Protein 4JZ8 (pdb70)

Foldseek 3Di:
DQPAFAEEEEEEPQCFDDDLDDRDLVSRLVSVLVLLVLVVVVVVVPHQYEYAYACFAPLVVLQVVLVVCCVPDPRDFSLVSVQVSLVSVQVSNLVSNQVVCVVVVHHRQAGEDAWAFEFDPVACLQVPFAAFGHHFDAPVVQVVPCVVVPPFDKDQPPVPHIGTTWRATATDDIPCLVVVLVSSSVRGHYYYCHQPHSYWHADPNDIDGDRGGYDSLRSSLVSCQSSLGQEYEYADAAAEDWFDPPDVVIGGAWEEELVVLVVCLVVCRCPSHPCNVVSVSQSSNCVSRQHKYFYGHSVCVVCVVVRNTTRIYGYD/DLPAFEEEEEAEDQCADDQPDDRDPVSRLVSVLVLLLLVVVVVVVPHAYEYAYAQFAPLAVQQVVLVVCCVPDPRDFSLVSVQVSLVSVQVSNLVSNCVSCVVVPHHRFEGEDAWAFEFDPVAVLQVPFAAFGHDFDAVVVQVVVCVVPVVWHWDDDQPSHIGTTFRATATDDIPCLVVVLVSSSVRGRYYYCYNNHRYWHADPNDTDGDHGTYDSLRSSLVSCVSSLGQEYEYADQAFEQAAPHDGAKEDELVVLVVVLVVPSPVNDVCNVVSVSQSVSCVRRQHKYFYGHSVCRVCVVVRNGGHIYGYD/DQPAFEEEEEAEPQCADDPPDDRDVVSRLVSVLVLLVLVVVVVVVPYQYEYAYAQFQPLQVQQVVLVVCCVPDPRDFSLVSVQVSQCVVQVSNQVSNCVVCVVVVHHAQEGEDAWAFAFDPVDCLQVPFAAFGHDFDAPVVQVVVCVVVVVWHWDQDLPPHITTGFGATATDDTPCLVVVLVSSSVRGHYYYCHQLHRYWHADPNDTDGDRGGYDSLRSSLVSCQVSLGQEYEYADAAAFPQQVHDGAKEEELVVVVVVVVVPRDVSDPCNVNSVSQSVNCVSRQHKYFYGHSVCVVCVVVVNTGRIYGHD/DLPAFEEEEEEEPQCQDDPPDDRDDVSRLVSVLVLLLLVVVVVVVPHQYAYEYAQFAQLQVLQVVLVVCCVPDPRDFSLVSVQVSLVSVQCSNLVSNCVNCVVVVHHRQEGEDAWAFEFDPVACLQVPFAAFGHDFDAPVRQVVVCVVDPPFDWDQALVSHIGGTWRATQTDDIPCLVVVLVSSSVSGHYYYCHQPHRYWHADPNDIDGDRGGYDSLSSSLRSCLVSLGQEYEYADAAAEDAAPPDTAWEDELVVLVVCVVVPRCPSDPCNVNSVSQSVNCVRNQHKYFYGHSVCRVVVVVVRTGHIYGYD

Sequence (1249 aa):
MSAGKTVVIALGGNAMLQAKEKGDYDTQRKNVEIAASEIYKIHKAGYKVVLTSGNGPQVGAIKLQNQAAAGVSPEMPLHVCGAMSQGFIGYMMSQAMDNVFCANNEPANCVTCVTQTLVDPKDQAFTNPTKPVGRFYTEQEAKDLMAANPGKILREDAGRGWRVVVPSPRPLEIVEYGVIKTLIDNNVLVICTNGGGIPCKRENKVISGVDAVIDKDLATSLLAKTLNSDYLMILTDVLNACINYKKPDERKLEEIKLSEILALEKDGHFAAGSMGPKVRAAIEFTQATGKMSIITSLSTAVDALNGKCGTRIIKDMSAGKTVVIALGGNAMLQAKEKGDYDTQRKNVEIAASEIYKIHKAGYKVVLTSGNGPQVGAIKLQNQAAAGVSPEMPLHVCGAMSQGFIGYMMSQAMDNVFCANNEPANCVTCVTQTLVDPKDQAFTNPTKPVGRFYTEQEAKDLMAANPGKILREDAGRGWRVVVPSPRPLEIVEYGVIKTLIDNNVLVICTNGGGIPCKRENKVISGVDAVIDKDLATSLLAKTLNSDYLMILTDVLNACINERKLEEIKLSEILALEKDGHFAAGSMGPKVRAAIEFTQATGKMSIITSLSTAVDALNGKCGTRIIKDMSAGKTVVIALGGNAMLQAKEKGDYDTQRKNVEIAASEIYKIHKAGYKVVLTSGNGPQVGAIKLQNQAAAGVSPEMPLHVCGAMSQGFIGYMMSQAMDNVFCANNEPANCVTCVTQTLVDPKDQAFTNPTKPVGRFYTEQEAKDLMAANPGKILREDAGRGWRVVVPSPRPLEIVEYGVIKTLIDNNVLVICTNGGGIPCKRENKVISGVDAVIDKDLATSLLAKTLNSDYLMILTDVLNACINERKLEEIKLSEILALEKDGHFAAGSMGPKVRAAIEFTQATGKMSIITSLSTAVDALNGKCGTRIIKDMSAGKTVVIALGGNAMLQAKEKGDYDTQRKNVEIAASEIYKIHKAGYKVVLTSGNGPQVGAIKLQNQAAAGVSPEMPLHVCGAMSQGFIGYMMSQAMDNVFCANNEPANCVTCVTQTLVDPKDQAFTNPTKPVGRFYTEQEAKDLMAANPGKILREDAGRGWRVVVPSPRPLEIVEYGVIKTLIDNNVLVICTNGGGIPCKRENKVISGVDAVIDKDLATSLLAKTLNSDYLMILTDVLNACINERKLEEIKLSEILALEKDGHFAAGSMGPKVRAAIEFTQATGKMSIITSLSTAVDALNGKCGTRIIKD

Radius of gyration: 35.51 Å; Cα contacts (8 Å, |Δi|>4): 3078; chains: 4; bounding box: 92×53×102 Å

Secondary structure (DSSP, 8-state):
-TTPPEEEEEE-GGGT--TT----HHHHHHHHHHHHHHHHHHHHTT-EEEEEE--HHHHHHHHHHHHHTTTTSPPPPHHHHHHHHHHHHHHHHHHHHHHHHHHTT----EEEEE-EEE--TT-GGGGS--EEEEEEE-HHHHHTTTSSSTT--EEE-TTS-EEEEE--PPP-EETTHHHHHHHHHTT-EEEEEETS-EEEEEETTEEEE-S----HHHHHHHHHHHTT-SEEEEEESSSS-EESTTSTT-EE--EEEHHHHHHHHHTTSSSSSTTHHHHHHHHHHHHHH--EEEEEEGGGHHHHHTTSSSEEEE--/-TT--EEEEE--GGGT--TT----HHHHHHHHHHHHHHHHHHHHTT-EEEEEE--HHHHHHHHHHHHHTTTTSPPPPHHHHHHHHHHHHHHHHHHHHHHHHHHTT----EEEE--EEEE-TT-GGGTS--EEEEEEE-HHHHHHHHHHSTT--EEE-TTS-EEEEE--PPEEEETTHHHHHHHHHTT-EEEEEETT-EEEEEETTEEEE-S----HHHHHHHHHHHTT-SEEEEEESSSSEE----EE-SEEHHHHHHHTTTTTTSSSTTHHHHHHHHHHHHHHS-EEEEEEGGGHHHHHHTSSSEEEE--/-TTPPEEEEE--GGGT--TT----HHHHHHHHHHHHHHHHHHHHTT-EEEEEE--HHHHHHHHHHHHHTTTTSPPPPHHHHHHHHHHHHHHHHHHHHHHHHHHTT----EEEB--EEEE-TTSHHHHS--EEEEEEE-HHHHHHSSSSSSS--EEE-SSS-EEEEE--PPEEEETTHHHHHHHHHTT-EEEEEETS-EEEEEETTEEEE-S----HHHHHHHHHHHHT-SEEEEEESSSS-EE--EEP-EEEHHHHHHHHHTTTTSSSTHHHHHHHHHHHHHHH---EEEEEGGGHHHHHTTSSSEEEE--/-TT--EEEEE--GGGT--TT----HHHHHHHHHHHHHHHHHHHHTT-EEEEEE--HHHHHHHHHHHHHTTTTSPPPPHHHHHHHHHHHHHHHHHHHHHHHHHHTT----EEEB--EEE--TT-GGGGS--EEEEEEE-HHHHHHHHHHSBTB-EEE-TTS-EEEEE--PPP-EETTHHHHHHHHHTT-EEEEEETS-EEEEEETTEEEE-S----HHHHHHHHHHHHT-SEEEEEESSSSEEE--EEE-EEEHHHHHHHHHTTTTSSSTTHHHHHHHHHHHHHH-PEEEEEEGGGHHHHHTTSSSEEEE--

InterPro domains:
  IPR001048 Aspartate/glutamate/uridylate kinase [PF00696] (5-294)
  IPR003964 Carbamate kinase [PIRSF000723] (4-315)
  IPR003964 Carbamate kinase [PTHR30409] (5-315)
  IPR003964 Carbamate kinase [TIGR00746] (5-315)
  IPR003964 Carbamate kinase [cd04235] (6-314)
  IPR036393 Acetylglutamate kinase-like superfamily [G3DSA:3.40.1160.10] (1-316)
  IPR036393 Acetylglutamate kinase-like superfamily [SSF53633] (4-313)

CATH classification: 3.40.1160.10

Nearest PDB structures (foldseek):
  4jz8-assembly2_D  TM=9.985E-01  e=3.244E-64  Giardia lamblia ATCC 50803
  3kzf-assembly2_D-2  TM=9.834E-01  e=2.975E-54  Giardia lamblia ATCC 50803
  3kzf-assembly1_B  TM=9.737E-01  e=6.617E-54  Giardia lamblia ATCC 50803
  1e19-assembly1_B  TM=9.012E-01  e=3.974E-42  Pyrococcus furiosus
  2e9y-assembly1_B  TM=9.089E-01  e=1.307E-35  Aeropyrum pernix K1

Structure (mmCIF, N/CA/C/O backbone):
data_4JZ8
#
_entry.id   4JZ8
#
_cell.length_a   69.928
_cell.length_b   86.401
_cell.length_c   101.960
_cell.angle_alpha   90.00
_cell.angle_beta   106.53
_cell.angle_gamma   90.00
#
_symmetry.space_group_name_H-M   'P 1 21 1'
#
loop_
_entity.id
_entity.type
_entity.pdbx_description
1 polymer 'Carbamate kinase'
2 non-polymer 'CITRIC ACID'
3 water water
#
loop_
_atom_site.group_PDB
_atom_site.id
_atom_site.type_symbol
_atom_site.label_atom_id
_atom_site.label_alt_id
_atom_site.label_comp_id
_atom_site.label_asym_id
_atom_site.label_entity_id
_atom_site.label_seq_id
_atom_site.pdbx_PDB_ins_code
_atom_site.Cartn_x
_atom_site.Cartn_y
_atom_site.Cartn_z
_atom_site.occupancy
_atom_site.B_iso_or_equiv
_atom_site.auth_seq_id
_atom_site.auth_comp_id
_atom_site.auth_asym_id
_atom_site.auth_atom_id
_atom_site.pdbx_PDB_model_num
ATOM 1 N N . MET A 1 2 ? 43.675 61.086 82.726 1.00 43.07 1 MET A N 1
ATOM 2 C CA . MET A 1 2 ? 44.374 61.079 84.018 1.00 37.14 1 MET A CA 1
ATOM 3 C C . MET A 1 2 ? 44.138 62.390 84.763 1.00 38.04 1 MET A C 1
ATOM 4 O O . MET A 1 2 ? 44.456 63.483 84.276 1.00 30.38 1 MET A O 1
ATOM 9 N N . SER A 1 3 ? 43.567 62.279 85.954 1.00 35.91 2 SER A N 1
ATOM 10 C CA . SER A 1 3 ? 43.048 63.457 86.622 1.00 33.62 2 SER A CA 1
ATOM 11 C C . SER A 1 3 ? 44.182 64.345 87.169 1.00 29.01 2 SER A C 1
ATOM 12 O O . SER A 1 3 ? 44.039 65.571 87.273 1.00 32.49 2 SER A O 1
ATOM 15 N N . ALA A 1 4 ? 45.325 63.741 87.470 1.00 24.21 3 ALA A N 1
ATOM 16 C CA . ALA A 1 4 ? 46.466 64.518 87.976 1.00 25.83 3 ALA A CA 1
ATOM 17 C C . ALA A 1 4 ? 47.276 65.219 86.874 1.00 27.33 3 ALA A C 1
ATOM 18 O O . ALA A 1 4 ? 48.105 66.089 87.149 1.00 28.70 3 ALA A O 1
ATOM 20 N N . GLY A 1 5 ? 47.050 64.826 85.625 1.00 19.73 4 GLY A N 1
ATOM 21 C CA . GLY A 1 5 ? 47.940 65.222 84.535 1.00 26.29 4 GLY A CA 1
ATOM 22 C C . GLY A 1 5 ? 47.989 66.704 84.213 1.00 24.10 4 GLY A C 1
ATOM 23 O O . GLY A 1 5 ? 46.993 67.426 84.355 1.00 22.96 4 GLY A O 1
ATOM 24 N N . LYS A 1 6 ? 49.148 67.148 83.745 1.00 22.22 5 LYS A N 1
ATOM 25 C CA . LYS A 1 6 ? 49.300 68.466 83.137 1.00 23.31 5 LYS A CA 1
ATOM 26 C C . LYS A 1 6 ? 48.750 68.408 81.729 1.00 21.38 5 LYS A C 1
ATOM 27 O O . LYS A 1 6 ? 48.709 67.328 81.121 1.00 14.34 5 LYS A O 1
ATOM 33 N N . THR A 1 7 ? 48.350 69.556 81.189 1.00 18.65 6 THR A N 1
ATOM 34 C CA . THR A 1 7 ? 47.696 69.505 79.872 1.00 17.77 6 THR A CA 1
ATOM 35 C C . THR A 1 7 ? 48.683 69.873 78.769 1.00 23.05 6 THR A C 1
ATOM 36 O O . THR A 1 7 ? 49.439 70.853 78.891 1.00 24.06 6 THR A O 1
ATOM 40 N N . VAL A 1 8 ? 48.680 69.075 77.700 1.00 19.83 7 VAL A N 1
ATOM 41 C CA . VAL A 1 8 ? 49.453 69.393 76.507 1.00 15.20 7 VAL A CA 1
ATOM 42 C C . VAL A 1 8 ? 48.591 69.530 75.250 1.00 18.91 7 VAL A C 1
ATOM 43 O O . VAL A 1 8 ? 47.850 68.617 74.866 1.00 18.64 7 VAL A O 1
ATOM 47 N N . VAL A 1 9 ? 48.673 70.698 74.622 1.00 24.95 8 VAL A N 1
ATOM 48 C CA . VAL A 1 9 ? 47.980 70.940 73.354 1.00 17.77 8 VAL A CA 1
ATOM 49 C C . VAL A 1 9 ? 48.947 70.718 72.201 1.00 19.15 8 VAL A C 1
ATOM 50 O O . VAL A 1 9 ? 49.953 71.431 72.094 1.00 22.11 8 VAL A O 1
ATOM 54 N N . ILE A 1 10 ? 48.636 69.735 71.343 1.00 17.95 9 ILE A N 1
ATOM 55 C CA . ILE A 1 10 ? 49.502 69.307 70.245 1.00 19.44 9 ILE A CA 1
ATOM 56 C C . ILE A 1 10 ? 48.856 69.538 68.867 1.00 23.15 9 ILE A C 1
ATOM 57 O O . ILE A 1 10 ? 47.808 68.975 68.597 1.00 22.16 9 ILE A O 1
ATOM 62 N N . ALA A 1 11 ? 49.479 70.365 68.023 1.00 19.20 10 ALA A N 1
ATOM 63 C CA . ALA A 1 11 ? 49.096 70.557 66.630 1.00 20.76 10 ALA A CA 1
ATOM 64 C C . ALA A 1 11 ? 49.776 69.581 65.676 1.00 22.07 10 ALA A C 1
ATOM 65 O O . ALA A 1 11 ? 50.999 69.598 65.495 1.00 21.45 10 ALA A O 1
ATOM 67 N N . LEU A 1 12 ? 48.992 68.734 65.035 1.00 23.09 11 LEU A N 1
ATOM 68 C CA . LEU A 1 12 ? 49.585 67.757 64.147 1.00 26.29 11 LEU A CA 1
ATOM 69 C C . LEU A 1 12 ? 49.717 68.347 62.730 1.00 29.99 11 LEU A C 1
ATOM 70 O O . LEU A 1 12 ? 48.919 69.206 62.322 1.00 29.98 11 LEU A O 1
ATOM 75 N N . GLY A 1 13 ? 50.710 67.875 61.982 1.00 32.16 12 GLY A N 1
ATOM 76 C CA . GLY A 1 13 ? 51.015 68.444 60.679 1.00 36.15 12 GLY A CA 1
ATOM 77 C C . GLY A 1 13 ? 50.466 67.648 59.506 1.00 36.44 12 GLY A C 1
ATOM 78 O O . GLY A 1 13 ? 49.675 66.702 59.686 1.00 32.73 12 GLY A O 1
ATOM 79 N N . GLY A 1 14 ? 50.889 68.013 58.295 1.00 32.44 13 GLY A N 1
ATOM 80 C CA . GLY A 1 14 ? 50.368 67.347 57.103 1.00 30.77 13 GLY A CA 1
ATOM 81 C C . GLY A 1 14 ? 50.747 65.882 57.129 1.00 25.16 13 GLY A C 1
ATOM 82 O O . GLY A 1 14 ? 50.087 65.027 56.523 1.00 23.26 13 GLY A O 1
ATOM 83 N N . ASN A 1 15 ? 51.833 65.603 57.839 1.00 24.75 14 ASN A N 1
ATOM 84 C CA . ASN A 1 15 ? 52.447 64.282 57.834 1.00 35.19 14 ASN A CA 1
ATOM 85 C C . ASN A 1 15 ? 51.753 63.327 58.789 1.00 28.84 14 ASN A C 1
ATOM 86 O O . ASN A 1 15 ? 52.043 62.127 58.800 1.00 30.38 14 ASN A O 1
ATOM 91 N N . ALA A 1 16 ? 50.866 63.876 59.616 1.00 32.05 15 ALA A N 1
ATOM 92 C CA . ALA A 1 16 ? 49.888 63.064 60.356 1.00 33.65 15 ALA A CA 1
ATOM 93 C C . ALA A 1 16 ? 49.087 62.206 59.400 1.00 29.80 15 ALA A C 1
ATOM 94 O O . ALA A 1 16 ? 48.610 61.129 59.765 1.00 28.20 15 ALA A O 1
ATOM 96 N N . MET A 1 17 ? 48.941 62.707 58.174 1.00 30.60 16 MET A N 1
ATOM 97 C CA . MET A 1 17 ? 48.005 62.144 57.198 1.00 30.40 16 MET A CA 1
ATOM 98 C C . MET A 1 17 ? 48.653 61.974 55.816 1.00 30.24 16 MET A C 1
ATOM 99 O O . MET A 1 17 ? 48.316 61.051 55.079 1.00 26.21 16 MET A O 1
ATOM 104 N N . LEU A 1 18 ? 49.579 62.872 55.480 1.00 32.13 17 LEU A N 1
ATOM 105 C CA . LEU A 1 18 ? 50.247 62.852 54.178 1.00 34.66 17 LEU A CA 1
ATOM 106 C C . LEU A 1 18 ? 51.775 62.895 54.317 1.00 37.93 17 LEU A C 1
ATOM 107 O O . LEU A 1 18 ? 52.337 63.808 54.942 1.00 40.01 17 LEU A O 1
ATOM 112 N N . GLN A 1 19 ? 52.422 61.889 53.736 1.00 36.57 18 GLN A N 1
ATOM 113 C CA . GLN A 1 19 ? 53.868 61.854 53.543 1.00 43.22 18 GLN A CA 1
ATOM 114 C C . GLN A 1 19 ? 54.192 62.265 52.125 1.00 44.31 18 GLN A C 1
ATOM 115 O O . GLN A 1 19 ? 53.589 63.176 51.561 1.00 46.11 18 GLN A O 1
ATOM 121 N N . ALA A 1 20 ? 55.109 61.505 51.538 1.00 57.53 19 ALA A N 1
ATOM 122 C CA . ALA A 1 20 ? 55.908 61.916 50.381 1.00 54.03 19 ALA A CA 1
ATOM 123 C C . ALA A 1 20 ? 55.206 61.890 49.022 1.00 50.22 19 ALA A C 1
ATOM 124 O O . ALA A 1 20 ? 55.053 60.824 48.419 1.00 53.43 19 ALA A O 1
ATOM 126 N N . LYS A 1 21 ? 54.834 63.064 48.513 1.00 49.36 20 LYS A N 1
ATOM 127 C CA . LYS A 1 21 ? 54.165 63.157 47.213 1.00 49.52 20 LYS A CA 1
ATOM 128 C C . LYS A 1 21 ? 52.964 62.201 47.198 1.00 54.91 20 LYS A C 1
ATOM 129 O O . LYS A 1 21 ? 52.348 61.947 46.158 1.00 52.17 20 LYS A O 1
ATOM 135 N N . GLU A 1 22 ? 52.635 61.705 48.387 1.00 53.00 21 GLU A N 1
ATOM 136 C CA . GLU A 1 22 ? 51.695 60.613 48.574 1.00 49.80 21 GLU A CA 1
ATOM 137 C C . GLU A 1 22 ? 50.320 60.945 48.031 1.00 45.33 21 GLU A C 1
ATOM 138 O O . GLU A 1 22 ? 49.868 62.090 48.100 1.00 48.18 21 GLU A O 1
ATOM 144 N N . LYS A 1 23 ? 49.646 59.926 47.517 1.00 35.04 22 LYS A N 1
ATOM 145 C CA . LYS A 1 23 ? 48.299 60.105 47.011 1.00 42.46 22 LYS A CA 1
ATOM 146 C C . LYS A 1 23 ? 47.301 60.147 48.187 1.00 34.80 22 LYS A C 1
ATOM 147 O O . LYS A 1 23 ? 47.548 59.580 49.253 1.00 37.74 22 LYS A O 1
ATOM 153 N N . GLY A 1 24 ? 46.199 60.851 47.990 1.00 30.26 23 GLY A N 1
ATOM 154 C CA . GLY A 1 24 ? 45.232 61.089 49.037 1.00 22.37 23 GLY A CA 1
ATOM 155 C C . GLY A 1 24 ? 44.065 60.124 49.070 1.00 20.35 23 GLY A C 1
ATOM 156 O O . GLY A 1 24 ? 42.927 60.545 49.316 1.00 27.81 23 GLY A O 1
ATOM 157 N N . ASP A 1 25 ? 44.296 58.830 48.859 1.00 15.11 24 ASP A N 1
ATOM 158 C CA . ASP A 1 25 ? 43.163 57.937 49.021 1.00 22.39 24 ASP A CA 1
ATOM 159 C C . ASP A 1 25 ? 42.911 57.797 50.529 1.00 26.48 24 ASP A C 1
ATOM 160 O O . ASP A 1 25 ? 43.751 58.198 51.364 1.00 23.99 24 ASP A O 1
ATOM 165 N N . TYR A 1 26 ? 41.759 57.240 50.871 1.00 23.03 25 TYR A N 1
ATOM 166 C CA . TYR A 1 26 ? 41.383 57.059 52.271 1.00 24.60 25 TYR A CA 1
ATOM 167 C C . TYR A 1 26 ? 42.370 56.181 53.024 1.00 26.62 25 TYR A C 1
ATOM 168 O O . TYR A 1 26 ? 42.767 56.529 54.145 1.00 24.89 25 TYR A O 1
ATOM 177 N N . ASP A 1 27 ? 42.745 55.039 52.429 1.00 23.23 26 ASP A N 1
ATOM 178 C CA . ASP A 1 27 ? 43.563 54.035 53.136 1.00 29.73 26 ASP A CA 1
ATOM 179 C C . ASP A 1 27 ? 44.968 54.528 53.465 1.00 26.35 26 ASP A C 1
ATOM 180 O O . ASP A 1 27 ? 45.517 54.237 54.567 1.00 21.51 26 ASP A O 1
ATOM 185 N N . THR A 1 28 ? 45.533 55.272 52.515 1.00 20.67 27 THR A N 1
ATOM 186 C CA . THR A 1 28 ? 46.855 55.894 52.663 1.00 21.54 27 THR A CA 1
ATOM 187 C C . THR A 1 28 ? 46.826 56.889 53.825 1.00 24.18 27 THR A C 1
ATOM 188 O O . THR A 1 28 ? 47.685 56.875 54.702 1.00 21.21 27 THR A O 1
ATOM 192 N N . GLN A 1 29 ? 45.801 57.737 53.845 1.00 19.70 28 GLN A N 1
ATOM 193 C CA . GLN A 1 29 ? 45.740 58.747 54.879 1.00 24.77 28 GLN A CA 1
ATOM 194 C C . GLN A 1 29 ? 45.517 58.090 56.247 1.00 19.10 28 GLN A C 1
ATOM 195 O O . GLN A 1 29 ? 46.213 58.412 57.213 1.00 21.84 28 GLN A O 1
ATOM 201 N N . ARG A 1 30 ? 44.589 57.133 56.311 1.00 19.79 29 ARG A N 1
ATOM 202 C CA . ARG A 1 30 ? 44.296 56.393 57.558 1.00 25.97 29 ARG A CA 1
ATOM 203 C C . ARG A 1 30 ? 45.597 55.808 58.131 1.00 28.21 29 ARG A C 1
ATOM 204 O O . ARG A 1 30 ? 45.900 55.943 59.319 1.00 27.14 29 ARG A O 1
ATOM 212 N N . LYS A 1 31 ? 46.360 55.176 57.255 1.00 26.30 30 LYS A N 1
ATOM 213 C CA . LYS A 1 31 ? 47.612 54.536 57.602 1.00 23.17 30 LYS A CA 1
ATOM 214 C C . LYS A 1 31 ? 48.473 55.512 58.342 1.00 22.20 30 LYS A C 1
ATOM 215 O O . LYS A 1 31 ? 49.148 55.146 59.293 1.00 23.48 30 LYS A O 1
ATOM 221 N N . ASN A 1 32 ? 48.476 56.755 57.874 1.00 19.63 31 ASN A N 1
ATOM 222 C CA . ASN A 1 32 ? 49.335 57.777 58.469 1.00 24.32 31 ASN A CA 1
ATOM 223 C C . ASN A 1 32 ? 48.800 58.247 59.813 1.00 20.86 31 ASN A C 1
ATOM 224 O O . ASN A 1 32 ? 49.578 58.510 60.727 1.00 25.46 31 ASN A O 1
ATOM 229 N N . VAL A 1 33 ? 47.483 58.341 59.930 1.00 20.26 32 VAL A N 1
ATOM 230 C CA . VAL A 1 33 ? 46.875 58.727 61.187 1.00 17.46 32 VAL A CA 1
ATOM 231 C C . VAL A 1 33 ? 47.228 57.672 62.229 1.00 23.58 32 VAL A C 1
ATOM 232 O O . VAL A 1 33 ? 47.649 58.012 63.336 1.00 23.09 32 VAL A O 1
ATOM 236 N N . GLU A 1 34 ? 47.104 56.391 61.864 1.00 17.05 33 GLU A N 1
ATOM 237 C CA . GLU A 1 34 ? 47.468 55.309 62.782 1.00 21.86 33 GLU A CA 1
ATOM 238 C C . GLU A 1 34 ? 48.873 55.503 63.337 1.00 24.95 33 GLU A C 1
ATOM 239 O O . GLU A 1 34 ? 49.116 55.340 64.530 1.00 23.73 33 GLU A O 1
ATOM 245 N N . ILE A 1 35 ? 49.792 55.912 62.473 1.00 28.26 34 ILE A N 1
ATOM 246 C CA . ILE A 1 35 ? 51.164 56.152 62.889 1.00 24.15 34 ILE A CA 1
ATOM 247 C C . ILE A 1 35 ? 51.251 57.318 63.869 1.00 29.38 34 ILE A C 1
ATOM 248 O O . ILE A 1 35 ? 51.922 57.217 64.905 1.00 22.54 34 ILE A O 1
ATOM 253 N N . ALA A 1 36 ? 50.556 58.412 63.555 1.00 24.90 35 ALA A N 1
ATOM 254 C CA . ALA A 1 36 ? 50.506 59.542 64.480 1.00 25.53 35 ALA A CA 1
ATOM 255 C C . ALA A 1 36 ? 49.911 59.117 65.830 1.00 28.14 35 ALA A C 1
ATOM 256 O O . ALA A 1 36 ? 50.454 59.444 66.895 1.00 28.75 35 ALA A O 1
ATOM 258 N N . ALA A 1 37 ? 48.795 58.394 65.780 1.00 20.88 36 ALA A N 1
ATOM 259 C CA . ALA A 1 37 ? 48.127 57.958 66.994 1.00 24.62 36 ALA A CA 1
ATOM 260 C C . ALA A 1 37 ? 49.071 57.204 67.969 1.00 27.05 36 ALA A C 1
ATOM 261 O O . ALA A 1 37 ? 49.046 57.460 69.192 1.00 28.41 36 ALA A O 1
ATOM 263 N N . SER A 1 38 ? 49.920 56.317 67.442 1.00 25.28 37 SER A N 1
ATOM 264 C CA . SER A 1 38 ? 50.889 55.590 68.280 1.00 28.68 37 SER A CA 1
ATOM 265 C C . SER A 1 38 ? 51.749 56.559 69.056 1.00 27.16 37 SER A C 1
ATOM 266 O O . SER A 1 38 ? 51.984 56.373 70.257 1.00 27.17 37 SER A O 1
ATOM 269 N N . GLU A 1 39 ? 52.240 57.589 68.380 1.00 25.52 38 GLU A N 1
ATOM 270 C CA . GLU A 1 39 ? 53.108 58.537 69.072 1.00 29.56 38 GLU A CA 1
ATOM 271 C C . GLU A 1 39 ? 52.332 59.257 70.141 1.00 22.77 38 GLU A C 1
ATOM 272 O O . GLU A 1 39 ? 52.804 59.411 71.257 1.00 28.92 38 GLU A O 1
ATOM 278 N N . ILE A 1 40 ? 51.114 59.672 69.802 1.00 29.68 39 ILE A N 1
ATOM 279 C CA . ILE A 1 40 ? 50.266 60.385 70.743 1.00 18.89 39 ILE A CA 1
ATOM 280 C C . ILE A 1 40 ? 49.968 59.526 71.948 1.00 19.35 39 ILE A C 1
ATOM 281 O O . ILE A 1 40 ? 49.983 60.017 73.077 1.00 22.85 39 ILE A O 1
ATOM 286 N N . TYR A 1 41 ? 49.694 58.244 71.719 1.00 21.48 40 TYR A N 1
ATOM 287 C CA . TYR A 1 41 ? 49.351 57.376 72.835 1.00 23.86 40 TYR A CA 1
ATOM 288 C C . TYR A 1 41 ? 50.386 57.448 73.931 1.00 22.98 40 TYR A C 1
ATOM 289 O O . TYR A 1 41 ? 50.051 57.368 75.123 1.00 20.46 40 TYR A O 1
ATOM 298 N N . LYS A 1 42 ? 51.637 57.574 73.525 1.00 21.22 41 LYS A N 1
ATOM 299 C CA . LYS A 1 42 ? 52.732 57.579 74.485 1.00 25.57 41 LYS A CA 1
ATOM 300 C C . LYS A 1 42 ? 52.664 58.808 75.390 1.00 27.13 41 LYS A C 1
ATOM 301 O O . LYS A 1 42 ? 53.145 58.763 76.525 1.00 29.11 41 LYS A O 1
ATOM 307 N N . ILE A 1 43 ? 52.085 59.905 74.897 1.00 21.70 42 ILE A N 1
ATOM 308 C CA . ILE A 1 43 ? 51.975 61.119 75.706 1.00 19.43 42 ILE A CA 1
ATOM 309 C C . ILE A 1 43 ? 50.850 60.932 76.712 1.00 22.75 42 ILE A C 1
ATOM 310 O O . ILE A 1 43 ? 50.974 61.295 77.868 1.00 22.66 42 ILE A O 1
ATOM 315 N N . HIS A 1 44 ? 49.739 60.361 76.259 1.00 24.58 43 HIS A N 1
ATOM 316 C CA . HIS A 1 44 ? 48.650 59.998 77.157 1.00 20.56 43 HIS A CA 1
ATOM 317 C C . HIS A 1 44 ? 49.136 58.974 78.184 1.00 28.18 43 HIS A C 1
ATOM 318 O O . HIS A 1 44 ? 48.636 58.917 79.317 1.00 23.20 43 HIS A O 1
ATOM 325 N N . LYS A 1 45 ? 50.091 58.135 77.789 1.00 23.52 44 LYS A N 1
ATOM 326 C CA . LYS A 1 45 ? 50.412 57.052 78.676 1.00 24.05 44 LYS A CA 1
ATOM 327 C C . LYS A 1 45 ? 51.408 57.570 79.729 1.00 32.64 44 LYS A C 1
ATOM 328 O O . LYS A 1 45 ? 51.335 57.174 80.882 1.00 27.89 44 LYS A O 1
ATOM 334 N N . ALA A 1 46 ? 52.276 58.506 79.339 1.00 27.91 45 ALA A N 1
ATOM 335 C CA . ALA A 1 46 ? 53.065 59.253 80.311 1.00 26.28 45 ALA A CA 1
ATOM 336 C C . ALA A 1 46 ? 52.169 59.853 81.388 1.00 31.32 45 ALA A C 1
ATOM 337 O O . ALA A 1 46 ? 52.628 60.172 82.500 1.00 32.32 45 ALA A O 1
ATOM 339 N N . GLY A 1 47 ? 50.883 59.996 81.064 1.00 26.98 46 GLY A N 1
ATOM 340 C CA . GLY A 1 47 ? 49.901 60.541 81.994 1.00 20.60 46 GLY A CA 1
ATOM 341 C C . GLY A 1 47 ? 49.543 61.998 81.726 1.00 21.46 46 GLY A C 1
ATOM 342 O O . GLY A 1 47 ? 48.994 62.649 82.607 1.00 21.78 46 GLY A O 1
ATOM 343 N N . TYR A 1 48 ? 49.822 62.518 80.521 1.00 16.14 47 TYR A N 1
ATOM 344 C CA . TYR A 1 48 ? 49.457 63.913 80.232 1.00 21.60 47 TYR A CA 1
ATOM 345 C C . TYR A 1 48 ? 48.039 64.008 79.703 1.00 23.61 47 TYR A C 1
ATOM 346 O O . TYR A 1 48 ? 47.597 63.147 78.922 1.00 22.54 47 TYR A O 1
ATOM 355 N N . LYS A 1 49 ? 47.338 65.081 80.047 1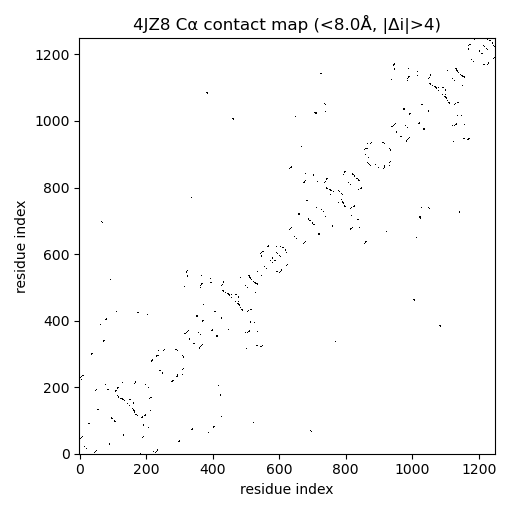.00 23.27 48 LYS A N 1
ATOM 356 C CA . LYS A 1 49 ? 46.078 65.342 79.359 1.00 19.75 48 LYS A CA 1
ATOM 357 C C . LYS A 1 49 ? 46.431 65.894 77.963 1.00 26.02 48 LYS A C 1
ATOM 358 O O . LYS A 1 49 ? 47.445 66.622 77.794 1.00 24.81 48 LYS A O 1
ATOM 364 N N . VAL A 1 50 ? 45.619 65.537 76.970 1.00 21.40 49 VAL A N 1
ATOM 365 C CA . VAL A 1 50 ? 45.958 65.827 75.551 1.00 21.74 49 VAL A CA 1
ATOM 366 C C . VAL A 1 50 ? 44.790 66.456 74.799 1.00 16.50 49 VAL A C 1
ATOM 367 O O . VAL A 1 50 ? 43.686 65.917 74.779 1.00 20.03 49 VAL A O 1
ATOM 371 N N . VAL A 1 51 ? 45.026 67.630 74.216 1.00 20.66 50 VAL A N 1
ATOM 372 C CA . VAL A 1 51 ? 44.102 68.190 73.242 1.00 18.32 50 VAL A CA 1
ATOM 373 C C . VAL A 1 51 ? 44.866 68.109 71.922 1.00 20.74 50 VAL A C 1
ATOM 374 O O . VAL A 1 51 ? 45.999 68.544 71.878 1.00 19.62 50 VAL A O 1
ATOM 378 N N . LEU A 1 52 ? 44.256 67.524 70.891 1.00 16.86 51 LEU A N 1
ATOM 379 C CA . LEU A 1 52 ? 44.864 67.308 69.568 1.00 17.16 51 LEU A CA 1
ATOM 380 C C . LEU A 1 52 ? 44.199 68.173 68.508 1.00 17.07 51 LEU A C 1
ATOM 381 O O . LEU A 1 52 ? 42.961 68.201 68.383 1.00 21.58 51 LEU A O 1
ATOM 386 N N . THR A 1 53 ? 45.013 68.826 67.698 1.00 17.95 52 THR A N 1
ATOM 387 C CA . THR A 1 53 ? 44.530 69.655 66.600 1.00 18.90 52 THR A CA 1
ATOM 388 C C . THR A 1 53 ? 45.265 69.140 65.349 1.00 23.10 52 THR A C 1
ATOM 389 O O . THR A 1 53 ? 46.058 68.182 65.446 1.00 22.89 52 THR A O 1
ATOM 393 N N . SER A 1 54 ? 44.990 69.730 64.183 1.00 15.87 53 SER A N 1
ATOM 394 C CA . SER A 1 54 ? 45.718 69.368 62.955 1.00 21.88 53 SER A CA 1
ATOM 395 C C . SER A 1 54 ? 45.533 70.435 61.891 1.00 17.63 53 SER A C 1
ATOM 396 O O . SER A 1 54 ? 44.829 71.398 62.102 1.00 20.48 53 SER A O 1
ATOM 399 N N . GLY A 1 55 ? 46.205 70.268 60.759 1.00 20.27 54 GLY A N 1
ATOM 400 C CA . GLY A 1 55 ? 45.919 71.057 59.583 1.00 19.95 54 GLY A CA 1
ATOM 401 C C . GLY A 1 55 ? 44.739 70.402 58.864 1.00 25.16 54 GLY A C 1
ATOM 402 O O . GLY A 1 55 ? 44.236 69.356 59.316 1.00 18.07 54 GLY A O 1
ATOM 403 N N . ASN A 1 56 ? 44.274 71.034 57.782 1.00 18.33 55 ASN A N 1
ATOM 404 C CA . ASN A 1 56 ? 43.354 70.404 56.852 1.00 21.67 55 ASN A CA 1
ATOM 405 C C . ASN A 1 56 ? 43.572 70.812 55.392 1.00 19.83 55 ASN A C 1
ATOM 406 O O . ASN A 1 56 ? 42.708 70.550 54.555 1.00 18.46 55 ASN A O 1
ATOM 411 N N . GLY A 1 57 ? 44.708 71.445 55.099 1.00 18.12 56 GLY A N 1
ATOM 412 C CA . GLY A 1 57 ? 44.977 72.014 53.776 1.00 19.22 56 GLY A CA 1
ATOM 413 C C . GLY A 1 57 ? 44.735 71.076 52.589 1.00 18.65 56 GLY A C 1
ATOM 414 O O . GLY A 1 57 ? 43.954 71.391 51.709 1.00 19.83 56 GLY A O 1
ATOM 415 N N . PRO A 1 58 ? 45.417 69.913 52.548 1.00 17.36 57 PRO A N 1
ATOM 416 C CA . PRO A 1 58 ? 45.180 68.970 51.444 1.00 20.28 57 PRO A CA 1
ATOM 417 C C . PRO A 1 58 ? 43.751 68.407 51.448 1.00 20.58 57 PRO A C 1
ATOM 418 O O . PRO A 1 58 ? 43.204 68.103 50.386 1.00 17.92 57 PRO A O 1
ATOM 422 N N . GLN A 1 59 ? 43.167 68.233 52.633 1.00 18.70 58 GLN A N 1
ATOM 423 C CA . GLN A 1 59 ? 41.876 67.554 52.728 1.00 14.81 58 GLN A CA 1
ATOM 424 C C . GLN A 1 59 ? 40.716 68.472 52.392 1.00 16.31 58 GLN A C 1
ATOM 425 O O . GLN A 1 59 ? 39.780 68.088 51.639 1.00 19.55 58 GLN A O 1
ATOM 431 N N . VAL A 1 60 ? 40.752 69.694 52.916 1.00 13.63 59 VAL A N 1
ATOM 432 C CA . VAL A 1 60 ? 39.739 70.679 52.500 1.00 15.92 59 VAL A CA 1
ATOM 433 C C . VAL A 1 60 ? 39.819 71.153 51.027 1.00 16.99 59 VAL A C 1
ATOM 434 O O . VAL A 1 60 ? 38.791 71.441 50.417 1.00 12.55 59 VAL A O 1
ATOM 438 N N . GLY A 1 61 ? 41.020 71.276 50.473 1.00 14.50 60 GLY A N 1
ATOM 439 C CA . GLY A 1 61 ? 41.126 71.578 49.051 1.00 14.70 60 GLY A CA 1
ATOM 440 C C . GLY A 1 61 ? 40.582 70.430 48.197 1.00 15.50 60 GLY A C 1
ATOM 441 O O . GLY A 1 61 ? 39.888 70.671 47.222 1.00 19.99 60 GLY A O 1
ATOM 442 N N . ALA A 1 62 ? 40.889 69.183 48.569 1.00 14.99 61 ALA A N 1
ATOM 443 C CA . ALA A 1 62 ? 40.259 68.005 47.949 1.00 12.72 61 ALA A CA 1
ATOM 444 C C . ALA A 1 62 ? 38.740 68.121 47.909 1.00 16.17 61 ALA A C 1
ATOM 445 O O . ALA A 1 62 ? 38.109 68.128 46.846 1.00 16.80 61 ALA A O 1
ATOM 447 N N . ILE A 1 63 ? 38.154 68.233 49.098 1.00 14.98 62 ILE A N 1
ATOM 448 C CA . ILE A 1 63 ? 36.724 68.344 49.234 1.00 15.77 62 ILE A CA 1
ATOM 449 C C . ILE A 1 63 ? 36.204 69.484 48.359 1.00 18.28 62 ILE A C 1
ATOM 450 O O . ILE A 1 63 ? 35.229 69.307 47.650 1.00 20.98 62 ILE A O 1
ATOM 455 N N . LYS A 1 64 ? 36.849 70.650 48.431 1.00 16.21 63 LYS A N 1
ATOM 456 C CA . LYS A 1 64 ? 36.494 71.793 47.597 1.00 19.07 63 LYS A CA 1
ATOM 457 C C . LYS A 1 64 ? 36.640 71.415 46.108 1.00 22.90 63 LYS A C 1
ATOM 458 O O . LYS A 1 64 ? 35.816 71.799 45.275 1.00 18.82 63 LYS A O 1
ATOM 464 N N . LEU A 1 65 ? 37.686 70.662 45.788 1.00 20.92 64 LEU A N 1
ATOM 465 C CA . LEU A 1 65 ? 37.866 70.165 44.424 1.00 21.28 64 LEU A CA 1
ATOM 466 C C . LEU A 1 65 ? 36.610 69.378 44.020 1.00 25.05 64 LEU A C 1
ATOM 467 O O . LEU A 1 65 ? 36.080 69.504 42.904 1.00 20.59 64 LEU A O 1
ATOM 472 N N . GLN A 1 66 ? 36.105 68.579 44.946 1.00 17.03 65 GLN A N 1
ATOM 473 C CA . GLN A 1 66 ? 35.037 67.682 44.581 1.00 19.97 65 GLN A CA 1
ATOM 474 C C . GLN A 1 66 ? 33.746 68.454 44.354 1.00 25.55 65 GLN A C 1
ATOM 475 O O . GLN A 1 66 ? 32.941 68.112 43.463 1.00 15.09 65 GLN A O 1
ATOM 481 N N . ASN A 1 67 ? 33.524 69.472 45.187 1.00 28.39 66 ASN A N 1
ATOM 482 C CA . ASN A 1 67 ? 32.307 70.281 45.084 1.00 21.92 66 ASN A CA 1
ATOM 483 C C . ASN A 1 67 ? 32.284 71.041 43.736 1.00 19.05 66 ASN A C 1
ATOM 484 O O . ASN A 1 67 ? 31.232 71.150 43.096 1.00 16.24 66 ASN A O 1
ATOM 489 N N . GLN A 1 68 ? 33.446 71.547 43.322 1.00 17.73 67 GLN A N 1
ATOM 490 C CA . GLN A 1 68 ? 33.579 72.265 42.046 1.00 28.13 67 GLN A CA 1
ATOM 491 C C . GLN A 1 68 ? 33.388 71.343 40.829 1.00 19.53 67 GLN A C 1
ATOM 492 O O . GLN A 1 68 ? 32.727 71.708 39.857 1.00 29.72 67 GLN A O 1
ATOM 498 N N . ALA A 1 69 ? 33.985 70.157 40.883 1.00 20.09 68 ALA A N 1
ATOM 499 C CA . ALA A 1 69 ? 33.891 69.182 39.790 1.00 17.48 68 ALA A CA 1
ATOM 500 C C . ALA A 1 69 ? 32.472 68.657 39.654 1.00 26.54 68 ALA A C 1
ATOM 501 O O . ALA A 1 69 ? 32.009 68.386 38.529 1.00 20.03 68 ALA A O 1
ATOM 503 N N . ALA A 1 70 ? 31.776 68.512 40.797 1.00 17.70 69 ALA A N 1
ATOM 504 C CA . ALA A 1 70 ? 30.398 67.987 40.809 1.00 15.29 69 ALA A CA 1
ATOM 505 C C . ALA A 1 70 ? 29.292 69.040 40.816 1.00 17.24 69 ALA A C 1
ATOM 506 O O . ALA A 1 70 ? 28.112 68.692 40.933 1.00 22.82 69 ALA A O 1
ATOM 508 N N . ALA A 1 71 ? 29.650 70.316 40.685 1.00 21.26 70 ALA A N 1
ATOM 509 C CA . ALA A 1 71 ? 28.685 71.424 40.787 1.00 21.58 70 ALA A CA 1
ATOM 510 C C . ALA A 1 71 ? 27.475 71.336 39.859 1.00 26.19 70 ALA A C 1
ATOM 511 O O . ALA A 1 71 ? 26.405 71.824 40.202 1.00 22.69 70 ALA A O 1
ATOM 513 N N . GLY A 1 72 ? 27.647 70.770 38.666 1.00 26.62 71 GLY A N 1
ATOM 514 C CA . GLY A 1 72 ? 26.526 70.668 37.745 1.00 22.71 71 GLY A CA 1
ATOM 515 C C . GLY A 1 72 ? 25.557 69.560 38.106 1.00 23.01 71 GLY A C 1
ATOM 516 O O . GLY A 1 72 ? 24.455 69.494 37.572 1.00 20.29 71 GLY A O 1
ATOM 517 N N . VAL A 1 73 ? 25.965 68.674 39.011 1.00 23.62 72 VAL A N 1
ATOM 518 C CA . VAL A 1 73 ? 25.119 67.540 39.384 1.00 25.44 72 VAL A CA 1
ATOM 519 C C . VAL A 1 73 ? 24.685 67.553 40.877 1.00 27.66 72 VAL A C 1
ATOM 520 O O . VAL A 1 73 ? 23.756 66.843 41.273 1.00 18.65 72 VAL A O 1
ATOM 524 N N . SER A 1 74 ? 25.376 68.340 41.696 1.00 21.53 73 SER A N 1
ATOM 525 C CA . SER A 1 74 ? 25.004 68.492 43.110 1.00 25.17 73 SER A CA 1
ATOM 526 C C . SER A 1 74 ? 25.401 69.899 43.582 1.00 18.03 73 SER A C 1
ATOM 527 O O . SER A 1 74 ? 26.436 70.410 43.183 1.00 21.76 73 SER A O 1
ATOM 530 N N . PRO A 1 75 ? 24.573 70.525 44.417 1.00 19.91 74 PRO A N 1
ATOM 531 C CA . PRO A 1 75 ? 24.840 71.912 44.805 1.00 17.82 74 PRO A CA 1
ATOM 532 C C . PRO A 1 75 ? 26.225 72.035 45.434 1.00 23.06 74 PRO A C 1
ATOM 533 O O . PRO A 1 75 ? 26.626 71.175 46.245 1.00 19.82 74 PRO A O 1
ATOM 537 N N . GLU A 1 76 ? 26.948 73.078 45.045 1.00 21.32 75 GLU A N 1
ATOM 538 C CA . GLU A 1 76 ? 28.369 73.233 45.379 1.00 19.88 75 GLU A CA 1
ATOM 539 C C . GLU A 1 76 ? 28.440 73.918 46.717 1.00 21.20 75 GLU A C 1
ATOM 540 O O . GLU A 1 76 ? 27.799 74.957 46.898 1.00 22.32 75 GLU A O 1
ATOM 546 N N . MET A 1 77 ? 29.219 73.366 47.644 1.00 17.82 76 MET A N 1
ATOM 547 C CA . MET A 1 77 ? 29.195 73.874 49.018 1.00 27.93 76 MET A CA 1
ATOM 548 C C . MET A 1 77 ? 30.289 74.906 49.167 1.00 19.58 76 MET A C 1
ATOM 549 O O . MET A 1 77 ? 31.374 74.736 48.619 1.00 23.51 76 MET A O 1
ATOM 554 N N . PRO A 1 78 ? 30.028 75.973 49.928 1.00 18.53 77 PRO A N 1
ATOM 555 C CA . PRO A 1 78 ? 31.099 76.967 50.042 1.00 19.22 77 PRO A CA 1
ATOM 556 C C . PRO A 1 78 ? 32.249 76.481 50.947 1.00 18.65 77 PRO A C 1
ATOM 557 O O . PRO A 1 78 ? 32.055 75.552 51.747 1.00 17.60 77 PRO A O 1
ATOM 561 N N . LEU A 1 79 ? 33.409 77.116 50.796 1.00 17.01 78 LEU A N 1
ATOM 562 C CA . LEU A 1 79 ? 34.658 76.783 51.483 1.00 18.51 78 LEU A CA 1
ATOM 563 C C . LEU A 1 79 ? 34.534 76.528 53.009 1.00 15.35 78 LEU A C 1
ATOM 564 O O . LEU A 1 79 ? 35.153 75.581 53.533 1.00 10.24 78 LEU A O 1
ATOM 569 N N . HIS A 1 80 ? 33.731 77.337 53.706 1.00 14.26 79 HIS A N 1
ATOM 570 C CA . HIS A 1 80 ? 33.589 77.148 55.183 1.00 18.56 79 HIS A CA 1
ATOM 571 C C . HIS A 1 80 ? 32.836 75.883 55.480 1.00 22.89 79 HIS A C 1
ATOM 572 O O . HIS A 1 80 ? 33.137 75.219 56.482 1.00 14.71 79 HIS A O 1
ATOM 579 N N . VAL A 1 81 ? 31.896 75.528 54.578 1.00 15.25 80 VAL A N 1
ATOM 580 C CA . VAL A 1 81 ? 31.134 74.294 54.701 1.00 15.97 80 VAL A CA 1
ATOM 581 C C . VAL A 1 81 ? 32.005 73.103 54.349 1.00 12.85 80 VAL A C 1
ATOM 582 O O . VAL A 1 81 ? 31.866 72.017 54.924 1.00 17.06 80 VAL A O 1
ATOM 586 N N . CYS A 1 82 ? 32.900 73.294 53.388 1.00 15.96 81 CYS A N 1
ATOM 587 C CA . CYS A 1 82 ? 33.924 72.273 53.080 1.00 16.76 81 CYS A CA 1
ATOM 588 C C . CYS A 1 82 ? 34.878 72.043 54.285 1.00 13.48 81 CYS A C 1
ATOM 589 O O . CYS A 1 82 ? 35.342 70.919 54.541 1.00 15.20 81 CYS A O 1
ATOM 592 N N . GLY A 1 83 ? 35.164 73.124 54.995 1.00 10.26 82 GLY A N 1
ATOM 593 C CA . GLY A 1 83 ? 35.999 73.083 56.199 1.00 17.08 82 GLY A CA 1
ATOM 594 C C . GLY A 1 83 ? 35.337 72.213 57.246 1.00 13.60 82 GLY A C 1
ATOM 595 O O . GLY A 1 83 ? 35.958 71.288 57.766 1.00 18.93 82 GLY A O 1
ATOM 596 N N . ALA A 1 84 ? 34.041 72.444 57.481 1.00 16.76 83 ALA A N 1
ATOM 597 C CA . ALA A 1 84 ? 33.241 71.578 58.363 1.00 12.72 83 ALA A CA 1
ATOM 598 C C . ALA A 1 84 ? 33.308 70.095 57.994 1.00 15.12 83 ALA A C 1
ATOM 599 O O . ALA A 1 84 ? 33.542 69.249 58.858 1.00 11.76 83 ALA A O 1
ATOM 601 N N . MET A 1 85 ? 33.080 69.770 56.718 1.00 14.67 84 MET A N 1
ATOM 602 C CA . MET A 1 85 ? 33.167 68.380 56.272 1.00 12.12 84 MET A CA 1
ATOM 603 C C . MET A 1 85 ? 34.534 67.741 56.563 1.00 14.66 84 MET A C 1
ATOM 604 O O . MET A 1 85 ? 34.624 66.563 56.951 1.00 13.89 84 MET A O 1
ATOM 609 N N . SER A 1 86 ? 35.594 68.524 56.369 1.00 13.95 85 SER A N 1
ATOM 610 C CA . SER A 1 86 ? 36.972 68.059 56.594 1.00 16.49 85 SER A CA 1
ATOM 611 C C . SER A 1 86 ? 37.258 67.793 58.077 1.00 16.04 85 SER A C 1
ATOM 612 O O . SER A 1 86 ? 37.964 66.851 58.431 1.00 12.52 85 SER A O 1
ATOM 615 N N . GLN A 1 87 ? 36.690 68.601 58.961 1.00 20.80 86 GLN A N 1
ATOM 616 C CA . GLN A 1 87 ? 36.749 68.257 60.389 1.00 16.69 86 GLN A CA 1
ATOM 617 C C . GLN A 1 87 ? 36.057 66.918 60.630 1.00 17.90 86 GLN A C 1
ATOM 618 O O . GLN A 1 87 ? 36.554 66.047 61.375 1.00 17.91 86 GLN A O 1
ATOM 624 N N . GLY A 1 88 ? 34.916 66.740 59.983 1.00 13.23 87 GLY A N 1
ATOM 625 C CA . GLY A 1 88 ? 34.203 65.486 60.074 1.00 14.00 87 GLY A CA 1
ATOM 626 C C . GLY A 1 88 ? 35.074 64.313 59.670 1.00 17.29 87 GLY A C 1
ATOM 627 O O . GLY A 1 88 ? 35.136 63.300 60.376 1.00 21.21 87 GLY A O 1
ATOM 628 N N . PHE A 1 89 ? 35.702 64.437 58.506 1.00 17.35 88 PHE A N 1
ATOM 629 C CA . PHE A 1 89 ? 36.553 63.407 57.928 1.00 17.51 88 PHE A CA 1
ATOM 630 C C . PHE A 1 89 ? 37.812 63.198 58.775 1.00 14.97 88 PHE A C 1
ATOM 631 O O . PHE A 1 89 ? 38.132 62.081 59.187 1.00 16.70 88 PHE A O 1
ATOM 639 N N . ILE A 1 90 ? 38.541 64.270 59.009 1.00 11.80 89 ILE A N 1
ATOM 640 C CA . ILE A 1 90 ? 39.827 64.167 59.727 1.00 14.09 89 ILE A CA 1
ATOM 641 C C . ILE A 1 90 ? 39.658 63.785 61.215 1.00 19.37 89 ILE A C 1
ATOM 642 O O . ILE A 1 90 ? 40.461 63.035 61.774 1.00 21.66 89 ILE A O 1
ATOM 647 N N . GLY A 1 91 ? 38.624 64.322 61.849 1.00 14.01 90 GLY A N 1
ATOM 648 C CA . GLY A 1 91 ? 38.351 64.012 63.247 1.00 16.50 90 GLY A CA 1
ATOM 649 C C . GLY A 1 91 ? 37.909 62.578 63.431 1.00 21.89 90 GLY A C 1
ATOM 650 O O . GLY A 1 91 ? 38.186 61.946 64.465 1.00 22.66 90 GLY A O 1
ATOM 651 N N . TYR A 1 92 ? 37.200 62.061 62.435 1.00 17.21 91 TYR A N 1
ATOM 652 C CA . TYR A 1 92 ? 36.759 60.677 62.463 1.00 21.94 91 TYR A CA 1
ATOM 653 C C . TYR A 1 92 ? 37.993 59.784 62.419 1.00 21.09 91 TYR A C 1
ATOM 654 O O . TYR A 1 92 ? 38.142 58.888 63.259 1.00 17.61 91 TYR A O 1
ATOM 663 N N . MET A 1 93 ? 38.889 60.032 61.456 1.00 21.60 92 MET A N 1
ATOM 664 C CA . MET A 1 93 ? 40.098 59.224 61.342 1.00 20.82 92 MET A CA 1
ATOM 665 C C . MET A 1 93 ? 40.877 59.246 62.664 1.00 21.26 92 MET A C 1
ATOM 666 O O . MET A 1 93 ? 41.324 58.208 63.173 1.00 20.44 92 MET A O 1
ATOM 671 N N . MET A 1 94 ? 41.041 60.445 63.208 1.00 20.30 93 MET A N 1
ATOM 672 C CA . MET A 1 94 ? 41.872 60.640 64.395 1.00 22.91 93 MET A CA 1
ATOM 673 C C . MET A 1 94 ? 41.310 59.947 65.638 1.00 16.37 93 MET A C 1
ATOM 674 O O . MET A 1 94 ? 42.055 59.283 66.362 1.00 19.09 93 MET A O 1
ATOM 679 N N . SER A 1 95 ? 40.005 60.062 65.838 1.00 17.00 94 SER A N 1
ATOM 680 C CA . SER A 1 95 ? 39.299 59.462 66.995 1.00 20.99 94 SER A CA 1
ATOM 681 C C . SER A 1 95 ? 39.312 57.939 66.959 1.00 21.04 94 SER A C 1
ATOM 682 O O . SER A 1 95 ? 39.561 57.266 67.986 1.00 18.92 94 SER A O 1
ATOM 685 N N . GLN A 1 96 ? 39.023 57.410 65.776 1.00 15.36 95 GLN A N 1
ATOM 686 C CA . GLN A 1 96 ? 39.058 55.968 65.511 1.00 18.45 95 GLN A CA 1
ATOM 687 C C . GLN A 1 96 ? 40.446 55.421 65.770 1.00 22.25 95 GLN A C 1
ATOM 688 O O . GLN A 1 96 ? 40.618 54.392 66.444 1.00 22.69 95 GLN A O 1
ATOM 694 N N . ALA A 1 97 ? 41.437 56.123 65.223 1.00 19.41 96 ALA A N 1
ATOM 695 C CA . ALA A 1 97 ? 42.828 55.743 65.415 1.00 24.92 96 ALA A CA 1
ATOM 696 C C . ALA A 1 97 ? 43.130 55.770 66.897 1.00 18.37 96 ALA A C 1
ATOM 697 O O . ALA A 1 97 ? 43.603 54.765 67.429 1.00 21.00 96 ALA A O 1
ATOM 699 N N . MET A 1 98 ? 42.851 56.897 67.576 1.00 19.40 97 MET A N 1
ATOM 700 C CA . MET A 1 98 ? 43.090 56.979 69.042 1.00 17.95 97 MET A CA 1
ATOM 701 C C . MET A 1 98 ? 42.330 55.873 69.753 1.00 17.03 97 MET A C 1
ATOM 702 O O . MET A 1 98 ? 42.894 55.178 70.595 1.00 21.67 97 MET A O 1
ATOM 707 N N . ASP A 1 99 ? 41.057 55.683 69.419 1.00 21.75 98 ASP A N 1
ATOM 708 C CA . ASP A 1 99 ? 40.317 54.567 70.005 1.00 24.78 98 ASP A CA 1
ATOM 709 C C . ASP A 1 99 ? 41.112 53.247 69.856 1.00 28.14 98 ASP A C 1
ATOM 710 O O . ASP A 1 99 ? 41.399 52.577 70.839 1.00 28.51 98 ASP A O 1
ATOM 715 N N . ASN A 1 100 ? 41.507 52.906 68.635 1.00 28.11 99 ASN A N 1
ATOM 716 C CA . ASN A 1 100 ? 42.217 51.651 68.409 1.00 24.63 99 ASN A CA 1
ATOM 717 C C . ASN A 1 100 ? 43.480 51.441 69.251 1.00 29.37 99 ASN A C 1
ATOM 718 O O . ASN A 1 100 ? 43.701 50.346 69.797 1.00 30.10 99 ASN A O 1
ATOM 723 N N . VAL A 1 101 ? 44.315 52.473 69.359 1.00 23.46 100 VAL A N 1
ATOM 724 C CA . VAL A 1 101 ? 45.553 52.327 70.104 1.00 19.37 100 VAL A CA 1
ATOM 725 C C . VAL A 1 101 ? 45.259 52.224 71.618 1.00 28.15 100 VAL A C 1
ATOM 726 O O . VAL A 1 101 ? 45.983 51.551 72.361 1.00 28.72 100 VAL A O 1
ATOM 730 N N . PHE A 1 102 ? 44.168 52.846 72.066 1.00 28.51 101 PHE A N 1
ATOM 731 C CA . PHE A 1 102 ? 43.723 52.720 73.462 1.00 27.73 101 PHE A CA 1
ATOM 732 C C . PHE A 1 102 ? 43.318 51.275 73.747 1.00 32.87 101 PHE A C 1
ATOM 733 O O . PHE A 1 102 ? 43.651 50.705 74.795 1.00 32.45 101 PHE A O 1
ATOM 741 N N . CYS A 1 103 ? 42.572 50.698 72.810 1.00 26.76 102 CYS A N 1
ATOM 742 C CA . CYS A 1 103 ? 42.060 49.333 72.956 1.00 28.64 102 CYS A CA 1
ATOM 743 C C . CYS A 1 103 ? 43.210 48.336 72.882 1.00 33.65 102 CYS A C 1
ATOM 744 O O . CYS A 1 103 ? 43.321 47.432 73.704 1.00 37.69 102 CYS A O 1
ATOM 747 N N . ALA A 1 104 ? 44.064 48.512 71.889 1.00 31.62 103 ALA A N 1
ATOM 748 C CA . ALA A 1 104 ? 45.184 47.624 71.706 1.00 36.63 103 ALA A CA 1
ATOM 749 C C . ALA A 1 104 ? 45.932 47.503 73.027 1.00 38.64 103 ALA A C 1
ATOM 750 O O . ALA A 1 104 ? 46.453 46.441 73.333 1.00 41.10 103 ALA A O 1
ATOM 752 N N . ASN A 1 105 ? 45.962 48.592 73.800 1.00 34.45 104 ASN A N 1
ATOM 753 C CA . ASN A 1 105 ? 46.640 48.640 75.105 1.00 38.53 104 ASN A CA 1
ATOM 754 C C . ASN A 1 105 ? 45.707 48.377 76.282 1.00 38.55 104 ASN A C 1
ATOM 755 O O . ASN A 1 105 ? 45.922 48.890 77.394 1.00 41.62 104 ASN A O 1
ATOM 760 N N . ASN A 1 106 ? 44.660 47.597 76.028 1.00 43.43 105 ASN A N 1
ATOM 761 C CA . ASN A 1 106 ? 43.620 47.330 77.017 1.00 34.06 105 ASN A CA 1
ATOM 762 C C . ASN A 1 106 ? 43.264 48.566 77.855 1.00 37.92 105 ASN A C 1
ATOM 763 O O . ASN A 1 106 ? 43.026 48.482 79.066 1.00 44.14 105 ASN A O 1
ATOM 768 N N . GLU A 1 107 ? 43.242 49.720 77.205 1.00 39.16 106 GLU A N 1
ATOM 769 C CA . GLU A 1 107 ? 42.722 50.932 77.829 1.00 34.39 106 GLU A CA 1
ATOM 770 C C . GLU A 1 107 ? 41.421 51.339 77.120 1.00 37.64 106 GLU A C 1
ATOM 771 O O . GLU A 1 107 ? 41.382 51.470 75.881 1.00 32.60 106 GLU A O 1
ATOM 777 N N . PRO A 1 108 ? 40.345 51.519 77.899 1.00 32.58 107 PRO A N 1
ATOM 778 C CA . PRO A 1 108 ? 39.053 51.891 77.306 1.00 39.40 107 PRO A CA 1
ATOM 779 C C . PRO A 1 108 ? 39.104 53.245 76.607 1.00 37.45 107 PRO A C 1
ATOM 780 O O . PRO A 1 108 ? 39.768 54.182 77.089 1.00 36.57 107 PRO A O 1
ATOM 784 N N . ALA A 1 109 ? 38.402 53.322 75.477 1.00 27.58 108 ALA A N 1
ATOM 785 C CA . ALA A 1 109 ? 38.304 54.532 74.676 1.00 32.16 108 ALA A CA 1
ATOM 786 C C . ALA A 1 109 ? 37.762 55.690 75.506 1.00 30.03 108 ALA A C 1
ATOM 787 O O . ALA A 1 109 ? 36.755 55.549 76.198 1.00 32.18 108 ALA A O 1
ATOM 789 N N . ASN A 1 110 ? 38.432 56.840 75.425 1.00 28.30 109 ASN A N 1
ATOM 790 C CA . ASN A 1 110 ? 37.993 58.037 76.121 1.00 27.88 109 ASN A CA 1
ATOM 791 C C . ASN A 1 110 ? 38.375 59.258 75.298 1.00 25.06 109 ASN A C 1
ATOM 792 O O . ASN A 1 110 ? 39.152 60.105 75.736 1.00 24.21 109 ASN A O 1
ATOM 797 N N . CYS A 1 111 ? 37.827 59.342 74.092 1.00 18.62 110 CYS A N 1
ATOM 798 C CA . CYS A 1 111 ? 38.323 60.300 73.117 1.00 17.76 110 CYS A CA 1
ATOM 799 C C . CYS A 1 111 ? 37.219 60.749 72.159 1.00 26.68 110 CYS A C 1
ATOM 800 O O . CYS A 1 111 ? 36.329 59.961 71.789 1.00 22.20 110 CYS A O 1
ATOM 803 N N . VAL A 1 112 ? 37.266 62.020 71.770 1.00 21.40 111 VAL A N 1
ATOM 804 C CA . VAL A 1 112 ? 36.249 62.538 70.880 1.00 23.05 111 VAL A CA 1
ATOM 805 C C . VAL A 1 112 ? 36.723 63.745 70.117 1.00 20.17 111 VAL A C 1
ATOM 806 O O . VAL A 1 112 ? 37.500 64.548 70.636 1.00 15.61 111 VAL A O 1
ATOM 810 N N . THR A 1 113 ? 36.220 63.858 68.886 1.00 16.68 112 THR A N 1
ATOM 811 C CA . THR A 1 113 ? 36.381 65.038 68.080 1.00 15.90 112 THR A CA 1
ATOM 812 C C . THR A 1 113 ? 35.192 65.962 68.236 1.00 22.47 112 THR A C 1
ATOM 813 O O . THR A 1 113 ? 34.013 65.549 68.162 1.00 16.49 112 THR A O 1
ATOM 817 N N . CYS A 1 114 ? 35.506 67.233 68.428 1.00 19.29 113 CYS A N 1
ATOM 818 C CA . CYS A 1 114 ? 34.474 68.253 68.489 1.00 17.38 113 CYS A CA 1
ATOM 819 C C . CYS A 1 114 ? 34.580 69.100 67.225 1.00 19.25 113 CYS A C 1
ATOM 820 O O . CYS A 1 114 ? 35.700 69.566 66.873 1.00 18.87 113 CYS A O 1
ATOM 823 N N . VAL A 1 115 ? 33.435 69.298 66.552 1.00 14.93 114 VAL A N 1
ATOM 824 C CA . VAL A 1 115 ? 33.325 70.299 65.499 1.00 13.08 114 VAL A CA 1
ATOM 825 C C . VAL A 1 115 ? 33.576 71.641 66.184 1.00 15.12 114 VAL A C 1
ATOM 826 O O . VAL A 1 115 ? 33.037 71.912 67.282 1.00 19.82 114 VAL A O 1
ATOM 830 N N . THR A 1 116 ? 34.370 72.478 65.524 1.00 12.20 115 THR A N 1
ATOM 831 C CA . THR A 1 116 ? 34.948 73.684 66.106 1.00 15.96 115 THR A CA 1
ATOM 832 C C . THR A 1 116 ? 34.837 74.878 65.214 1.00 13.52 115 THR A C 1
ATOM 833 O O . THR A 1 116 ? 35.267 74.841 64.053 1.00 17.04 115 THR A O 1
ATOM 837 N N . GLN A 1 117 ? 34.313 75.962 65.761 1.00 12.56 116 GLN A N 1
ATOM 838 C CA . GLN A 1 117 ? 34.232 77.209 65.016 1.00 16.67 116 GLN A CA 1
ATOM 839 C C . GLN A 1 117 ? 35.208 78.199 65.558 1.00 19.02 116 GLN A C 1
ATOM 840 O O . GLN A 1 117 ? 35.382 78.300 66.781 1.00 20.67 116 GLN A O 1
ATOM 846 N N . THR A 1 118 ? 35.823 78.960 64.659 1.00 17.30 117 THR A N 1
ATOM 847 C CA . THR A 1 118 ? 36.792 79.951 65.080 1.00 23.99 117 THR A CA 1
ATOM 848 C C . THR A 1 118 ? 36.407 81.284 64.523 1.00 23.60 117 THR A C 1
ATOM 849 O O . THR A 1 118 ? 36.223 81.400 63.318 1.00 22.35 117 THR A O 1
ATOM 853 N N . LEU A 1 119 ? 36.301 82.290 65.389 1.00 20.79 118 LEU A N 1
ATOM 854 C CA . LEU A 1 119 ? 35.978 83.646 64.933 1.00 21.41 118 LEU A CA 1
ATOM 855 C C . LEU A 1 119 ? 37.190 84.406 64.400 1.00 27.19 118 LEU A C 1
ATOM 856 O O . LEU A 1 119 ? 38.328 84.328 64.951 1.00 20.46 118 LEU A O 1
ATOM 861 N N . VAL A 1 120 ? 36.948 85.125 63.309 1.00 19.36 119 VAL A N 1
ATOM 862 C CA . VAL A 1 120 ? 37.959 85.984 62.682 1.00 22.92 119 VAL A CA 1
ATOM 863 C C . VAL A 1 120 ? 37.369 87.349 62.375 1.00 27.53 119 VAL A C 1
ATOM 864 O O . VAL A 1 120 ? 36.158 87.569 62.572 1.00 27.18 119 VAL A O 1
ATOM 868 N N . ASP A 1 121 ? 38.219 88.255 61.880 1.00 28.95 120 ASP A N 1
ATOM 869 C CA . ASP A 1 121 ? 37.772 89.591 61.479 1.00 30.69 120 ASP A CA 1
ATOM 870 C C . ASP A 1 121 ? 37.375 89.596 60.003 1.00 33.19 120 ASP A C 1
ATOM 871 O O . ASP A 1 121 ? 38.189 89.286 59.132 1.00 32.82 120 ASP A O 1
ATOM 876 N N . PRO A 1 122 ? 36.113 89.948 59.708 1.00 35.72 121 PRO A N 1
ATOM 877 C CA . PRO A 1 122 ? 35.685 89.992 58.301 1.00 37.60 121 PRO A CA 1
ATOM 878 C C . PRO A 1 122 ? 36.506 90.973 57.451 1.00 44.94 121 PRO A C 1
ATOM 879 O O . PRO A 1 122 ? 36.482 90.855 56.226 1.00 47.02 121 PRO A O 1
ATOM 883 N N . LYS A 1 123 ? 37.218 91.911 58.079 1.00 41.56 122 LYS A N 1
ATOM 884 C CA . LYS A 1 123 ? 37.928 92.935 57.311 1.00 44.35 122 LYS A CA 1
ATOM 885 C C . LYS A 1 123 ? 39.425 92.687 57.249 1.00 42.53 122 LYS A C 1
ATOM 886 O O . LYS A 1 123 ? 40.146 93.310 56.465 1.00 46.61 122 LYS A O 1
ATOM 892 N N . ASP A 1 124 ? 39.874 91.768 58.093 1.00 43.52 123 ASP A N 1
ATOM 893 C CA . ASP A 1 124 ? 41.171 91.141 57.962 1.00 33.53 123 ASP A CA 1
ATOM 894 C C . ASP A 1 124 ? 41.687 91.206 56.515 1.00 44.48 123 ASP A C 1
ATOM 895 O O . ASP A 1 124 ? 41.024 90.750 55.570 1.00 41.96 123 ASP A O 1
ATOM 900 N N . GLN A 1 125 ? 42.864 91.802 56.344 1.00 45.37 124 GLN A N 1
ATOM 901 C CA . GLN A 1 125 ? 43.466 91.969 55.019 1.00 44.03 124 GLN A CA 1
ATOM 902 C C . GLN A 1 125 ? 43.444 90.666 54.215 1.00 48.03 124 GLN A C 1
ATOM 903 O O . GLN A 1 125 ? 43.262 90.674 52.980 1.00 47.46 124 GLN A O 1
ATOM 909 N N . ALA A 1 126 ? 43.622 89.548 54.922 1.00 43.70 125 ALA A N 1
ATOM 910 C CA . ALA A 1 126 ? 43.666 88.229 54.286 1.00 43.64 125 ALA A CA 1
ATOM 911 C C . ALA A 1 126 ? 42.614 88.106 53.200 1.00 42.32 125 ALA A C 1
ATOM 912 O O . ALA A 1 126 ? 42.862 87.496 52.156 1.00 43.81 125 ALA A O 1
ATOM 914 N N . PHE A 1 127 ? 41.437 88.674 53.463 1.00 40.25 126 PHE A N 1
ATOM 915 C CA . PHE A 1 127 ? 40.320 88.621 52.536 1.00 39.15 126 PHE A CA 1
ATOM 916 C C . PHE A 1 127 ? 40.618 89.318 51.184 1.00 47.22 126 PHE A C 1
ATOM 917 O O . PHE A 1 127 ? 40.029 88.978 50.161 1.00 42.32 126 PHE A O 1
ATOM 925 N N . THR A 1 128 ? 41.548 90.275 51.192 1.00 48.80 127 THR A N 1
ATOM 926 C CA . THR A 1 128 ? 41.966 90.982 49.981 1.00 50.60 127 THR A CA 1
ATOM 927 C C . THR A 1 128 ? 43.223 90.349 49.380 1.00 51.28 127 THR A C 1
ATOM 928 O O . THR A 1 128 ? 43.688 90.764 48.318 1.00 55.26 127 THR A O 1
ATOM 932 N N . ASN A 1 129 ? 43.787 89.367 50.078 1.00 48.88 128 ASN A N 1
ATOM 933 C CA . ASN A 1 129 ? 45.036 88.741 49.654 1.00 45.84 128 ASN A CA 1
ATOM 934 C C . ASN A 1 129 ? 45.191 87.282 50.112 1.00 44.49 128 ASN A C 1
ATOM 935 O O . ASN A 1 129 ? 46.036 86.979 50.964 1.00 43.46 128 ASN A O 1
ATOM 940 N N . PRO A 1 130 ? 44.391 86.373 49.524 1.00 40.80 129 PRO A N 1
ATOM 941 C CA . PRO A 1 130 ? 44.433 84.932 49.834 1.00 38.35 129 PRO A CA 1
ATOM 942 C C . PRO A 1 130 ? 45.846 84.384 49.683 1.00 41.71 129 PRO A C 1
ATOM 943 O O . PRO A 1 130 ? 46.523 84.673 48.697 1.00 48.78 129 PRO A O 1
ATOM 947 N N . THR A 1 131 ? 46.284 83.580 50.638 1.00 37.34 130 THR A N 1
ATOM 948 C CA . THR A 1 131 ? 47.694 83.187 50.710 1.00 37.27 130 THR A CA 1
ATOM 949 C C . THR A 1 131 ? 47.919 81.726 51.117 1.00 32.69 130 THR A C 1
ATOM 950 O O . THR A 1 131 ? 49.033 81.205 51.008 1.00 32.84 130 THR A O 1
ATOM 954 N N . LYS A 1 132 ? 46.875 81.074 51.614 1.00 28.39 131 LYS A N 1
ATOM 955 C CA . LYS A 1 132 ? 47.038 79.724 52.108 1.00 28.69 131 LYS A CA 1
ATOM 956 C C . LYS A 1 132 ? 46.894 78.666 51.012 1.00 26.23 131 LYS A C 1
ATOM 957 O O . LYS A 1 132 ? 45.802 78.452 50.473 1.00 30.54 131 LYS A O 1
ATOM 963 N N . PRO A 1 133 ? 47.988 77.964 50.701 1.00 35.39 132 PRO A N 1
ATOM 964 C CA . PRO A 1 133 ? 47.854 76.867 49.725 1.00 32.84 132 PRO A CA 1
ATOM 965 C C . PRO A 1 133 ? 47.019 75.672 50.278 1.00 36.31 132 PRO A C 1
ATOM 966 O O . PRO A 1 133 ? 47.324 75.191 51.399 1.00 27.85 132 PRO A O 1
ATOM 970 N N . VAL A 1 134 ? 45.985 75.239 49.530 1.00 27.82 133 VAL A N 1
ATOM 971 C CA . VAL A 1 134 ? 45.247 73.988 49.806 1.00 26.00 133 VAL A CA 1
ATOM 972 C C . VAL A 1 134 ? 45.215 73.014 48.608 1.00 26.83 133 VAL A C 1
ATOM 973 O O . VAL A 1 134 ? 45.579 73.379 47.496 1.00 31.66 133 VAL A O 1
ATOM 977 N N . GLY A 1 135 ? 44.787 71.773 48.846 1.00 26.12 134 GLY A N 1
ATOM 978 C CA . GLY A 1 135 ? 44.659 70.793 47.774 1.00 29.60 134 GLY A CA 1
ATOM 979 C C . GLY A 1 135 ? 45.962 70.303 47.142 1.00 27.38 134 GLY A C 1
ATOM 980 O O . GLY A 1 135 ? 47.049 70.535 47.678 1.00 23.84 134 GLY A O 1
ATOM 981 N N . ARG A 1 136 ? 45.850 69.632 45.989 1.00 32.13 135 ARG A N 1
ATOM 982 C CA . ARG A 1 136 ? 47.006 69.032 45.290 1.00 41.17 135 ARG A CA 1
ATOM 983 C C . ARG A 1 136 ? 47.950 70.062 44.667 1.00 38.75 135 ARG A C 1
ATOM 984 O O . ARG A 1 136 ? 47.674 71.263 44.686 1.00 35.25 135 ARG A O 1
ATOM 992 N N . PHE A 1 137 ? 49.056 69.579 44.096 1.00 38.89 136 PHE A N 1
ATOM 993 C CA . PHE A 1 137 ? 49.992 70.441 43.354 1.00 42.80 136 PHE A CA 1
ATOM 994 C C . PHE A 1 137 ? 49.753 70.410 41.841 1.00 48.22 136 PHE A C 1
ATOM 995 O O . PHE A 1 137 ? 49.314 69.395 41.280 1.00 46.71 136 PHE A O 1
ATOM 1003 N N . TYR A 1 138 ? 50.029 71.533 41.184 1.00 54.53 137 TYR A N 1
ATOM 1004 C CA . TYR A 1 138 ? 49.860 71.640 39.735 1.00 50.70 137 TYR A CA 1
ATOM 1005 C C . TYR A 1 138 ? 51.130 72.146 39.050 1.00 55.44 137 TYR A C 1
ATOM 1006 O O . TYR A 1 138 ? 51.981 72.779 39.679 1.00 54.43 137 TYR A O 1
ATOM 1015 N N . THR A 1 139 ? 51.241 71.858 37.755 1.00 51.35 138 THR A N 1
ATOM 1016 C CA . THR A 1 139 ? 52.239 72.482 36.905 1.00 54.50 138 THR A CA 1
ATOM 1017 C C . THR A 1 139 ? 51.811 73.928 36.765 1.00 54.35 138 THR A C 1
ATOM 1018 O O . THR A 1 139 ? 50.652 74.249 37.026 1.00 56.26 138 THR A O 1
ATOM 1022 N N . GLU A 1 140 ? 52.720 74.800 36.341 1.00 55.02 139 GLU A N 1
ATOM 1023 C CA . GLU A 1 140 ? 52.340 76.183 36.075 1.00 57.52 139 GLU A CA 1
ATOM 1024 C C . GLU A 1 140 ? 51.194 76.246 35.064 1.00 48.71 139 GLU A C 1
ATOM 1025 O O . GLU A 1 140 ? 50.310 77.094 35.156 1.00 55.63 139 GLU A O 1
ATOM 1031 N N . GLN A 1 141 ? 51.276 75.328 34.110 1.00 52.23 140 GLN A N 1
ATOM 1032 C CA . GLN A 1 141 ? 50.543 75.406 32.873 1.00 56.33 140 GLN A CA 1
ATOM 1033 C C . GLN A 1 141 ? 49.149 74.819 33.081 1.00 55.64 140 GLN A C 1
ATOM 1034 O O . GLN A 1 141 ? 48.171 75.354 32.551 1.00 60.04 140 GLN A O 1
ATOM 1040 N N . GLU A 1 142 ? 49.050 73.725 33.840 1.00 52.29 141 GLU A N 1
ATOM 1041 C CA . GLU A 1 142 ? 47.735 73.208 34.272 1.00 53.73 141 GLU A CA 1
ATOM 1042 C C . GLU A 1 142 ? 46.909 74.248 35.071 1.00 56.15 141 GLU A C 1
ATOM 1043 O O . GLU A 1 142 ? 45.679 74.170 35.157 1.00 51.16 141 GLU A O 1
ATOM 1049 N N . ALA A 1 143 ? 47.615 75.218 35.636 1.00 54.26 142 ALA A N 1
ATOM 1050 C CA . ALA A 1 143 ? 47.073 76.244 36.522 1.00 55.44 142 ALA A CA 1
ATOM 1051 C C . ALA A 1 143 ? 46.420 77.412 35.776 1.00 53.94 142 ALA A C 1
ATOM 1052 O O . ALA A 1 143 ? 45.287 77.793 36.094 1.00 57.75 142 ALA A O 1
ATOM 1054 N N . LYS A 1 144 ? 47.130 77.986 34.801 1.00 60.97 143 LYS A N 1
ATOM 1055 C CA . LYS A 1 144 ? 46.548 79.001 33.913 1.00 57.22 143 LYS A CA 1
ATOM 1056 C C . LYS A 1 144 ? 45.303 78.405 33.256 1.00 57.38 143 LYS A C 1
ATOM 1057 O O . LYS A 1 144 ? 44.262 79.062 33.101 1.00 50.86 143 LYS A O 1
ATOM 1063 N N . ASP A 1 145 ? 45.427 77.132 32.898 1.00 57.59 144 ASP A N 1
ATOM 1064 C CA . ASP A 1 145 ? 44.374 76.374 32.231 1.00 62.08 144 ASP A CA 1
ATOM 1065 C C . ASP A 1 145 ? 43.040 76.378 32.982 1.00 59.61 144 ASP A C 1
ATOM 1066 O O . ASP A 1 145 ? 42.066 75.751 32.550 1.00 55.85 144 ASP A O 1
ATOM 1071 N N . LEU A 1 146 ? 42.995 77.105 34.093 1.00 64.04 145 LEU A N 1
ATOM 1072 C CA . LEU A 1 146 ? 41.962 76.898 35.089 1.00 51.10 145 LEU A CA 1
ATOM 1073 C C . LEU A 1 146 ? 41.754 78.154 35.947 1.00 54.43 145 LEU A C 1
ATOM 1074 O O . LEU A 1 146 ? 41.242 78.082 37.059 1.00 63.18 145 LEU A O 1
ATOM 1079 N N . MET A 1 147 ? 42.169 79.307 35.435 1.00 54.18 146 MET A N 1
ATOM 1080 C CA . MET A 1 147 ? 41.774 80.575 36.032 1.00 56.96 146 MET A CA 1
ATOM 1081 C C . MET A 1 147 ? 41.314 81.448 34.883 1.00 59.36 146 MET A C 1
ATOM 1082 O O . MET A 1 147 ? 40.749 82.525 35.081 1.00 66.35 146 MET A O 1
ATOM 1087 N N . ALA A 1 148 ? 41.573 80.965 33.673 1.00 61.99 147 ALA A N 1
ATOM 1088 C CA . ALA A 1 148 ? 40.785 81.360 32.522 1.00 59.53 147 ALA A CA 1
ATOM 1089 C C . ALA A 1 148 ? 39.478 80.607 32.705 1.00 58.27 147 ALA A C 1
ATOM 1090 O O . ALA A 1 148 ? 38.403 81.196 32.802 1.00 62.33 147 ALA A O 1
ATOM 1092 N N . ALA A 1 149 ? 39.599 79.287 32.782 1.00 55.76 148 ALA A N 1
ATOM 1093 C CA . ALA A 1 149 ? 38.471 78.411 33.050 1.00 57.77 148 ALA A CA 1
ATOM 1094 C C . ALA A 1 149 ? 37.740 78.802 34.341 1.00 63.44 148 ALA A C 1
ATOM 1095 O O . ALA A 1 149 ? 36.515 78.954 34.343 1.00 68.78 148 ALA A O 1
ATOM 1097 N N . ASN A 1 150 ? 38.500 78.973 35.426 1.00 56.62 149 ASN A N 1
ATOM 1098 C CA . ASN A 1 150 ? 37.940 79.247 36.752 1.00 62.82 149 ASN A CA 1
ATOM 1099 C C . ASN A 1 150 ? 38.238 80.660 37.264 1.00 63.82 149 ASN A C 1
ATOM 1100 O O . ASN A 1 150 ? 39.098 80.839 38.128 1.00 58.64 149 ASN A O 1
ATOM 1105 N N . PRO A 1 151 ? 37.507 81.666 36.750 1.00 68.46 150 PRO A N 1
ATOM 1106 C CA . PRO A 1 151 ? 37.752 83.069 37.117 1.00 67.35 150 PRO A CA 1
ATOM 1107 C C . PRO A 1 151 ? 37.521 83.328 38.608 1.00 62.43 150 PRO A C 1
ATOM 1108 O O . PRO A 1 151 ? 36.478 82.947 39.138 1.00 63.62 150 PRO A O 1
ATOM 1112 N N . GLY A 1 152 ? 38.478 83.975 39.267 1.00 58.42 151 GLY A N 1
ATOM 1113 C CA . GLY A 1 152 ? 38.362 84.252 40.684 1.00 56.42 151 GLY A CA 1
ATOM 1114 C C . GLY A 1 152 ? 39.129 83.247 41.525 1.00 60.15 151 GLY A C 1
ATOM 1115 O O . GLY A 1 152 ? 39.779 83.611 42.505 1.00 54.26 151 GLY A O 1
ATOM 1116 N N . LYS A 1 153 ? 39.036 81.975 41.141 1.00 61.11 152 LYS A N 1
ATOM 1117 C CA . LYS A 1 153 ? 39.805 80.910 41.778 1.00 55.76 152 LYS A CA 1
ATOM 1118 C C . LYS A 1 153 ? 41.287 81.139 41.514 1.00 53.98 152 LYS A C 1
ATOM 1119 O O . LYS A 1 153 ? 41.734 81.090 40.366 1.00 60.15 152 LYS A O 1
ATOM 1125 N N . ILE A 1 154 ? 42.045 81.397 42.574 1.00 46.55 153 ILE A N 1
ATOM 1126 C CA . ILE A 1 154 ? 43.430 81.833 42.430 1.00 45.85 153 ILE A CA 1
ATOM 1127 C C . ILE A 1 154 ? 44.432 80.751 42.783 1.00 45.39 153 ILE A C 1
ATOM 1128 O O . ILE A 1 154 ? 44.280 80.059 43.811 1.00 38.06 153 ILE A O 1
ATOM 1133 N N . LEU A 1 155 ? 45.470 80.631 41.951 1.00 40.45 154 LEU A N 1
ATOM 1134 C CA . LEU A 1 155 ? 46.568 79.711 42.227 1.00 41.82 154 LEU A CA 1
ATOM 1135 C C . LEU A 1 155 ? 47.900 80.423 42.492 1.00 45.95 154 LEU A C 1
ATOM 1136 O O . LEU A 1 155 ? 48.061 81.607 42.184 1.00 51.39 154 LEU A O 1
ATOM 1141 N N . ARG A 1 156 ? 48.849 79.687 43.064 1.00 44.04 155 ARG A N 1
ATOM 1142 C CA . ARG A 1 156 ? 50.136 80.252 43.445 1.00 48.45 155 ARG A CA 1
ATOM 1143 C C . ARG A 1 156 ? 51.225 79.198 43.639 1.00 53.07 155 ARG A C 1
ATOM 1144 O O . ARG A 1 156 ? 50.939 78.053 44.004 1.00 46.74 155 ARG A O 1
ATOM 1152 N N . GLU A 1 157 ? 52.472 79.620 43.427 1.00 54.00 156 GLU A N 1
ATOM 1153 C CA . GLU A 1 157 ? 53.640 78.746 43.416 1.00 50.20 156 GLU A CA 1
ATOM 1154 C C . GLU A 1 157 ? 54.040 78.227 44.802 1.00 58.97 156 GLU A C 1
ATOM 1155 O O . GLU A 1 157 ? 54.962 78.760 45.432 1.00 61.56 156 GLU A O 1
ATOM 1161 N N . ASP A 1 158 ? 53.367 77.175 45.266 1.00 59.80 157 ASP A N 1
ATOM 1162 C CA . ASP A 1 158 ? 53.676 76.596 46.575 1.00 52.55 157 ASP A CA 1
ATOM 1163 C C . ASP A 1 158 ? 55.155 76.211 46.670 1.00 59.23 157 ASP A C 1
ATOM 1164 O O . ASP A 1 158 ? 55.533 75.066 46.385 1.00 56.72 157 ASP A O 1
ATOM 1169 N N . ALA A 1 159 ? 55.981 77.196 47.034 1.00 59.22 158 ALA A N 1
ATOM 1170 C CA . ALA A 1 159 ? 57.364 76.972 47.461 1.00 57.15 158 ALA A CA 1
ATOM 1171 C C . ALA A 1 159 ? 58.207 76.040 46.583 1.00 66.74 158 ALA A C 1
ATOM 1172 O O . ALA A 1 159 ? 58.723 75.024 47.070 1.00 62.52 158 ALA A O 1
ATOM 1174 N N . GLY A 1 160 ? 58.365 76.383 45.305 1.00 64.53 159 GLY A N 1
ATOM 1175 C CA . GLY A 1 160 ? 59.256 75.635 44.429 1.00 58.99 159 GLY A CA 1
ATOM 1176 C C . GLY A 1 160 ? 58.995 74.136 44.418 1.00 65.58 159 GLY A C 1
ATOM 1177 O O . GLY A 1 160 ? 59.912 73.332 44.191 1.00 64.22 159 GLY A O 1
ATOM 1178 N N . ARG A 1 161 ? 57.743 73.769 44.691 1.00 66.36 160 ARG A N 1
ATOM 1179 C CA . ARG A 1 161 ? 57.264 72.394 44.570 1.00 65.41 160 ARG A CA 1
ATOM 1180 C C . ARG A 1 161 ? 56.245 72.316 43.435 1.00 61.17 160 ARG A C 1
ATOM 1181 O O . ARG A 1 161 ? 55.990 71.243 42.885 1.00 65.16 160 ARG A O 1
ATOM 1189 N N . GLY A 1 162 ? 55.657 73.463 43.103 1.00 55.03 161 GLY A N 1
ATOM 1190 C CA . GLY A 1 162 ? 54.543 73.512 42.174 1.00 55.98 161 GLY A CA 1
ATOM 1191 C C . GLY A 1 162 ? 53.351 74.335 42.657 1.00 55.85 161 GLY A C 1
ATOM 1192 O O . GLY A 1 162 ? 53.301 74.787 43.809 1.00 48.08 161 GLY A O 1
ATOM 1193 N N . TRP A 1 163 ? 52.373 74.496 41.767 1.00 48.89 162 TRP A N 1
ATOM 1194 C CA . TRP A 1 163 ? 51.256 75.416 41.950 1.00 49.89 162 TRP A CA 1
ATOM 1195 C C . TRP A 1 163 ? 50.081 74.852 42.752 1.00 42.59 162 TRP A C 1
ATOM 1196 O O . TRP A 1 163 ? 49.824 73.647 42.738 1.00 44.55 162 TRP A O 1
ATOM 1207 N N . ARG A 1 164 ? 49.368 75.741 43.443 1.00 47.15 163 ARG A N 1
ATOM 1208 C CA . ARG A 1 164 ? 48.227 75.355 44.281 1.00 33.53 163 ARG A CA 1
ATOM 1209 C C . ARG A 1 164 ? 47.202 76.454 44.431 1.00 34.53 163 ARG A C 1
ATOM 1210 O O . ARG A 1 164 ? 47.556 77.632 44.487 1.00 38.72 163 ARG A O 1
ATOM 1218 N N . VAL A 1 165 ? 45.928 76.060 44.536 1.00 34.41 164 VAL A N 1
ATOM 1219 C CA . VAL A 1 165 ? 44.867 76.971 44.955 1.00 32.43 164 VAL A CA 1
ATOM 1220 C C . VAL A 1 165 ? 45.230 77.655 46.259 1.00 34.74 164 VAL A C 1
ATOM 1221 O O . VAL A 1 165 ? 45.881 77.067 47.142 1.00 24.06 164 VAL A O 1
ATOM 1225 N N . VAL A 1 166 ? 44.779 78.897 46.389 1.00 36.00 165 VAL A N 1
ATOM 1226 C CA . VAL A 1 166 ? 45.210 79.748 47.485 1.00 30.90 165 VAL A CA 1
ATOM 1227 C C . VAL A 1 166 ? 43.994 80.494 48.010 1.00 33.38 165 VAL A C 1
ATOM 1228 O O . VAL A 1 166 ? 43.198 81.033 47.223 1.00 33.71 165 VAL A O 1
ATOM 1232 N N . VAL A 1 167 ? 43.814 80.482 49.333 1.00 27.20 166 VAL A N 1
ATOM 1233 C CA . VAL A 1 167 ? 42.611 81.044 49.963 1.00 25.47 166 VAL A CA 1
ATOM 1234 C C . VAL A 1 167 ? 42.955 81.995 51.123 1.00 34.44 166 VAL A C 1
ATOM 1235 O O . VAL A 1 167 ? 44.096 81.979 51.612 1.00 30.88 166 VAL A O 1
ATOM 1239 N N . PRO A 1 168 ? 41.989 82.859 51.516 1.00 28.53 167 PRO A N 1
ATOM 1240 C CA . PRO A 1 168 ? 42.196 83.830 52.593 1.00 34.65 167 PRO A CA 1
ATOM 1241 C C . PRO A 1 168 ? 42.510 83.084 53.855 1.00 29.00 167 PRO A C 1
ATOM 1242 O O . PRO A 1 168 ? 41.764 82.161 54.177 1.00 23.91 167 PRO A O 1
ATOM 1246 N N . SER A 1 169 ? 43.573 83.485 54.547 1.00 29.46 168 SER A N 1
ATOM 1247 C CA . SER A 1 169 ? 43.891 82.931 55.834 1.00 29.23 168 SER A CA 1
ATOM 1248 C C . SER A 1 169 ? 43.962 84.051 56.860 1.00 30.10 168 SER A C 1
ATOM 1249 O O . SER A 1 169 ? 45.044 84.460 57.248 1.00 31.43 168 SER A O 1
ATOM 1252 N N . PRO A 1 170 ? 42.791 84.532 57.306 1.00 28.66 169 PRO A N 1
ATOM 1253 C CA . PRO A 1 170 ? 42.645 85.577 58.316 1.00 32.86 169 PRO A CA 1
ATOM 1254 C C . PRO A 1 170 ? 43.029 85.043 59.694 1.00 27.36 169 PRO A C 1
ATOM 1255 O O . PRO A 1 170 ? 42.943 83.830 59.958 1.00 24.65 169 PRO A O 1
ATOM 1259 N N . ARG A 1 171 ? 43.445 85.946 60.570 1.00 25.97 170 ARG A N 1
ATOM 1260 C CA . ARG A 1 171 ? 43.970 85.543 61.876 1.00 24.79 170 ARG A CA 1
ATOM 1261 C C . ARG A 1 171 ? 42.863 85.080 62.806 1.00 21.38 170 ARG A C 1
ATOM 1262 O O . ARG A 1 171 ? 41.778 85.684 62.844 1.00 24.44 170 ARG A O 1
ATOM 1270 N N . PRO A 1 172 ? 43.129 84.020 63.594 1.00 25.00 171 PRO A N 1
ATOM 1271 C CA . PRO A 1 172 ? 42.081 83.482 64.480 1.00 24.93 171 PRO A CA 1
ATOM 1272 C C . PRO A 1 172 ? 41.856 84.436 65.647 1.00 24.57 171 PRO A C 1
ATOM 1273 O O . PRO A 1 172 ? 42.830 84.958 66.158 1.00 18.69 171 PRO A O 1
ATOM 1277 N N . LEU A 1 173 ? 40.617 84.643 66.083 1.00 18.37 172 LEU A N 1
ATOM 1278 C CA . LEU A 1 173 ? 40.416 85.510 67.228 1.00 25.78 172 LEU A CA 1
ATOM 1279 C C . LEU A 1 173 ? 39.849 84.760 68.422 1.00 24.99 172 LEU A C 1
ATOM 1280 O O . LEU A 1 173 ? 40.271 85.007 69.539 1.00 29.90 172 LEU A O 1
ATOM 1285 N N . GLU A 1 174 ? 38.899 83.847 68.191 1.00 22.76 173 GLU A N 1
ATOM 1286 C CA . GLU A 1 174 ? 38.245 83.159 69.296 1.00 25.98 173 GLU A CA 1
ATOM 1287 C C . GLU A 1 174 ? 37.767 81.748 68.958 1.00 23.36 173 GLU A C 1
ATOM 1288 O O . GLU A 1 174 ? 37.071 81.559 67.964 1.00 26.28 173 GLU A O 1
ATOM 1294 N N . ILE A 1 175 ? 38.114 80.766 69.789 1.00 21.20 174 ILE A N 1
ATOM 1295 C CA . ILE A 1 175 ? 37.554 79.411 69.645 1.00 25.16 174 ILE A CA 1
ATOM 1296 C C . ILE A 1 175 ? 36.174 79.355 70.299 1.00 25.74 174 ILE A C 1
ATOM 1297 O O . ILE A 1 175 ? 36.054 79.369 71.541 1.00 23.64 174 ILE A O 1
ATOM 1302 N N . VAL A 1 176 ? 35.139 79.274 69.461 1.00 23.89 175 VAL A N 1
ATOM 1303 C CA . VAL A 1 176 ? 33.745 79.301 69.931 1.00 20.44 175 VAL A CA 1
ATOM 1304 C C . VAL A 1 176 ? 33.433 78.157 70.919 1.00 19.00 175 VAL A C 1
ATOM 1305 O O . VAL A 1 176 ? 32.755 78.383 71.909 1.00 18.78 175 VAL A O 1
ATOM 1309 N N . GLU A 1 177 ? 33.915 76.944 70.643 1.00 12.46 176 GLU A N 1
ATOM 1310 C CA . GLU A 1 177 ? 33.762 75.833 71.582 1.00 20.54 176 GLU A CA 1
ATOM 1311 C C . GLU A 1 177 ? 34.738 75.762 72.804 1.00 19.46 176 GLU A C 1
ATOM 1312 O O . GLU A 1 177 ? 34.731 74.765 73.511 1.00 13.80 176 GLU A O 1
ATOM 1318 N N . TYR A 1 178 ? 35.592 76.774 73.013 1.00 20.94 177 TYR A N 1
ATOM 1319 C CA . TYR A 1 178 ? 36.570 76.748 74.114 1.00 25.05 177 TYR A CA 1
ATOM 1320 C C . TYR A 1 178 ? 36.040 76.193 75.438 1.00 19.51 177 TYR A C 1
ATOM 1321 O O . TYR A 1 178 ? 36.683 75.359 76.070 1.00 25.32 177 TYR A O 1
ATOM 1330 N N . GLY A 1 179 ? 34.870 76.658 75.849 1.00 22.42 178 GLY A N 1
ATOM 1331 C CA . GLY A 1 179 ? 34.348 76.352 77.188 1.00 23.56 178 GLY A CA 1
ATOM 1332 C C . GLY A 1 179 ? 34.048 74.866 77.323 1.00 23.55 178 GLY A C 1
ATOM 1333 O O . GLY A 1 179 ? 34.274 74.238 78.370 1.00 20.17 178 GLY A O 1
ATOM 1334 N N . VAL A 1 180 ? 33.579 74.294 76.219 1.00 23.81 179 VAL A N 1
ATOM 1335 C CA . VAL A 1 180 ? 33.206 72.898 76.170 1.00 19.84 179 VAL A CA 1
ATOM 1336 C C . VAL A 1 180 ? 34.454 72.087 76.112 1.00 17.32 179 VAL A C 1
ATOM 1337 O O . VAL A 1 180 ? 34.566 71.005 76.706 1.00 18.24 179 VAL A O 1
ATOM 1341 N N . ILE A 1 181 ? 35.423 72.612 75.382 1.00 20.63 180 ILE A N 1
ATOM 1342 C CA . ILE A 1 181 ? 36.679 71.889 75.244 1.00 15.87 180 ILE A CA 1
ATOM 1343 C C . ILE A 1 181 ? 37.321 71.855 76.634 1.00 18.20 180 ILE A C 1
ATOM 1344 O O . ILE A 1 181 ? 37.787 70.806 77.070 1.00 14.22 180 ILE A O 1
ATOM 1349 N N . LYS A 1 182 ? 37.310 72.982 77.343 1.00 17.69 181 LYS A N 1
ATOM 1350 C CA . LYS A 1 182 ? 37.885 72.997 78.710 1.00 19.39 181 LYS A CA 1
ATOM 1351 C C . LYS A 1 182 ? 37.144 72.061 79.655 1.00 19.64 181 LYS A C 1
ATOM 1352 O O . LYS A 1 182 ? 37.742 71.481 80.561 1.00 25.25 181 LYS A O 1
ATOM 1358 N N . THR A 1 183 ? 35.820 71.963 79.490 1.00 21.73 182 THR A N 1
ATOM 1359 C CA . THR A 1 183 ? 35.021 71.020 80.275 1.00 18.83 182 THR A CA 1
ATOM 1360 C C . THR A 1 183 ? 35.409 69.564 80.019 1.00 19.98 182 THR A C 1
ATOM 1361 O O . THR A 1 183 ? 35.508 68.760 80.944 1.00 24.62 182 THR A O 1
ATOM 1365 N N . LEU A 1 184 ? 35.637 69.211 78.765 1.00 19.92 183 LEU A N 1
ATOM 1366 C CA . LEU A 1 184 ? 36.066 67.849 78.433 1.00 24.03 183 LEU A CA 1
ATOM 1367 C C . LEU A 1 184 ? 37.438 67.521 79.047 1.00 24.37 183 LEU A C 1
ATOM 1368 O O . LEU A 1 184 ? 37.639 66.459 79.670 1.00 24.66 183 LEU A O 1
ATOM 1373 N N . ILE A 1 185 ? 38.381 68.433 78.831 1.00 23.44 184 ILE A N 1
ATOM 1374 C CA . ILE A 1 185 ? 39.708 68.345 79.399 1.00 21.93 184 ILE A CA 1
ATOM 1375 C C . ILE A 1 185 ? 39.703 68.248 80.921 1.00 21.29 184 ILE A C 1
ATOM 1376 O O . ILE A 1 185 ? 40.453 67.452 81.482 1.00 25.09 184 ILE A O 1
ATOM 1381 N N . ASP A 1 186 ? 38.893 69.081 81.575 1.00 22.05 185 ASP A N 1
ATOM 1382 C CA . ASP A 1 186 ? 38.700 68.979 83.035 1.00 25.38 185 ASP A CA 1
ATOM 1383 C C . ASP A 1 186 ? 38.217 67.585 83.419 1.00 28.35 185 ASP A C 1
ATOM 1384 O O . ASP A 1 186 ? 38.513 67.096 84.508 1.00 28.47 185 ASP A O 1
ATOM 1389 N N . ASN A 1 187 ? 37.487 66.927 82.523 1.00 25.22 186 ASN A N 1
ATOM 1390 C CA . ASN A 1 187 ? 37.022 65.580 82.833 1.00 22.98 186 ASN A CA 1
ATOM 1391 C C . ASN A 1 187 ? 37.890 64.505 82.270 1.00 24.98 186 ASN A C 1
ATOM 1392 O O . ASN A 1 187 ? 37.506 63.337 82.289 1.00 31.81 186 ASN A O 1
ATOM 1397 N N . ASN A 1 188 ? 39.054 64.897 81.755 1.00 24.48 187 ASN A N 1
ATOM 1398 C CA . ASN A 1 188 ? 40.049 63.929 81.336 1.00 24.62 187 ASN A CA 1
ATOM 1399 C C . ASN A 1 188 ? 39.751 63.210 80.012 1.00 21.74 187 ASN A C 1
ATOM 1400 O O . ASN A 1 188 ? 40.245 62.114 79.754 1.00 17.42 187 ASN A O 1
ATOM 1405 N N . VAL A 1 189 ? 38.939 63.818 79.166 1.00 25.75 188 VAL A N 1
ATOM 1406 C CA . VAL A 1 189 ? 38.703 63.241 77.839 1.00 24.27 188 VAL A CA 1
ATOM 1407 C C . VAL A 1 189 ? 39.848 63.666 76.931 1.00 17.93 188 VAL A C 1
ATOM 1408 O O . VAL A 1 189 ? 40.248 64.829 76.980 1.00 15.96 188 VAL A O 1
ATOM 1412 N N . LEU A 1 190 ? 40.389 62.758 76.110 1.00 21.51 189 LEU A N 1
ATOM 1413 C CA . LEU A 1 190 ? 41.307 63.171 75.023 1.00 27.15 189 LEU A CA 1
ATOM 1414 C C . LEU A 1 190 ? 40.536 63.848 73.857 1.00 26.81 189 LEU A C 1
ATOM 1415 O O . LEU A 1 190 ? 39.742 63.216 73.154 1.00 22.59 189 LEU A O 1
ATOM 1420 N N . VAL A 1 191 ? 40.749 65.152 73.693 1.00 23.62 190 VAL A N 1
ATOM 1421 C CA . VAL A 1 191 ? 39.924 65.948 72.785 1.00 17.83 190 VAL A CA 1
ATOM 1422 C C . VAL A 1 191 ? 40.688 66.281 71.512 1.00 18.37 190 VAL A C 1
ATOM 1423 O O . VAL A 1 191 ? 41.799 66.834 71.558 1.00 15.54 190 VAL A O 1
ATOM 1427 N N . ILE A 1 192 ? 40.078 65.922 70.384 1.00 16.59 191 ILE A N 1
ATOM 1428 C CA . ILE A 1 192 ? 40.526 66.318 69.054 1.00 19.83 191 ILE A CA 1
ATOM 1429 C C . ILE A 1 192 ? 39.590 67.448 68.629 1.00 18.83 191 ILE A C 1
ATOM 1430 O O . ILE A 1 192 ? 38.380 67.331 68.784 1.00 20.84 191 ILE A O 1
ATOM 1435 N N . CYS A 1 193 ? 40.138 68.569 68.179 1.00 17.34 192 CYS A N 1
ATOM 1436 C CA . CYS A 1 193 ? 39.305 69.720 67.836 1.00 15.54 192 CYS A CA 1
ATOM 1437 C C . CYS A 1 193 ? 40.084 70.705 66.962 1.00 20.63 192 CYS A C 1
ATOM 1438 O O . CYS A 1 193 ? 41.267 70.500 66.677 1.00 16.04 192 CYS A O 1
ATOM 1441 N N . THR A 1 194 ? 39.419 71.741 66.472 1.00 18.87 193 THR A N 1
ATOM 1442 C CA . THR A 1 194 ? 40.180 72.760 65.758 1.00 16.14 193 THR A CA 1
ATOM 1443 C C . THR A 1 194 ? 40.956 72.157 64.577 1.00 16.11 193 THR A C 1
ATOM 1444 O O . THR A 1 194 ? 42.021 72.661 64.159 1.00 18.76 193 THR A O 1
ATOM 1448 N N . ASN A 1 195 ? 40.426 71.064 64.045 1.00 15.93 194 ASN A N 1
ATOM 1449 C CA . ASN A 1 195 ? 41.033 70.381 62.930 1.00 22.20 194 ASN A CA 1
ATOM 1450 C C . ASN A 1 195 ? 41.023 71.272 61.689 1.00 16.92 194 ASN A C 1
ATOM 1451 O O . ASN A 1 195 ? 39.964 71.552 61.130 1.00 25.77 194 ASN A O 1
ATOM 1456 N N . GLY A 1 196 ? 42.198 71.727 61.272 1.00 17.39 195 GLY A N 1
ATOM 1457 C CA . GLY A 1 196 ? 42.293 72.637 60.129 1.00 18.43 195 GLY A CA 1
ATOM 1458 C C . GLY A 1 196 ? 42.233 74.081 60.601 1.00 18.37 195 GLY A C 1
ATOM 1459 O O . GLY A 1 196 ? 42.231 75.018 59.790 1.00 15.80 195 GLY A O 1
ATOM 1460 N N . GLY A 1 197 ? 42.200 74.258 61.926 1.00 18.50 196 GLY A N 1
ATOM 1461 C CA . GLY A 1 197 ? 42.222 75.587 62.527 1.00 16.66 196 GLY A CA 1
ATOM 1462 C C . GLY A 1 197 ? 40.879 76.199 62.878 1.00 14.95 196 GLY A C 1
ATOM 1463 O O . GLY A 1 197 ? 40.832 77.349 63.337 1.00 19.67 196 GLY A O 1
ATOM 1464 N N . GLY A 1 198 ? 39.796 75.438 62.689 1.00 15.31 197 GLY A N 1
ATOM 1465 C CA . GLY A 1 198 ? 38.446 75.872 63.040 1.00 12.69 197 GLY A CA 1
ATOM 1466 C C . GLY A 1 198 ? 37.707 76.304 61.779 1.00 19.17 197 GLY A C 1
ATOM 1467 O O . GLY A 1 198 ? 38.336 76.789 60.813 1.00 17.68 197 GLY A O 1
ATOM 1468 N N . ILE A 1 199 ? 36.392 76.110 61.757 1.00 14.99 198 ILE A N 1
ATOM 1469 C CA . ILE A 1 199 ? 35.590 76.606 60.631 1.00 14.34 198 ILE A CA 1
ATOM 1470 C C . ILE A 1 199 ? 35.583 78.126 60.753 1.00 19.18 198 ILE A C 1
ATOM 1471 O O . ILE A 1 199 ? 35.175 78.675 61.774 1.00 16.67 198 ILE A O 1
ATOM 1476 N N . PRO A 1 200 ? 36.030 78.826 59.721 1.00 17.83 199 PRO A N 1
ATOM 1477 C CA . PRO A 1 200 ? 36.130 80.279 59.930 1.00 20.76 199 PRO A CA 1
ATOM 1478 C C . PRO A 1 200 ? 34.758 80.928 59.972 1.00 25.24 199 PRO A C 1
ATOM 1479 O O . PRO A 1 200 ? 33.931 80.640 59.086 1.00 19.95 199 PRO A O 1
ATOM 1483 N N . CYS A 1 201 ? 34.532 81.779 60.975 1.00 21.20 200 CYS A N 1
ATOM 1484 C CA . CYS A 1 201 ? 33.263 82.456 61.155 1.00 20.34 200 CYS A CA 1
ATOM 1485 C C . CYS A 1 201 ? 33.512 83.905 61.552 1.00 21.64 200 CYS A C 1
ATOM 1486 O O . CYS A 1 201 ? 34.581 84.231 62.045 1.00 22.19 200 CYS A O 1
ATOM 1489 N N . LYS A 1 202 ? 32.541 84.780 61.324 1.00 21.98 201 LYS A N 1
ATOM 1490 C CA . LYS A 1 202 ? 32.550 86.105 61.967 1.00 21.28 201 LYS A CA 1
ATOM 1491 C C . LYS A 1 202 ? 31.339 86.196 62.876 1.00 24.76 201 LYS A C 1
ATOM 1492 O O . LYS A 1 202 ? 30.352 85.477 62.677 1.00 24.89 201 LYS A O 1
ATOM 1498 N N . ARG A 1 203 ? 31.390 87.101 63.849 1.00 31.00 202 ARG A N 1
ATOM 1499 C CA . ARG A 1 203 ? 30.218 87.357 64.694 1.00 32.89 202 ARG A CA 1
ATOM 1500 C C . ARG A 1 203 ? 29.808 88.815 64.626 1.00 32.78 202 ARG A C 1
ATOM 1501 O O . ARG A 1 203 ? 30.566 89.702 64.994 1.00 36.25 202 ARG A O 1
ATOM 1509 N N . GLU A 1 204 ? 28.603 89.046 64.126 1.00 35.27 203 GLU A N 1
ATOM 1510 C CA . GLU A 1 204 ? 28.103 90.394 63.946 1.00 37.83 203 GLU A CA 1
ATOM 1511 C C . GLU A 1 204 ? 26.744 90.472 64.626 1.00 38.64 203 GLU A C 1
ATOM 1512 O O . GLU A 1 204 ? 25.896 89.591 64.422 1.00 37.63 203 GLU A O 1
ATOM 1518 N N . ASN A 1 205 ? 26.539 91.503 65.444 1.00 36.91 204 ASN A N 1
ATOM 1519 C CA . ASN A 1 205 ? 25.208 91.753 65.986 1.00 42.21 204 ASN A CA 1
ATOM 1520 C C . ASN A 1 205 ? 24.718 90.516 66.741 1.00 43.20 204 ASN A C 1
ATOM 1521 O O . ASN A 1 205 ? 23.507 90.263 66.819 1.00 47.19 204 ASN A O 1
ATOM 1526 N N . LYS A 1 206 ? 25.669 89.747 67.279 1.00 43.47 205 LYS A N 1
ATOM 1527 C CA . LYS A 1 206 ? 25.382 88.546 68.072 1.00 43.21 205 LYS A CA 1
ATOM 1528 C C . LYS A 1 206 ? 25.130 87.280 67.212 1.00 36.01 205 LYS A C 1
ATOM 1529 O O . LYS A 1 206 ? 24.914 86.187 67.744 1.00 35.85 205 LYS A O 1
ATOM 1535 N N . VAL A 1 207 ? 25.193 87.431 65.892 1.00 35.03 206 VAL A N 1
ATOM 1536 C CA . VAL A 1 207 ? 25.017 86.309 64.967 1.00 37.05 206 VAL A CA 1
ATOM 1537 C C . VAL A 1 207 ? 26.387 85.789 64.451 1.00 34.24 206 VAL A C 1
ATOM 1538 O O . VAL A 1 207 ? 27.213 86.578 63.970 1.00 30.83 206 VAL A O 1
ATOM 1542 N N . ILE A 1 208 ? 26.635 84.479 64.569 1.00 24.30 207 ILE A N 1
ATOM 1543 C CA . ILE A 1 208 ? 27.853 83.888 64.003 1.00 31.11 207 ILE A CA 1
ATOM 1544 C C . ILE A 1 208 ? 27.487 83.302 62.646 1.00 25.13 207 ILE A C 1
ATOM 1545 O O . ILE A 1 208 ? 26.446 82.672 62.514 1.00 20.53 207 ILE A O 1
ATOM 1550 N N . SER A 1 209 ? 28.355 83.485 61.657 1.00 27.51 208 SER A N 1
ATOM 1551 C CA . SER A 1 209 ? 28.112 82.972 60.306 1.00 27.57 208 SER A CA 1
ATOM 1552 C C . SER A 1 209 ? 29.457 82.692 59.638 1.00 25.16 208 SER A C 1
ATOM 1553 O O . SER A 1 209 ? 30.474 83.319 59.950 1.00 24.61 208 SER A O 1
ATOM 1556 N N . GLY A 1 210 ? 29.492 81.718 58.739 1.00 30.08 209 GLY A N 1
ATOM 1557 C CA . GLY A 1 210 ? 30.778 81.316 58.205 1.00 23.74 209 GLY A CA 1
ATOM 1558 C C . GLY A 1 210 ? 31.316 82.372 57.253 1.00 27.65 209 GLY A C 1
ATOM 1559 O O . GLY A 1 210 ? 30.539 83.145 56.681 1.00 22.96 209 GLY A O 1
ATOM 1560 N N . VAL A 1 211 ? 32.638 82.414 57.096 1.00 20.98 210 VAL A N 1
ATOM 1561 C CA . VAL A 1 211 ? 33.250 83.165 56.002 1.00 27.34 210 VAL A CA 1
ATOM 1562 C C . VAL A 1 211 ? 34.137 82.219 55.240 1.00 23.74 210 VAL A C 1
ATOM 1563 O O . VAL A 1 211 ? 34.597 81.210 55.785 1.00 20.34 210 VAL A O 1
ATOM 1567 N N . ASP A 1 212 ? 34.347 82.519 53.965 1.00 23.84 211 ASP A N 1
ATOM 1568 C CA . ASP A 1 212 ? 35.118 81.625 53.117 1.00 25.26 211 ASP A CA 1
ATOM 1569 C C . ASP A 1 212 ? 36.622 81.789 53.300 1.00 25.44 211 ASP A C 1
ATOM 1570 O O . ASP A 1 212 ? 37.222 82.684 52.711 1.00 20.60 211 ASP A O 1
ATOM 1575 N N . ALA A 1 213 ? 37.222 80.913 54.118 1.00 24.90 212 ALA A N 1
ATOM 1576 C CA . ALA A 1 213 ? 38.664 80.985 54.429 1.00 22.59 212 ALA A CA 1
ATOM 1577 C C . ALA A 1 213 ? 39.215 79.661 54.951 1.00 26.25 212 ALA A C 1
ATOM 1578 O O . ALA A 1 213 ? 38.444 78.731 55.189 1.00 27.29 212 ALA A O 1
ATOM 1580 N N . VAL A 1 214 ? 40.543 79.576 55.090 1.00 24.42 213 VAL A N 1
ATOM 1581 C CA . VAL A 1 214 ? 41.200 78.520 55.870 1.00 24.86 213 VAL A CA 1
ATOM 1582 C C . VAL A 1 214 ? 42.273 79.112 56.804 1.00 24.41 213 VAL A C 1
ATOM 1583 O O . VAL A 1 214 ? 43.309 79.595 56.359 1.00 26.36 213 VAL A O 1
ATOM 1587 N N . ILE A 1 215 ? 41.997 79.054 58.102 1.00 25.71 214 ILE A N 1
ATOM 1588 C CA . ILE A 1 215 ? 42.832 79.676 59.124 1.00 21.89 214 ILE A CA 1
ATOM 1589 C C . ILE A 1 215 ? 44.115 78.875 59.396 1.00 27.39 214 ILE A C 1
ATOM 1590 O O . ILE A 1 215 ? 44.087 77.632 59.440 1.00 19.97 214 ILE A O 1
ATOM 1595 N N . ASP A 1 216 ? 45.242 79.571 59.564 1.00 21.34 215 ASP A N 1
ATOM 1596 C CA . ASP A 1 216 ? 46.457 78.887 59.993 1.00 22.02 215 ASP A CA 1
ATOM 1597 C C . ASP A 1 216 ? 46.129 78.047 61.247 1.00 19.93 215 ASP A C 1
ATOM 1598 O O . ASP A 1 216 ? 45.545 78.542 62.203 1.00 19.57 215 ASP A O 1
ATOM 1603 N N . LYS A 1 217 ? 46.479 76.768 61.247 1.00 17.54 216 LYS A N 1
ATOM 1604 C CA . LYS A 1 217 ? 46.065 75.922 62.359 1.00 16.11 216 LYS A CA 1
ATOM 1605 C C . LYS A 1 217 ? 47.027 76.029 63.538 1.00 20.24 216 LYS A C 1
ATOM 1606 O O . LYS A 1 217 ? 46.706 75.602 64.645 1.00 19.66 216 LYS A O 1
ATOM 1612 N N . ASP A 1 218 ? 48.214 76.600 63.299 1.00 17.36 217 ASP A N 1
ATOM 1613 C CA . ASP A 1 218 ? 49.182 76.764 64.398 1.00 21.01 217 ASP A CA 1
ATOM 1614 C C . ASP A 1 218 ? 48.813 77.994 65.199 1.00 20.71 217 ASP A C 1
ATOM 1615 O O . ASP A 1 218 ? 48.851 77.986 66.441 1.00 22.34 217 ASP A O 1
ATOM 1620 N N . LEU A 1 219 ? 48.412 79.045 64.488 1.00 18.15 218 LEU A N 1
ATOM 1621 C CA . LEU A 1 219 ? 47.872 80.235 65.147 1.00 19.65 218 LEU A CA 1
ATOM 1622 C C . LEU A 1 219 ? 46.642 79.893 65.978 1.00 23.01 218 LEU A C 1
ATOM 1623 O O . LEU A 1 219 ? 46.573 80.224 67.188 1.00 18.81 218 LEU A O 1
ATOM 1628 N N . ALA A 1 220 ? 45.685 79.191 65.357 1.00 16.93 219 ALA A N 1
ATOM 1629 C CA . ALA A 1 220 ? 44.457 78.805 66.075 1.00 15.05 219 ALA A CA 1
ATOM 1630 C C . ALA A 1 220 ? 44.747 77.923 67.276 1.00 18.54 219 ALA A C 1
ATOM 1631 O O . ALA A 1 220 ? 44.058 78.013 68.326 1.00 19.87 219 ALA A O 1
ATOM 1633 N N . THR A 1 221 ? 45.732 77.038 67.128 1.00 17.26 220 THR A N 1
ATOM 1634 C CA . THR A 1 221 ? 46.068 76.121 68.234 1.00 17.37 220 THR A CA 1
ATOM 1635 C C . THR A 1 221 ? 46.750 76.869 69.359 1.00 18.65 220 THR A C 1
ATOM 1636 O O . THR A 1 221 ? 46.426 76.676 70.546 1.00 19.13 220 THR A O 1
ATOM 1640 N N . SER A 1 222 ? 47.672 77.747 68.984 1.00 18.83 221 SER A N 1
ATOM 1641 C CA . SER A 1 222 ? 48.323 78.621 69.957 1.00 21.56 221 SER A CA 1
ATOM 1642 C C . SER A 1 222 ? 47.256 79.380 70.724 1.00 20.30 221 SER A C 1
ATOM 1643 O O . SER A 1 222 ? 47.288 79.399 71.951 1.00 18.38 221 SER A O 1
ATOM 1646 N N . LEU A 1 223 ? 46.316 80.011 70.013 1.00 15.25 222 LEU A N 1
ATOM 1647 C CA . LEU A 1 223 ? 45.195 80.689 70.674 1.00 16.19 222 LEU A CA 1
ATOM 1648 C C . LEU A 1 223 ? 44.420 79.760 71.619 1.00 19.59 222 LEU A C 1
ATOM 1649 O O . LEU A 1 223 ? 43.994 80.163 72.720 1.00 23.47 222 LEU A O 1
ATOM 1654 N N . LEU A 1 224 ? 44.214 78.513 71.208 1.00 17.37 223 LEU A N 1
ATOM 1655 C CA . LEU A 1 224 ? 43.413 77.629 72.049 1.00 18.29 223 LEU A CA 1
ATOM 1656 C C . LEU A 1 224 ? 44.223 77.325 73.305 1.00 18.57 223 LEU A C 1
ATOM 1657 O O . LEU A 1 224 ? 43.720 77.409 74.411 1.00 16.71 223 LEU A O 1
ATOM 1662 N N . ALA A 1 225 ? 45.488 76.983 73.119 1.00 19.15 224 ALA A N 1
ATOM 1663 C CA . ALA A 1 225 ? 46.316 76.573 74.248 1.00 22.97 224 ALA A CA 1
ATOM 1664 C C . ALA A 1 225 ? 46.299 77.613 75.372 1.00 17.22 224 ALA A C 1
ATOM 1665 O O . ALA A 1 225 ? 46.313 77.280 76.545 1.00 20.84 224 ALA A O 1
ATOM 1667 N N . LYS A 1 226 ? 46.327 78.886 74.996 1.00 19.93 225 LYS A N 1
ATOM 1668 C CA . LYS A 1 226 ? 46.475 79.942 75.973 1.00 23.25 225 LYS A CA 1
ATOM 1669 C C . LYS A 1 226 ? 45.138 80.235 76.639 1.00 28.60 225 LYS A C 1
ATOM 1670 O O . LYS A 1 226 ? 45.064 80.388 77.871 1.00 22.58 225 LYS A O 1
ATOM 1676 N N . THR A 1 227 ? 44.075 80.277 75.837 1.00 23.85 226 THR A N 1
ATOM 1677 C CA . THR A 1 227 ? 42.718 80.340 76.398 1.00 22.21 226 THR A CA 1
ATOM 1678 C C . THR A 1 227 ? 42.508 79.206 77.442 1.00 22.15 226 THR A C 1
ATOM 1679 O O . THR A 1 227 ? 41.789 79.372 78.423 1.00 25.51 226 THR A O 1
ATOM 1683 N N . LEU A 1 228 ? 43.115 78.045 77.202 1.00 21.74 227 LEU A N 1
ATOM 1684 C CA . LEU A 1 228 ? 43.000 76.892 78.094 1.00 23.05 227 LEU A CA 1
ATOM 1685 C C . LEU A 1 228 ? 44.004 77.000 79.272 1.00 27.68 227 LEU A C 1
ATOM 1686 O O . LEU A 1 228 ? 43.962 76.204 80.213 1.00 24.68 227 LEU A O 1
ATOM 1691 N N . ASN A 1 229 ? 44.893 77.995 79.210 1.00 24.76 228 ASN A N 1
ATOM 1692 C CA . ASN A 1 229 ? 46.105 78.029 80.041 1.00 25.68 228 ASN A CA 1
ATOM 1693 C C . ASN A 1 229 ? 46.686 76.624 80.173 1.00 24.86 228 ASN A C 1
ATOM 1694 O O . ASN A 1 229 ? 46.945 76.112 81.266 1.00 22.99 228 ASN A O 1
ATOM 1699 N N . SER A 1 230 ? 46.884 76.011 79.017 1.00 19.13 229 SER A N 1
ATOM 1700 C CA . SER A 1 230 ? 47.527 74.723 78.918 1.00 24.43 229 SER A CA 1
ATOM 1701 C C . SER A 1 230 ? 48.918 74.825 79.502 1.00 19.86 229 SER A C 1
ATOM 1702 O O . SER A 1 230 ? 49.494 75.912 79.533 1.00 16.68 229 SER A O 1
ATOM 1705 N N . ASP A 1 231 ? 49.473 73.686 79.916 1.00 18.20 230 ASP A N 1
ATOM 1706 C CA . ASP A 1 231 ? 50.841 73.655 80.409 1.00 24.08 230 ASP A CA 1
ATOM 1707 C C . ASP A 1 231 ? 51.884 73.645 79.326 1.00 25.91 230 ASP A C 1
ATOM 1708 O O . ASP A 1 231 ? 52.981 74.147 79.546 1.00 23.66 230 ASP A O 1
ATOM 1713 N N . TYR A 1 232 ? 51.548 73.078 78.166 1.00 20.08 231 TYR A N 1
ATOM 1714 C CA . TYR A 1 232 ? 52.440 73.103 77.002 1.00 18.97 231 TYR A CA 1
ATOM 1715 C C . TYR A 1 232 ? 51.642 73.317 75.740 1.00 17.29 231 TYR A C 1
ATOM 1716 O O . TYR A 1 232 ? 50.462 72.979 75.681 1.00 18.53 231 TYR A O 1
ATOM 1725 N N . LEU A 1 233 ? 52.318 73.857 74.738 1.00 17.78 232 LEU A N 1
ATOM 1726 C CA . LEU A 1 233 ? 51.827 73.897 73.365 1.00 23.86 232 LEU A CA 1
ATOM 1727 C C . LEU A 1 233 ? 52.908 73.227 72.529 1.00 21.62 232 LEU A C 1
ATOM 1728 O O . LEU A 1 233 ? 54.097 73.533 72.659 1.00 24.21 232 LEU A O 1
ATOM 1733 N N . MET A 1 234 ? 52.496 72.315 71.666 1.00 18.70 233 MET A N 1
ATOM 1734 C CA . MET A 1 234 ? 53.438 71.499 70.943 1.00 18.71 233 MET A CA 1
ATOM 1735 C C . MET A 1 234 ? 52.927 71.438 69.525 1.00 19.95 233 MET A C 1
ATOM 1736 O O . MET A 1 234 ? 51.764 71.062 69.306 1.00 20.46 233 MET A O 1
ATOM 1741 N N . ILE A 1 235 ? 53.796 71.837 68.595 1.00 20.25 234 ILE A N 1
ATOM 1742 C CA . ILE A 1 235 ? 53.557 71.804 67.147 1.00 26.06 234 ILE A CA 1
ATOM 1743 C C . ILE A 1 235 ? 54.454 70.726 66.580 1.00 24.32 234 ILE A C 1
ATOM 1744 O O . ILE A 1 235 ? 55.687 70.766 66.745 1.00 23.72 234 ILE A O 1
ATOM 1749 N N . LEU A 1 236 ? 53.835 69.716 65.978 1.00 24.23 235 LEU A N 1
ATOM 1750 C CA . LEU A 1 236 ? 54.599 68.604 65.436 1.00 28.13 235 LEU A CA 1
ATOM 1751 C C . LEU A 1 236 ? 54.718 68.775 63.945 1.00 27.30 235 LEU A C 1
ATOM 1752 O O . LEU A 1 236 ? 53.714 69.039 63.273 1.00 32.90 235 LEU A O 1
ATOM 1757 N N . THR A 1 237 ? 55.939 68.631 63.435 1.00 22.14 236 THR A N 1
ATOM 1758 C CA . THR A 1 237 ? 56.170 68.609 61.990 1.00 34.47 236 THR A CA 1
ATOM 1759 C C . THR A 1 237 ? 56.961 67.388 61.527 1.00 38.15 236 THR A C 1
ATOM 1760 O O . THR A 1 237 ? 56.898 66.316 62.166 1.00 33.73 236 THR A O 1
ATOM 1764 N N . ASP A 1 238 ? 57.675 67.558 60.401 1.00 37.25 237 ASP A N 1
ATOM 1765 C CA . ASP A 1 238 ? 58.631 66.559 59.884 1.00 44.21 237 ASP A CA 1
ATOM 1766 C C . ASP A 1 238 ? 60.109 66.899 60.162 1.00 44.04 237 ASP A C 1
ATOM 1767 O O . ASP A 1 238 ? 61.008 66.178 59.723 1.00 46.24 237 ASP A O 1
ATOM 1772 N N . VAL A 1 239 ? 60.362 68.001 60.865 1.00 42.86 238 VAL A N 1
ATOM 1773 C CA . VAL A 1 239 ? 61.729 68.356 61.250 1.00 40.25 238 VAL A CA 1
ATOM 1774 C C . VAL A 1 239 ? 61.899 68.348 62.776 1.00 41.34 238 VAL A C 1
ATOM 1775 O O . VAL A 1 239 ? 61.076 68.905 63.506 1.00 38.93 238 VAL A O 1
ATOM 1779 N N . LEU A 1 240 ? 62.968 67.734 63.270 1.00 37.30 239 LEU A N 1
ATOM 1780 C CA . LEU A 1 240 ? 63.110 67.591 64.722 1.00 42.95 239 LEU A CA 1
ATOM 1781 C C . LEU A 1 240 ? 63.185 68.943 65.465 1.00 43.49 239 LEU A C 1
ATOM 1782 O O . LEU A 1 240 ? 62.871 69.037 66.663 1.00 33.82 239 LEU A O 1
ATOM 1787 N N . ASN A 1 241 ? 63.593 69.987 64.741 1.00 44.08 240 ASN A N 1
ATOM 1788 C CA . ASN A 1 241 ? 63.777 71.321 65.324 1.00 39.27 240 ASN A CA 1
ATOM 1789 C C . ASN A 1 241 ? 63.467 72.432 64.322 1.00 40.59 240 ASN A C 1
ATOM 1790 O O . ASN A 1 241 ? 63.513 72.210 63.102 1.00 40.09 240 ASN A O 1
ATOM 1795 N N . ALA A 1 242 ? 63.182 73.629 64.837 1.00 38.75 241 ALA A N 1
ATOM 1796 C CA . ALA A 1 242 ? 63.305 74.849 64.034 1.00 45.15 241 ALA A CA 1
ATOM 1797 C C . ALA A 1 242 ? 64.800 75.214 63.915 1.00 49.24 241 ALA A C 1
ATOM 1798 O O . ALA A 1 242 ? 65.582 75.019 64.868 1.00 38.50 241 ALA A O 1
ATOM 1800 N N . CYS A 1 243 ? 65.193 75.723 62.746 1.00 44.96 242 CYS A N 1
ATOM 1801 C CA . CYS A 1 243 ? 66.611 75.896 62.422 1.00 46.14 242 CYS A CA 1
ATOM 1802 C C . CYS A 1 243 ? 66.942 77.301 61.916 1.00 45.85 242 CYS A C 1
ATOM 1803 O O . CYS A 1 243 ? 66.074 78.019 61.419 1.00 48.96 242 CYS A O 1
ATOM 1806 N N . ILE A 1 244 ? 68.208 77.689 62.043 1.00 58.04 243 ILE A N 1
ATOM 1807 C CA . ILE A 1 244 ? 68.672 78.974 61.516 1.00 62.64 243 ILE A CA 1
ATOM 1808 C C . ILE A 1 244 ? 69.701 78.780 60.399 1.00 59.64 243 ILE A C 1
ATOM 1809 O O . ILE A 1 244 ? 70.409 77.771 60.367 1.00 62.50 243 ILE A O 1
ATOM 1814 N N . ASN A 1 245 ? 69.788 79.759 59.501 1.00 60.70 244 ASN A N 1
ATOM 1815 C CA . ASN A 1 245 ? 70.766 79.747 58.409 1.00 64.11 244 ASN A CA 1
ATOM 1816 C C . ASN A 1 245 ? 70.848 78.397 57.715 1.00 63.80 244 ASN A C 1
ATOM 1817 O O . ASN A 1 245 ? 71.912 77.778 57.666 1.00 72.92 244 ASN A O 1
ATOM 1822 N N . TYR A 1 246 ? 69.720 77.943 57.184 1.00 68.36 245 TYR A N 1
ATOM 1823 C CA . TYR A 1 246 ? 69.687 76.752 56.342 1.00 74.41 245 TYR A CA 1
ATOM 1824 C C . TYR A 1 246 ? 70.792 76.802 55.291 1.00 78.43 245 TYR A C 1
ATOM 1825 O O . TYR A 1 246 ? 70.971 77.806 54.595 1.00 71.45 245 TYR A O 1
ATOM 1834 N N . LYS A 1 247 ? 71.529 75.700 55.188 1.00 79.09 246 LYS A N 1
ATOM 1835 C CA . LYS A 1 247 ? 72.659 75.572 54.267 1.00 77.77 246 LYS A CA 1
ATOM 1836 C C . LYS A 1 247 ? 73.649 76.737 54.297 1.00 77.26 246 LYS A C 1
ATOM 1837 O O . LYS A 1 247 ? 73.958 77.347 53.269 1.00 74.61 246 LYS A O 1
ATOM 1843 N N . LYS A 1 248 ? 74.115 77.043 55.500 1.00 74.08 247 LYS A N 1
ATOM 1844 C CA . LYS A 1 248 ? 75.420 77.635 55.695 1.00 68.59 247 LYS A CA 1
ATOM 1845 C C . LYS A 1 248 ? 76.109 76.568 56.500 1.00 73.94 247 LYS A C 1
ATOM 1846 O O . LYS A 1 248 ? 75.452 75.633 56.962 1.00 70.33 247 LYS A O 1
ATOM 1852 N N . PRO A 1 249 ? 77.438 76.680 56.644 1.00 76.94 248 PRO A N 1
ATOM 1853 C CA . PRO A 1 249 ? 78.130 76.070 57.787 1.00 69.36 248 PRO A CA 1
ATOM 1854 C C . PRO A 1 249 ? 77.802 76.830 59.087 1.00 69.96 248 PRO A C 1
ATOM 1855 O O . PRO A 1 249 ? 78.352 76.534 60.152 1.00 70.22 248 PRO A O 1
ATOM 1859 N N . ASP A 1 250 ? 76.912 77.816 58.981 1.00 70.78 249 ASP A N 1
ATOM 1860 C CA . ASP A 1 250 ? 76.362 78.510 60.143 1.00 72.59 249 ASP A CA 1
ATOM 1861 C C . ASP A 1 250 ? 74.975 77.965 60.497 1.00 68.08 249 ASP A C 1
ATOM 1862 O O . ASP A 1 250 ? 74.347 78.412 61.467 1.00 66.90 249 ASP A O 1
ATOM 1867 N N . GLU A 1 251 ? 74.510 77.003 59.698 1.00 70.48 250 GLU A N 1
ATOM 1868 C CA . GLU A 1 251 ? 73.234 76.319 59.927 1.00 68.18 250 GLU A CA 1
ATOM 1869 C C . GLU A 1 251 ? 73.139 75.830 61.366 1.00 69.94 250 GLU A C 1
ATOM 1870 O O . GLU A 1 251 ? 73.718 74.791 61.720 1.00 65.01 250 GLU A O 1
ATOM 1876 N N . ARG A 1 252 ? 72.412 76.587 62.188 1.00 63.32 251 ARG A N 1
ATOM 1877 C CA . ARG A 1 252 ? 72.289 76.296 63.614 1.00 56.26 251 ARG A CA 1
ATOM 1878 C C . ARG A 1 252 ? 70.968 75.583 63.899 1.00 53.88 251 ARG A C 1
ATOM 1879 O O . ARG A 1 252 ? 70.026 75.649 63.098 1.00 49.19 251 ARG A O 1
ATOM 1887 N N . LYS A 1 253 ? 70.921 74.883 65.030 1.00 48.29 252 LYS A N 1
ATOM 1888 C CA . LYS A 1 253 ? 69.757 74.094 65.402 1.00 48.27 252 LYS A CA 1
ATOM 1889 C C . LYS A 1 253 ? 69.166 74.672 66.675 1.00 44.10 252 LYS A C 1
ATOM 1890 O O . LYS A 1 253 ? 69.756 74.563 67.743 1.00 50.45 252 LYS A O 1
ATOM 1896 N N . LEU A 1 254 ? 68.006 75.300 66.562 1.00 42.39 253 LEU A N 1
ATOM 1897 C CA . LEU A 1 254 ? 67.310 75.780 67.739 1.00 39.08 253 LEU A CA 1
ATOM 1898 C C . LEU A 1 254 ? 66.923 74.599 68.637 1.00 37.65 253 LEU A C 1
ATOM 1899 O O . LEU A 1 254 ? 66.099 73.762 68.256 1.00 32.72 253 LEU A O 1
ATOM 1904 N N . GLU A 1 255 ? 67.556 74.518 69.809 1.00 30.55 254 GLU A N 1
ATOM 1905 C CA . GLU A 1 255 ? 67.181 73.551 70.830 1.00 33.45 254 GLU A CA 1
ATOM 1906 C C . GLU A 1 255 ? 66.452 74.311 71.924 1.00 34.27 254 GLU A C 1
ATOM 1907 O O . GLU A 1 255 ? 65.435 74.937 71.650 1.00 37.64 254 GLU A O 1
ATOM 1913 N N . GLU A 1 256 ? 66.938 74.274 73.158 1.00 33.09 255 GLU A N 1
ATOM 1914 C CA . GLU A 1 256 ? 66.296 75.079 74.194 1.00 31.00 255 GLU A CA 1
ATOM 1915 C C . GLU A 1 256 ? 66.661 76.552 73.983 1.00 33.24 255 GLU A C 1
ATOM 1916 O O . GLU A 1 256 ? 67.838 76.892 73.802 1.00 39.98 255 GLU A O 1
ATOM 1922 N N . ILE A 1 257 ? 65.666 77.435 73.983 1.00 29.81 256 ILE A N 1
ATOM 1923 C CA . ILE A 1 257 ? 65.933 78.817 73.596 1.00 27.13 256 ILE A CA 1
ATOM 1924 C C . ILE A 1 257 ? 65.065 79.833 74.323 1.00 30.53 256 ILE A C 1
ATOM 1925 O O . ILE A 1 257 ? 63.863 79.615 74.534 1.00 25.78 256 ILE A O 1
ATOM 1930 N N . LYS A 1 258 ? 65.665 80.953 74.716 1.00 23.57 257 LYS A N 1
ATOM 1931 C CA . LYS A 1 258 ? 64.889 81.913 75.489 1.00 32.01 257 LYS A CA 1
ATOM 1932 C C . LYS A 1 258 ? 63.919 82.681 74.605 1.00 28.82 257 LYS A C 1
ATOM 1933 O O . LYS A 1 258 ? 64.185 82.922 73.426 1.00 24.87 257 LYS A O 1
ATOM 1939 N N . LEU A 1 259 ? 62.776 83.042 75.181 1.00 29.60 258 LEU A N 1
ATOM 1940 C CA . LEU A 1 259 ? 61.770 83.832 74.469 1.00 26.11 258 LEU A CA 1
ATOM 1941 C C . LEU A 1 259 ? 62.414 85.041 73.784 1.00 36.21 258 LEU A C 1
ATOM 1942 O O . LEU A 1 259 ? 62.251 85.240 72.574 1.00 27.41 258 LEU A O 1
ATOM 1947 N N . SER A 1 260 ? 63.172 85.832 74.547 1.00 31.79 259 SER A N 1
ATOM 1948 C CA . SER A 1 260 ? 63.758 87.049 73.994 1.00 26.75 259 SER A CA 1
ATOM 1949 C C . SER A 1 260 ? 64.556 86.752 72.740 1.00 26.30 259 SER A C 1
ATOM 1950 O O . SER A 1 260 ? 64.457 87.487 71.763 1.00 27.06 259 SER A O 1
ATOM 1953 N N . GLU A 1 261 ? 65.367 85.684 72.780 1.00 32.15 260 GLU A N 1
ATOM 1954 C CA . GLU A 1 261 ? 66.327 85.374 71.702 1.00 27.03 260 GLU A CA 1
ATOM 1955 C C . GLU A 1 261 ? 65.648 84.876 70.425 1.00 34.70 260 GLU A C 1
ATOM 1956 O O . GLU A 1 261 ? 66.072 85.230 69.315 1.00 26.27 260 GLU A O 1
ATOM 1962 N N . ILE A 1 262 ? 64.604 84.055 70.578 1.00 29.74 261 ILE A N 1
ATOM 1963 C CA . ILE A 1 262 ? 63.850 83.621 69.407 1.00 31.62 261 ILE A CA 1
ATOM 1964 C C . ILE A 1 262 ? 63.019 84.748 68.782 1.00 25.14 261 ILE A C 1
ATOM 1965 O O . ILE A 1 262 ? 62.942 84.847 67.569 1.00 23.65 261 ILE A O 1
ATOM 1970 N N . LEU A 1 263 ? 62.425 85.607 69.601 1.00 30.16 262 LEU A N 1
ATOM 1971 C CA . LEU A 1 263 ? 61.696 86.780 69.091 1.00 27.51 262 LEU A CA 1
ATOM 1972 C C . LEU A 1 263 ? 62.584 87.600 68.161 1.00 31.67 262 LEU A C 1
ATOM 1973 O O . LEU A 1 263 ? 62.204 87.934 67.026 1.00 30.56 262 LEU A O 1
ATOM 1978 N N . ALA A 1 264 ? 63.777 87.940 68.649 1.00 33.20 263 ALA A N 1
ATOM 1979 C CA . ALA A 1 264 ? 64.726 88.742 67.865 1.00 31.47 263 ALA A CA 1
ATOM 1980 C C . ALA A 1 264 ? 65.071 88.037 66.564 1.00 29.06 263 ALA A C 1
ATOM 1981 O O . ALA A 1 264 ? 65.268 88.675 65.521 1.00 29.97 263 ALA A O 1
ATOM 1983 N N . LEU A 1 265 ? 65.203 86.719 66.631 1.00 26.69 264 LEU A N 1
ATOM 1984 C CA . LEU A 1 265 ? 65.503 85.963 65.427 1.00 33.94 264 LEU A CA 1
ATOM 1985 C C . LEU A 1 265 ? 64.334 86.108 64.453 1.00 34.29 264 LEU A C 1
ATOM 1986 O O . LEU A 1 265 ? 64.523 86.236 63.239 1.00 32.76 264 LEU A O 1
ATOM 1991 N N . GLU A 1 266 ? 63.121 86.070 64.990 1.00 28.75 265 GLU A N 1
ATOM 1992 C CA . GLU A 1 266 ? 61.928 86.220 64.166 1.00 28.53 265 GLU A CA 1
ATOM 1993 C C . GLU A 1 266 ? 61.965 87.587 63.492 1.00 35.62 265 GLU A C 1
ATOM 1994 O O . GLU A 1 266 ? 61.828 87.697 62.251 1.00 29.71 265 GLU A O 1
ATOM 2000 N N . LYS A 1 267 ? 62.157 88.615 64.325 1.00 29.25 266 LYS A N 1
ATOM 2001 C CA . LYS A 1 267 ? 62.216 90.016 63.887 1.00 33.02 266 LYS A CA 1
ATOM 2002 C C . LYS A 1 267 ? 63.214 90.255 62.760 1.00 37.79 266 LYS A C 1
ATOM 2003 O O . LYS A 1 267 ? 62.921 91.049 61.859 1.00 37.46 266 LYS A O 1
ATOM 2009 N N . ASP A 1 268 ? 64.384 89.600 62.828 1.00 28.24 267 ASP A N 1
ATOM 2010 C CA . ASP A 1 268 ? 65.429 89.733 61.792 1.00 38.07 267 ASP A CA 1
ATOM 2011 C C . ASP A 1 268 ? 65.148 88.893 60.546 1.00 36.18 267 ASP A C 1
ATOM 2012 O O . ASP A 1 268 ? 66.010 88.788 59.662 1.00 39.34 267 ASP A O 1
ATOM 2017 N N . GLY A 1 269 ? 63.967 88.277 60.490 1.00 31.78 268 GLY A N 1
ATOM 2018 C CA . GLY A 1 269 ? 63.556 87.505 59.329 1.00 39.82 268 GLY A CA 1
ATOM 2019 C C . GLY A 1 269 ? 64.265 86.179 59.097 1.00 42.43 268 GLY A C 1
ATOM 2020 O O . GLY A 1 269 ? 64.460 85.767 57.946 1.00 40.62 268 GLY A O 1
ATOM 2021 N N . HIS A 1 270 ? 64.642 85.498 60.176 1.00 39.51 269 HIS A N 1
ATOM 2022 C CA . HIS A 1 270 ? 65.292 84.176 60.072 1.00 44.60 269 HIS A CA 1
ATOM 2023 C C . HIS A 1 270 ? 64.371 83.009 59.688 1.00 35.98 269 HIS A C 1
ATOM 2024 O O . HIS A 1 270 ? 64.844 81.958 59.259 1.00 32.03 269 HIS A O 1
ATOM 2031 N N . PHE A 1 271 ? 63.066 83.190 59.857 1.00 35.75 270 PHE A N 1
ATOM 2032 C CA . PHE A 1 271 ? 62.113 82.134 59.528 1.00 35.51 270 PHE A CA 1
ATOM 2033 C C . PHE A 1 271 ? 61.153 82.589 58.445 1.00 35.20 270 PHE A C 1
ATOM 2034 O O . PHE A 1 271 ? 60.256 81.845 58.065 1.00 37.14 270 PHE A O 1
ATOM 2042 N N . ALA A 1 272 ? 61.394 83.802 57.938 1.00 35.69 271 ALA A N 1
ATOM 2043 C CA . ALA A 1 272 ? 60.453 84.606 57.138 1.00 46.59 271 ALA A CA 1
ATOM 2044 C C . ALA A 1 272 ? 60.024 84.006 55.812 1.00 48.82 271 ALA A C 1
ATOM 2045 O O . ALA A 1 272 ? 58.851 84.043 55.436 1.00 53.57 271 ALA A O 1
ATOM 2047 N N . ALA A 1 273 ? 61.004 83.537 55.063 1.00 50.29 272 ALA A N 1
ATOM 2048 C CA . ALA A 1 273 ? 60.744 82.855 53.811 1.00 55.76 272 ALA A CA 1
ATOM 2049 C C . ALA A 1 273 ? 60.896 81.405 54.181 1.00 55.21 272 ALA A C 1
ATOM 2050 O O . ALA A 1 273 ? 61.861 80.748 53.797 1.00 55.90 272 ALA A O 1
ATOM 2052 N N . GLY A 1 274 ? 59.955 80.917 54.975 1.00 57.40 273 GLY A N 1
ATOM 2053 C CA . GLY A 1 274 ? 60.091 79.607 55.559 1.00 55.20 273 GLY A CA 1
ATOM 2054 C C . GLY A 1 274 ? 58.775 79.078 56.084 1.00 53.94 273 GLY A C 1
ATOM 2055 O O . GLY A 1 274 ? 57.947 79.833 56.627 1.00 43.10 273 GLY A O 1
ATOM 2056 N N . SER A 1 275 ? 58.606 77.768 55.913 1.00 51.26 274 SER A N 1
ATOM 2057 C CA . SER A 1 275 ? 57.494 77.000 56.464 1.00 49.39 274 SER A CA 1
ATOM 2058 C C . SER A 1 275 ? 57.425 77.033 57.992 1.00 42.44 274 SER A C 1
ATOM 2059 O O . SER A 1 275 ? 56.412 76.641 58.583 1.00 45.22 274 SER A O 1
ATOM 2062 N N . MET A 1 276 ? 58.498 77.493 58.631 1.00 40.02 275 MET A N 1
ATOM 2063 C CA . MET A 1 276 ? 58.575 77.482 60.094 1.00 37.88 275 MET A CA 1
ATOM 2064 C C . MET A 1 276 ? 58.062 78.811 60.636 1.00 32.30 275 MET A C 1
ATOM 2065 O O . MET A 1 276 ? 57.870 78.982 61.847 1.00 36.64 275 MET A O 1
ATOM 2070 N N . GLY A 1 277 ? 57.829 79.749 59.726 1.00 27.72 276 GLY A N 1
ATOM 2071 C CA . GLY A 1 277 ? 57.447 81.099 60.096 1.00 26.75 276 GLY A CA 1
ATOM 2072 C C . GLY A 1 277 ? 56.279 81.152 61.067 1.00 31.63 276 GLY A C 1
ATOM 2073 O O . GLY A 1 277 ? 56.425 81.644 62.201 1.00 26.23 276 GLY A O 1
ATOM 2074 N N . PRO A 1 278 ? 55.100 80.663 60.629 1.00 30.85 277 PRO A N 1
ATOM 2075 C CA . PRO A 1 278 ? 53.908 80.785 61.480 1.00 27.19 277 PRO A CA 1
ATOM 2076 C C . PRO A 1 278 ? 54.028 79.925 62.723 1.00 25.81 277 PRO A C 1
ATOM 2077 O O . PRO A 1 278 ? 53.429 80.259 63.750 1.00 28.55 277 PRO A O 1
ATOM 2081 N N . LYS A 1 279 ? 54.795 78.842 62.630 1.00 25.95 278 LYS A N 1
ATOM 2082 C CA . LYS A 1 279 ? 55.034 77.963 63.770 1.00 23.74 278 LYS A CA 1
ATOM 2083 C C . LYS A 1 279 ? 55.785 78.651 64.904 1.00 24.43 278 LYS A C 1
ATOM 2084 O O . LYS A 1 279 ? 55.469 78.430 66.072 1.00 20.37 278 LYS A O 1
ATOM 2090 N N . VAL A 1 280 ? 56.762 79.485 64.559 1.00 28.74 279 VAL A N 1
ATOM 2091 C CA . VAL A 1 280 ? 57.552 80.211 65.550 1.00 24.89 279 VAL A CA 1
ATOM 2092 C C . VAL A 1 280 ? 56.724 81.340 66.136 1.00 27.38 279 VAL A C 1
ATOM 2093 O O . VAL A 1 280 ? 56.703 81.540 67.360 1.00 24.11 279 VAL A O 1
ATOM 2097 N N . ARG A 1 281 ? 56.043 82.084 65.263 1.00 26.01 280 ARG A N 1
ATOM 2098 C CA . ARG A 1 281 ? 55.050 83.073 65.694 1.00 24.08 280 ARG A CA 1
ATOM 2099 C C . ARG A 1 281 ? 54.125 82.443 66.725 1.00 29.28 280 ARG A C 1
ATOM 2100 O O . ARG A 1 281 ? 53.950 82.971 67.838 1.00 25.85 280 ARG A O 1
ATOM 2108 N N . ALA A 1 282 ? 53.552 81.291 66.373 1.00 22.69 281 ALA A N 1
ATOM 2109 C CA . ALA A 1 282 ? 52.559 80.644 67.243 1.00 22.33 281 ALA A CA 1
ATOM 2110 C C . ALA A 1 282 ? 53.111 80.286 68.637 1.00 20.48 281 ALA A C 1
ATOM 2111 O O . ALA A 1 282 ? 52.440 80.485 69.639 1.00 23.54 281 ALA A O 1
ATOM 2113 N N . ALA A 1 283 ? 54.320 79.743 68.688 1.00 21.13 282 ALA A N 1
ATOM 2114 C CA . ALA A 1 283 ? 54.926 79.306 69.951 1.00 24.82 282 ALA A CA 1
ATOM 2115 C C . ALA A 1 283 ? 55.325 80.523 70.777 1.00 23.26 282 ALA A C 1
ATOM 2116 O O . ALA A 1 283 ? 55.082 80.590 71.985 1.00 22.18 282 ALA A O 1
ATOM 2118 N N . ILE A 1 284 ? 55.951 81.490 70.109 1.00 26.07 283 ILE A N 1
ATOM 2119 C CA . ILE A 1 284 ? 56.222 82.786 70.735 1.00 27.63 283 ILE A CA 1
ATOM 2120 C C . ILE A 1 284 ? 54.978 83.333 71.416 1.00 30.10 283 ILE A C 1
ATOM 2121 O O . ILE A 1 284 ? 55.020 83.677 72.609 1.00 27.98 283 ILE A O 1
ATOM 2126 N N . GLU A 1 285 ? 53.869 83.420 70.668 1.00 25.12 284 GLU A N 1
ATOM 2127 C CA . GLU A 1 285 ? 52.646 84.041 71.197 1.00 23.94 284 GLU A CA 1
ATOM 2128 C C . GLU A 1 285 ? 52.114 83.310 72.419 1.00 21.28 284 GLU A C 1
ATOM 2129 O O . GLU A 1 285 ? 51.599 83.926 73.343 1.00 25.82 284 GLU A O 1
ATOM 2135 N N . PHE A 1 286 ? 52.235 81.986 72.427 1.00 20.67 285 PHE A N 1
ATOM 2136 C CA . PHE A 1 286 ? 51.782 81.208 73.571 1.00 20.59 285 PHE A CA 1
ATOM 2137 C C . PHE A 1 286 ? 52.697 81.487 74.775 1.00 22.27 285 PHE A C 1
ATOM 2138 O O . PHE A 1 286 ? 52.244 81.735 75.903 1.00 19.38 285 PHE A O 1
ATOM 2146 N N . THR A 1 287 ? 54.002 81.430 74.520 1.00 23.56 286 THR A N 1
ATOM 2147 C CA . THR A 1 287 ? 54.959 81.524 75.590 1.00 23.49 286 THR A CA 1
ATOM 2148 C C . THR A 1 287 ? 54.930 82.934 76.184 1.00 29.05 286 THR A C 1
ATOM 2149 O O . THR A 1 287 ? 54.960 83.099 77.410 1.00 30.39 286 THR A O 1
ATOM 2153 N N . GLN A 1 288 ? 54.845 83.934 75.306 1.00 25.99 287 GLN A N 1
ATOM 2154 C CA . GLN A 1 288 ? 54.736 85.342 75.689 1.00 28.16 287 GLN A CA 1
ATOM 2155 C C . GLN A 1 288 ? 53.469 85.654 76.471 1.00 37.32 287 GLN A C 1
ATOM 2156 O O . GLN A 1 288 ? 53.500 86.461 77.417 1.00 39.11 287 GLN A O 1
ATOM 2162 N N . ALA A 1 289 ? 52.345 85.038 76.084 1.00 31.49 288 ALA A N 1
ATOM 2163 C CA . ALA A 1 289 ? 51.118 85.258 76.839 1.00 29.44 288 ALA A CA 1
ATOM 2164 C C . ALA A 1 289 ? 51.170 84.536 78.178 1.00 26.88 288 ALA A C 1
ATOM 2165 O O . ALA A 1 289 ? 50.654 85.041 79.167 1.00 28.83 288 ALA A O 1
ATOM 2167 N N . THR A 1 290 ? 51.764 83.340 78.223 1.00 28.77 289 THR A N 1
ATOM 2168 C CA . THR A 1 290 ? 51.527 82.479 79.403 1.00 31.03 289 THR A CA 1
ATOM 2169 C C . THR A 1 290 ? 52.723 82.175 80.284 1.00 30.25 289 THR A C 1
ATOM 2170 O O . THR A 1 290 ? 52.548 81.681 81.390 1.00 27.32 289 THR A O 1
ATOM 2174 N N . GLY A 1 291 ? 53.929 82.409 79.777 1.00 30.54 290 GLY A N 1
ATOM 2175 C CA . GLY A 1 291 ? 55.129 81.976 80.467 1.00 22.73 290 GLY A CA 1
ATOM 2176 C C . GLY A 1 291 ? 55.381 80.487 80.313 1.00 28.97 290 GLY A C 1
ATOM 2177 O O . GLY A 1 291 ? 56.401 79.990 80.784 1.00 26.42 290 GLY A O 1
ATOM 2178 N N . LYS A 1 292 ? 54.490 79.758 79.638 1.00 27.40 291 LYS A N 1
ATOM 2179 C CA . LYS A 1 292 ? 54.710 78.311 79.512 1.00 26.06 291 LYS A CA 1
ATOM 2180 C C . LYS A 1 292 ? 55.613 77.913 78.318 1.00 30.27 291 LYS A C 1
ATOM 2181 O O . LYS A 1 292 ? 55.801 78.673 77.346 1.00 31.76 291 LYS A O 1
ATOM 2187 N N . MET A 1 293 ? 56.159 76.704 78.405 1.00 24.03 292 MET A N 1
ATOM 2188 C CA . MET A 1 293 ? 57.033 76.172 77.383 1.00 26.96 292 MET A CA 1
ATOM 2189 C C . MET A 1 293 ? 56.268 75.813 76.106 1.00 22.98 292 MET A C 1
ATOM 2190 O O . MET A 1 293 ? 55.282 75.096 76.144 1.00 19.40 292 MET A O 1
ATOM 2195 N N . SER A 1 294 ? 56.737 76.304 74.971 1.00 22.25 293 SER A N 1
ATOM 2196 C CA . SER A 1 294 ? 56.190 75.852 73.707 1.00 21.26 293 SER A CA 1
ATOM 2197 C C . SER A 1 294 ? 57.296 75.072 73.003 1.00 26.99 293 SER A C 1
ATOM 2198 O O . SER A 1 294 ? 58.494 75.336 73.202 1.00 28.09 293 SER A O 1
ATOM 2201 N N . ILE A 1 295 ? 56.899 74.087 72.211 1.00 21.87 294 ILE A N 1
ATOM 2202 C CA . ILE A 1 295 ? 57.842 73.105 71.697 1.00 21.71 294 ILE A CA 1
ATOM 2203 C C . ILE A 1 295 ? 57.526 72.951 70.201 1.00 22.39 294 ILE A C 1
ATOM 2204 O O . ILE A 1 295 ? 56.352 72.870 69.820 1.00 18.41 294 ILE A O 1
ATOM 2209 N N . ILE A 1 296 ? 58.556 72.953 69.363 1.00 18.13 295 ILE A N 1
ATOM 2210 C CA . ILE A 1 296 ? 58.395 72.633 67.932 1.00 25.34 295 ILE A CA 1
ATOM 2211 C C . ILE A 1 296 ? 59.267 71.426 67.659 1.00 27.07 295 ILE A C 1
ATOM 2212 O O . ILE A 1 296 ? 60.501 71.485 67.798 1.00 22.29 295 ILE A O 1
ATOM 2217 N N . THR A 1 297 ? 58.618 70.318 67.328 1.00 17.91 296 THR A N 1
ATOM 2218 C CA . THR A 1 297 ? 59.328 69.075 67.155 1.00 25.11 296 THR A CA 1
ATOM 2219 C C . THR A 1 297 ? 58.785 68.325 65.960 1.00 25.15 296 THR A C 1
ATOM 2220 O O . THR A 1 297 ? 58.049 68.880 65.175 1.00 27.59 296 THR A O 1
ATOM 2224 N N . SER A 1 298 ? 59.186 67.065 65.832 1.00 28.13 297 SER A N 1
ATOM 2225 C CA . SER A 1 298 ? 58.687 66.179 64.804 1.00 27.15 297 SER A CA 1
ATOM 2226 C C . SER A 1 298 ? 57.822 65.152 65.493 1.00 32.75 297 SER A C 1
ATOM 2227 O O . SER A 1 298 ? 58.061 64.802 66.678 1.00 27.27 297 SER A O 1
ATOM 2230 N N . LEU A 1 299 ? 56.827 64.656 64.764 1.00 28.46 298 LEU A N 1
ATOM 2231 C CA . LEU A 1 299 ? 55.905 63.669 65.327 1.00 37.19 298 LEU A CA 1
ATOM 2232 C C . LEU A 1 299 ? 56.656 62.518 66.019 1.00 34.69 298 LEU A C 1
ATOM 2233 O O . LEU A 1 299 ? 56.283 62.107 67.116 1.00 33.11 298 LEU A O 1
ATOM 2238 N N . SER A 1 300 ? 57.750 62.039 65.423 1.00 38.40 299 SER A N 1
ATOM 2239 C CA . SER A 1 300 ? 58.399 60.830 65.958 1.00 36.82 299 SER A CA 1
ATOM 2240 C C . SER A 1 300 ? 59.270 61.010 67.200 1.00 30.29 299 SER A C 1
ATOM 2241 O O . SER A 1 300 ? 59.766 60.021 67.737 1.00 32.48 299 SER A O 1
ATOM 2244 N N . THR A 1 301 ? 59.448 62.245 67.674 1.00 30.93 300 THR A N 1
ATOM 2245 C CA . THR A 1 301 ? 60.192 62.491 68.928 1.00 26.47 300 THR A CA 1
ATOM 2246 C C . THR A 1 301 ? 59.416 63.349 69.944 1.00 31.80 300 THR A C 1
ATOM 2247 O O . THR A 1 301 ? 60.029 64.059 70.744 1.00 35.43 300 THR A O 1
ATOM 2251 N N . ALA A 1 302 ? 58.085 63.313 69.884 1.00 28.97 301 ALA A N 1
ATOM 2252 C CA . ALA A 1 302 ? 57.249 64.149 70.742 1.00 29.25 301 ALA A CA 1
ATOM 2253 C C . ALA A 1 302 ? 57.544 63.962 72.211 1.00 28.95 301 ALA A C 1
ATOM 2254 O O . ALA A 1 302 ? 57.815 64.934 72.932 1.00 28.40 301 ALA A O 1
ATOM 2256 N N . VAL A 1 303 ? 57.467 62.718 72.687 1.00 28.28 302 VAL A N 1
ATOM 2257 C CA . VAL A 1 303 ? 57.616 62.497 74.127 1.00 28.20 302 VAL A CA 1
ATOM 2258 C C . VAL A 1 303 ? 59.003 62.909 74.588 1.00 31.10 302 VAL A C 1
ATOM 2259 O O . VAL A 1 303 ? 59.180 63.412 75.714 1.00 36.12 302 VAL A O 1
ATOM 2263 N N . ASP A 1 304 ? 60.000 62.680 73.737 1.00 33.88 303 ASP A N 1
ATOM 2264 C CA . ASP A 1 304 ? 61.360 63.062 74.099 1.00 35.57 303 ASP A CA 1
ATOM 2265 C C . ASP A 1 304 ? 61.431 64.585 74.249 1.00 29.46 303 ASP A C 1
ATOM 2266 O O . ASP A 1 304 ? 62.002 65.094 75.213 1.00 27.89 303 ASP A O 1
ATOM 2271 N N . ALA A 1 305 ? 60.792 65.302 73.331 1.00 25.82 304 ALA A N 1
ATOM 2272 C CA . ALA A 1 305 ? 60.665 66.744 73.490 1.00 31.50 304 ALA A CA 1
ATOM 2273 C C . ALA A 1 305 ? 60.029 67.068 74.844 1.00 35.78 304 ALA A C 1
ATOM 2274 O O . ALA A 1 305 ? 60.559 67.853 75.637 1.00 33.76 304 ALA A O 1
ATOM 2276 N N . LEU A 1 306 ? 58.887 66.449 75.108 1.00 30.72 305 LEU A N 1
ATOM 2277 C CA . LEU A 1 306 ? 58.193 66.654 76.375 1.00 35.75 305 LEU A CA 1
ATOM 2278 C C . LEU A 1 306 ? 59.112 66.396 77.537 1.00 31.13 305 LEU A C 1
ATOM 2279 O O . LEU A 1 306 ? 59.122 67.149 78.525 1.00 33.87 305 LEU A O 1
ATOM 2284 N N . ASN A 1 307 ? 59.867 65.309 77.431 1.00 35.26 306 ASN A N 1
ATOM 2285 C CA . ASN A 1 307 ? 60.861 64.960 78.447 1.00 36.16 306 ASN A CA 1
ATOM 2286 C C . ASN A 1 307 ? 62.105 65.840 78.400 1.00 30.86 306 ASN A C 1
ATOM 2287 O O . ASN A 1 307 ? 63.055 65.608 79.118 1.00 38.54 306 ASN A O 1
ATOM 2292 N N . GLY A 1 308 ? 62.106 66.837 77.530 1.00 33.08 307 GLY A N 1
ATOM 2293 C CA . GLY A 1 308 ? 63.250 67.716 77.413 1.00 32.51 307 GLY A CA 1
ATOM 2294 C C . GLY A 1 308 ? 64.528 67.084 76.895 1.00 30.77 307 GLY A C 1
ATOM 2295 O O . GLY A 1 308 ? 65.604 67.530 77.254 1.00 31.34 307 GLY A O 1
ATOM 2296 N N . LYS A 1 309 ? 64.438 66.068 76.042 1.00 34.16 308 LYS A N 1
ATOM 2297 C CA . LYS A 1 309 ? 65.646 65.506 75.423 1.00 33.62 308 LYS A CA 1
ATOM 2298 C C . LYS A 1 309 ? 65.888 65.944 73.957 1.00 37.17 308 LYS A C 1
ATOM 2299 O O . LYS A 1 309 ? 66.837 65.472 73.318 1.00 38.04 308 LYS A O 1
ATOM 2305 N N . CYS A 1 310 ? 65.042 66.818 73.417 1.00 31.80 309 CYS A N 1
ATOM 2306 C CA . CYS A 1 310 ? 65.158 67.205 72.013 1.00 35.42 309 CYS A CA 1
ATOM 2307 C C . CYS A 1 310 ? 64.170 68.298 71.635 1.00 32.02 309 CYS A C 1
ATOM 2308 O O . CYS A 1 310 ? 63.386 68.735 72.467 1.00 30.24 309 CYS A O 1
ATOM 2311 N N . GLY A 1 311 ? 64.196 68.716 70.364 1.00 34.79 310 GLY A N 1
ATOM 2312 C CA . GLY A 1 311 ? 63.202 69.642 69.823 1.00 25.57 310 GLY A CA 1
ATOM 2313 C C . GLY A 1 311 ? 63.529 71.077 70.170 1.00 26.60 310 GLY A C 1
ATOM 2314 O O . GLY A 1 311 ? 64.382 71.317 71.022 1.00 33.39 310 GLY A O 1
ATOM 2315 N N . THR A 1 312 ? 62.868 72.033 69.515 1.00 28.50 311 THR A N 1
ATOM 2316 C CA . THR A 1 312 ? 62.998 73.441 69.888 1.00 21.34 311 THR A CA 1
ATOM 2317 C C . THR A 1 312 ? 62.040 73.742 71.015 1.00 27.57 311 THR A C 1
ATOM 2318 O O . THR A 1 312 ? 60.812 73.653 70.842 1.00 22.15 311 THR A O 1
ATOM 2322 N N . ARG A 1 313 ? 62.600 74.113 72.165 1.00 23.91 312 ARG A N 1
ATOM 2323 C CA . ARG A 1 313 ? 61.825 74.351 73.365 1.00 23.83 312 ARG A CA 1
ATOM 2324 C C . ARG A 1 313 ? 61.993 75.816 73.749 1.00 27.54 312 ARG A C 1
ATOM 2325 O O . ARG A 1 313 ? 63.067 76.226 74.210 1.00 33.22 312 ARG A O 1
ATOM 2333 N N . ILE A 1 314 ? 60.928 76.592 73.551 1.00 22.64 313 ILE A N 1
ATOM 2334 C CA . ILE A 1 314 ? 60.936 78.032 73.778 1.00 23.76 313 ILE A CA 1
ATOM 2335 C C . ILE A 1 314 ? 60.486 78.348 75.213 1.00 28.25 313 ILE A C 1
ATOM 2336 O O . ILE A 1 314 ? 59.341 78.099 75.568 1.00 24.36 313 ILE A O 1
ATOM 2341 N N . ILE A 1 315 ? 61.381 78.908 76.029 1.00 26.49 314 ILE A N 1
ATOM 2342 C CA . ILE A 1 315 ? 61.090 79.165 77.441 1.00 29.45 314 ILE A CA 1
ATOM 2343 C C . ILE A 1 315 ? 61.071 80.674 77.780 1.00 25.92 314 ILE A C 1
ATOM 2344 O O . ILE A 1 315 ? 61.746 81.475 77.133 1.00 28.77 314 ILE A O 1
ATOM 2349 N N . LYS A 1 316 ? 60.304 81.074 78.791 1.00 29.38 315 LYS A N 1
ATOM 2350 C CA . LYS A 1 316 ? 60.185 82.508 79.081 1.00 31.66 315 LYS A CA 1
ATOM 2351 C C . LYS A 1 316 ? 61.456 83.142 79.630 1.00 31.31 315 LYS A C 1
ATOM 2352 O O . LYS A 1 316 ? 62.365 82.454 80.123 1.00 34.93 315 LYS A O 1
ATOM 2358 N N . ASP A 1 317 ? 61.519 84.462 79.498 1.00 31.03 316 ASP A N 1
ATOM 2359 C CA . ASP A 1 317 ? 62.601 85.237 80.073 1.00 38.37 316 ASP A CA 1
ATOM 2360 C C . ASP A 1 317 ? 62.420 85.212 81.593 1.00 37.88 316 ASP A C 1
ATOM 2361 O O . ASP A 1 317 ? 63.125 84.496 82.301 1.00 42.84 316 ASP A O 1
ATOM 2367 N N . MET B 1 2 ? 19.656 73.322 83.686 1.00 36.99 1 MET B N 1
ATOM 2368 C CA . MET B 1 2 ? 20.802 73.114 84.569 1.00 30.49 1 MET B CA 1
ATOM 2369 C C . MET B 1 2 ? 20.958 71.672 85.043 1.00 30.23 1 MET B C 1
ATOM 2370 O O . MET B 1 2 ? 20.423 70.722 84.440 1.00 22.72 1 MET B O 1
ATOM 2375 N N . SER B 1 3 ? 21.669 71.535 86.160 1.00 25.45 2 SER B N 1
ATOM 2376 C CA . SER B 1 3 ? 21.957 70.239 86.753 1.00 32.07 2 SER B CA 1
ATOM 2377 C C . SER B 1 3 ? 20.696 69.537 87.185 1.00 24.28 2 SER B C 1
ATOM 2378 O O . SER B 1 3 ? 20.703 68.317 87.373 1.00 33.50 2 SER B O 1
ATOM 2381 N N . ALA B 1 4 ? 19.605 70.286 87.342 1.00 23.39 3 ALA B N 1
ATOM 2382 C CA . ALA B 1 4 ? 18.359 69.678 87.854 1.00 25.46 3 ALA B CA 1
ATOM 2383 C C . ALA B 1 4 ? 17.450 69.114 86.788 1.00 28.23 3 ALA B C 1
ATOM 2384 O O . ALA B 1 4 ? 16.483 68.437 87.117 1.00 30.13 3 ALA B O 1
ATOM 2386 N N . GLY B 1 5 ? 17.706 69.429 85.520 1.00 23.76 4 GLY B N 1
ATOM 2387 C CA . GLY B 1 5 ? 16.771 69.049 84.485 1.00 17.32 4 GLY B CA 1
ATOM 2388 C C . GLY B 1 5 ? 16.783 67.560 84.162 1.00 17.75 4 GLY B C 1
ATOM 2389 O O . GLY B 1 5 ? 17.855 66.925 84.149 1.00 16.81 4 GLY B O 1
ATOM 2390 N N . LYS B 1 6 ? 15.598 67.007 83.899 1.00 19.04 5 LYS B N 1
ATOM 2391 C CA . LYS B 1 6 ? 15.447 65.716 83.224 1.00 18.38 5 LYS B CA 1
ATOM 2392 C C . LYS B 1 6 ? 16.144 65.782 81.852 1.00 17.78 5 LYS B C 1
ATOM 2393 O O . LYS B 1 6 ? 16.475 66.869 81.386 1.00 17.55 5 LYS B O 1
ATOM 2399 N N . THR B 1 7 ? 16.389 64.635 81.231 1.00 14.10 6 THR B N 1
ATOM 2400 C CA . THR B 1 7 ? 17.145 64.592 79.979 1.00 15.01 6 THR B CA 1
ATOM 2401 C C . THR B 1 7 ? 16.259 64.190 78.833 1.00 19.62 6 THR B C 1
ATOM 2402 O O . THR B 1 7 ? 15.594 63.156 78.899 1.00 18.68 6 THR B O 1
ATOM 2406 N N . VAL B 1 8 ? 16.272 64.959 77.758 1.00 17.97 7 VAL B N 1
ATOM 2407 C CA . VAL B 1 8 ? 15.481 64.533 76.597 1.00 21.70 7 VAL B CA 1
ATOM 2408 C C . VAL B 1 8 ? 16.372 64.342 75.404 1.00 17.54 7 VAL B C 1
ATOM 2409 O O . VAL B 1 8 ? 17.213 65.183 75.090 1.00 24.33 7 VAL B O 1
ATOM 2413 N N . VAL B 1 9 ? 16.229 63.192 74.778 1.00 19.36 8 VAL B N 1
ATOM 2414 C CA . VAL B 1 9 ? 17.015 62.890 73.603 1.00 25.02 8 VAL B CA 1
ATOM 2415 C C . VAL B 1 9 ? 16.130 63.045 72.381 1.00 18.57 8 VAL B C 1
ATOM 2416 O O . VAL B 1 9 ? 15.121 62.352 72.240 1.00 22.40 8 VAL B O 1
ATOM 2420 N N . ILE B 1 10 ? 16.485 64.000 71.527 1.00 20.83 9 ILE B N 1
ATOM 2421 C CA . ILE B 1 10 ? 15.619 64.390 70.403 1.00 17.33 9 ILE B CA 1
ATOM 2422 C C . ILE B 1 10 ? 16.322 64.110 69.058 1.00 17.27 9 ILE B C 1
ATOM 2423 O O . ILE B 1 10 ? 17.429 64.606 68.803 1.00 15.31 9 ILE B O 1
ATOM 2428 N N . ALA B 1 11 ? 15.663 63.299 68.233 1.00 17.49 10 ALA B N 1
ATOM 2429 C CA . ALA B 1 11 ? 16.123 62.915 66.913 1.00 21.88 10 ALA B CA 1
ATOM 2430 C C . ALA B 1 11 ? 15.413 63.744 65.866 1.00 19.16 10 ALA B C 1
ATOM 2431 O O . ALA B 1 11 ? 14.276 63.439 65.506 1.00 23.26 10 ALA B O 1
ATOM 2433 N N . LEU B 1 12 ? 16.069 64.805 65.412 1.00 19.21 11 LEU B N 1
ATOM 2434 C CA . LEU B 1 12 ? 15.551 65.640 64.347 1.00 23.07 11 LEU B CA 1
ATOM 2435 C C . LEU B 1 12 ? 15.424 64.868 63.055 1.00 25.91 11 LEU B C 1
ATOM 2436 O O . LEU B 1 12 ? 16.177 63.921 62.786 1.00 23.12 11 LEU B O 1
ATOM 2441 N N . GLY B 1 13 ? 14.492 65.315 62.229 1.00 30.88 12 GLY B N 1
ATOM 2442 C CA . GLY B 1 13 ? 14.231 64.664 60.961 1.00 30.39 12 GLY B CA 1
ATOM 2443 C C . GLY B 1 13 ? 14.750 65.388 59.747 1.00 30.88 12 GLY B C 1
ATOM 2444 O O . GLY B 1 13 ? 15.567 66.324 59.838 1.00 29.19 12 GLY B O 1
ATOM 2445 N N . GLY B 1 14 ? 14.286 64.927 58.588 1.00 40.12 13 GLY B N 1
ATOM 2446 C CA . GLY B 1 14 ? 14.716 65.489 57.321 1.00 38.61 13 GLY B CA 1
ATOM 2447 C C . GLY B 1 14 ? 14.418 66.970 57.244 1.00 30.56 13 GLY B C 1
ATOM 2448 O O . GLY B 1 14 ? 15.250 67.760 56.799 1.00 37.86 13 GLY B O 1
ATOM 2449 N N . ASN B 1 15 ? 13.235 67.356 57.699 1.00 27.45 14 ASN B N 1
ATOM 2450 C CA . ASN B 1 15 ? 12.773 68.719 57.482 1.00 36.46 14 ASN B CA 1
ATOM 2451 C C . ASN B 1 15 ? 13.361 69.731 58.451 1.00 33.45 14 ASN B C 1
ATOM 2452 O O . ASN B 1 15 ? 13.251 70.940 58.230 1.00 34.26 14 ASN B O 1
ATOM 2457 N N . ALA B 1 16 ? 14.014 69.250 59.507 1.00 37.29 15 ALA B N 1
ATOM 2458 C CA . ALA B 1 16 ? 14.861 70.134 60.283 1.00 30.13 15 ALA B CA 1
ATOM 2459 C C . ALA B 1 16 ? 15.811 70.806 59.309 1.00 33.43 15 ALA B C 1
ATOM 2460 O O . ALA B 1 16 ? 16.415 71.831 59.648 1.00 30.20 15 ALA B O 1
ATOM 2462 N N . MET B 1 17 ? 15.923 70.237 58.096 1.00 31.52 16 MET B N 1
ATOM 2463 C CA . MET B 1 17 ? 17.019 70.579 57.183 1.00 28.06 16 MET B CA 1
ATOM 2464 C C . MET B 1 17 ? 16.627 70.618 55.716 1.00 31.53 16 MET B C 1
ATOM 2465 O O . MET B 1 17 ? 17.001 71.545 54.996 1.00 23.71 16 MET B O 1
ATOM 2470 N N . LEU B 1 18 ? 15.891 69.600 55.272 1.00 33.36 17 LEU B N 1
ATOM 2471 C CA . LEU B 1 18 ? 15.287 69.607 53.932 1.00 39.64 17 LEU B CA 1
ATOM 2472 C C . LEU B 1 18 ? 13.755 69.445 53.982 1.00 46.18 17 LEU B C 1
ATOM 2473 O O . LEU B 1 18 ? 13.211 68.495 54.585 1.00 37.06 17 LEU B O 1
ATOM 2478 N N . GLN B 1 19 ? 13.072 70.402 53.364 1.00 41.02 18 GLN B N 1
ATOM 2479 C CA . GLN B 1 19 ? 11.634 70.324 53.203 1.00 43.37 18 GLN B CA 1
ATOM 2480 C C . GLN B 1 19 ? 11.363 69.446 51.988 1.00 44.28 18 GLN B C 1
ATOM 2481 O O . GLN B 1 19 ? 12.305 68.965 51.330 1.00 49.86 18 GLN B O 1
ATOM 2487 N N . ALA B 1 20 ? 10.080 69.220 51.706 1.00 47.35 19 ALA B N 1
ATOM 2488 C CA . ALA B 1 20 ? 9.660 68.425 50.554 1.00 47.49 19 ALA B CA 1
ATOM 2489 C C . ALA B 1 20 ? 10.206 69.027 49.284 1.00 45.75 19 ALA B C 1
ATOM 2490 O O . ALA B 1 20 ? 9.793 70.120 48.897 1.00 49.05 19 ALA B O 1
ATOM 2492 N N . LYS B 1 21 ? 11.118 68.289 48.651 1.00 46.73 20 LYS B N 1
ATOM 2493 C CA . LYS B 1 21 ? 11.760 68.648 47.380 1.00 53.13 20 LYS B CA 1
ATOM 2494 C C . LYS B 1 21 ? 12.284 70.093 47.277 1.00 52.92 20 LYS B C 1
ATOM 2495 O O . LYS B 1 21 ? 12.105 70.764 46.251 1.00 47.27 20 LYS B O 1
ATOM 2501 N N . GLU B 1 22 ? 12.932 70.565 48.340 1.00 45.83 21 GLU B N 1
ATOM 2502 C CA . GLU B 1 22 ? 13.810 71.715 48.201 1.00 45.36 21 GLU B CA 1
ATOM 2503 C C . GLU B 1 22 ? 15.077 71.187 47.597 1.00 38.00 21 GLU B C 1
ATOM 2504 O O . GLU B 1 22 ? 15.351 69.984 47.664 1.00 41.65 21 GLU B O 1
ATOM 2510 N N . LYS B 1 23 ? 15.862 72.082 47.014 1.00 44.67 22 LYS B N 1
ATOM 2511 C CA . LYS B 1 23 ? 17.166 71.689 46.542 1.00 41.60 22 LYS B CA 1
ATOM 2512 C C . LYS B 1 23 ? 18.141 71.892 47.681 1.00 31.62 22 LYS B C 1
ATOM 2513 O O . LYS B 1 23 ? 18.014 72.849 48.453 1.00 38.85 22 LYS B O 1
ATOM 2519 N N . GLY B 1 24 ? 19.124 71.006 47.778 1.00 31.09 23 GLY B N 1
ATOM 2520 C CA . GLY B 1 24 ? 20.064 71.036 48.885 1.00 23.65 23 GLY B CA 1
ATOM 2521 C C . GLY B 1 24 ? 21.213 72.028 48.814 1.00 25.07 23 GLY B C 1
ATOM 2522 O O . GLY B 1 24 ? 22.336 71.628 49.105 1.00 24.11 23 GLY B O 1
ATOM 2523 N N . ASP B 1 25 ? 20.983 73.304 48.477 1.00 17.71 24 ASP B N 1
ATOM 2524 C CA . ASP B 1 25 ? 22.089 74.273 48.620 1.00 22.54 24 ASP B CA 1
ATOM 2525 C C . ASP B 1 25 ? 22.326 74.607 50.104 1.00 23.77 24 ASP B C 1
ATOM 2526 O O . ASP B 1 25 ? 21.494 74.322 50.958 1.00 19.89 24 ASP B O 1
ATOM 2531 N N . TYR B 1 26 ? 23.431 75.254 50.421 1.00 21.12 25 TYR B N 1
ATOM 2532 C CA . TYR B 1 26 ? 23.712 75.516 51.832 1.00 24.52 25 TYR B CA 1
ATOM 2533 C C . TYR B 1 26 ? 22.657 76.425 52.506 1.00 29.84 25 TYR B C 1
ATOM 2534 O O . TYR B 1 26 ? 22.136 76.094 53.584 1.00 21.50 25 TYR B O 1
ATOM 2543 N N . ASP B 1 27 ? 22.307 77.547 51.879 1.00 24.13 26 ASP B N 1
ATOM 2544 C CA . ASP B 1 27 ? 21.495 78.551 52.596 1.00 25.90 26 ASP B CA 1
ATOM 2545 C C . ASP B 1 27 ? 20.120 78.048 52.922 1.00 31.33 26 ASP B C 1
ATOM 2546 O O . ASP B 1 27 ? 19.535 78.369 53.968 1.00 23.99 26 ASP B O 1
ATOM 2551 N N . THR B 1 28 ? 19.600 77.272 51.986 1.00 25.56 27 THR B N 1
ATOM 2552 C CA . THR B 1 28 ? 18.313 76.658 52.167 1.00 26.47 27 THR B CA 1
ATOM 2553 C C . THR B 1 28 ? 18.341 75.829 53.436 1.00 20.73 27 THR B C 1
ATOM 2554 O O . THR B 1 28 ? 17.568 76.093 54.346 1.00 27.30 27 THR B O 1
ATOM 2558 N N . GLN B 1 29 ? 19.252 74.857 53.525 1.00 20.11 28 GLN B N 1
ATOM 2559 C CA . GLN B 1 29 ? 19.364 74.016 54.734 1.00 19.74 28 GLN B CA 1
ATOM 2560 C C . GLN B 1 29 ? 19.616 74.833 56.005 1.00 21.38 28 GLN B C 1
ATOM 2561 O O . GLN B 1 29 ? 19.185 74.445 57.093 1.00 16.03 28 GLN B O 1
ATOM 2567 N N . ARG B 1 30 ? 20.299 75.969 55.867 1.00 27.14 29 ARG B N 1
ATOM 2568 C CA . ARG B 1 30 ? 20.720 76.760 57.037 1.00 29.83 29 ARG B CA 1
ATOM 2569 C C . ARG B 1 30 ? 19.494 77.368 57.679 1.00 25.81 29 ARG B C 1
ATOM 2570 O O . ARG B 1 30 ? 19.313 77.311 58.909 1.00 25.76 29 ARG B O 1
ATOM 2578 N N . LYS B 1 31 ? 18.633 77.939 56.834 1.00 28.20 30 LYS B N 1
ATOM 2579 C CA . LYS B 1 31 ? 17.371 78.531 57.299 1.00 30.68 30 LYS B CA 1
ATOM 2580 C C . LYS B 1 31 ? 16.436 77.525 57.934 1.00 25.08 30 LYS B C 1
ATOM 2581 O O . LYS B 1 31 ? 15.746 77.854 58.889 1.00 23.04 30 LYS B O 1
ATOM 2587 N N . ASN B 1 32 ? 16.392 76.308 57.394 1.00 24.84 31 ASN B N 1
ATOM 2588 C CA . ASN B 1 32 ? 15.648 75.224 58.040 1.00 22.08 31 ASN B CA 1
ATOM 2589 C C . ASN B 1 32 ? 16.269 74.870 59.397 1.00 22.83 31 ASN B C 1
ATOM 2590 O O . ASN B 1 32 ? 15.560 74.662 60.368 1.00 15.04 31 ASN B O 1
ATOM 2595 N N . VAL B 1 33 ? 17.592 74.800 59.469 1.00 20.83 32 VAL B N 1
ATOM 2596 C CA . VAL B 1 33 ? 18.206 74.465 60.754 1.00 18.92 32 VAL B CA 1
ATOM 2597 C C . VAL B 1 33 ? 17.908 75.552 61.805 1.00 19.27 32 VAL B C 1
ATOM 2598 O O . VAL B 1 33 ? 17.595 75.236 62.951 1.00 25.31 32 VAL B O 1
ATOM 2602 N N . GLU B 1 34 ? 17.964 76.829 61.416 1.00 20.21 33 GLU B N 1
ATOM 2603 C CA . GLU B 1 34 ? 17.685 77.915 62.360 1.00 21.92 33 GLU B CA 1
ATOM 2604 C C . GLU B 1 34 ? 16.266 77.866 62.904 1.00 28.89 33 GLU B C 1
ATOM 2605 O O . GLU B 1 34 ? 16.024 78.164 64.085 1.00 20.34 33 GLU B O 1
ATOM 2611 N N . ILE B 1 35 ? 15.319 77.504 62.036 1.00 24.05 34 ILE B N 1
ATOM 2612 C CA . ILE B 1 35 ? 13.952 77.255 62.476 1.00 20.53 34 ILE B CA 1
ATOM 2613 C C . ILE B 1 35 ? 13.892 76.111 63.498 1.00 27.72 34 ILE B C 1
ATOM 2614 O O . ILE B 1 35 ? 13.286 76.250 64.547 1.00 25.22 34 ILE B O 1
ATOM 2619 N N . ALA B 1 36 ? 14.513 74.973 63.195 1.00 24.21 35 ALA B N 1
ATOM 2620 C CA . ALA B 1 36 ? 14.557 73.895 64.166 1.00 22.91 35 ALA B CA 1
ATOM 2621 C C . ALA B 1 36 ? 15.150 74.397 65.499 1.00 24.49 35 ALA B C 1
ATOM 2622 O O . ALA B 1 36 ? 14.571 74.212 66.584 1.00 20.30 35 ALA B O 1
ATOM 2624 N N . ALA B 1 37 ? 16.295 75.070 65.415 1.00 28.12 36 ALA B N 1
ATOM 2625 C CA . ALA B 1 37 ? 17.016 75.497 66.618 1.00 20.89 36 ALA B CA 1
ATOM 2626 C C . ALA B 1 37 ? 16.140 76.312 67.571 1.00 28.79 36 ALA B C 1
ATOM 2627 O O . ALA B 1 37 ? 16.254 76.199 68.817 1.00 23.28 36 ALA B O 1
ATOM 2629 N N . SER B 1 38 ? 15.266 77.139 66.998 1.00 20.90 37 SER B N 1
ATOM 2630 C CA . SER B 1 38 ? 14.436 78.025 67.814 1.00 28.81 37 SER B CA 1
ATOM 2631 C C . SER B 1 38 ? 13.423 77.193 68.592 1.00 30.33 37 SER B C 1
ATOM 2632 O O . SER B 1 38 ? 13.082 77.499 69.727 1.00 25.49 37 SER B O 1
ATOM 2635 N N . GLU B 1 39 ? 12.935 76.126 67.968 1.00 36.96 38 GLU B N 1
ATOM 2636 C CA . GLU B 1 39 ? 12.049 75.219 68.675 1.00 28.32 38 GLU B CA 1
ATOM 2637 C C . GLU B 1 39 ? 12.892 74.500 69.726 1.00 29.01 38 GLU B C 1
ATOM 2638 O O . GLU B 1 39 ? 12.512 74.464 70.880 1.00 27.98 38 GLU B O 1
ATOM 2644 N N . ILE B 1 40 ? 14.047 73.950 69.354 1.00 23.67 39 ILE B N 1
ATOM 2645 C CA . ILE B 1 40 ? 14.834 73.240 70.358 1.00 26.31 39 ILE B CA 1
ATOM 2646 C C . ILE B 1 40 ? 15.090 74.128 71.576 1.00 26.19 39 ILE B C 1
ATOM 2647 O O . ILE B 1 40 ? 15.021 73.686 72.735 1.00 24.20 39 ILE B O 1
ATOM 2652 N N . TYR B 1 41 ? 15.421 75.385 71.308 1.00 24.54 40 TYR B N 1
ATOM 2653 C CA . TYR B 1 41 ? 15.810 76.285 72.378 1.00 29.05 40 TYR B CA 1
ATOM 2654 C C . TYR B 1 41 ? 14.774 76.305 73.487 1.00 25.34 40 TYR B C 1
ATOM 2655 O O . TYR B 1 41 ? 15.128 76.333 74.667 1.00 25.23 40 TYR B O 1
ATOM 2664 N N . LYS B 1 42 ? 13.501 76.299 73.099 1.00 25.24 41 LYS B N 1
ATOM 2665 C CA . LYS B 1 42 ? 12.399 76.299 74.061 1.00 31.30 41 LYS B CA 1
ATOM 2666 C C . LYS B 1 42 ? 12.548 75.202 75.103 1.00 28.80 41 LYS B C 1
ATOM 2667 O O . LYS B 1 42 ? 12.255 75.416 76.270 1.00 22.31 41 LYS B O 1
ATOM 2673 N N . ILE B 1 43 ? 12.974 74.018 74.656 1.00 27.63 42 ILE B N 1
ATOM 2674 C CA . ILE B 1 43 ? 13.116 72.872 75.549 1.00 26.31 42 ILE B CA 1
ATOM 2675 C C . ILE B 1 43 ? 14.265 73.125 76.521 1.00 26.84 42 ILE B C 1
ATOM 2676 O O . ILE B 1 43 ? 14.140 72.861 77.718 1.00 22.76 42 ILE B O 1
ATOM 2681 N N . HIS B 1 44 ? 15.363 73.677 76.006 1.00 23.66 43 HIS B N 1
ATOM 2682 C CA . HIS B 1 44 ? 16.471 74.092 76.851 1.00 21.88 43 HIS B CA 1
ATOM 2683 C C . HIS B 1 44 ? 16.013 75.096 77.889 1.00 24.62 43 HIS B C 1
ATOM 2684 O O . HIS B 1 44 ? 16.308 74.947 79.082 1.00 24.05 43 HIS B O 1
ATOM 2691 N N . LYS B 1 45 ? 15.279 76.109 77.444 1.00 24.93 44 LYS B N 1
ATOM 2692 C CA . LYS B 1 45 ? 14.783 77.150 78.356 1.00 31.63 44 LYS B CA 1
ATOM 2693 C C . LYS B 1 45 ? 13.754 76.630 79.382 1.00 26.46 44 LYS B C 1
ATOM 2694 O O . LYS B 1 45 ? 13.705 77.121 80.509 1.00 30.12 44 LYS B O 1
ATOM 2700 N N . ALA B 1 46 ? 12.955 75.630 79.020 1.00 26.21 45 ALA B N 1
ATOM 2701 C CA . ALA B 1 46 ? 12.058 75.004 80.012 1.00 20.07 45 ALA B CA 1
ATOM 2702 C C . ALA B 1 46 ? 12.855 74.248 81.063 1.00 30.58 45 ALA B C 1
ATOM 2703 O O . ALA B 1 46 ? 12.289 73.776 82.063 1.00 33.15 45 ALA B O 1
ATOM 2705 N N . GLY B 1 47 ? 14.165 74.127 80.833 1.00 21.97 46 GLY B N 1
ATOM 2706 C CA . GLY B 1 47 ? 15.070 73.532 81.803 1.00 24.92 46 GLY B CA 1
ATOM 2707 C C . GLY B 1 47 ? 15.315 72.028 81.684 1.00 27.14 46 GLY B C 1
ATOM 2708 O O . GLY B 1 47 ? 15.783 71.421 82.654 1.00 30.29 46 GLY B O 1
ATOM 2709 N N . TYR B 1 48 ? 15.017 71.413 80.536 1.00 15.78 47 TYR B N 1
ATOM 2710 C CA . TYR B 1 48 ? 15.527 70.041 80.270 1.00 21.93 47 TYR B CA 1
ATOM 2711 C C . TYR B 1 48 ? 16.963 70.009 79.714 1.00 22.77 47 TYR B C 1
ATOM 2712 O O . TYR B 1 48 ? 17.303 70.862 78.901 1.00 21.01 47 TYR B O 1
ATOM 2721 N N . LYS B 1 49 ? 17.762 68.992 80.073 1.00 24.84 48 LYS B N 1
ATOM 2722 C CA . LYS B 1 49 ? 19.031 68.707 79.365 1.00 22.45 48 LYS B CA 1
ATOM 2723 C C . LYS B 1 49 ? 18.701 68.051 78.030 1.00 21.90 48 LYS B C 1
ATOM 2724 O O . LYS B 1 49 ? 17.843 67.174 77.966 1.00 27.39 48 LYS B O 1
ATOM 2730 N N . VAL B 1 50 ? 19.406 68.445 76.971 1.00 26.18 49 VAL B N 1
ATOM 2731 C CA . VAL B 1 50 ? 19.053 68.003 75.627 1.00 22.41 49 VAL B CA 1
ATOM 2732 C C . VAL B 1 50 ? 20.218 67.347 74.928 1.00 24.84 49 VAL B C 1
ATOM 2733 O O . VAL B 1 50 ? 21.315 67.903 74.857 1.00 21.28 49 VAL B O 1
ATOM 2737 N N . VAL B 1 51 ? 19.962 66.142 74.431 1.00 24.71 50 VAL B N 1
ATOM 2738 C CA . VAL B 1 51 ? 20.821 65.502 73.460 1.00 22.91 50 VAL B CA 1
ATOM 2739 C C . VAL B 1 51 ? 20.092 65.564 72.114 1.00 22.88 50 VAL B C 1
ATOM 2740 O O . VAL B 1 51 ? 18.926 65.196 72.021 1.00 24.35 50 VAL B O 1
ATOM 2744 N N . LEU B 1 52 ? 20.761 66.082 71.095 1.00 17.30 51 LEU B N 1
ATOM 2745 C CA . LEU B 1 52 ? 20.157 66.250 69.783 1.00 22.81 51 LEU B CA 1
ATOM 2746 C C . LEU B 1 52 ? 20.860 65.367 68.766 1.00 19.62 51 LEU B C 1
ATOM 2747 O O . LEU B 1 52 ? 22.083 65.369 68.669 1.00 22.53 51 LEU B O 1
ATOM 2752 N N . THR B 1 53 ? 20.070 64.647 67.988 1.00 21.20 52 THR B N 1
ATOM 2753 C CA . THR B 1 53 ? 20.581 63.810 66.903 1.00 19.49 52 THR B CA 1
ATOM 2754 C C . THR B 1 53 ? 19.820 64.246 65.622 1.00 20.17 52 THR B C 1
ATOM 2755 O O . THR B 1 53 ? 18.963 65.127 65.687 1.00 16.10 52 THR B O 1
ATOM 2759 N N . SER B 1 54 ? 20.106 63.640 64.473 1.00 17.32 53 SER B N 1
ATOM 2760 C CA . SER B 1 54 ? 19.423 64.028 63.242 1.00 16.65 53 SER B CA 1
ATOM 2761 C C . SER B 1 54 ? 19.503 62.878 62.296 1.00 18.09 53 SER B C 1
ATOM 2762 O O . SER B 1 54 ? 20.129 61.878 62.617 1.00 20.36 53 SER B O 1
ATOM 2765 N N . GLY B 1 55 ? 18.876 63.011 61.126 1.00 20.29 54 GLY B N 1
ATOM 2766 C CA . GLY B 1 55 ? 19.099 62.070 60.031 1.00 20.25 54 GLY B CA 1
ATOM 2767 C C . GLY B 1 55 ? 20.274 62.619 59.231 1.00 21.65 54 GLY B C 1
ATOM 2768 O O . GLY B 1 55 ? 20.799 63.684 59.549 1.00 18.87 54 GLY B O 1
ATOM 2769 N N . ASN B 1 56 ? 20.714 61.925 58.196 1.00 22.07 55 ASN B N 1
ATOM 2770 C CA . ASN B 1 56 ? 21.689 62.553 57.298 1.00 23.15 55 ASN B CA 1
ATOM 2771 C C . ASN B 1 56 ? 21.426 62.153 55.855 1.00 19.33 55 ASN B C 1
ATOM 2772 O O . ASN B 1 56 ? 22.271 62.377 55.006 1.00 19.45 55 ASN B O 1
ATOM 2777 N N . GLY B 1 57 ? 20.244 61.571 55.616 1.00 22.30 56 GLY B N 1
ATOM 2778 C CA . GLY B 1 57 ? 19.854 60.981 54.340 1.00 22.80 56 GLY B CA 1
ATOM 2779 C C . GLY B 1 57 ? 20.245 61.756 53.100 1.00 22.01 56 GLY B C 1
ATOM 2780 O O . GLY B 1 57 ? 21.052 61.285 52.301 1.00 23.44 56 GLY B O 1
ATOM 2781 N N . PRO B 1 58 ? 19.671 62.949 52.919 1.00 23.49 57 PRO B N 1
ATOM 2782 C CA . PRO B 1 58 ? 19.999 63.748 51.732 1.00 22.05 57 PRO B CA 1
ATOM 2783 C C . PRO B 1 58 ? 21.446 64.214 51.746 1.00 25.48 57 PRO B C 1
ATOM 2784 O O . PRO B 1 58 ? 22.066 64.343 50.683 1.00 24.06 57 PRO B O 1
ATOM 2788 N N . GLN B 1 59 ? 21.984 64.463 52.947 1.00 22.53 58 GLN B N 1
ATOM 2789 C CA . GLN B 1 59 ? 23.299 65.098 53.058 1.00 20.55 58 GLN B CA 1
ATOM 2790 C C . GLN B 1 59 ? 24.427 64.094 52.764 1.00 19.20 58 GLN B C 1
ATOM 2791 O O . GLN B 1 59 ? 25.399 64.413 52.065 1.00 19.26 58 GLN B O 1
ATOM 2797 N N . VAL B 1 60 ? 24.317 62.885 53.303 1.00 17.21 59 VAL B N 1
ATOM 2798 C CA . VAL B 1 60 ? 25.314 61.877 52.972 1.00 18.06 59 VAL B CA 1
ATOM 2799 C C . VAL B 1 60 ? 25.185 61.420 51.514 1.00 20.57 59 VAL B C 1
ATOM 2800 O O . VAL B 1 60 ? 26.188 61.049 50.888 1.00 23.55 59 VAL B O 1
ATOM 2804 N N . GLY B 1 61 ? 23.985 61.522 50.953 1.00 22.84 60 GLY B N 1
ATOM 2805 C CA . GLY B 1 61 ? 23.757 61.150 49.558 1.00 21.89 60 GLY B CA 1
ATOM 2806 C C . GLY B 1 61 ? 24.320 62.117 48.506 1.00 24.67 60 GLY B C 1
ATOM 2807 O O . GLY B 1 61 ? 24.914 61.692 47.514 1.00 23.25 60 GLY B O 1
ATOM 2808 N N . ALA B 1 62 ? 24.114 63.415 48.702 1.00 22.16 61 ALA B N 1
ATOM 2809 C CA . ALA B 1 62 ? 24.838 64.424 47.933 1.00 18.16 61 ALA B CA 1
ATOM 2810 C C . ALA B 1 62 ? 26.369 64.231 48.024 1.00 21.02 61 ALA B C 1
ATOM 2811 O O . ALA B 1 62 ? 27.063 64.221 47.015 1.00 19.97 61 ALA B O 1
ATOM 2813 N N . ILE B 1 63 ? 26.896 64.064 49.236 1.00 20.13 62 ILE B N 1
ATOM 2814 C CA . ILE B 1 63 ? 28.334 63.829 49.416 1.00 19.37 62 ILE B CA 1
ATOM 2815 C C . ILE B 1 63 ? 28.848 62.592 48.665 1.00 19.93 62 ILE B C 1
ATOM 2816 O O . ILE B 1 63 ? 29.853 62.670 47.957 1.00 18.56 62 ILE B O 1
ATOM 2821 N N . LYS B 1 64 ? 28.180 61.449 48.815 1.00 21.42 63 LYS B N 1
ATOM 2822 C CA . LYS B 1 64 ? 28.600 60.243 48.090 1.00 27.63 63 LYS B CA 1
ATOM 2823 C C . LYS B 1 64 ? 28.429 60.473 46.589 1.00 20.67 63 LYS B C 1
ATOM 2824 O O . LYS B 1 64 ? 29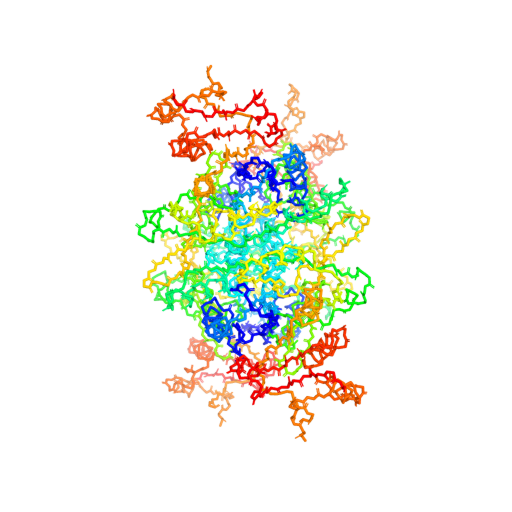.273 60.081 45.780 1.00 27.52 63 LYS B O 1
ATOM 2830 N N . LEU B 1 65 ? 27.341 61.141 46.222 1.00 22.35 64 LEU B N 1
ATOM 2831 C CA . LEU B 1 65 ? 27.194 61.572 44.834 1.00 24.54 64 LEU B CA 1
ATOM 2832 C C . LEU B 1 65 ? 28.448 62.356 44.386 1.00 30.00 64 LEU B C 1
ATOM 2833 O O . LEU B 1 65 ? 29.032 62.057 43.326 1.00 24.78 64 LEU B O 1
ATOM 2838 N N . GLN B 1 66 ? 28.889 63.331 45.192 1.00 23.35 65 GLN B N 1
ATOM 2839 C CA . GLN B 1 66 ? 29.995 64.167 44.755 1.00 22.05 65 GLN B CA 1
ATOM 2840 C C . GLN B 1 66 ? 31.265 63.313 44.633 1.00 25.40 65 GLN B C 1
ATOM 2841 O O . GLN B 1 66 ? 31.966 63.354 43.624 1.00 19.32 65 GLN B O 1
ATOM 2847 N N . ASN B 1 67 ? 31.543 62.497 45.643 1.00 26.18 66 ASN B N 1
ATOM 2848 C CA . ASN B 1 67 ? 32.662 61.579 45.537 1.00 22.09 66 ASN B CA 1
ATOM 2849 C C . ASN B 1 67 ? 32.660 60.734 44.230 1.00 18.67 66 ASN B C 1
ATOM 2850 O O . ASN B 1 67 ? 33.716 60.504 43.635 1.00 23.28 66 ASN B O 1
ATOM 2855 N N . GLN B 1 68 ? 31.485 60.306 43.796 1.00 26.11 67 GLN B N 1
ATOM 2856 C CA . GLN B 1 68 ? 31.337 59.517 42.576 1.00 32.31 67 GLN B CA 1
ATOM 2857 C C . GLN B 1 68 ? 31.644 60.358 41.356 1.00 23.24 67 GLN B C 1
ATOM 2858 O O . GLN B 1 68 ? 32.446 59.981 40.503 1.00 23.27 67 GLN B O 1
ATOM 2864 N N . ALA B 1 69 ? 30.997 61.515 41.294 1.00 27.29 68 ALA B N 1
ATOM 2865 C CA . ALA B 1 69 ? 31.061 62.366 40.112 1.00 25.20 68 ALA B CA 1
ATOM 2866 C C . ALA B 1 69 ? 32.445 62.916 39.909 1.00 26.95 68 ALA B C 1
ATOM 2867 O O . ALA B 1 69 ? 32.844 63.147 38.777 1.00 24.96 68 ALA B O 1
ATOM 2869 N N . ALA B 1 70 ? 33.200 63.134 40.988 1.00 27.05 69 ALA B N 1
ATOM 2870 C CA . ALA B 1 70 ? 34.558 63.688 40.805 1.00 21.39 69 ALA B CA 1
ATOM 2871 C C . ALA B 1 70 ? 35.677 62.665 40.897 1.00 14.10 69 ALA B C 1
ATOM 2872 O O . ALA B 1 70 ? 36.802 63.033 41.093 1.00 21.29 69 ALA B O 1
ATOM 2874 N N . ALA B 1 71 ? 35.373 61.381 40.745 1.00 21.39 70 ALA B N 1
ATOM 2875 C CA . ALA B 1 71 ? 36.387 60.346 40.939 1.00 16.63 70 ALA B CA 1
ATOM 2876 C C . ALA B 1 71 ? 37.595 60.449 39.992 1.00 31.02 70 ALA B C 1
ATOM 2877 O O . ALA B 1 71 ? 38.729 60.088 40.355 1.00 28.84 70 ALA B O 1
ATOM 2879 N N . GLY B 1 72 ? 37.362 60.921 38.774 1.00 29.37 71 GLY B N 1
ATOM 2880 C CA . GLY B 1 72 ? 38.478 61.108 37.869 1.00 33.57 71 GLY B CA 1
ATOM 2881 C C . GLY B 1 72 ? 39.322 62.318 38.230 1.00 31.01 71 GLY B C 1
ATOM 2882 O O . GLY B 1 72 ? 40.318 62.587 37.586 1.00 28.75 71 GLY B O 1
ATOM 2883 N N . VAL B 1 73 ? 38.911 63.059 39.253 1.00 26.18 72 VAL B N 1
ATOM 2884 C CA . VAL B 1 73 ? 39.542 64.345 39.533 1.00 26.25 72 VAL B CA 1
ATOM 2885 C C . VAL B 1 73 ? 40.062 64.407 40.977 1.00 23.89 72 VAL B C 1
ATOM 2886 O O . VAL B 1 73 ? 41.015 65.129 41.279 1.00 22.42 72 VAL B O 1
ATOM 2890 N N . SER B 1 74 ? 39.426 63.659 41.872 1.00 20.20 73 SER B N 1
ATOM 2891 C CA . SER B 1 74 ? 39.911 63.573 43.249 1.00 16.07 73 SER B CA 1
ATOM 2892 C C . SER B 1 74 ? 39.551 62.196 43.820 1.00 21.64 73 SER B C 1
ATOM 2893 O O . SER B 1 74 ? 38.504 61.633 43.498 1.00 19.01 73 SER B O 1
ATOM 2896 N N . PRO B 1 75 ? 40.428 61.626 44.658 1.00 26.11 74 PRO B N 1
ATOM 2897 C CA . PRO B 1 75 ? 40.090 60.262 45.112 1.00 24.73 74 PRO B CA 1
ATOM 2898 C C . PRO B 1 75 ? 38.690 60.159 45.776 1.00 24.36 74 PRO B C 1
ATOM 2899 O O . PRO B 1 75 ? 38.329 60.972 46.652 1.00 18.68 74 PRO B O 1
ATOM 2903 N N . GLU B 1 76 ? 37.904 59.177 45.340 1.00 19.82 75 GLU B N 1
ATOM 2904 C CA . GLU B 1 76 ? 36.544 58.945 45.879 1.00 22.03 75 GLU B CA 1
ATOM 2905 C C . GLU B 1 76 ? 36.621 58.395 47.300 1.00 22.26 75 GLU B C 1
ATOM 2906 O O . GLU B 1 76 ? 37.445 57.504 47.585 1.00 21.82 75 GLU B O 1
ATOM 2912 N N . MET B 1 77 ? 35.769 58.885 48.187 1.00 16.11 76 MET B N 1
ATOM 2913 C CA . MET B 1 77 ? 35.799 58.376 49.551 1.00 24.22 76 MET B CA 1
ATOM 2914 C C . MET B 1 77 ? 34.716 57.337 49.794 1.00 22.33 76 MET B C 1
ATOM 2915 O O . MET B 1 77 ? 33.579 57.466 49.303 1.00 25.85 76 MET B O 1
ATOM 2920 N N . PRO B 1 78 ? 35.050 56.301 50.582 1.00 23.68 77 PRO B N 1
ATOM 2921 C CA . PRO B 1 78 ? 34.042 55.268 50.859 1.00 24.91 77 PRO B CA 1
ATOM 2922 C C . PRO B 1 78 ? 32.836 55.855 51.605 1.00 25.47 77 PRO B C 1
ATOM 2923 O O . PRO B 1 78 ? 32.819 57.041 52.028 1.00 20.02 77 PRO B O 1
ATOM 2927 N N . LEU B 1 79 ? 31.820 55.028 51.772 1.00 25.17 78 LEU B N 1
ATOM 2928 C CA . LEU B 1 79 ? 30.565 55.538 52.285 1.00 26.07 78 LEU B CA 1
ATOM 2929 C C . LEU B 1 79 ? 30.650 55.918 53.773 1.00 21.45 78 LEU B C 1
ATOM 2930 O O . LEU B 1 79 ? 29.971 56.851 54.198 1.00 20.81 78 LEU B O 1
ATOM 2935 N N . HIS B 1 80 ? 31.477 55.246 54.571 1.00 23.73 79 HIS B N 1
ATOM 2936 C CA . HIS B 1 80 ? 31.563 55.677 55.985 1.00 24.10 79 HIS B CA 1
ATOM 2937 C C . HIS B 1 80 ? 32.250 57.017 56.125 1.00 21.10 79 HIS B C 1
ATOM 2938 O O . HIS B 1 80 ? 31.943 57.780 57.042 1.00 20.74 79 HIS B O 1
ATOM 2945 N N . VAL B 1 81 ? 33.163 57.318 55.210 1.00 17.87 80 VAL B N 1
ATOM 2946 C CA . VAL B 1 81 ? 33.873 58.593 55.246 1.00 15.86 80 VAL B CA 1
ATOM 2947 C C . VAL B 1 81 ? 32.933 59.717 54.844 1.00 21.95 80 VAL B C 1
ATOM 2948 O O . VAL B 1 81 ? 32.894 60.770 55.509 1.00 22.42 80 VAL B O 1
ATOM 2952 N N . CYS B 1 82 ? 32.171 59.496 53.759 1.00 20.09 81 CYS B N 1
ATOM 2953 C CA . CYS B 1 82 ? 31.004 60.338 53.440 1.00 17.45 81 CYS B CA 1
ATOM 2954 C C . CYS B 1 82 ? 30.090 60.627 54.648 1.00 18.22 81 CYS B C 1
ATOM 2955 O O . CYS B 1 82 ? 29.584 61.750 54.808 1.00 14.16 81 CYS B O 1
ATOM 2958 N N . GLY B 1 83 ? 29.860 59.604 55.466 1.00 14.53 82 GLY B N 1
ATOM 2959 C CA . GLY B 1 83 ? 29.012 59.744 56.656 1.00 17.43 82 GLY B CA 1
ATOM 2960 C C . GLY B 1 83 ? 29.653 60.714 57.638 1.00 18.77 82 GLY B C 1
ATOM 2961 O O . GLY B 1 83 ? 28.969 61.565 58.220 1.00 20.78 82 GLY B O 1
ATOM 2962 N N . ALA B 1 84 ? 30.979 60.579 57.783 1.00 14.86 83 ALA B N 1
ATOM 2963 C CA . ALA B 1 84 ? 31.777 61.408 58.660 1.00 14.32 83 ALA B CA 1
ATOM 2964 C C . ALA B 1 84 ? 31.685 62.851 58.202 1.00 15.75 83 ALA B C 1
ATOM 2965 O O . ALA B 1 84 ? 31.557 63.766 58.991 1.00 15.15 83 ALA B O 1
ATOM 2967 N N . MET B 1 85 ? 31.768 63.058 56.899 1.00 18.08 84 MET B N 1
ATOM 2968 C CA . MET B 1 85 ? 31.801 64.399 56.386 1.00 13.49 84 MET B CA 1
ATOM 2969 C C . MET B 1 85 ? 30.455 65.055 56.566 1.00 15.32 84 MET B C 1
ATOM 2970 O O . MET B 1 85 ? 30.400 66.245 56.812 1.00 16.65 84 MET B O 1
ATOM 2975 N N . SER B 1 86 ? 29.362 64.290 56.398 1.00 14.78 85 SER B N 1
ATOM 2976 C CA . SER B 1 86 ? 28.020 64.802 56.673 1.00 16.71 85 SER B CA 1
ATOM 2977 C C . SER B 1 86 ? 27.890 65.186 58.155 1.00 14.01 85 SER B C 1
ATOM 2978 O O . SER B 1 86 ? 27.241 66.168 58.462 1.00 13.17 85 SER B O 1
ATOM 2981 N N . GLN B 1 87 ? 28.476 64.422 59.075 1.00 16.60 86 GLN B N 1
ATOM 2982 C CA . GLN B 1 87 ? 28.409 64.811 60.510 1.00 16.62 86 GLN B CA 1
ATOM 2983 C C . GLN B 1 87 ? 29.040 66.184 60.697 1.00 14.82 86 GLN B C 1
ATOM 2984 O O . GLN B 1 87 ? 28.474 67.042 61.363 1.00 11.78 86 GLN B O 1
ATOM 2990 N N . GLY B 1 88 ? 30.225 66.392 60.110 1.00 18.08 87 GLY B N 1
ATOM 2991 C CA . GLY B 1 88 ? 30.861 67.710 60.187 1.00 19.46 87 GLY B CA 1
ATOM 2992 C C . GLY B 1 88 ? 29.913 68.811 59.723 1.00 19.19 87 GLY B C 1
ATOM 2993 O O . GLY B 1 88 ? 29.776 69.868 60.336 1.00 18.63 87 GLY B O 1
ATOM 2994 N N . PHE B 1 89 ? 29.251 68.558 58.609 1.00 17.40 88 PHE B N 1
ATOM 2995 C CA . PHE B 1 89 ? 28.486 69.609 57.942 1.00 17.13 88 PHE B CA 1
ATOM 2996 C C . PHE B 1 89 ? 27.191 69.782 58.719 1.00 14.74 88 PHE B C 1
ATOM 2997 O O . PHE B 1 89 ? 26.868 70.874 59.201 1.00 15.64 88 PHE B O 1
ATOM 3005 N N . ILE B 1 90 ? 26.469 68.691 58.910 1.00 11.56 89 ILE B N 1
ATOM 3006 C CA . ILE B 1 90 ? 25.239 68.770 59.671 1.00 16.62 89 ILE B CA 1
ATOM 3007 C C . ILE B 1 90 ? 25.511 69.280 61.115 1.00 19.09 89 ILE B C 1
ATOM 3008 O O . ILE B 1 90 ? 24.767 70.122 61.637 1.00 17.08 89 ILE B O 1
ATOM 3013 N N . GLY B 1 91 ? 26.574 68.778 61.748 1.00 16.14 90 GLY B N 1
ATOM 3014 C CA . GLY B 1 91 ? 26.932 69.176 63.112 1.00 14.95 90 GLY B CA 1
ATOM 3015 C C . GLY B 1 91 ? 27.298 70.652 63.202 1.00 23.96 90 GLY B C 1
ATOM 3016 O O . GLY B 1 91 ? 26.997 71.325 64.205 1.00 18.85 90 GLY B O 1
ATOM 3017 N N . TYR B 1 92 ? 27.986 71.147 62.162 1.00 16.97 91 TYR B N 1
ATOM 3018 C CA . TYR B 1 92 ? 28.316 72.558 62.057 1.00 15.19 91 TYR B CA 1
ATOM 3019 C C . TYR B 1 92 ? 27.037 73.394 62.052 1.00 19.92 91 TYR B C 1
ATOM 3020 O O . TYR B 1 92 ? 26.850 74.280 62.917 1.00 16.05 91 TYR B O 1
ATOM 3029 N N . MET B 1 93 ? 26.148 73.127 61.075 1.00 19.91 92 MET B N 1
ATOM 3030 C CA . MET B 1 93 ? 24.890 73.890 60.965 1.00 12.76 92 MET B CA 1
ATOM 3031 C C . MET B 1 93 ? 24.143 73.947 62.299 1.00 19.39 92 MET B C 1
ATOM 3032 O O . MET B 1 93 ? 23.693 75.018 62.732 1.00 15.19 92 MET B O 1
ATOM 3037 N N . MET B 1 94 ? 24.048 72.801 62.969 1.00 16.60 93 MET B N 1
ATOM 3038 C CA . MET B 1 94 ? 23.239 72.693 64.181 1.00 18.87 93 MET B CA 1
ATOM 3039 C C . MET B 1 94 ? 23.889 73.380 65.389 1.00 17.83 93 MET B C 1
ATOM 3040 O O . MET B 1 94 ? 23.222 74.102 66.129 1.00 21.79 93 MET B O 1
ATOM 3045 N N . SER B 1 95 ? 25.181 73.154 65.578 1.00 18.09 94 SER B N 1
ATOM 3046 C CA . SER B 1 95 ? 25.932 73.807 66.672 1.00 25.11 94 SER B CA 1
ATOM 3047 C C . SER B 1 95 ? 25.917 75.340 66.565 1.00 20.21 94 SER B C 1
ATOM 3048 O O . SER B 1 95 ? 25.743 76.071 67.564 1.00 18.99 94 SER B O 1
ATOM 3051 N N . GLN B 1 96 ? 26.081 75.825 65.349 1.00 17.40 95 GLN B N 1
ATOM 3052 C CA . GLN B 1 96 ? 26.060 77.271 65.073 1.00 18.52 95 GLN B CA 1
ATOM 3053 C C . GLN B 1 96 ? 24.691 77.915 65.298 1.00 18.63 95 GLN B C 1
ATOM 3054 O O . GLN B 1 96 ? 24.583 79.013 65.863 1.00 22.03 95 GLN B O 1
ATOM 3060 N N . ALA B 1 97 ? 23.636 77.256 64.833 1.00 19.29 96 ALA B N 1
ATOM 3061 C CA . ALA B 1 97 ? 22.314 77.853 64.977 1.00 22.60 96 ALA B CA 1
ATOM 3062 C C . ALA B 1 97 ? 21.927 77.807 66.451 1.00 19.31 96 ALA B C 1
ATOM 3063 O O . ALA B 1 97 ? 21.285 78.712 66.961 1.00 22.16 96 ALA B O 1
ATOM 3065 N N . MET B 1 98 ? 22.325 76.769 67.164 1.00 19.18 97 MET B N 1
ATOM 3066 C CA . MET B 1 98 ? 22.004 76.774 68.594 1.00 18.64 97 MET B CA 1
ATOM 3067 C C . MET B 1 98 ? 22.827 77.786 69.420 1.00 19.22 97 MET B C 1
ATOM 3068 O O . MET B 1 98 ? 22.314 78.373 70.396 1.00 23.76 97 MET B O 1
ATOM 3073 N N . ASP B 1 99 ? 24.086 77.986 69.052 1.00 19.62 98 ASP B N 1
ATOM 3074 C CA . ASP B 1 99 ? 24.870 79.113 69.577 1.00 20.03 98 ASP B CA 1
ATOM 3075 C C . ASP B 1 99 ? 24.170 80.439 69.344 1.00 23.77 98 ASP B C 1
ATOM 3076 O O . ASP B 1 99 ? 23.995 81.199 70.295 1.00 21.28 98 ASP B O 1
ATOM 3081 N N . ASN B 1 100 ? 23.699 80.688 68.110 1.00 27.15 99 ASN B N 1
ATOM 3082 C CA . ASN B 1 100 ? 22.967 81.941 67.788 1.00 23.34 99 ASN B CA 1
ATOM 3083 C C . ASN B 1 100 ? 21.653 82.144 68.543 1.00 24.12 99 ASN B C 1
ATOM 3084 O O . ASN B 1 100 ? 21.339 83.233 69.035 1.00 24.33 99 ASN B O 1
ATOM 3089 N N . VAL B 1 101 ? 20.854 81.105 68.626 1.00 20.92 100 VAL B N 1
ATOM 3090 C CA . VAL B 1 101 ? 19.622 81.265 69.362 1.00 24.24 100 VAL B CA 1
ATOM 3091 C C . VAL B 1 101 ? 19.920 81.479 70.851 1.00 27.12 100 VAL B C 1
ATOM 3092 O O . VAL B 1 101 ? 19.186 82.190 71.541 1.00 28.85 100 VAL B O 1
ATOM 3096 N N . PHE B 1 102 ? 20.997 80.864 71.338 1.00 26.85 101 PHE B N 1
ATOM 3097 C CA . PHE B 1 102 ? 21.438 81.052 72.723 1.00 25.54 101 PHE B CA 1
ATOM 3098 C C . PHE B 1 102 ? 21.790 82.517 72.962 1.00 27.77 101 PHE B C 1
ATOM 3099 O O . PHE B 1 102 ? 21.380 83.128 73.958 1.00 25.21 101 PHE B O 1
ATOM 3107 N N . CYS B 1 103 ? 22.583 83.064 72.045 1.00 28.69 102 CYS B N 1
ATOM 3108 C CA . CYS B 1 103 ? 23.094 84.427 72.170 1.00 27.57 102 CYS B CA 1
ATOM 3109 C C . CYS B 1 103 ? 21.989 85.446 71.959 1.00 32.09 102 CYS B C 1
ATOM 3110 O O . CYS B 1 103 ? 21.884 86.395 72.733 1.00 33.22 102 CYS B O 1
ATOM 3113 N N . ALA B 1 104 ? 21.151 85.244 70.942 1.00 29.45 103 ALA B N 1
ATOM 3114 C CA . ALA B 1 104 ? 19.963 86.093 70.785 1.00 31.88 103 ALA B CA 1
ATOM 3115 C C . ALA B 1 104 ? 19.165 86.270 72.102 1.00 27.09 103 ALA B C 1
ATOM 3116 O O . ALA B 1 104 ? 18.717 87.372 72.409 1.00 28.45 103 ALA B O 1
ATOM 3118 N N . ASN B 1 105 ? 19.009 85.199 72.875 1.00 26.97 104 ASN B N 1
ATOM 3119 C CA . ASN B 1 105 ? 18.311 85.270 74.168 1.00 32.82 104 ASN B CA 1
ATOM 3120 C C . ASN B 1 105 ? 19.248 85.646 75.320 1.00 30.74 104 ASN B C 1
ATOM 3121 O O . ASN B 1 105 ? 18.924 85.413 76.486 1.00 34.25 104 ASN B O 1
ATOM 3126 N N . ASN B 1 106 ? 20.396 86.239 74.972 1.00 32.04 105 ASN B N 1
ATOM 3127 C CA . ASN B 1 106 ? 21.466 86.594 75.919 1.00 35.26 105 ASN B CA 1
ATOM 3128 C C . ASN B 1 106 ? 21.848 85.482 76.898 1.00 38.63 105 ASN B C 1
ATOM 3129 O O . ASN B 1 106 ? 22.065 85.719 78.095 1.00 31.07 105 ASN B O 1
ATOM 3134 N N . GLU B 1 107 ? 21.926 84.262 76.380 1.00 34.75 106 GLU B N 1
ATOM 3135 C CA . GLU B 1 107 ? 22.515 83.177 77.144 1.00 35.51 106 GLU B CA 1
ATOM 3136 C C . GLU B 1 107 ? 23.894 82.756 76.569 1.00 36.21 106 GLU B C 1
ATOM 3137 O O . GLU B 1 107 ? 24.080 82.650 75.346 1.00 33.31 106 GLU B O 1
ATOM 3143 N N . PRO B 1 108 ? 24.871 82.533 77.452 1.00 34.48 107 PRO B N 1
ATOM 3144 C CA . PRO B 1 108 ? 26.209 82.084 77.051 1.00 40.35 107 PRO B CA 1
ATOM 3145 C C . PRO B 1 108 ? 26.132 80.786 76.261 1.00 37.61 107 PRO B C 1
ATOM 3146 O O . PRO B 1 108 ? 25.493 79.858 76.740 1.00 32.71 107 PRO B O 1
ATOM 3150 N N . ALA B 1 109 ? 26.761 80.712 75.086 1.00 40.19 108 ALA B N 1
ATOM 3151 C CA . ALA B 1 109 ? 26.701 79.479 74.300 1.00 37.31 108 ALA B CA 1
ATOM 3152 C C . ALA B 1 109 ? 27.345 78.315 75.054 1.00 35.41 108 ALA B C 1
ATOM 3153 O O . ALA B 1 109 ? 28.408 78.458 75.681 1.00 33.86 108 ALA B O 1
ATOM 3155 N N . ASN B 1 110 ? 26.687 77.158 74.977 1.00 31.53 109 ASN B N 1
ATOM 3156 C CA . ASN B 1 110 ? 27.110 75.962 75.693 1.00 26.84 109 ASN B CA 1
ATOM 3157 C C . ASN B 1 110 ? 26.605 74.745 74.932 1.00 22.78 109 ASN B C 1
ATOM 3158 O O . ASN B 1 110 ? 25.832 73.957 75.451 1.00 25.47 109 ASN B O 1
ATOM 3163 N N . CYS B 1 111 ? 27.068 74.605 73.697 1.00 23.28 110 CYS B N 1
ATOM 3164 C CA . CYS B 1 111 ? 26.663 73.541 72.790 1.00 18.73 110 CYS B CA 1
ATOM 3165 C C . CYS B 1 111 ? 27.868 73.044 71.973 1.00 18.77 110 CYS B C 1
ATOM 3166 O O . CYS B 1 111 ? 28.714 73.839 71.540 1.00 13.02 110 CYS B O 1
ATOM 3169 N N . VAL B 1 112 ? 27.926 71.735 71.746 1.00 19.34 111 VAL B N 1
ATOM 3170 C CA . VAL B 1 112 ? 28.941 71.170 70.885 1.00 18.18 111 VAL B CA 1
ATOM 3171 C C . VAL B 1 112 ? 28.396 70.071 69.989 1.00 20.84 111 VAL B C 1
ATOM 3172 O O . VAL B 1 112 ? 27.395 69.448 70.315 1.00 15.05 111 VAL B O 1
ATOM 3176 N N . THR B 1 113 ? 29.074 69.835 68.863 1.00 14.99 112 THR B N 1
ATOM 3177 C CA . THR B 1 113 ? 28.826 68.627 68.078 1.00 15.05 112 THR B CA 1
ATOM 3178 C C . THR B 1 113 ? 29.964 67.624 68.231 1.00 15.42 112 THR B C 1
ATOM 3179 O O . THR B 1 113 ? 31.149 67.953 68.025 1.00 16.06 112 THR B O 1
ATOM 3183 N N . CYS B 1 114 ? 29.604 66.396 68.587 1.00 19.85 113 CYS B N 1
ATOM 3184 C CA . CYS B 1 114 ? 30.579 65.312 68.691 1.00 22.89 113 CYS B CA 1
ATOM 3185 C C . CYS B 1 114 ? 30.498 64.369 67.501 1.00 18.83 113 CYS B C 1
ATOM 3186 O O . CYS B 1 114 ? 29.452 63.792 67.256 1.00 16.71 113 CYS B O 1
ATOM 3189 N N . VAL B 1 115 ? 31.612 64.179 66.804 1.00 18.32 114 VAL B N 1
ATOM 3190 C CA . VAL B 1 115 ? 31.693 63.164 65.750 1.00 15.96 114 VAL B CA 1
ATOM 3191 C C . VAL B 1 115 ? 31.434 61.837 66.401 1.00 16.12 114 VAL B C 1
ATOM 3192 O O . VAL B 1 115 ? 31.826 61.629 67.547 1.00 22.27 114 VAL B O 1
ATOM 3196 N N . THR B 1 116 ? 30.790 60.920 65.701 1.00 14.90 115 THR B N 1
ATOM 3197 C CA . THR B 1 116 ? 30.205 59.773 66.395 1.00 21.40 115 THR B CA 1
ATOM 3198 C C . THR B 1 116 ? 30.263 58.487 65.577 1.00 20.28 115 THR B C 1
ATOM 3199 O O . THR B 1 116 ? 29.885 58.461 64.409 1.00 23.43 115 THR B O 1
ATOM 3203 N N . GLN B 1 117 ? 30.811 57.433 66.162 1.00 21.69 116 GLN B N 1
ATOM 3204 C CA . GLN B 1 117 ? 30.826 56.141 65.480 1.00 19.01 116 GLN B CA 1
ATOM 3205 C C . GLN B 1 117 ? 29.798 55.240 66.134 1.00 22.47 116 GLN B C 1
ATOM 3206 O O . GLN B 1 117 ? 29.540 55.324 67.348 1.00 25.44 116 GLN B O 1
ATOM 3212 N N . THR B 1 118 ? 29.219 54.361 65.329 1.00 26.19 117 THR B N 1
ATOM 3213 C CA . THR B 1 118 ? 28.265 53.371 65.813 1.00 20.45 117 THR B CA 1
ATOM 3214 C C . THR B 1 118 ? 28.729 52.020 65.285 1.00 24.65 117 THR B C 1
ATOM 3215 O O . THR B 1 118 ? 28.882 51.846 64.070 1.00 22.23 117 THR B O 1
ATOM 3219 N N . LEU B 1 119 ? 28.993 51.082 66.191 1.00 22.45 118 LEU B N 1
ATOM 3220 C CA . LEU B 1 119 ? 29.304 49.708 65.809 1.00 21.63 118 LEU B CA 1
ATOM 3221 C C . LEU B 1 119 ? 28.054 49.004 65.254 1.00 31.05 118 LEU B C 1
ATOM 3222 O O . LEU B 1 119 ? 26.928 49.119 65.814 1.00 24.14 118 LEU B O 1
ATOM 3227 N N . VAL B 1 120 ? 28.268 48.301 64.137 1.00 27.07 119 VAL B N 1
ATOM 3228 C CA . VAL B 1 120 ? 27.271 47.416 63.555 1.00 28.51 119 VAL B CA 1
ATOM 3229 C C . VAL B 1 120 ? 27.887 46.036 63.229 1.00 31.69 119 VAL B C 1
ATOM 3230 O O . VAL B 1 120 ? 29.116 45.851 63.304 1.00 23.33 119 VAL B O 1
ATOM 3234 N N . ASP B 1 121 ? 27.021 45.070 62.905 1.00 34.96 120 ASP B N 1
ATOM 3235 C CA . ASP B 1 121 ? 27.467 43.730 62.504 1.00 38.87 120 ASP B CA 1
ATOM 3236 C C . ASP B 1 121 ? 27.761 43.686 61.004 1.00 34.74 120 ASP B C 1
ATOM 3237 O O . ASP B 1 121 ? 26.875 43.955 60.181 1.00 33.27 120 ASP B O 1
ATOM 3242 N N . PRO B 1 122 ? 29.005 43.334 60.647 1.00 38.62 121 PRO B N 1
ATOM 3243 C CA . PRO B 1 122 ? 29.458 43.375 59.248 1.00 38.34 121 PRO B CA 1
ATOM 3244 C C . PRO B 1 122 ? 28.738 42.387 58.314 1.00 41.81 121 PRO B C 1
ATOM 3245 O O . PRO B 1 122 ? 28.581 42.694 57.125 1.00 45.80 121 PRO B O 1
ATOM 3249 N N . LYS B 1 123 ? 28.287 41.242 58.823 1.00 42.45 122 LYS B N 1
ATOM 3250 C CA . LYS B 1 123 ? 27.557 40.296 57.975 1.00 44.59 122 LYS B CA 1
ATOM 3251 C C . LYS B 1 123 ? 26.039 40.351 58.152 1.00 46.13 122 LYS B C 1
ATOM 3252 O O . LYS B 1 123 ? 25.327 39.435 57.748 1.00 45.73 122 LYS B O 1
ATOM 3258 N N . ASP B 1 124 ? 25.568 41.431 58.766 1.00 43.99 123 ASP B N 1
ATOM 3259 C CA . ASP B 1 124 ? 24.155 41.786 58.804 1.00 42.60 123 ASP B CA 1
ATOM 3260 C C . ASP B 1 124 ? 23.561 41.595 57.408 1.00 40.86 123 ASP B C 1
ATOM 3261 O O . ASP B 1 124 ? 24.262 41.774 56.407 1.00 44.20 123 ASP B O 1
ATOM 3266 N N . GLN B 1 125 ? 22.291 41.208 57.315 1.00 42.92 124 GLN B N 1
ATOM 3267 C CA . GLN B 1 125 ? 21.719 40.929 55.992 1.00 44.87 124 GLN B CA 1
ATOM 3268 C C . GLN B 1 125 ? 21.734 42.188 55.126 1.00 38.85 124 GLN B C 1
ATOM 3269 O O . GLN B 1 125 ? 21.781 42.113 53.897 1.00 45.65 124 GLN B O 1
ATOM 3275 N N . ALA B 1 126 ? 21.736 43.340 55.793 1.00 38.79 125 ALA B N 1
ATOM 3276 C CA . ALA B 1 126 ? 21.612 44.643 55.142 1.00 40.20 125 ALA B CA 1
ATOM 3277 C C . ALA B 1 126 ? 22.691 44.927 54.090 1.00 39.51 125 ALA B C 1
ATOM 3278 O O . ALA B 1 126 ? 22.505 45.750 53.197 1.00 40.46 125 ALA B O 1
ATOM 3280 N N . PHE B 1 127 ? 23.813 44.230 54.172 1.00 40.24 126 PHE B N 1
ATOM 3281 C CA . PHE B 1 127 ? 24.894 44.477 53.226 1.00 42.75 126 PHE B CA 1
ATOM 3282 C C . PHE B 1 127 ? 24.718 43.820 51.862 1.00 47.11 126 PHE B C 1
ATOM 3283 O O . PHE B 1 127 ? 25.409 44.195 50.893 1.00 38.37 126 PHE B O 1
ATOM 3291 N N . THR B 1 128 ? 23.792 42.864 51.783 1.00 46.73 127 THR B N 1
ATOM 3292 C CA . THR B 1 128 ? 23.484 42.211 50.510 1.00 49.04 127 THR B CA 1
ATOM 3293 C C . THR B 1 128 ? 22.071 42.538 50.003 1.00 53.17 127 THR B C 1
ATOM 3294 O O . THR B 1 128 ? 21.671 42.110 48.915 1.00 49.67 127 THR B O 1
ATOM 3298 N N . ASN B 1 129 ? 21.307 43.283 50.794 1.00 46.41 128 ASN B N 1
ATOM 3299 C CA . ASN B 1 129 ? 20.219 44.055 50.201 1.00 47.65 128 ASN B CA 1
ATOM 3300 C C . ASN B 1 129 ? 20.069 45.449 50.812 1.00 42.71 128 ASN B C 1
ATOM 3301 O O . ASN B 1 129 ? 19.402 45.622 51.840 1.00 41.02 128 ASN B O 1
ATOM 3306 N N . PRO B 1 130 ? 20.717 46.445 50.174 1.00 40.97 129 PRO B N 1
ATOM 3307 C CA . PRO B 1 130 ? 20.631 47.844 50.612 1.00 36.45 129 PRO B CA 1
ATOM 3308 C C . PRO B 1 130 ? 19.188 48.289 50.511 1.00 40.20 129 PRO B C 1
ATOM 3309 O O . PRO B 1 130 ? 18.521 47.982 49.507 1.00 34.06 129 PRO B O 1
ATOM 3313 N N . THR B 1 131 ? 18.714 49.019 51.516 1.00 32.12 130 THR B N 1
ATOM 3314 C CA . THR B 1 131 ? 17.310 49.394 51.550 1.00 33.18 130 THR B CA 1
ATOM 3315 C C . THR B 1 131 ? 17.095 50.829 52.061 1.00 35.74 130 THR B C 1
ATOM 3316 O O . THR B 1 131 ? 15.966 51.320 52.101 1.00 38.51 130 THR B O 1
ATOM 3320 N N . LYS B 1 132 ? 18.179 51.506 52.430 1.00 33.59 131 LYS B N 1
ATOM 3321 C CA . LYS B 1 132 ? 18.088 52.859 52.992 1.00 33.92 131 LYS B CA 1
ATOM 3322 C C . LYS B 1 132 ? 18.260 53.946 51.923 1.00 26.14 131 LYS B C 1
ATOM 3323 O O . LYS B 1 132 ? 19.364 54.116 51.401 1.00 27.57 131 LYS B O 1
ATOM 3329 N N . PRO B 1 133 ? 17.177 54.670 51.582 1.00 28.63 132 PRO B N 1
ATOM 3330 C CA . PRO B 1 133 ? 17.222 55.758 50.587 1.00 28.62 132 PRO B CA 1
ATOM 3331 C C . PRO B 1 133 ? 18.069 56.919 51.083 1.00 30.94 132 PRO B C 1
ATOM 3332 O O . PRO B 1 133 ? 17.893 57.351 52.232 1.00 19.55 132 PRO B O 1
ATOM 3336 N N . VAL B 1 134 ? 18.954 57.408 50.212 1.00 22.32 133 VAL B N 1
ATOM 3337 C CA . VAL B 1 134 ? 19.795 58.577 50.455 1.00 25.17 133 VAL B CA 1
ATOM 3338 C C . VAL B 1 134 ? 19.743 59.498 49.229 1.00 28.19 133 VAL B C 1
ATOM 3339 O O . VAL B 1 134 ? 19.353 59.073 48.137 1.00 24.41 133 VAL B O 1
ATOM 3343 N N . GLY B 1 135 ? 20.168 60.744 49.402 1.00 26.93 134 GLY B N 1
ATOM 3344 C CA . GLY B 1 135 ? 20.324 61.656 48.277 1.00 25.59 134 GLY B CA 1
ATOM 3345 C C . GLY B 1 135 ? 18.997 62.251 47.858 1.00 30.30 134 GLY B C 1
ATOM 3346 O O . GLY B 1 135 ? 17.986 62.063 48.543 1.00 31.64 134 GLY B O 1
ATOM 3347 N N . ARG B 1 136 ? 18.989 62.975 46.744 1.00 28.93 135 ARG B N 1
ATOM 3348 C CA . ARG B 1 136 ? 17.753 63.602 46.271 1.00 36.48 135 ARG B CA 1
ATOM 3349 C C . ARG B 1 136 ? 16.922 62.633 45.457 1.00 29.61 135 ARG B C 1
ATOM 3350 O O . ARG B 1 136 ? 17.354 61.514 45.150 1.00 26.90 135 ARG B O 1
ATOM 3358 N N . PHE B 1 137 ? 15.734 63.098 45.086 1.00 33.13 136 PHE B N 1
ATOM 3359 C CA . PHE B 1 137 ? 14.772 62.298 44.344 1.00 35.67 136 PHE B CA 1
ATOM 3360 C C . PHE B 1 137 ? 14.972 62.435 42.851 1.00 32.97 136 PHE B C 1
ATOM 3361 O O . PHE B 1 137 ? 15.183 63.531 42.344 1.00 33.65 136 PHE B O 1
ATOM 3369 N N . TYR B 1 138 ? 14.873 61.312 42.154 1.00 34.76 137 TYR B N 1
ATOM 3370 C CA . TYR B 1 138 ? 14.838 61.295 40.701 1.00 33.10 137 TYR B CA 1
ATOM 3371 C C . TYR B 1 138 ? 13.496 60.724 40.207 1.00 37.46 137 TYR B C 1
ATOM 3372 O O . TYR B 1 138 ? 12.710 60.166 40.988 1.00 35.16 137 TYR B O 1
ATOM 3381 N N . THR B 1 139 ? 13.248 60.838 38.907 1.00 36.45 138 THR B N 1
ATOM 3382 C CA . THR B 1 139 ? 12.109 60.142 38.311 1.00 45.72 138 THR B CA 1
ATOM 3383 C C . THR B 1 139 ? 12.556 58.744 37.876 1.00 46.84 138 THR B C 1
ATOM 3384 O O . THR B 1 139 ? 13.755 58.442 37.876 1.00 41.02 138 THR B O 1
ATOM 3388 N N . GLU B 1 140 ? 11.610 57.870 37.545 1.00 46.24 139 GLU B N 1
ATOM 3389 C CA . GLU B 1 140 ? 12.001 56.519 37.169 1.00 44.63 139 GLU B CA 1
ATOM 3390 C C . GLU B 1 140 ? 12.738 56.614 35.845 1.00 45.81 139 GLU B C 1
ATOM 3391 O O . GLU B 1 140 ? 13.594 55.777 35.529 1.00 49.56 139 GLU B O 1
ATOM 3397 N N . GLN B 1 141 ? 12.397 57.665 35.100 1.00 47.65 140 GLN B N 1
ATOM 3398 C CA . GLN B 1 141 ? 13.066 57.960 33.844 1.00 46.34 140 GLN B CA 1
ATOM 3399 C C . GLN B 1 141 ? 14.534 58.180 34.184 1.00 49.35 140 GLN B C 1
ATOM 3400 O O . GLN B 1 141 ? 15.415 57.458 33.704 1.00 49.42 140 GLN B O 1
ATOM 3406 N N . GLU B 1 142 ? 14.815 59.161 35.038 1.00 44.15 141 GLU B N 1
ATOM 3407 C CA . GLU B 1 142 ? 16.190 59.365 35.478 1.00 34.18 141 GLU B CA 1
ATOM 3408 C C . GLU B 1 142 ? 16.746 58.151 36.229 1.00 40.09 141 GLU B C 1
ATOM 3409 O O . GLU B 1 142 ? 17.888 57.725 36.000 1.00 44.00 141 GLU B O 1
ATOM 3415 N N . ALA B 1 143 ? 15.943 57.574 37.105 1.00 38.78 142 ALA B N 1
ATOM 3416 C CA . ALA B 1 143 ? 16.406 56.425 37.879 1.00 41.92 142 ALA B CA 1
ATOM 3417 C C . ALA B 1 143 ? 16.943 55.289 36.993 1.00 34.38 142 ALA B C 1
ATOM 3418 O O . ALA B 1 143 ? 18.021 54.730 37.249 1.00 32.41 142 ALA B O 1
ATOM 3420 N N . LYS B 1 144 ? 16.201 54.941 35.943 1.00 44.94 143 LYS B N 1
ATOM 3421 C CA . LYS B 1 144 ? 16.624 53.845 35.063 1.00 41.80 143 LYS B CA 1
ATOM 3422 C C . LYS B 1 144 ? 17.942 54.143 34.347 1.00 33.00 143 LYS B C 1
ATOM 3423 O O . LYS B 1 144 ? 18.776 53.255 34.152 1.00 30.88 143 LYS B O 1
ATOM 3429 N N . ASP B 1 145 ? 18.134 55.393 33.957 1.00 31.68 144 ASP B N 1
ATOM 3430 C CA . ASP B 1 145 ? 19.374 55.763 33.290 1.00 37.16 144 ASP B CA 1
ATOM 3431 C C . ASP B 1 145 ? 20.529 55.675 34.308 1.00 39.37 144 ASP B C 1
ATOM 3432 O O . ASP B 1 145 ? 21.613 55.169 33.999 1.00 32.57 144 ASP B O 1
ATOM 3437 N N . LEU B 1 146 ? 20.283 56.112 35.538 1.00 37.01 145 LEU B N 1
ATOM 3438 C CA . LEU B 1 146 ? 21.328 55.993 36.563 1.00 43.25 145 LEU B CA 1
ATOM 3439 C C . LEU B 1 146 ? 21.872 54.566 36.655 1.00 44.33 145 LEU B C 1
ATOM 3440 O O . LEU B 1 146 ? 23.085 54.335 36.522 1.00 45.02 145 LEU B O 1
ATOM 3445 N N . MET B 1 147 ? 20.966 53.612 36.868 1.00 43.44 146 MET B N 1
ATOM 3446 C CA . MET B 1 147 ? 21.329 52.188 36.939 1.00 44.26 146 MET B CA 1
ATOM 3447 C C . MET B 1 147 ? 21.941 51.673 35.629 1.00 49.09 146 MET B C 1
ATOM 3448 O O . MET B 1 147 ? 23.059 51.127 35.635 1.00 51.10 146 MET B O 1
ATOM 3453 N N . ALA B 1 148 ? 21.239 51.853 34.507 1.00 34.83 147 ALA B N 1
ATOM 3454 C CA . ALA B 1 148 ? 21.886 51.595 33.208 1.00 49.18 147 ALA B CA 1
ATOM 3455 C C . ALA B 1 148 ? 23.301 52.170 33.247 1.00 47.52 147 ALA B C 1
ATOM 3456 O O . ALA B 1 148 ? 24.279 51.464 33.001 1.00 48.53 147 ALA B O 1
ATOM 3458 N N . ALA B 1 149 ? 23.388 53.459 33.574 1.00 43.86 148 ALA B N 1
ATOM 3459 C CA . ALA B 1 149 ? 24.651 54.182 33.589 1.00 45.68 148 ALA B CA 1
ATOM 3460 C C . ALA B 1 149 ? 25.652 53.580 34.577 1.00 55.07 148 ALA B C 1
ATOM 3461 O O . ALA B 1 149 ? 26.785 53.252 34.201 1.00 63.03 148 ALA B O 1
ATOM 3463 N N . ASN B 1 150 ? 25.241 53.448 35.839 1.00 52.01 149 ASN B N 1
ATOM 3464 C CA . ASN B 1 150 ? 26.114 52.901 36.872 1.00 45.99 149 ASN B CA 1
ATOM 3465 C C . ASN B 1 150 ? 25.468 51.707 37.586 1.00 55.47 149 ASN B C 1
ATOM 3466 O O . ASN B 1 150 ? 24.753 51.883 38.582 1.00 59.21 149 ASN B O 1
ATOM 3471 N N . PRO B 1 151 ? 25.748 50.480 37.102 1.00 52.30 150 PRO B N 1
ATOM 3472 C CA . PRO B 1 151 ? 24.991 49.270 37.463 1.00 59.53 150 PRO B CA 1
ATOM 3473 C C . PRO B 1 151 ? 25.277 48.714 38.860 1.00 56.19 150 PRO B C 1
ATOM 3474 O O . PRO B 1 151 ? 24.678 47.709 39.254 1.00 63.74 150 PRO B O 1
ATOM 3478 N N . GLY B 1 152 ? 26.191 49.336 39.590 1.00 57.89 151 GLY B N 1
ATOM 3479 C CA . GLY B 1 152 ? 26.415 48.960 40.976 1.00 58.37 151 GLY B CA 1
ATOM 3480 C C . GLY B 1 152 ? 25.331 49.604 41.808 1.00 59.80 151 GLY B C 1
ATOM 3481 O O . GLY B 1 152 ? 24.861 49.027 42.791 1.00 64.57 151 GLY B O 1
ATOM 3482 N N . LYS B 1 153 ? 24.919 50.795 41.370 1.00 62.23 152 LYS B N 1
ATOM 3483 C CA . LYS B 1 153 ? 23.946 51.630 42.067 1.00 52.74 152 LYS B CA 1
ATOM 3484 C C . LYS B 1 153 ? 22.505 51.155 41.886 1.00 55.26 152 LYS B C 1
ATOM 3485 O O . LYS B 1 153 ? 22.122 50.706 40.803 1.00 51.94 152 LYS B O 1
ATOM 3491 N N . ILE B 1 154 ? 21.711 51.271 42.954 1.00 49.86 153 ILE B N 1
ATOM 3492 C CA . ILE B 1 154 ? 20.289 50.923 42.915 1.00 49.07 153 ILE B CA 1
ATOM 3493 C C . ILE B 1 154 ? 19.408 52.111 43.331 1.00 39.31 153 ILE B C 1
ATOM 3494 O O . ILE B 1 154 ? 19.698 52.782 44.320 1.00 47.02 153 ILE B O 1
ATOM 3499 N N . LEU B 1 155 ? 18.357 52.396 42.573 1.00 37.06 154 LEU B N 1
ATOM 3500 C CA . LEU B 1 155 ? 17.302 53.279 43.081 1.00 40.08 154 LEU B CA 1
ATOM 3501 C C . LEU B 1 155 ? 16.047 52.489 43.433 1.00 37.44 154 LEU B C 1
ATOM 3502 O O . LEU B 1 155 ? 15.881 51.360 42.974 1.00 40.34 154 LEU B O 1
ATOM 3507 N N . ARG B 1 156 ? 15.184 53.072 44.268 1.00 36.23 155 ARG B N 1
ATOM 3508 C CA . ARG B 1 156 ? 13.858 52.511 44.537 1.00 38.65 155 ARG B CA 1
ATOM 3509 C C . ARG B 1 156 ? 12.826 53.620 44.772 1.00 44.87 155 ARG B C 1
ATOM 3510 O O . ARG B 1 156 ? 13.194 54.787 44.902 1.00 41.13 155 ARG B O 1
ATOM 3518 N N . GLU B 1 157 ? 11.541 53.253 44.811 1.00 51.94 156 GLU B N 1
ATOM 3519 C CA . GLU B 1 157 ? 10.444 54.207 45.038 1.00 51.04 156 GLU B CA 1
ATOM 3520 C C . GLU B 1 157 ? 10.327 54.552 46.515 1.00 58.36 156 GLU B C 1
ATOM 3521 O O . GLU B 1 157 ? 10.087 53.680 47.353 1.00 59.49 156 GLU B O 1
ATOM 3527 N N . ASP B 1 158 ? 10.478 55.827 46.840 1.00 58.98 157 ASP B N 1
ATOM 3528 C CA . ASP B 1 158 ? 10.412 56.230 48.232 1.00 49.76 157 ASP B CA 1
ATOM 3529 C C . ASP B 1 158 ? 9.126 56.982 48.514 1.00 55.74 157 ASP B C 1
ATOM 3530 O O . ASP B 1 158 ? 9.078 58.214 48.422 1.00 49.75 157 ASP B O 1
ATOM 3535 N N . ALA B 1 159 ? 8.083 56.217 48.847 1.00 65.03 158 ALA B N 1
ATOM 3536 C CA . ALA B 1 159 ? 6.777 56.761 49.225 1.00 55.69 158 ALA B CA 1
ATOM 3537 C C . ALA B 1 159 ? 6.333 57.909 48.317 1.00 54.20 158 ALA B C 1
ATOM 3538 O O . ALA B 1 159 ? 6.173 59.054 48.774 1.00 49.61 158 ALA B O 1
ATOM 3540 N N . GLY B 1 160 ? 6.172 57.597 47.029 1.00 56.54 159 GLY B N 1
ATOM 3541 C CA . GLY B 1 160 ? 5.586 58.510 46.059 1.00 52.27 159 GLY B CA 1
ATOM 3542 C C . GLY B 1 160 ? 6.275 59.846 45.822 1.00 55.72 159 GLY B C 1
ATOM 3543 O O . GLY B 1 160 ? 5.711 60.721 45.152 1.00 59.30 159 GLY B O 1
ATOM 3544 N N . ARG B 1 161 ? 7.485 60.018 46.349 1.00 51.70 160 ARG B N 1
ATOM 3545 C CA . ARG B 1 161 ? 8.220 61.265 46.143 1.00 47.62 160 ARG B CA 1
ATOM 3546 C C . ARG B 1 161 ? 9.148 61.190 44.923 1.00 47.08 160 ARG B C 1
ATOM 3547 O O . ARG B 1 161 ? 9.676 62.208 44.475 1.00 54.09 160 ARG B O 1
ATOM 3555 N N . GLY B 1 162 ? 9.325 59.983 44.383 1.00 44.11 161 GLY B N 1
ATOM 3556 C CA . GLY B 1 162 ? 10.277 59.734 43.311 1.00 44.47 161 GLY B CA 1
ATOM 3557 C C . GLY B 1 162 ? 11.116 58.477 43.542 1.00 45.16 161 GLY B C 1
ATOM 3558 O O . GLY B 1 162 ? 10.675 57.538 44.228 1.00 46.25 161 GLY B O 1
ATOM 3559 N N . TRP B 1 163 ? 12.325 58.466 42.968 1.00 38.64 162 TRP B N 1
ATOM 3560 C CA . TRP B 1 163 ? 13.271 57.345 43.072 1.00 38.66 162 TRP B CA 1
ATOM 3561 C C . TRP B 1 163 ? 14.579 57.764 43.760 1.00 30.21 162 TRP B C 1
ATOM 3562 O O . TRP B 1 163 ? 15.084 58.863 43.542 1.00 29.49 162 TRP B O 1
ATOM 3573 N N . ARG B 1 164 ? 15.139 56.881 44.573 1.00 30.35 163 ARG B N 1
ATOM 3574 C CA . ARG B 1 164 ? 16.321 57.237 45.341 1.00 32.10 163 ARG B CA 1
ATOM 3575 C C . ARG B 1 164 ? 17.356 56.130 45.392 1.00 28.75 163 ARG B C 1
ATOM 3576 O O . ARG B 1 164 ? 17.029 54.949 45.481 1.00 27.48 163 ARG B O 1
ATOM 3584 N N . VAL B 1 165 ? 18.618 56.530 45.352 1.00 31.58 164 VAL B N 1
ATOM 3585 C CA . VAL B 1 165 ? 19.701 55.611 45.622 1.00 30.35 164 VAL B CA 1
ATOM 3586 C C . VAL B 1 165 ? 19.519 54.970 47.000 1.00 34.20 164 VAL B C 1
ATOM 3587 O O . VAL B 1 165 ? 19.000 55.605 47.934 1.00 28.13 164 VAL B O 1
ATOM 3591 N N . VAL B 1 166 ? 19.949 53.715 47.112 1.00 31.28 165 VAL B N 1
ATOM 3592 C CA . VAL B 1 166 ? 19.686 52.901 48.290 1.00 34.78 165 VAL B CA 1
ATOM 3593 C C . VAL B 1 166 ? 21.025 52.315 48.823 1.00 27.88 165 VAL B C 1
ATOM 3594 O O . VAL B 1 166 ? 21.912 51.975 48.043 1.00 23.15 165 VAL B O 1
ATOM 3598 N N . VAL B 1 167 ? 21.175 52.255 50.151 1.00 31.37 166 VAL B N 1
ATOM 3599 C CA . VAL B 1 167 ? 22.411 51.808 50.806 1.00 24.12 166 VAL B CA 1
ATOM 3600 C C . VAL B 1 167 ? 22.071 50.811 51.915 1.00 28.50 166 VAL B C 1
ATOM 3601 O O . VAL B 1 167 ? 20.956 50.832 52.446 1.00 30.69 166 VAL B O 1
ATOM 3605 N N . PRO B 1 168 ? 23.018 49.926 52.260 1.00 29.41 167 PRO B N 1
ATOM 3606 C CA . PRO B 1 168 ? 22.807 48.946 53.339 1.00 30.63 167 PRO B CA 1
ATOM 3607 C C . PRO B 1 168 ? 22.576 49.625 54.692 1.00 34.88 167 PRO B C 1
ATOM 3608 O O . PRO B 1 168 ? 23.251 50.615 55.017 1.00 31.04 167 PRO B O 1
ATOM 3612 N N . SER B 1 169 ? 21.634 49.105 55.478 1.00 33.20 168 SER B N 1
ATOM 3613 C CA . SER B 1 169 ? 21.252 49.774 56.721 1.00 31.27 168 SER B CA 1
ATOM 3614 C C . SER B 1 169 ? 21.109 48.811 57.894 1.00 35.64 168 SER B C 1
ATOM 3615 O O . SER B 1 169 ? 19.996 48.503 58.318 1.00 35.95 168 SER B O 1
ATOM 3618 N N . PRO B 1 170 ? 22.243 48.340 58.436 1.00 31.49 169 PRO B N 1
ATOM 3619 C CA . PRO B 1 170 ? 22.209 47.323 59.491 1.00 33.80 169 PRO B CA 1
ATOM 3620 C C . PRO B 1 170 ? 21.881 47.957 60.844 1.00 34.36 169 PRO B C 1
ATOM 3621 O O . PRO B 1 170 ? 22.127 49.163 61.006 1.00 29.54 169 PRO B O 1
ATOM 3625 N N . ARG B 1 171 ? 21.355 47.164 61.786 1.00 30.34 170 ARG B N 1
ATOM 3626 C CA . ARG B 1 171 ? 21.056 47.653 63.144 1.00 35.02 170 ARG B CA 1
ATOM 3627 C C . ARG B 1 171 ? 22.270 48.174 63.925 1.00 25.11 170 ARG B C 1
ATOM 3628 O O . ARG B 1 171 ? 23.326 47.550 63.931 1.00 26.35 170 ARG B O 1
ATOM 3636 N N . PRO B 1 172 ? 22.093 49.299 64.638 1.00 27.08 171 PRO B N 1
ATOM 3637 C CA . PRO B 1 172 ? 23.140 49.881 65.493 1.00 20.89 171 PRO B CA 1
ATOM 3638 C C . PRO B 1 172 ? 23.335 49.070 66.789 1.00 32.63 171 PRO B C 1
ATOM 3639 O O . PRO B 1 172 ? 22.346 48.699 67.436 1.00 31.33 171 PRO B O 1
ATOM 3643 N N . LEU B 1 173 ? 24.579 48.823 67.190 1.00 24.49 172 LEU B N 1
ATOM 3644 C CA . LEU B 1 173 ? 24.794 48.001 68.362 1.00 32.80 172 LEU B CA 1
ATOM 3645 C C . LEU B 1 173 ? 25.388 48.762 69.548 1.00 37.49 172 LEU B C 1
ATOM 3646 O O . LEU B 1 173 ? 25.144 48.424 70.711 1.00 34.70 172 LEU B O 1
ATOM 3651 N N . GLU B 1 174 ? 26.192 49.775 69.254 1.00 31.65 173 GLU B N 1
ATOM 3652 C CA . GLU B 1 174 ? 26.896 50.474 70.312 1.00 29.47 173 GLU B CA 1
ATOM 3653 C C . GLU B 1 174 ? 27.388 51.807 69.810 1.00 26.91 173 GLU B C 1
ATOM 3654 O O . GLU B 1 174 ? 27.950 51.882 68.728 1.00 28.23 173 GLU B O 1
ATOM 3660 N N . ILE B 1 175 ? 27.107 52.859 70.570 1.00 25.52 174 ILE B N 1
ATOM 3661 C CA . ILE B 1 175 ? 27.627 54.194 70.302 1.00 24.00 174 ILE B CA 1
ATOM 3662 C C . ILE B 1 175 ? 28.985 54.323 70.995 1.00 24.14 174 ILE B C 1
ATOM 3663 O O . ILE B 1 175 ? 29.080 54.384 72.224 1.00 28.20 174 ILE B O 1
ATOM 3668 N N . VAL B 1 176 ? 30.045 54.334 70.208 1.00 24.76 175 VAL B N 1
ATOM 3669 C CA . VAL B 1 176 ? 31.377 54.293 70.769 1.00 18.44 175 VAL B CA 1
ATOM 3670 C C . VAL B 1 176 ? 31.607 55.473 71.708 1.00 22.23 175 VAL B C 1
ATOM 3671 O O . VAL B 1 176 ? 32.241 55.335 72.749 1.00 24.73 175 VAL B O 1
ATOM 3675 N N . GLU B 1 177 ? 31.064 56.633 71.358 1.00 16.79 176 GLU B N 1
ATOM 3676 C CA . GLU B 1 177 ? 31.322 57.826 72.151 1.00 21.97 176 GLU B CA 1
ATOM 3677 C C . GLU B 1 177 ? 30.360 57.953 73.333 1.00 15.24 176 GLU B C 1
ATOM 3678 O O . GLU B 1 177 ? 30.219 59.025 73.886 1.00 15.41 176 GLU B O 1
ATOM 3684 N N . TYR B 1 178 ? 29.683 56.869 73.698 1.00 18.52 177 TYR B N 1
ATOM 3685 C CA . TYR B 1 178 ? 28.755 56.924 74.848 1.00 24.65 177 TYR B CA 1
ATOM 3686 C C . TYR B 1 178 ? 29.327 57.662 76.070 1.00 20.17 177 TYR B C 1
ATOM 3687 O O . TYR B 1 178 ? 28.726 58.616 76.565 1.00 24.38 177 TYR B O 1
ATOM 3696 N N . GLY B 1 179 ? 30.474 57.216 76.568 1.00 24.14 178 GLY B N 1
ATOM 3697 C CA . GLY B 1 179 ? 30.982 57.756 77.827 1.00 22.35 178 GLY B CA 1
ATOM 3698 C C . GLY B 1 179 ? 31.088 59.272 77.729 1.00 26.94 178 GLY B C 1
ATOM 3699 O O . GLY B 1 179 ? 30.758 60.002 78.665 1.00 26.59 178 GLY B O 1
ATOM 3700 N N . VAL B 1 180 ? 31.555 59.747 76.579 1.00 25.00 179 VAL B N 1
ATOM 3701 C CA . VAL B 1 180 ? 31.876 61.153 76.426 1.00 23.50 179 VAL B CA 1
ATOM 3702 C C . VAL B 1 180 ? 30.598 61.960 76.386 1.00 17.47 179 VAL B C 1
ATOM 3703 O O . VAL B 1 180 ? 30.516 63.059 76.934 1.00 20.26 179 VAL B O 1
ATOM 3707 N N . ILE B 1 181 ? 29.605 61.404 75.716 1.00 21.94 180 ILE B N 1
ATOM 3708 C CA . ILE B 1 181 ? 28.296 62.060 75.573 1.00 19.45 180 ILE B CA 1
ATOM 3709 C C . ILE B 1 181 ? 27.681 62.223 76.933 1.00 19.42 180 ILE B C 1
ATOM 3710 O O . ILE B 1 181 ? 27.178 63.312 77.262 1.00 20.62 180 ILE B O 1
ATOM 3715 N N . LYS B 1 182 ? 27.729 61.154 77.730 1.00 20.00 181 LYS B N 1
ATOM 3716 C CA . LYS B 1 182 ? 27.298 61.210 79.140 1.00 22.88 181 LYS B CA 1
ATOM 3717 C C . LYS B 1 182 ? 28.073 62.250 79.956 1.00 18.50 181 LYS B C 1
ATOM 3718 O O . LYS B 1 182 ? 27.475 63.034 80.679 1.00 26.96 181 LYS B O 1
ATOM 3724 N N . THR B 1 183 ? 29.399 62.238 79.876 1.00 22.64 182 THR B N 1
ATOM 3725 C CA . THR B 1 183 ? 30.201 63.252 80.555 1.00 20.06 182 THR B CA 1
ATOM 3726 C C . THR B 1 183 ? 29.665 64.662 80.255 1.00 20.46 182 THR B C 1
ATOM 3727 O O . THR B 1 183 ? 29.504 65.499 81.146 1.00 18.71 182 THR B O 1
ATOM 3731 N N . LEU B 1 184 ? 29.357 64.928 78.988 1.00 23.44 183 LEU B N 1
ATOM 3732 C CA . LEU B 1 184 ? 28.946 66.275 78.582 1.00 19.50 183 LEU B CA 1
ATOM 3733 C C . LEU B 1 184 ? 27.572 66.638 79.144 1.00 19.04 183 LEU B C 1
ATOM 3734 O O . LEU B 1 184 ? 27.336 67.745 79.689 1.00 18.77 183 LEU B O 1
ATOM 3739 N N . ILE B 1 185 ? 26.632 65.718 78.996 1.00 21.87 184 ILE B N 1
ATOM 3740 C CA . ILE B 1 185 ? 25.313 65.987 79.510 1.00 17.84 184 ILE B CA 1
ATOM 3741 C C . ILE B 1 185 ? 25.381 66.079 81.033 1.00 22.52 184 ILE B C 1
ATOM 3742 O O . ILE B 1 185 ? 24.674 66.896 81.641 1.00 22.57 184 ILE B O 1
ATOM 3747 N N . ASP B 1 186 ? 26.211 65.261 81.671 1.00 18.28 185 ASP B N 1
ATOM 3748 C CA . ASP B 1 186 ? 26.290 65.388 83.135 1.00 24.64 185 ASP B CA 1
ATOM 3749 C C . ASP B 1 186 ? 26.765 66.801 83.419 1.00 28.75 185 ASP B C 1
ATOM 3750 O O . ASP B 1 186 ? 26.490 67.356 84.497 1.00 27.70 185 ASP B O 1
ATOM 3755 N N . ASN B 1 187 ? 27.473 67.384 82.441 1.00 20.39 186 ASN B N 1
ATOM 3756 C CA . ASN B 1 187 ? 28.115 68.684 82.655 1.00 19.55 186 ASN B CA 1
ATOM 3757 C C . ASN B 1 187 ? 27.333 69.828 82.101 1.00 19.90 186 ASN B C 1
ATOM 3758 O O . ASN B 1 187 ? 27.811 70.964 82.005 1.00 25.53 186 ASN B O 1
ATOM 3763 N N . ASN B 1 188 ? 26.098 69.501 81.755 1.00 23.07 187 ASN B N 1
ATOM 3764 C CA . ASN B 1 188 ? 25.115 70.481 81.343 1.00 25.70 187 ASN B CA 1
ATOM 3765 C C . ASN B 1 188 ? 25.415 71.077 79.953 1.00 23.57 187 ASN B C 1
ATOM 3766 O O . ASN B 1 188 ? 24.944 72.161 79.609 1.00 21.89 187 ASN B O 1
ATOM 3771 N N . VAL B 1 189 ? 26.197 70.370 79.149 1.00 21.56 188 VAL B N 1
ATOM 3772 C CA . VAL B 1 189 ? 26.380 70.824 77.765 1.00 25.20 188 VAL B CA 1
ATOM 3773 C C . VAL B 1 189 ? 25.209 70.321 76.910 1.00 18.05 188 VAL B C 1
ATOM 3774 O O . VAL B 1 189 ? 24.752 69.170 77.037 1.00 15.12 188 VAL B O 1
ATOM 3778 N N . LEU B 1 190 ? 24.701 71.170 76.026 1.00 23.20 189 LEU B N 1
ATOM 3779 C CA . LEU B 1 190 ? 23.746 70.674 75.028 1.00 23.21 189 LEU B CA 1
ATOM 3780 C C . LEU B 1 190 ? 24.607 69.989 73.952 1.00 20.81 189 LEU B C 1
ATOM 3781 O O . LEU B 1 190 ? 25.446 70.631 73.276 1.00 25.47 189 LEU B O 1
ATOM 3786 N N . VAL B 1 191 ? 24.447 68.674 73.822 1.00 21.19 190 VAL B N 1
ATOM 3787 C CA . VAL B 1 191 ? 25.327 67.876 72.941 1.00 19.49 190 VAL B CA 1
ATOM 3788 C C . VAL B 1 191 ? 24.629 67.543 71.630 1.00 18.22 190 VAL B C 1
ATOM 3789 O O . VAL B 1 191 ? 23.488 67.070 71.623 1.00 19.61 190 VAL B O 1
ATOM 3793 N N . ILE B 1 192 ? 25.290 67.781 70.513 1.00 19.46 191 ILE B N 1
ATOM 3794 C CA . ILE B 1 192 ? 24.756 67.308 69.231 1.00 17.71 191 ILE B CA 1
ATOM 3795 C C . ILE B 1 192 ? 25.645 66.135 68.815 1.00 20.26 191 ILE B C 1
ATOM 3796 O O . ILE B 1 192 ? 26.873 66.229 68.935 1.00 19.37 191 ILE B O 1
ATOM 3801 N N . CYS B 1 193 ? 25.049 65.004 68.411 1.00 20.40 192 CYS B N 1
ATOM 3802 C CA . CYS B 1 193 ? 25.855 63.795 68.161 1.00 17.52 192 CYS B CA 1
ATOM 3803 C C . CYS B 1 193 ? 25.058 62.755 67.407 1.00 18.48 192 CYS B C 1
ATOM 3804 O O . CYS B 1 193 ? 23.852 62.838 67.340 1.00 20.13 192 CYS B O 1
ATOM 3807 N N . THR B 1 194 ? 25.738 61.763 66.859 1.00 18.65 193 THR B N 1
ATOM 3808 C CA . THR B 1 194 ? 25.045 60.656 66.248 1.00 17.81 193 THR B CA 1
ATOM 3809 C C . THR B 1 194 ? 24.261 61.204 65.070 1.00 19.38 193 THR B C 1
ATOM 3810 O O . THR B 1 194 ? 23.159 60.745 64.785 1.00 18.71 193 THR B O 1
ATOM 3814 N N . ASN B 1 195 ? 24.817 62.214 64.407 1.00 18.80 194 ASN B N 1
ATOM 3815 C CA . ASN B 1 195 ? 24.159 62.770 63.217 1.00 18.85 194 ASN B CA 1
ATOM 3816 C C . ASN B 1 195 ? 24.130 61.705 62.118 1.00 22.52 194 ASN B C 1
ATOM 3817 O O . ASN B 1 195 ? 25.187 61.175 61.738 1.00 23.61 194 ASN B O 1
ATOM 3822 N N . GLY B 1 196 ? 22.934 61.351 61.634 1.00 19.52 195 GLY B N 1
ATOM 3823 C CA . GLY B 1 196 ? 22.802 60.364 60.532 1.00 16.56 195 GLY B CA 1
ATOM 3824 C C . GLY B 1 196 ? 22.902 58.929 61.070 1.00 23.77 195 GLY B C 1
ATOM 3825 O O . GLY B 1 196 ? 23.035 57.935 60.335 1.00 18.05 195 GLY B O 1
ATOM 3826 N N . GLY B 1 197 ? 22.855 58.817 62.392 1.00 18.30 196 GLY B N 1
ATOM 3827 C CA . GLY B 1 197 ? 22.801 57.512 63.012 1.00 21.04 196 GLY B CA 1
ATOM 3828 C C . GLY B 1 197 ? 24.151 57.095 63.573 1.00 27.03 196 GLY B C 1
ATOM 3829 O O . GLY B 1 197 ? 24.236 56.126 64.334 1.00 23.52 196 GLY B O 1
ATOM 3830 N N . GLY B 1 198 ? 25.202 57.827 63.198 1.00 24.25 197 GLY B N 1
ATOM 3831 C CA . GLY B 1 198 ? 26.554 57.510 63.627 1.00 23.46 197 GLY B CA 1
ATOM 3832 C C . GLY B 1 198 ? 27.327 56.926 62.450 1.00 24.63 197 GLY B C 1
ATOM 3833 O O . GLY B 1 198 ? 26.719 56.318 61.566 1.00 22.56 197 GLY B O 1
ATOM 3834 N N . ILE B 1 199 ? 28.649 57.097 62.422 1.00 19.36 198 ILE B N 1
ATOM 3835 C CA . ILE B 1 199 ? 29.458 56.540 61.330 1.00 22.20 198 ILE B CA 1
ATOM 3836 C C . ILE B 1 199 ? 29.553 55.021 61.438 1.00 22.39 198 ILE B C 1
ATOM 3837 O O . ILE B 1 199 ? 30.209 54.504 62.333 1.00 20.57 198 ILE B O 1
ATOM 3842 N N . PRO B 1 200 ? 28.928 54.296 60.496 1.00 31.61 199 PRO B N 1
ATOM 3843 C CA . PRO B 1 200 ? 28.851 52.832 60.650 1.00 25.23 199 PRO B CA 1
ATOM 3844 C C . PRO B 1 200 ? 30.220 52.146 60.679 1.00 26.95 199 PRO B C 1
ATOM 3845 O O . PRO B 1 200 ? 31.000 52.263 59.728 1.00 24.39 199 PRO B O 1
ATOM 3849 N N . CYS B 1 201 ? 30.496 51.429 61.769 1.00 26.31 200 CYS B N 1
ATOM 3850 C CA . CYS B 1 201 ? 31.782 50.770 61.973 1.00 20.93 200 CYS B CA 1
ATOM 3851 C C . CYS B 1 201 ? 31.612 49.320 62.429 1.00 25.01 200 CYS B C 1
ATOM 3852 O O . CYS B 1 201 ? 30.596 48.956 63.014 1.00 32.38 200 CYS B O 1
ATOM 3855 N N . LYS B 1 202 ? 32.624 48.495 62.206 1.00 31.82 201 LYS B N 1
ATOM 3856 C CA . LYS B 1 202 ? 32.655 47.178 62.838 1.00 37.78 201 LYS B CA 1
ATOM 3857 C C . LYS B 1 202 ? 33.791 47.163 63.857 1.00 31.55 201 LYS B C 1
ATOM 3858 O O . LYS B 1 202 ? 34.734 47.958 63.765 1.00 32.58 201 LYS B O 1
ATOM 3864 N N . ARG B 1 203 ? 33.680 46.305 64.861 1.00 32.22 202 ARG B N 1
ATOM 3865 C CA . ARG B 1 203 ? 34.806 46.085 65.748 1.00 34.59 202 ARG B CA 1
ATOM 3866 C C . ARG B 1 203 ? 35.301 44.633 65.693 1.00 41.99 202 ARG B C 1
ATOM 3867 O O . ARG B 1 203 ? 34.641 43.721 66.218 1.00 49.27 202 ARG B O 1
ATOM 3875 N N . GLU B 1 204 ? 36.451 44.435 65.046 1.00 38.50 203 GLU B N 1
ATOM 3876 C CA . GLU B 1 204 ? 37.106 43.130 64.953 1.00 43.80 203 GLU B CA 1
ATOM 3877 C C . GLU B 1 204 ? 38.509 43.153 65.578 1.00 47.15 203 GLU B C 1
ATOM 3878 O O . GLU B 1 204 ? 39.277 44.099 65.364 1.00 39.88 203 GLU B O 1
ATOM 3884 N N . ASN B 1 205 ? 38.848 42.099 66.324 1.00 52.15 204 ASN B N 1
ATOM 3885 C CA . ASN B 1 205 ? 40.180 41.982 66.899 1.00 44.53 204 ASN B CA 1
ATOM 3886 C C . ASN B 1 205 ? 40.539 43.267 67.624 1.00 41.57 204 ASN B C 1
ATOM 3887 O O . ASN B 1 205 ? 41.676 43.725 67.553 1.00 38.42 204 ASN B O 1
ATOM 3892 N N . LYS B 1 206 ? 39.556 43.875 68.277 1.00 42.12 205 LYS B N 1
ATOM 3893 C CA . LYS B 1 206 ? 39.783 45.136 68.982 1.00 41.68 205 LYS B CA 1
ATOM 3894 C C . LYS B 1 206 ? 40.119 46.286 68.019 1.00 39.11 205 LYS B C 1
ATOM 3895 O O . LYS B 1 206 ? 40.643 47.327 68.422 1.00 44.76 205 LYS B O 1
ATOM 3901 N N . VAL B 1 207 ? 39.813 46.093 66.746 1.00 36.74 206 VAL B N 1
ATOM 3902 C CA . VAL B 1 207 ? 40.082 47.122 65.755 1.00 38.18 206 VAL B CA 1
ATOM 3903 C C . VAL B 1 207 ? 38.761 47.618 65.212 1.00 34.92 206 VAL B C 1
ATOM 3904 O O . VAL B 1 207 ? 38.051 46.876 64.557 1.00 31.45 206 VAL B O 1
ATOM 3908 N N . ILE B 1 208 ? 38.428 48.863 65.550 1.00 35.95 207 ILE B N 1
ATOM 3909 C CA . ILE B 1 208 ? 37.309 49.573 64.959 1.00 29.16 207 ILE B CA 1
ATOM 3910 C C . ILE B 1 208 ? 37.740 50.031 63.565 1.00 29.71 207 ILE B C 1
ATOM 3911 O O . ILE B 1 208 ? 38.714 50.782 63.424 1.00 22.24 207 ILE B O 1
ATOM 3916 N N . SER B 1 209 ? 37.028 49.577 62.538 1.00 23.70 208 SER B N 1
ATOM 3917 C CA . SER B 1 209 ? 37.231 50.111 61.188 1.00 28.51 208 SER B CA 1
ATOM 3918 C C . SER B 1 209 ? 35.861 50.440 60.596 1.00 28.47 208 SER B C 1
ATOM 3919 O O . SER B 1 209 ? 34.852 49.902 61.058 1.00 28.17 208 SER B O 1
ATOM 3922 N N . GLY B 1 210 ? 35.815 51.314 59.594 1.00 22.73 209 GLY B N 1
ATOM 3923 C CA . GLY B 1 210 ? 34.539 51.773 59.074 1.00 22.71 209 GLY B CA 1
ATOM 3924 C C . GLY B 1 210 ? 33.941 50.758 58.116 1.00 27.81 209 GLY B C 1
ATOM 3925 O O . GLY B 1 210 ? 34.691 50.018 57.464 1.00 32.50 209 GLY B O 1
ATOM 3926 N N . VAL B 1 211 ? 32.610 50.712 58.014 1.00 21.74 210 VAL B N 1
ATOM 3927 C CA . VAL B 1 211 ? 31.965 49.914 56.964 1.00 27.86 210 VAL B CA 1
ATOM 3928 C C . VAL B 1 211 ? 30.922 50.730 56.199 1.00 25.16 210 VAL B C 1
ATOM 3929 O O . VAL B 1 211 ? 30.367 51.699 56.719 1.00 23.14 210 VAL B O 1
ATOM 3933 N N . ASP B 1 212 ? 30.658 50.318 54.965 1.00 27.45 211 ASP B N 1
ATOM 3934 C CA . ASP B 1 212 ? 29.864 51.120 54.045 1.00 22.63 211 ASP B CA 1
ATOM 3935 C C . ASP B 1 212 ? 28.360 50.881 54.166 1.00 28.98 211 ASP B C 1
ATOM 3936 O O . ASP B 1 212 ? 27.805 50.013 53.491 1.00 28.03 211 ASP B O 1
ATOM 3941 N N . ALA B 1 213 ? 27.724 51.679 55.032 1.00 24.69 212 ALA B N 1
ATOM 3942 C CA . ALA B 1 213 ? 26.304 51.626 55.305 1.00 25.76 212 ALA B CA 1
ATOM 3943 C C . ALA B 1 213 ? 25.852 52.998 55.798 1.00 26.74 212 ALA B C 1
ATOM 3944 O O . ALA B 1 213 ? 26.669 53.905 55.955 1.00 26.66 212 ALA B O 1
ATOM 3946 N N . VAL B 1 214 ? 24.541 53.131 56.010 1.00 26.97 213 VAL B N 1
ATOM 3947 C CA . VAL B 1 214 ? 23.920 54.246 56.750 1.00 33.31 213 VAL B CA 1
ATOM 3948 C C . VAL B 1 214 ? 22.815 53.750 57.671 1.00 24.81 213 VAL B C 1
ATOM 3949 O O . VAL B 1 214 ? 21.824 53.180 57.229 1.00 26.30 213 VAL B O 1
ATOM 3953 N N . ILE B 1 215 ? 22.981 53.992 58.956 1.00 30.28 214 ILE B N 1
ATOM 3954 C CA . ILE B 1 215 ? 22.088 53.410 59.943 1.00 24.24 214 ILE B CA 1
ATOM 3955 C C . ILE B 1 215 ? 20.803 54.225 60.089 1.00 26.55 214 ILE B C 1
ATOM 3956 O O . ILE B 1 215 ? 20.764 55.424 59.797 1.00 28.64 214 ILE B O 1
ATOM 3961 N N . ASP B 1 216 ? 19.738 53.571 60.528 1.00 27.89 215 ASP B N 1
ATOM 3962 C CA . ASP B 1 216 ? 18.498 54.276 60.786 1.00 29.28 215 ASP B CA 1
ATOM 3963 C C . ASP B 1 216 ? 18.728 55.268 61.936 1.00 27.41 215 ASP B C 1
ATOM 3964 O O . ASP B 1 216 ? 19.247 54.887 62.989 1.00 25.73 215 ASP B O 1
ATOM 3969 N N . LYS B 1 217 ? 18.381 56.538 61.739 1.00 25.70 216 LYS B N 1
ATOM 3970 C CA . LYS B 1 217 ? 18.636 57.567 62.760 1.00 24.28 216 LYS B CA 1
ATOM 3971 C C . LYS B 1 217 ? 17.850 57.280 64.046 1.00 26.47 216 LYS B C 1
ATOM 3972 O O . LYS B 1 217 ? 18.284 57.595 65.156 1.00 22.19 216 LYS B O 1
ATOM 3978 N N . ASP B 1 218 ? 16.677 56.682 63.885 1.00 26.03 217 ASP B N 1
ATOM 3979 C CA . ASP B 1 218 ? 15.764 56.512 65.007 1.00 23.84 217 ASP B CA 1
ATOM 3980 C C . ASP B 1 218 ? 16.194 55.343 65.876 1.00 27.37 217 ASP B C 1
ATOM 3981 O O . ASP B 1 218 ? 16.162 55.427 67.123 1.00 28.26 217 ASP B O 1
ATOM 3986 N N . LEU B 1 219 ? 16.601 54.259 65.218 1.00 22.37 218 LEU B N 1
ATOM 3987 C CA . LEU B 1 219 ? 17.142 53.100 65.923 1.00 26.52 218 LEU B CA 1
ATOM 3988 C C . LEU B 1 219 ? 18.387 53.461 66.720 1.00 26.39 218 LEU B C 1
ATOM 3989 O O . LEU B 1 219 ? 18.560 52.994 67.847 1.00 30.03 218 LEU B O 1
ATOM 3994 N N . ALA B 1 220 ? 19.260 54.287 66.139 1.00 24.91 219 ALA B N 1
ATOM 3995 C CA . ALA B 1 220 ? 20.473 54.708 66.836 1.00 24.26 219 ALA B CA 1
ATOM 3996 C C . ALA B 1 220 ? 20.143 55.611 68.027 1.00 25.98 219 ALA B C 1
ATOM 3997 O O . ALA B 1 220 ? 20.741 55.495 69.105 1.00 26.23 219 ALA B O 1
ATOM 3999 N N . THR B 1 221 ? 19.191 56.518 67.836 1.00 27.32 220 THR B N 1
ATOM 4000 C CA . THR B 1 221 ? 18.893 57.478 68.898 1.00 21.34 220 THR B CA 1
ATOM 4001 C C . THR B 1 221 ? 18.207 56.775 70.066 1.00 26.64 220 THR B C 1
ATOM 4002 O O . THR B 1 221 ? 18.413 57.142 71.212 1.00 20.88 220 THR B O 1
ATOM 4006 N N . SER B 1 222 ? 17.386 55.774 69.754 1.00 27.38 221 SER B N 1
ATOM 4007 C CA . SER B 1 222 ? 16.779 54.920 70.762 1.00 24.85 221 SER B CA 1
ATOM 4008 C C . SER B 1 222 ? 17.872 54.236 71.554 1.00 22.27 221 SER B C 1
ATOM 4009 O O . SER B 1 222 ? 17.848 54.194 72.787 1.00 24.29 221 SER B O 1
ATOM 4012 N N . LEU B 1 223 ? 18.852 53.707 70.840 1.00 27.42 222 LEU B N 1
ATOM 4013 C CA . LEU B 1 223 ? 19.970 53.022 71.472 1.00 21.34 222 LEU B CA 1
ATOM 4014 C C . LEU B 1 223 ? 20.659 54.000 72.388 1.00 25.76 222 LEU B C 1
ATOM 4015 O O . LEU B 1 223 ? 20.901 53.714 73.580 1.00 25.57 222 LEU B O 1
ATOM 4020 N N . LEU B 1 224 ? 20.972 55.167 71.824 1.00 22.26 223 LEU B N 1
ATOM 4021 C CA . LEU B 1 224 ? 21.665 56.203 72.587 1.00 28.65 223 LEU B CA 1
ATOM 4022 C C . LEU B 1 224 ? 20.823 56.541 73.828 1.00 29.70 223 LEU B C 1
ATOM 4023 O O . LEU B 1 224 ? 21.316 56.494 74.961 1.00 27.80 223 LEU B O 1
ATOM 4028 N N . ALA B 1 225 ? 19.543 56.834 73.623 1.00 24.67 224 ALA B N 1
ATOM 4029 C CA . ALA B 1 225 ? 18.694 57.286 74.740 1.00 26.29 224 ALA B CA 1
ATOM 4030 C C . ALA B 1 225 ? 18.623 56.315 75.946 1.00 25.03 224 ALA B C 1
ATOM 4031 O O . ALA B 1 225 ? 18.650 56.733 77.121 1.00 31.50 224 ALA B O 1
ATOM 4033 N N . LYS B 1 226 ? 18.521 55.021 75.676 1.00 23.21 225 LYS B N 1
ATOM 4034 C CA . LYS B 1 226 ? 18.467 54.053 76.774 1.00 30.78 225 LYS B CA 1
ATOM 4035 C C . LYS B 1 226 ? 19.857 53.778 77.364 1.00 29.29 225 LYS B C 1
ATOM 4036 O O . LYS B 1 226 ? 19.999 53.530 78.565 1.00 32.80 225 LYS B O 1
ATOM 4042 N N . THR B 1 227 ? 20.876 53.823 76.522 1.00 28.91 226 THR B N 1
ATOM 4043 C CA . THR B 1 227 ? 22.250 53.767 77.012 1.00 32.03 226 THR B CA 1
ATOM 4044 C C . THR B 1 227 ? 22.467 54.896 78.019 1.00 34.86 226 THR B C 1
ATOM 4045 O O . THR B 1 227 ? 22.974 54.656 79.118 1.00 38.75 226 THR B O 1
ATOM 4049 N N . LEU B 1 228 ? 22.029 56.110 77.678 1.00 27.88 227 LEU B N 1
ATOM 4050 C CA . LEU B 1 228 ? 22.111 57.240 78.615 1.00 33.13 227 LEU B CA 1
ATOM 4051 C C . LEU B 1 228 ? 21.051 57.184 79.735 1.00 31.31 227 LEU B C 1
ATOM 4052 O O . LEU B 1 228 ? 21.011 58.048 80.613 1.00 32.01 227 LEU B O 1
ATOM 4057 N N . ASN B 1 229 ? 20.189 56.175 79.709 1.00 30.46 228 ASN B N 1
ATOM 4058 C CA . ASN B 1 229 ? 19.067 56.127 80.649 1.00 30.25 228 ASN B CA 1
ATOM 4059 C C . ASN B 1 229 ? 18.259 57.448 80.675 1.00 26.82 228 ASN B C 1
ATOM 4060 O O . ASN B 1 229 ? 17.946 58.000 81.746 1.00 35.54 228 ASN B O 1
ATOM 4065 N N . SER B 1 230 ? 17.937 57.947 79.491 1.00 28.27 229 SER B N 1
ATOM 4066 C CA . SER B 1 230 ? 17.208 59.205 79.298 1.00 27.07 229 SER B CA 1
ATOM 4067 C C . SER B 1 230 ? 15.786 59.200 79.895 1.00 22.34 229 SER B C 1
ATOM 4068 O O . SER B 1 230 ? 15.131 58.157 79.976 1.00 23.39 229 SER B O 1
ATOM 4071 N N . ASP B 1 231 ? 15.301 60.371 80.292 1.00 19.19 230 ASP B N 1
ATOM 4072 C CA . ASP B 1 231 ? 13.926 60.494 80.767 1.00 22.19 230 ASP B CA 1
ATOM 4073 C C . ASP B 1 231 ? 12.901 60.492 79.641 1.00 26.27 230 ASP B C 1
ATOM 4074 O O . ASP B 1 231 ? 11.737 60.201 79.872 1.00 19.90 230 ASP B O 1
ATOM 4079 N N . TYR B 1 232 ? 13.322 60.836 78.424 1.00 22.55 231 TYR B N 1
ATOM 4080 C CA . TYR B 1 232 ? 12.397 60.852 77.302 1.00 18.90 231 TYR B CA 1
ATOM 4081 C C . TYR B 1 232 ? 13.186 60.547 76.078 1.00 27.08 231 TYR B C 1
ATOM 4082 O O . TYR B 1 232 ? 14.369 60.929 75.994 1.00 15.99 231 TYR B O 1
ATOM 4091 N N . LEU B 1 233 ? 12.516 59.896 75.120 1.00 18.08 232 LEU B N 1
ATOM 4092 C CA . LEU B 1 233 ? 12.993 59.817 73.740 1.00 21.73 232 LEU B CA 1
ATOM 4093 C C . LEU B 1 233 ? 11.938 60.548 72.931 1.00 21.13 232 LEU B C 1
ATOM 4094 O O . LEU B 1 233 ? 10.727 60.255 73.066 1.00 20.29 232 LEU B O 1
ATOM 4099 N N . MET B 1 234 ? 12.392 61.527 72.148 1.00 17.29 233 MET B N 1
ATOM 4100 C CA . MET B 1 234 ? 11.507 62.341 71.300 1.00 23.16 233 MET B CA 1
ATOM 4101 C C . MET B 1 234 ? 11.972 62.308 69.845 1.00 22.64 233 MET B C 1
ATOM 4102 O O . MET B 1 234 ? 13.098 62.729 69.525 1.00 26.44 233 MET B O 1
ATOM 4107 N N . ILE B 1 235 ? 11.116 61.785 68.974 1.00 20.13 234 ILE B N 1
ATOM 4108 C CA . ILE B 1 235 ? 11.393 61.701 67.539 1.00 30.93 234 ILE B CA 1
ATOM 4109 C C . ILE B 1 235 ? 10.519 62.731 66.844 1.00 25.66 234 ILE B C 1
ATOM 4110 O O . ILE B 1 235 ? 9.294 62.694 66.982 1.00 27.07 234 ILE B O 1
ATOM 4115 N N . LEU B 1 236 ? 11.133 63.669 66.135 1.00 19.50 235 LEU B N 1
ATOM 4116 C CA . LEU B 1 236 ? 10.374 64.753 65.513 1.00 25.84 235 LEU B CA 1
ATOM 4117 C C . LEU B 1 236 ? 10.104 64.508 64.041 1.00 27.87 235 LEU B C 1
ATOM 4118 O O . LEU B 1 236 ? 10.955 64.004 63.321 1.00 33.64 235 LEU B O 1
ATOM 4123 N N . THR B 1 237 ? 8.911 64.877 63.593 1.00 36.19 236 THR B N 1
ATOM 4124 C CA . THR B 1 237 ? 8.603 64.838 62.175 1.00 38.35 236 THR B CA 1
ATOM 4125 C C . THR B 1 237 ? 8.051 66.182 61.720 1.00 46.25 236 THR B C 1
ATOM 4126 O O . THR B 1 237 ? 8.433 67.239 62.252 1.00 38.54 236 THR B O 1
ATOM 4130 N N . ASP B 1 238 ? 7.176 66.137 60.715 1.00 55.38 237 ASP B N 1
ATOM 4131 C CA . ASP B 1 238 ? 6.430 67.314 60.286 1.00 52.64 237 ASP B CA 1
ATOM 4132 C C . ASP B 1 238 ? 4.953 67.105 60.657 1.00 58.19 237 ASP B C 1
ATOM 4133 O O . ASP B 1 238 ? 4.173 68.067 60.745 1.00 58.52 237 ASP B O 1
ATOM 4138 N N . VAL B 1 239 ? 4.591 65.839 60.892 1.00 54.40 238 VAL B N 1
ATOM 4139 C CA . VAL B 1 239 ? 3.220 65.442 61.261 1.00 50.64 238 VAL B CA 1
ATOM 4140 C C . VAL B 1 239 ? 3.036 65.263 62.783 1.00 50.89 238 VAL B C 1
ATOM 4141 O O . VAL B 1 239 ? 3.806 64.565 63.456 1.00 46.61 238 VAL B O 1
ATOM 4145 N N . LEU B 1 240 ? 2.012 65.902 63.333 1.00 52.47 239 LEU B N 1
ATOM 4146 C CA . LEU B 1 240 ? 1.899 66.015 64.787 1.00 47.55 239 LEU B CA 1
ATOM 4147 C C . LEU B 1 240 ? 1.705 64.685 65.525 1.00 48.15 239 LEU B C 1
ATOM 4148 O O . LEU B 1 240 ? 1.849 64.615 66.757 1.00 42.30 239 LEU B O 1
ATOM 4153 N N . ASN B 1 241 ? 1.367 63.633 64.783 1.00 54.09 240 ASN B N 1
ATOM 4154 C CA . ASN B 1 241 ? 1.123 62.323 65.398 1.00 52.01 240 ASN B CA 1
ATOM 4155 C C . ASN B 1 241 ? 1.406 61.138 64.461 1.00 51.68 240 ASN B C 1
ATOM 4156 O O . ASN B 1 241 ? 1.825 61.320 63.311 1.00 53.94 240 ASN B O 1
ATOM 4161 N N . ALA B 1 242 ? 1.207 59.929 64.984 1.00 53.79 241 ALA B N 1
ATOM 4162 C CA . ALA B 1 242 ? 1.096 58.729 64.164 1.00 58.53 241 ALA B CA 1
ATOM 4163 C C . ALA B 1 242 ? -0.385 58.470 63.855 1.00 64.73 241 ALA B C 1
ATOM 4164 O O . ALA B 1 242 ? -1.248 58.560 64.738 1.00 63.48 241 ALA B O 1
ATOM 4166 N N . CYS B 1 243 ? -0.662 58.151 62.595 1.00 67.84 242 CYS B N 1
ATOM 4167 C CA . CYS B 1 243 ? -2.022 57.986 62.096 1.00 68.68 242 CYS B CA 1
ATOM 4168 C C . CYS B 1 243 ? -2.104 56.714 61.252 1.00 68.67 242 CYS B C 1
ATOM 4169 O O . CYS B 1 243 ? -1.106 56.015 61.092 1.00 64.64 242 CYS B O 1
ATOM 4172 N N . ILE B 1 244 ? -3.285 56.408 60.714 1.00 75.61 243 ILE B N 1
ATOM 4173 C CA . ILE B 1 244 ? -3.461 55.196 59.900 1.00 72.24 243 ILE B CA 1
ATOM 4174 C C . ILE B 1 244 ? -4.463 55.373 58.754 1.00 71.57 243 ILE B C 1
ATOM 4175 O O . ILE B 1 244 ? -5.424 56.140 58.871 1.00 70.93 243 ILE B O 1
ATOM 4180 N N . ASN B 1 245 ? -4.235 54.649 57.657 1.00 68.64 244 ASN B N 1
ATOM 4181 C CA . ASN B 1 245 ? -5.175 54.590 56.528 1.00 72.73 244 ASN B CA 1
ATOM 4182 C C . ASN B 1 245 ? -5.640 55.950 56.012 1.00 73.77 244 ASN B C 1
ATOM 4183 O O . ASN B 1 245 ? -5.072 56.985 56.358 1.00 78.81 244 ASN B O 1
ATOM 4188 N N . GLU B 1 251 ? -10.040 57.155 60.495 1.00 72.74 250 GLU B N 1
ATOM 4189 C CA . GLU B 1 251 ? -8.679 57.661 60.641 1.00 70.78 250 GLU B CA 1
ATOM 4190 C C . GLU B 1 251 ? -8.304 57.696 62.114 1.00 68.08 250 GLU B C 1
ATOM 4191 O O . GLU B 1 251 ? -8.856 58.481 62.885 1.00 69.14 250 GLU B O 1
ATOM 4197 N N . ARG B 1 252 ? -7.372 56.832 62.501 1.00 70.17 251 ARG B N 1
ATOM 4198 C CA . ARG B 1 252 ? -6.908 56.758 63.880 1.00 65.44 251 ARG B CA 1
ATOM 4199 C C . ARG B 1 252 ? -5.728 57.713 64.075 1.00 66.74 251 ARG B C 1
ATOM 4200 O O . ARG B 1 252 ? -4.723 57.633 63.362 1.00 64.20 251 ARG B O 1
ATOM 4208 N N . LYS B 1 253 ? -5.861 58.626 65.033 1.00 63.87 252 LYS B N 1
ATOM 4209 C CA . LYS B 1 253 ? -4.781 59.553 65.351 1.00 62.33 252 LYS B CA 1
ATOM 4210 C C . LYS B 1 253 ? -4.219 59.184 66.724 1.00 56.15 252 LYS B C 1
ATOM 4211 O O . LYS B 1 253 ? -4.909 59.309 67.741 1.00 40.91 252 LYS B O 1
ATOM 4217 N N . LEU B 1 254 ? -2.980 58.702 66.772 1.00 53.62 253 LEU B N 1
ATOM 4218 C CA . LEU B 1 254 ? -2.471 58.225 68.064 1.00 50.70 253 LEU B CA 1
ATOM 4219 C C . LEU B 1 254 ? -2.017 59.378 68.956 1.00 44.90 253 LEU B C 1
ATOM 4220 O O . LEU B 1 254 ? -1.163 60.181 68.565 1.00 43.71 253 LEU B O 1
ATOM 4225 N N . GLU B 1 255 ? -2.633 59.470 70.134 1.00 37.13 254 GLU B N 1
ATOM 4226 C CA . GLU B 1 255 ? -2.229 60.421 71.168 1.00 36.10 254 GLU B CA 1
ATOM 4227 C C . GLU B 1 255 ? -1.462 59.627 72.209 1.00 37.77 254 GLU B C 1
ATOM 4228 O O . GLU B 1 255 ? -0.683 58.750 71.855 1.00 41.53 254 GLU B O 1
ATOM 4234 N N . GLU B 1 256 ? -1.680 59.904 73.491 1.00 35.94 255 GLU B N 1
ATOM 4235 C CA . GLU B 1 256 ? -1.148 59.026 74.523 1.00 29.60 255 GLU B CA 1
ATOM 4236 C C . GLU B 1 256 ? -1.706 57.614 74.302 1.00 38.11 255 GLU B C 1
ATOM 4237 O O . GLU B 1 256 ? -2.936 57.420 74.230 1.00 46.55 255 GLU B O 1
ATOM 4243 N N . ILE B 1 257 ? -0.813 56.635 74.172 1.00 42.75 256 ILE B N 1
ATOM 4244 C CA . ILE B 1 257 ? -1.186 55.204 74.113 1.00 44.62 256 ILE B CA 1
ATOM 4245 C C . ILE B 1 257 ? -0.211 54.382 74.951 1.00 46.18 256 ILE B C 1
ATOM 4246 O O . ILE B 1 257 ? 0.980 54.716 75.043 1.00 43.72 256 ILE B O 1
ATOM 4251 N N . LYS B 1 258 ? -0.714 53.308 75.558 1.00 47.08 257 LYS B N 1
ATOM 4252 C CA . LYS B 1 258 ? 0.120 52.433 76.374 1.00 40.47 257 LYS B CA 1
ATOM 4253 C C . LYS B 1 258 ? 1.047 51.602 75.502 1.00 50.40 257 LYS B C 1
ATOM 4254 O O . LYS B 1 258 ? 0.779 51.393 74.310 1.00 46.19 257 LYS B O 1
ATOM 4260 N N . LEU B 1 259 ? 2.129 51.116 76.109 1.00 38.52 258 LEU B N 1
ATOM 4261 C CA . LEU B 1 259 ? 2.984 50.173 75.438 1.00 39.62 258 LEU B CA 1
ATOM 4262 C C . LEU B 1 259 ? 2.177 49.100 74.696 1.00 49.05 258 LEU B C 1
ATOM 4263 O O . LEU B 1 259 ? 2.308 48.942 73.476 1.00 51.55 258 LEU B O 1
ATOM 4268 N N . SER B 1 260 ? 1.331 48.376 75.427 1.00 50.28 259 SER B N 1
ATOM 4269 C CA . SER B 1 260 ? 0.629 47.214 74.873 1.00 47.09 259 SER B CA 1
ATOM 4270 C C . SER B 1 260 ? -0.186 47.494 73.606 1.00 52.46 259 SER B C 1
ATOM 4271 O O . SER B 1 260 ? -0.072 46.767 72.605 1.00 50.62 259 SER B O 1
ATOM 4274 N N . GLU B 1 261 ? -1.024 48.526 73.646 1.00 51.65 260 GLU B N 1
ATOM 4275 C CA . GLU B 1 261 ? -1.963 48.746 72.545 1.00 51.29 260 GLU B CA 1
ATOM 4276 C C . GLU B 1 261 ? -1.219 49.038 71.261 1.00 55.32 260 GLU B C 1
ATOM 4277 O O . GLU B 1 261 ? -1.613 48.589 70.178 1.00 53.35 260 GLU B O 1
ATOM 4283 N N . ILE B 1 262 ? -0.128 49.782 71.391 1.00 54.87 261 ILE B N 1
ATOM 4284 C CA . ILE B 1 262 ? 0.685 50.127 70.240 1.00 48.97 261 ILE B CA 1
ATOM 4285 C C . ILE B 1 262 ? 1.616 48.971 69.873 1.00 47.39 261 ILE B C 1
ATOM 4286 O O . ILE B 1 262 ? 1.942 48.786 68.702 1.00 51.45 261 ILE B O 1
ATOM 4291 N N . LEU B 1 263 ? 2.006 48.183 70.876 1.00 52.85 262 LEU B N 1
ATOM 4292 C CA . LEU B 1 263 ? 2.636 46.873 70.664 1.00 56.31 262 LEU B CA 1
ATOM 4293 C C . LEU B 1 263 ? 1.707 45.941 69.871 1.00 56.64 262 LEU B C 1
ATOM 4294 O O . LEU B 1 263 ? 2.164 45.064 69.137 1.00 57.16 262 LEU B O 1
ATOM 4299 N N . ALA B 1 264 ? 0.400 46.143 70.034 1.00 55.02 263 ALA B N 1
ATOM 4300 C CA . ALA B 1 264 ? -0.604 45.341 69.346 1.00 61.45 263 ALA B CA 1
ATOM 4301 C C . ALA B 1 264 ? -0.901 45.855 67.930 1.00 58.26 263 ALA B C 1
ATOM 4302 O O . ALA B 1 264 ? -1.234 45.072 67.039 1.00 59.63 263 ALA B O 1
ATOM 4304 N N . LEU B 1 265 ? -0.786 47.168 67.729 1.00 55.85 264 LEU B N 1
ATOM 4305 C CA . LEU B 1 265 ? -1.082 47.778 66.432 1.00 58.39 264 LEU B CA 1
ATOM 4306 C C . LEU B 1 265 ? -0.002 47.510 65.381 1.00 59.08 264 LEU B C 1
ATOM 4307 O O . LEU B 1 265 ? -0.262 47.539 64.174 1.00 61.36 264 LEU B O 1
ATOM 4312 N N . GLU B 1 266 ? 1.216 47.262 65.843 1.00 58.80 265 GLU B N 1
ATOM 4313 C CA . GLU B 1 266 ? 2.357 47.153 64.930 1.00 64.78 265 GLU B CA 1
ATOM 4314 C C . GLU B 1 266 ? 2.547 45.749 64.346 1.00 64.91 265 GLU B C 1
ATOM 4315 O O . GLU B 1 266 ? 3.145 45.591 63.278 1.00 60.84 265 GLU B O 1
ATOM 4321 N N . LYS B 1 267 ? 2.037 44.737 65.046 1.00 64.36 266 LYS B N 1
ATOM 4322 C CA . LYS B 1 267 ? 2.045 43.373 64.529 1.00 65.16 266 LYS B CA 1
ATOM 4323 C C . LYS B 1 267 ? 1.077 43.270 63.353 1.00 65.75 266 LYS B C 1
ATOM 4324 O O . LYS B 1 267 ? 1.183 42.364 62.525 1.00 64.59 266 LYS B O 1
ATOM 4330 N N . ASP B 1 268 ? 0.146 44.221 63.291 1.00 67.62 267 ASP B N 1
ATOM 4331 C CA . ASP B 1 268 ? -0.903 44.249 62.273 1.00 61.42 267 ASP B CA 1
ATOM 4332 C C . ASP B 1 268 ? -0.617 45.304 61.206 1.00 62.69 267 ASP B C 1
ATOM 4333 O O . ASP B 1 268 ? -1.530 45.825 60.552 1.00 59.38 267 ASP B O 1
ATOM 4338 N N . GLY B 1 269 ? 0.665 45.614 61.041 1.00 63.47 268 GLY B N 1
ATOM 4339 C CA . GLY B 1 269 ? 1.121 46.462 59.955 1.00 60.11 268 GLY B CA 1
ATOM 4340 C C . GLY B 1 269 ? 0.376 47.762 59.698 1.00 55.18 268 GLY B C 1
ATOM 4341 O O . GLY B 1 269 ? 0.222 48.168 58.540 1.00 53.36 268 GLY B O 1
ATOM 4342 N N . HIS B 1 270 ? -0.077 48.424 60.763 1.00 58.09 269 HIS B N 1
ATOM 4343 C CA . HIS B 1 270 ? -0.494 49.824 60.652 1.00 54.37 269 HIS B CA 1
ATOM 4344 C C . HIS B 1 270 ? 0.732 50.632 60.287 1.00 60.32 269 HIS B C 1
ATOM 4345 O O . HIS B 1 270 ? 0.641 51.746 59.755 1.00 61.21 269 HIS B O 1
ATOM 4352 N N . PHE B 1 271 ? 1.884 50.032 60.571 1.00 50.75 270 PHE B N 1
ATOM 4353 C CA . PHE B 1 271 ? 3.160 50.699 60.453 1.00 60.79 270 PHE B CA 1
ATOM 4354 C C . PHE B 1 271 ? 4.084 49.976 59.464 1.00 62.74 270 PHE B C 1
ATOM 4355 O O . PHE B 1 271 ? 5.292 50.225 59.439 1.00 56.17 270 PHE B O 1
ATOM 4363 N N . ALA B 1 272 ? 3.514 49.085 58.650 1.00 58.38 271 ALA B N 1
ATOM 4364 C CA . ALA B 1 272 ? 4.282 48.450 57.576 1.00 63.46 271 ALA B CA 1
ATOM 4365 C C . ALA B 1 272 ? 3.952 49.080 56.223 1.00 63.29 271 ALA B C 1
ATOM 4366 O O . ALA B 1 272 ? 4.177 48.481 55.168 1.00 71.62 271 ALA B O 1
ATOM 4368 N N . ALA B 1 273 ? 3.422 50.301 56.278 1.00 67.50 272 ALA B N 1
ATOM 4369 C CA . ALA B 1 273 ? 3.135 51.105 55.093 1.00 66.54 272 ALA B CA 1
ATOM 4370 C C . ALA B 1 273 ? 3.852 52.451 55.195 1.00 73.41 272 ALA B C 1
ATOM 4371 O O . ALA B 1 273 ? 4.264 53.029 54.185 1.00 82.24 272 ALA B O 1
ATOM 4373 N N . GLY B 1 274 ? 4.004 52.943 56.421 1.00 69.03 273 GLY B N 1
ATOM 4374 C CA . GLY B 1 274 ? 4.601 54.246 56.653 1.00 60.80 273 GLY B CA 1
ATOM 4375 C C . GLY B 1 274 ? 6.116 54.268 56.778 1.00 64.06 273 GLY B C 1
ATOM 4376 O O . GLY B 1 274 ? 6.775 53.228 56.893 1.00 63.20 273 GLY B O 1
ATOM 4377 N N . SER B 1 275 ? 6.672 55.475 56.748 1.00 62.58 274 SER B N 1
ATOM 4378 C CA . SER B 1 275 ? 8.074 55.688 57.064 1.00 62.57 274 SER B CA 1
ATOM 4379 C C . SER B 1 275 ? 8.122 55.819 58.575 1.00 58.17 274 SER B C 1
ATOM 4380 O O . SER B 1 275 ? 8.985 56.492 59.140 1.00 56.62 274 SER B O 1
ATOM 4383 N N . MET B 1 276 ? 7.167 55.143 59.208 1.00 55.74 275 MET B N 1
ATOM 4384 C CA . MET B 1 276 ? 6.784 55.394 60.588 1.00 53.61 275 MET B CA 1
ATOM 4385 C C . MET B 1 276 ? 7.016 54.149 61.446 1.00 44.02 275 MET B C 1
ATOM 4386 O O . MET B 1 276 ? 7.186 54.243 62.660 1.00 41.51 275 MET B O 1
ATOM 4391 N N . GLY B 1 277 ? 7.038 52.984 60.803 1.00 44.71 276 GLY B N 1
ATOM 4392 C CA . GLY B 1 277 ? 7.194 51.719 61.507 1.00 46.69 276 GLY B CA 1
ATOM 4393 C C . GLY B 1 277 ? 8.367 51.634 62.475 1.00 42.77 276 GLY B C 1
ATOM 4394 O O . GLY B 1 277 ? 8.182 51.366 63.662 1.00 45.77 276 GLY B O 1
ATOM 4395 N N . PRO B 1 278 ? 9.588 51.846 61.968 1.00 40.20 277 PRO B N 1
ATOM 4396 C CA . PRO B 1 278 ? 10.790 51.805 62.817 1.00 40.71 277 PRO B CA 1
ATOM 4397 C C . PRO B 1 278 ? 10.908 53.031 63.731 1.00 36.14 277 PRO B C 1
ATOM 4398 O O . PRO B 1 278 ? 11.515 52.951 64.797 1.00 29.73 277 PRO B O 1
ATOM 4402 N N . LYS B 1 279 ? 10.304 54.146 63.331 1.00 35.65 278 LYS B N 1
ATOM 4403 C CA . LYS B 1 279 ? 10.034 55.209 64.289 1.00 36.78 278 LYS B CA 1
ATOM 4404 C C . LYS B 1 279 ? 9.242 54.644 65.488 1.00 35.76 278 LYS B C 1
ATOM 4405 O O . LYS B 1 279 ? 9.638 54.818 66.646 1.00 31.77 278 LYS B O 1
ATOM 4411 N N . VAL B 1 280 ? 8.137 53.956 65.213 1.00 35.05 279 VAL B N 1
ATOM 4412 C CA . VAL B 1 280 ? 7.370 53.304 66.280 1.00 37.70 279 VAL B CA 1
ATOM 4413 C C . VAL B 1 280 ? 8.231 52.237 66.961 1.00 35.97 279 VAL B C 1
ATOM 4414 O O . VAL B 1 280 ? 8.264 52.117 68.191 1.00 31.61 279 VAL B O 1
ATOM 4418 N N . ARG B 1 281 ? 8.936 51.468 66.139 1.00 33.41 280 ARG B N 1
ATOM 4419 C CA . ARG B 1 281 ? 9.801 50.406 66.625 1.00 35.45 280 ARG B CA 1
ATOM 4420 C C . ARG B 1 281 ? 10.877 50.948 67.565 1.00 37.20 280 ARG B C 1
ATOM 4421 O O . ARG B 1 281 ? 11.224 50.311 68.568 1.00 38.64 280 ARG B O 1
ATOM 4429 N N . ALA B 1 282 ? 11.424 52.118 67.241 1.00 26.59 281 ALA B N 1
ATOM 4430 C CA . ALA B 1 282 ? 12.449 52.694 68.101 1.00 25.85 281 ALA B CA 1
ATOM 4431 C C . ALA B 1 282 ? 11.864 53.245 69.418 1.00 29.15 281 ALA B C 1
ATOM 4432 O O . ALA B 1 282 ? 12.487 53.127 70.476 1.00 30.41 281 ALA B O 1
ATOM 4434 N N . ALA B 1 283 ? 10.685 53.865 69.353 1.00 24.96 282 ALA B N 1
ATOM 4435 C CA . ALA B 1 283 ? 10.022 54.358 70.564 1.00 23.92 282 ALA B CA 1
ATOM 4436 C C . ALA B 1 283 ? 9.680 53.205 71.513 1.00 27.16 282 ALA B C 1
ATOM 4437 O O . ALA B 1 283 ? 9.946 53.265 72.709 1.00 25.91 282 ALA B O 1
ATOM 4439 N N . ILE B 1 284 ? 9.077 52.157 70.961 1.00 30.19 283 ILE B N 1
ATOM 4440 C CA . ILE B 1 284 ? 8.692 50.982 71.732 1.00 31.42 283 ILE B CA 1
ATOM 4441 C C . ILE B 1 284 ? 9.853 50.357 72.502 1.00 29.07 283 ILE B C 1
ATOM 4442 O O . ILE B 1 284 ? 9.754 50.102 73.718 1.00 30.54 283 ILE B O 1
ATOM 4447 N N . GLU B 1 285 ? 10.953 50.116 71.801 1.00 29.68 284 GLU B N 1
ATOM 4448 C CA . GLU B 1 285 ? 12.137 49.513 72.408 1.00 28.20 284 GLU B CA 1
ATOM 4449 C C . GLU B 1 285 ? 12.620 50.352 73.579 1.00 29.00 284 GLU B C 1
ATOM 4450 O O . GLU B 1 285 ? 12.926 49.827 74.652 1.00 28.55 284 GLU B O 1
ATOM 4456 N N . PHE B 1 286 ? 12.650 51.665 73.397 1.00 26.12 285 PHE B N 1
ATOM 4457 C CA . PHE B 1 286 ? 13.122 52.523 74.472 1.00 25.90 285 PHE B CA 1
ATOM 4458 C C . PHE B 1 286 ? 12.158 52.455 75.663 1.00 27.97 285 PHE B C 1
ATOM 4459 O O . PHE B 1 286 ? 12.579 52.275 76.823 1.00 31.60 285 PHE B O 1
ATOM 4467 N N . THR B 1 287 ? 10.872 52.620 75.392 1.00 28.59 286 THR B N 1
ATOM 4468 C CA . THR B 1 287 ? 9.886 52.609 76.471 1.00 28.50 286 THR B CA 1
ATOM 4469 C C . THR B 1 287 ? 9.945 51.223 77.152 1.00 27.95 286 THR B C 1
ATOM 4470 O O . THR B 1 287 ? 10.061 51.127 78.392 1.00 29.60 286 THR B O 1
ATOM 4474 N N . GLN B 1 288 ? 9.908 50.162 76.346 1.00 26.78 287 GLN B N 1
ATOM 4475 C CA . GLN B 1 288 ? 10.115 48.786 76.838 1.00 30.73 287 GLN B CA 1
ATOM 4476 C C . GLN B 1 288 ? 11.283 48.695 77.812 1.00 34.19 287 GLN B C 1
ATOM 4477 O O . GLN B 1 288 ? 11.148 48.192 78.927 1.00 27.83 287 GLN B O 1
ATOM 4483 N N . ALA B 1 289 ? 12.436 49.190 77.371 1.00 28.74 288 ALA B N 1
ATOM 4484 C CA . ALA B 1 289 ? 13.681 49.025 78.112 1.00 30.40 288 ALA B CA 1
ATOM 4485 C C . ALA B 1 289 ? 13.833 49.946 79.330 1.00 34.71 288 ALA B C 1
ATOM 4486 O O . ALA B 1 289 ? 14.481 49.576 80.325 1.00 29.69 288 ALA B O 1
ATOM 4488 N N . THR B 1 290 ? 13.234 51.138 79.273 1.00 27.63 289 THR B N 1
ATOM 4489 C CA . THR B 1 290 ? 13.467 52.117 80.335 1.00 25.69 289 THR B CA 1
ATOM 4490 C C . THR B 1 290 ? 12.278 52.357 81.272 1.00 26.14 289 THR B C 1
ATOM 4491 O O . THR B 1 290 ? 12.457 52.858 82.377 1.00 27.55 289 THR B O 1
ATOM 4495 N N . GLY B 1 291 ? 11.082 52.003 80.831 1.00 24.98 290 GLY B N 1
ATOM 4496 C CA . GLY B 1 291 ? 9.872 52.423 81.513 1.00 32.02 290 GLY B CA 1
ATOM 4497 C C . GLY B 1 291 ? 9.510 53.883 81.232 1.00 33.93 290 GLY B C 1
ATOM 4498 O O . GLY B 1 291 ? 8.415 54.324 81.556 1.00 32.89 290 GLY B O 1
ATOM 4499 N N . LYS B 1 292 ? 10.424 54.640 80.629 1.00 33.93 291 LYS B N 1
ATOM 4500 C CA . LYS B 1 292 ? 10.156 56.043 80.306 1.00 27.51 291 LYS B CA 1
ATOM 4501 C C . LYS B 1 292 ? 9.409 56.266 78.964 1.00 33.69 291 LYS B C 1
ATOM 4502 O O . LYS B 1 292 ? 9.372 55.405 78.078 1.00 29.26 291 LYS B O 1
ATOM 4508 N N . MET B 1 293 ? 8.798 57.440 78.854 1.00 30.81 292 MET B N 1
ATOM 4509 C CA . MET B 1 293 ? 7.939 57.799 77.752 1.00 21.75 292 MET B CA 1
ATOM 4510 C C . MET B 1 293 ? 8.730 58.123 76.487 1.00 24.50 292 MET B C 1
ATOM 4511 O O . MET B 1 293 ? 9.722 58.840 76.538 1.00 24.72 292 MET B O 1
ATOM 4516 N N . SER B 1 294 ? 8.289 57.591 75.357 1.00 20.93 293 SER B N 1
ATOM 4517 C CA . SER B 1 294 ? 8.762 58.064 74.059 1.00 28.29 293 SER B CA 1
ATOM 4518 C C . SER B 1 294 ? 7.676 58.887 73.341 1.00 24.71 293 SER B C 1
ATOM 4519 O O . SER B 1 294 ? 6.470 58.648 73.504 1.00 25.54 293 SER B O 1
ATOM 4522 N N . ILE B 1 295 ? 8.123 59.875 72.570 1.00 20.17 294 ILE B N 1
ATOM 4523 C CA . ILE B 1 295 ? 7.231 60.836 71.942 1.00 26.18 294 ILE B CA 1
ATOM 4524 C C . ILE B 1 295 ? 7.575 60.956 70.465 1.00 30.55 294 ILE B C 1
ATOM 4525 O O . ILE B 1 295 ? 8.754 61.049 70.098 1.00 27.52 294 ILE B O 1
ATOM 4530 N N . ILE B 1 296 ? 6.541 60.920 69.629 1.00 30.49 295 ILE B N 1
ATOM 4531 C CA . ILE B 1 296 ? 6.655 61.207 68.206 1.00 27.92 295 ILE B CA 1
ATOM 4532 C C . ILE B 1 296 ? 5.737 62.384 67.918 1.00 32.76 295 ILE B C 1
ATOM 4533 O O . ILE B 1 296 ? 4.506 62.246 67.992 1.00 28.48 295 ILE B O 1
ATOM 4538 N N . THR B 1 297 ? 6.305 63.550 67.621 1.00 30.87 296 THR B N 1
ATOM 4539 C CA . THR B 1 297 ? 5.465 64.708 67.296 1.00 28.83 296 THR B CA 1
ATOM 4540 C C . THR B 1 297 ? 6.075 65.541 66.182 1.00 30.21 296 THR B C 1
ATOM 4541 O O . THR B 1 297 ? 7.108 65.186 65.618 1.00 30.39 296 THR B O 1
ATOM 4545 N N . SER B 1 298 ? 5.455 66.671 65.879 1.00 27.69 297 SER B N 1
ATOM 4546 C CA . SER B 1 298 ? 6.047 67.565 64.905 1.00 32.96 297 SER B CA 1
ATOM 4547 C C . SER B 1 298 ? 7.095 68.432 65.593 1.00 32.75 297 SER B C 1
ATOM 4548 O O . SER B 1 298 ? 6.991 68.750 66.799 1.00 31.66 297 SER B O 1
ATOM 4551 N N . LEU B 1 299 ? 8.111 68.779 64.818 1.00 32.94 298 LEU B N 1
ATOM 4552 C CA . LEU B 1 299 ? 9.216 69.610 65.248 1.00 31.46 298 LEU B CA 1
ATOM 4553 C C . LEU B 1 299 ? 8.596 70.847 65.833 1.00 37.44 298 LEU B C 1
ATOM 4554 O O . LEU B 1 299 ? 9.111 71.429 66.791 1.00 34.59 298 LEU B O 1
ATOM 4559 N N . SER B 1 300 ? 7.432 71.201 65.297 1.00 27.88 299 SER B N 1
ATOM 4560 C CA . SER B 1 300 ? 6.716 72.416 65.698 1.00 37.86 299 SER B CA 1
ATOM 4561 C C . SER B 1 300 ? 5.873 72.358 66.993 1.00 33.73 299 SER B C 1
ATOM 4562 O O . SER B 1 300 ? 5.493 73.399 67.526 1.00 33.94 299 SER B O 1
ATOM 4565 N N . THR B 1 301 ? 5.524 71.168 67.475 1.00 28.24 300 THR B N 1
ATOM 4566 C CA . THR B 1 301 ? 4.810 71.080 68.759 1.00 28.90 300 THR B CA 1
ATOM 4567 C C . THR B 1 301 ? 5.603 70.355 69.846 1.00 30.07 300 THR B C 1
ATOM 4568 O O . THR B 1 301 ? 5.015 69.763 70.739 1.00 33.63 300 THR B O 1
ATOM 4572 N N . ALA B 1 302 ? 6.928 70.399 69.760 1.00 31.05 301 ALA B N 1
ATOM 4573 C CA . ALA B 1 302 ? 7.779 69.578 70.594 1.00 27.49 301 ALA B CA 1
ATOM 4574 C C . ALA B 1 302 ? 7.573 69.852 72.075 1.00 30.08 301 ALA B C 1
ATOM 4575 O O . ALA B 1 302 ? 7.407 68.921 72.863 1.00 29.32 301 ALA B O 1
ATOM 4577 N N . VAL B 1 303 ? 7.599 71.127 72.468 1.00 33.71 302 VAL B N 1
ATOM 4578 C CA . VAL B 1 303 ? 7.372 71.471 73.870 1.00 33.53 302 VAL B CA 1
ATOM 4579 C C . VAL B 1 303 ? 5.957 71.145 74.312 1.00 33.20 302 VAL B C 1
ATOM 4580 O O . VAL B 1 303 ? 5.744 70.748 75.460 1.00 37.68 302 VAL B O 1
ATOM 4584 N N . ASP B 1 304 ? 4.978 71.322 73.428 1.00 36.99 303 ASP B N 1
ATOM 4585 C CA . ASP B 1 304 ? 3.594 70.986 73.794 1.00 37.74 303 ASP B CA 1
ATOM 4586 C C . ASP B 1 304 ? 3.538 69.528 74.229 1.00 30.40 303 ASP B C 1
ATOM 4587 O O . ASP B 1 304 ? 2.973 69.187 75.270 1.00 32.43 303 ASP B O 1
ATOM 4592 N N . ALA B 1 305 ? 4.147 68.667 73.419 1.00 28.42 304 ALA B N 1
ATOM 4593 C CA . ALA B 1 305 ? 4.255 67.248 73.751 1.00 31.56 304 ALA B CA 1
ATOM 4594 C C . ALA B 1 305 ? 4.894 66.951 75.145 1.00 35.23 304 ALA B C 1
ATOM 4595 O O . ALA B 1 305 ? 4.324 66.217 75.963 1.00 30.60 304 ALA B O 1
ATOM 4597 N N . LEU B 1 306 ? 6.074 67.511 75.407 1.00 31.31 305 LEU B N 1
ATOM 4598 C CA . LEU B 1 306 ? 6.754 67.319 76.700 1.00 32.88 305 LEU B CA 1
ATOM 4599 C C . LEU B 1 306 ? 5.822 67.693 77.869 1.00 37.22 305 LEU B C 1
ATOM 4600 O O . LEU B 1 306 ? 5.747 66.987 78.885 1.00 27.52 305 LEU B O 1
ATOM 4605 N N . ASN B 1 307 ? 5.103 68.802 77.697 1.00 36.07 306 ASN B N 1
ATOM 4606 C CA . ASN B 1 307 ? 4.136 69.288 78.674 1.00 31.11 306 ASN B CA 1
ATOM 4607 C C . ASN B 1 307 ? 2.874 68.416 78.703 1.00 40.34 306 ASN B C 1
ATOM 4608 O O . ASN B 1 307 ? 2.053 68.506 79.625 1.00 36.30 306 ASN B O 1
ATOM 4613 N N . GLY B 1 308 ? 2.739 67.555 77.693 1.00 34.56 307 GLY B N 1
ATOM 4614 C CA . GLY B 1 308 ? 1.671 66.574 77.656 1.00 32.17 307 GLY B CA 1
ATOM 4615 C C . GLY B 1 308 ? 0.412 67.119 77.027 1.00 32.29 307 GLY B C 1
ATOM 4616 O O . GLY B 1 308 ? -0.683 66.658 77.320 1.00 45.15 307 GLY B O 1
ATOM 4617 N N . LYS B 1 309 ? 0.571 68.106 76.157 1.00 38.10 308 LYS B N 1
ATOM 4618 C CA . LYS B 1 309 ? -0.568 68.780 75.532 1.00 37.66 308 LYS B CA 1
ATOM 4619 C C . LYS B 1 309 ? -0.884 68.196 74.174 1.00 33.16 308 LYS B C 1
ATOM 4620 O O . LYS B 1 309 ? -1.894 68.554 73.581 1.00 42.70 308 LYS B O 1
ATOM 4626 N N . CYS B 1 310 ? -0.016 67.331 73.656 1.00 24.82 309 CYS B N 1
ATOM 4627 C CA . CYS B 1 310 ? -0.207 66.794 72.318 1.00 32.76 309 CYS B CA 1
ATOM 4628 C C . CYS B 1 310 ? 0.769 65.685 71.945 1.00 33.69 309 CYS B C 1
ATOM 4629 O O . CYS B 1 310 ? 1.482 65.124 72.799 1.00 20.37 309 CYS B O 1
ATOM 4632 N N . GLY B 1 311 ? 0.768 65.402 70.644 1.00 28.12 310 GLY B N 1
ATOM 4633 C CA . GLY B 1 311 ? 1.613 64.408 70.011 1.00 31.39 310 GLY B CA 1
ATOM 4634 C C . GLY B 1 311 ? 1.266 62.990 70.398 1.00 34.02 310 GLY B C 1
ATOM 4635 O O . GLY B 1 311 ? 0.435 62.765 71.296 1.00 30.02 310 GLY B O 1
ATOM 4636 N N . THR B 1 312 ? 1.907 62.033 69.725 1.00 28.18 311 THR B N 1
ATOM 4637 C CA . THR B 1 312 ? 1.860 60.632 70.148 1.00 29.45 311 THR B CA 1
ATOM 4638 C C . THR B 1 312 ? 2.859 60.376 71.287 1.00 28.82 311 THR B C 1
ATOM 4639 O O . THR B 1 312 ? 4.091 60.469 71.107 1.00 26.64 311 THR B O 1
ATOM 4643 N N . ARG B 1 313 ? 2.316 60.054 72.458 1.00 28.40 312 ARG B N 1
ATOM 4644 C CA . ARG B 1 313 ? 3.112 59.727 73.631 1.00 29.14 312 ARG B CA 1
ATOM 4645 C C . ARG B 1 313 ? 2.899 58.268 74.042 1.00 34.97 312 ARG B C 1
ATOM 4646 O O . ARG B 1 313 ? 1.755 57.813 74.188 1.00 33.64 312 ARG B O 1
ATOM 4654 N N . ILE B 1 314 ? 4.000 57.538 74.215 1.00 29.28 313 ILE B N 1
ATOM 4655 C CA . ILE B 1 314 ? 3.932 56.117 74.513 1.00 29.97 313 ILE B CA 1
ATOM 4656 C C . ILE B 1 314 ? 4.503 55.882 75.895 1.00 29.27 313 ILE B C 1
ATOM 4657 O O . ILE B 1 314 ? 5.572 56.392 76.249 1.00 29.47 313 ILE B O 1
ATOM 4662 N N . ILE B 1 315 ? 3.779 55.120 76.697 1.00 36.40 314 ILE B N 1
ATOM 4663 C CA . ILE B 1 315 ? 4.139 55.004 78.099 1.00 31.45 314 ILE B CA 1
ATOM 4664 C C . ILE B 1 315 ? 4.088 53.557 78.597 1.00 31.49 314 ILE B C 1
ATOM 4665 O O . ILE B 1 315 ? 3.616 52.663 77.895 1.00 36.09 314 ILE B O 1
ATOM 4670 N N . LYS B 1 316 ? 4.630 53.317 79.783 1.00 33.72 315 LYS B N 1
ATOM 4671 C CA . LYS B 1 316 ? 4.752 51.947 80.280 1.00 41.28 315 LYS B CA 1
ATOM 4672 C C . LYS B 1 316 ? 3.372 51.405 80.671 1.00 44.33 315 LYS B C 1
ATOM 4673 O O . LYS B 1 316 ? 2.381 52.137 80.639 1.00 40.18 315 LYS B O 1
ATOM 4679 N N . ASP B 1 317 ? 3.304 50.122 81.016 1.00 49.57 316 ASP B N 1
ATOM 4680 C CA . ASP B 1 317 ? 2.158 49.608 81.781 1.00 57.27 316 ASP B CA 1
ATOM 4681 C C . ASP B 1 317 ? 2.684 48.976 83.062 1.00 54.15 316 ASP B C 1
ATOM 4682 O O . ASP B 1 317 ? 1.946 48.285 83.765 1.00 56.97 316 ASP B O 1
ATOM 4688 N N . MET C 1 2 ? 15.599 61.240 -8.800 1.00 47.38 1 MET C N 1
ATOM 4689 C CA . MET C 1 2 ? 15.206 61.124 -10.211 1.00 45.65 1 MET C CA 1
ATOM 4690 C C . MET C 1 2 ? 15.169 62.489 -10.917 1.00 40.10 1 MET C C 1
ATOM 4691 O O . MET C 1 2 ? 14.513 63.426 -10.443 1.00 33.95 1 MET C O 1
ATOM 4696 N N . SER C 1 3 ? 15.853 62.579 -12.061 1.00 35.69 2 SER C N 1
ATOM 4697 C CA . SER C 1 3 ? 16.086 63.857 -12.734 1.00 41.84 2 SER C CA 1
ATOM 4698 C C . SER C 1 3 ? 14.833 64.674 -13.109 1.00 31.53 2 SER C C 1
ATOM 4699 O O . SER C 1 3 ? 14.897 65.910 -13.190 1.00 35.53 2 SER C O 1
ATOM 4702 N N . ALA C 1 4 ? 13.704 64.013 -13.344 1.00 32.08 3 ALA C N 1
ATOM 4703 C CA . ALA C 1 4 ? 12.544 64.739 -13.878 1.00 30.01 3 ALA C CA 1
ATOM 4704 C C . ALA C 1 4 ? 11.633 65.312 -12.787 1.00 33.86 3 ALA C C 1
ATOM 4705 O O . ALA C 1 4 ? 10.653 66.007 -13.081 1.00 23.29 3 ALA C O 1
ATOM 4707 N N . GLY C 1 5 ? 11.941 65.020 -11.522 1.00 27.08 4 GLY C N 1
ATOM 4708 C CA . GLY C 1 5 ? 10.977 65.303 -10.470 1.00 17.61 4 GLY C CA 1
ATOM 4709 C C . GLY C 1 5 ? 10.935 66.782 -10.109 1.00 21.22 4 GLY C C 1
ATOM 4710 O O . GLY C 1 5 ? 11.947 67.519 -10.219 1.00 23.64 4 GLY C O 1
ATOM 4711 N N . LYS C 1 6 ? 9.771 67.216 -9.642 1.00 17.93 5 LYS C N 1
ATOM 4712 C CA . LYS C 1 6 ? 9.663 68.518 -9.031 1.00 23.61 5 LYS C CA 1
ATOM 4713 C C . LYS C 1 6 ? 10.185 68.407 -7.606 1.00 21.98 5 LYS C C 1
ATOM 4714 O O . LYS C 1 6 ? 10.257 67.308 -7.045 1.00 17.22 5 LYS C O 1
ATOM 4720 N N . THR C 1 7 ? 10.559 69.542 -7.027 1.00 19.88 6 THR C N 1
ATOM 4721 C CA . THR C 1 7 ? 11.274 69.490 -5.763 1.00 21.67 6 THR C CA 1
ATOM 4722 C C . THR C 1 7 ? 10.274 69.816 -4.678 1.00 22.75 6 THR C C 1
ATOM 4723 O O . THR C 1 7 ? 9.482 70.747 -4.836 1.00 23.13 6 THR C O 1
ATOM 4727 N N . VAL C 1 8 ? 10.290 69.038 -3.592 1.00 22.06 7 VAL C N 1
ATOM 4728 C CA . VAL C 1 8 ? 9.485 69.344 -2.415 1.00 14.72 7 VAL C CA 1
ATOM 4729 C C . VAL C 1 8 ? 10.387 69.498 -1.180 1.00 20.54 7 VAL C C 1
ATOM 4730 O O . VAL C 1 8 ? 11.226 68.631 -0.882 1.00 19.70 7 VAL C O 1
ATOM 4734 N N . VAL C 1 9 ? 10.230 70.626 -0.487 1.00 24.59 8 VAL C N 1
ATOM 4735 C CA . VAL C 1 9 ? 10.930 70.885 0.776 1.00 17.40 8 VAL C CA 1
ATOM 4736 C C . VAL C 1 9 ? 10.046 70.616 1.990 1.00 18.16 8 VAL C C 1
ATOM 4737 O O . VAL C 1 9 ? 8.952 71.165 2.126 1.00 21.99 8 VAL C O 1
ATOM 4741 N N . ILE C 1 10 ? 10.503 69.734 2.867 1.00 18.98 9 ILE C N 1
ATOM 4742 C CA . ILE C 1 10 ? 9.626 69.206 3.890 1.00 12.59 9 ILE C CA 1
ATOM 4743 C C . ILE C 1 10 ? 10.232 69.462 5.248 1.00 18.80 9 ILE C C 1
ATOM 4744 O O . ILE C 1 10 ? 11.364 69.023 5.506 1.00 19.45 9 ILE C O 1
ATOM 4749 N N . ALA C 1 11 ? 9.515 70.205 6.095 1.00 18.23 10 ALA C N 1
ATOM 4750 C CA . ALA C 1 11 ? 9.941 70.461 7.487 1.00 17.54 10 ALA C CA 1
ATOM 4751 C C . ALA C 1 11 ? 9.324 69.456 8.463 1.00 23.61 10 ALA C C 1
ATOM 4752 O O . ALA C 1 11 ? 8.170 69.581 8.848 1.00 28.35 10 ALA C O 1
ATOM 4754 N N . LEU C 1 12 ? 10.084 68.447 8.843 1.00 19.10 11 LEU C N 1
ATOM 4755 C CA . LEU C 1 12 ? 9.651 67.549 9.869 1.00 25.19 11 LEU C CA 1
ATOM 4756 C C . LEU C 1 12 ? 9.373 68.344 11.150 1.00 29.99 11 LEU C C 1
ATOM 4757 O O . LEU C 1 12 ? 9.900 69.466 11.326 1.00 28.17 11 LEU C O 1
ATOM 4762 N N . GLY C 1 13 ? 8.545 67.764 12.023 1.00 30.09 12 GLY C N 1
ATOM 4763 C CA . GLY C 1 13 ? 8.249 68.317 13.337 1.00 28.63 12 GLY C CA 1
ATOM 4764 C C . GLY C 1 13 ? 8.688 67.408 14.472 1.00 28.98 12 GLY C C 1
ATOM 4765 O O . GLY C 1 13 ? 9.362 66.395 14.251 1.00 26.96 12 GLY C O 1
ATOM 4766 N N . GLY C 1 14 ? 8.300 67.751 15.703 1.00 36.96 13 GLY C N 1
ATOM 4767 C CA . GLY C 1 14 ? 8.800 67.031 16.875 1.00 33.27 13 GLY C CA 1
ATOM 4768 C C . GLY C 1 14 ? 8.496 65.545 16.835 1.00 32.68 13 GLY C C 1
ATOM 4769 O O . GLY C 1 14 ? 9.375 64.689 17.062 1.00 36.29 13 GLY C O 1
ATOM 4770 N N . ASN C 1 15 ? 7.238 65.247 16.514 1.00 35.90 14 ASN C N 1
ATOM 4771 C CA . ASN C 1 15 ? 6.738 63.875 16.361 1.00 35.65 14 ASN C CA 1
ATOM 4772 C C . ASN C 1 15 ? 7.449 63.027 15.296 1.00 31.58 14 ASN C C 1
ATOM 4773 O O . ASN C 1 15 ? 7.188 61.818 15.179 1.00 30.04 14 ASN C O 1
ATOM 4778 N N . ALA C 1 16 ? 8.355 63.621 14.523 1.00 30.17 15 ALA C N 1
ATOM 4779 C CA . ALA C 1 16 ? 9.319 62.750 13.836 1.00 31.67 15 ALA C CA 1
ATOM 4780 C C . ALA C 1 16 ? 10.224 62.087 14.887 1.00 28.97 15 ALA C C 1
ATOM 4781 O O . ALA C 1 16 ? 10.952 61.136 14.577 1.00 27.50 15 ALA C O 1
ATOM 4783 N N . MET C 1 17 ? 10.191 62.579 16.128 1.00 23.34 16 MET C N 1
ATOM 4784 C CA . MET C 1 17 ? 11.158 62.067 17.114 1.00 23.94 16 MET C CA 1
ATOM 4785 C C . MET C 1 17 ? 10.582 61.808 18.481 1.00 29.74 16 MET C C 1
ATOM 4786 O O . MET C 1 17 ? 11.017 60.890 19.156 1.00 25.40 16 MET C O 1
ATOM 4791 N N . LEU C 1 18 ? 9.583 62.605 18.852 1.00 35.97 17 LEU C N 1
ATOM 4792 C CA . LEU C 1 18 ? 8.928 62.528 20.153 1.00 43.56 17 LEU C CA 1
ATOM 4793 C C . LEU C 1 18 ? 7.403 62.660 20.019 1.00 41.03 17 LEU C C 1
ATOM 4794 O O . LEU C 1 18 ? 6.904 63.655 19.482 1.00 40.75 17 LEU C O 1
ATOM 4799 N N . GLN C 1 19 ? 6.677 61.647 20.482 1.00 34.21 18 GLN C N 1
ATOM 4800 C CA . GLN C 1 19 ? 5.247 61.793 20.727 1.00 46.36 18 GLN C CA 1
ATOM 4801 C C . GLN C 1 19 ? 5.052 62.470 22.090 1.00 51.61 18 GLN C C 1
ATOM 4802 O O . GLN C 1 19 ? 6.012 62.629 22.861 1.00 43.85 18 GLN C O 1
ATOM 4808 N N . ALA C 1 20 ? 3.813 62.862 22.388 1.00 48.44 19 ALA C N 1
ATOM 4809 C CA . ALA C 1 20 ? 3.520 63.545 23.638 1.00 42.95 19 ALA C CA 1
ATOM 4810 C C . ALA C 1 20 ? 3.846 62.654 24.835 1.00 45.35 19 ALA C C 1
ATOM 4811 O O . ALA C 1 20 ? 3.394 61.506 24.912 1.00 44.57 19 ALA C O 1
ATOM 4813 N N . LYS C 1 21 ? 4.660 63.181 25.748 1.00 47.48 20 LYS C N 1
ATOM 4814 C CA . LYS C 1 21 ? 4.935 62.535 27.034 1.00 48.53 20 LYS C CA 1
ATOM 4815 C C . LYS C 1 21 ? 5.770 61.233 26.985 1.00 52.45 20 LYS C C 1
ATOM 4816 O O . LYS C 1 21 ? 5.738 60.440 27.944 1.00 49.05 20 LYS C O 1
ATOM 4822 N N . GLU C 1 22 ? 6.507 61.004 25.891 1.00 46.67 21 GLU C N 1
ATOM 4823 C CA . GLU C 1 22 ? 7.425 59.856 25.839 1.00 40.09 21 GLU C CA 1
ATOM 4824 C C . GLU C 1 22 ? 8.864 60.285 26.194 1.00 37.80 21 GLU C C 1
ATOM 4825 O O . GLU C 1 22 ? 9.169 61.479 26.231 1.00 43.10 21 GLU C O 1
ATOM 4831 N N . LYS C 1 23 ? 9.762 59.359 26.496 1.00 24.19 22 LYS C N 1
ATOM 4832 C CA . LYS C 1 23 ? 11.055 59.885 26.930 1.00 35.58 22 LYS C CA 1
ATOM 4833 C C . LYS C 1 23 ? 12.055 60.027 25.779 1.00 29.74 22 LYS C C 1
ATOM 4834 O O . LYS C 1 23 ? 11.826 59.502 24.686 1.00 30.68 22 LYS C O 1
ATOM 4840 N N . GLY C 1 24 ? 13.157 60.742 26.023 1.00 23.02 23 GLY C N 1
ATOM 4841 C CA . GLY C 1 24 ? 14.093 61.077 24.960 1.00 22.17 23 GLY C CA 1
ATOM 4842 C C . GLY C 1 24 ? 15.311 60.187 24.936 1.00 20.71 23 GLY C C 1
ATOM 4843 O O . GLY C 1 24 ? 16.445 60.642 24.700 1.00 18.93 23 GLY C O 1
ATOM 4844 N N . ASP C 1 25 ? 15.089 58.911 25.210 1.00 18.69 24 ASP C N 1
ATOM 4845 C CA . ASP C 1 25 ? 16.151 57.961 25.072 1.00 18.75 24 ASP C CA 1
ATOM 4846 C C . ASP C 1 25 ? 16.292 57.734 23.568 1.00 22.21 24 ASP C C 1
ATOM 4847 O O . ASP C 1 25 ? 15.416 58.114 22.805 1.00 18.29 24 ASP C O 1
ATOM 4852 N N . TYR C 1 26 ? 17.404 57.149 23.139 1.00 23.73 25 TYR C N 1
ATOM 4853 C CA . TYR C 1 26 ? 17.687 56.983 21.706 1.00 20.48 25 TYR C CA 1
ATOM 4854 C C . TYR C 1 26 ? 16.688 56.077 20.985 1.00 25.73 25 TYR C C 1
ATOM 4855 O O . TYR C 1 26 ? 16.189 56.396 19.881 1.00 19.50 25 TYR C O 1
ATOM 4864 N N . ASP C 1 27 ? 16.391 54.936 21.586 1.00 22.87 26 ASP C N 1
ATOM 4865 C CA . ASP C 1 27 ? 15.534 53.995 20.868 1.00 32.12 26 ASP C CA 1
ATOM 4866 C C . ASP C 1 27 ? 14.137 54.555 20.616 1.00 25.38 26 ASP C C 1
ATOM 4867 O O . ASP C 1 27 ? 13.570 54.386 19.514 1.00 25.20 26 ASP C O 1
ATOM 4872 N N . THR C 1 28 ? 13.583 55.251 21.604 1.00 26.25 27 THR C N 1
ATOM 4873 C CA . THR C 1 28 ? 12.286 55.894 21.390 1.00 23.57 27 THR C CA 1
ATOM 4874 C C . THR C 1 28 ? 12.320 56.852 20.176 1.00 26.02 27 THR C C 1
ATOM 4875 O O . THR C 1 28 ? 11.393 56.857 19.364 1.00 26.18 27 THR C O 1
ATOM 4879 N N . GLN C 1 29 ? 13.373 57.660 20.064 1.00 22.02 28 GLN C N 1
ATOM 4880 C CA . GLN C 1 29 ? 13.488 58.628 18.971 1.00 20.97 28 GLN C CA 1
ATOM 4881 C C . GLN C 1 29 ? 13.795 57.900 17.658 1.00 21.47 28 GLN C C 1
ATOM 4882 O O . GLN C 1 29 ? 13.233 58.227 16.609 1.00 23.12 28 GLN C O 1
ATOM 4888 N N . ARG C 1 30 ? 14.668 56.902 17.706 1.00 14.63 29 ARG C N 1
ATOM 4889 C CA . ARG C 1 30 ? 14.918 56.119 16.498 1.00 25.65 29 ARG C CA 1
ATOM 4890 C C . ARG C 1 30 ? 13.620 55.543 15.933 1.00 22.08 29 ARG C C 1
ATOM 4891 O O . ARG C 1 30 ? 13.364 55.624 14.723 1.00 21.40 29 ARG C O 1
ATOM 4899 N N . LYS C 1 31 ? 12.813 54.945 16.800 1.00 19.26 30 LYS C N 1
ATOM 4900 C CA . LYS C 1 31 ? 11.575 54.311 16.353 1.00 25.35 30 LYS C CA 1
ATOM 4901 C C . LYS C 1 31 ? 10.596 55.313 15.783 1.00 25.57 30 LYS C C 1
ATOM 4902 O O . LYS C 1 31 ? 9.943 55.013 14.799 1.00 18.49 30 LYS C O 1
ATOM 4908 N N . ASN C 1 32 ? 10.488 56.500 16.372 1.00 22.54 31 ASN C N 1
ATOM 4909 C CA . ASN C 1 32 ? 9.631 57.493 15.740 1.00 22.39 31 ASN C CA 1
ATOM 4910 C C . ASN C 1 32 ? 10.227 57.952 14.420 1.00 20.87 31 ASN C C 1
ATOM 4911 O O . ASN C 1 32 ? 9.488 58.191 13.441 1.00 20.11 31 ASN C O 1
ATOM 4916 N N . VAL C 1 33 ? 11.551 58.084 14.379 1.00 17.17 32 VAL C N 1
ATOM 4917 C CA . VAL C 1 33 ? 12.192 58.481 13.122 1.00 18.67 32 VAL C CA 1
ATOM 4918 C C . VAL C 1 33 ? 11.872 57.521 11.971 1.00 20.13 32 VAL C C 1
ATOM 4919 O O . VAL C 1 33 ? 11.538 57.965 10.867 1.00 21.69 32 VAL C O 1
ATOM 4923 N N . GLU C 1 34 ? 11.999 56.213 12.197 1.00 23.38 33 GLU C N 1
ATOM 4924 C CA . GLU C 1 34 ? 11.739 55.230 11.125 1.00 21.82 33 GLU C CA 1
ATOM 4925 C C . GLU C 1 34 ? 10.295 55.358 10.640 1.00 24.54 33 GLU C C 1
ATOM 4926 O O . GLU C 1 34 ? 10.014 55.287 9.430 1.00 21.03 33 GLU C O 1
ATOM 4932 N N . ILE C 1 35 ? 9.375 55.541 11.584 1.00 19.16 34 ILE C N 1
ATOM 4933 C CA . ILE C 1 35 ? 7.995 55.831 11.206 1.00 25.39 34 ILE C CA 1
ATOM 4934 C C . ILE C 1 35 ? 7.937 56.984 10.215 1.00 25.91 34 ILE C C 1
ATOM 4935 O O . ILE C 1 35 ? 7.285 56.874 9.167 1.00 23.32 34 ILE C O 1
ATOM 4940 N N . ALA C 1 36 ? 8.587 58.103 10.535 1.00 24.87 35 ALA C N 1
ATOM 4941 C CA . ALA C 1 36 ? 8.532 59.240 9.612 1.00 22.35 35 ALA C CA 1
ATOM 4942 C C . ALA C 1 36 ? 9.163 58.848 8.274 1.00 21.42 35 ALA C C 1
ATOM 4943 O O . ALA C 1 36 ? 8.629 59.177 7.198 1.00 22.55 35 ALA C O 1
ATOM 4945 N N . ALA C 1 37 ? 10.285 58.132 8.338 1.00 21.44 36 ALA C N 1
ATOM 4946 C CA . ALA C 1 37 ? 11.018 57.743 7.128 1.00 23.09 36 ALA C CA 1
ATOM 4947 C C . ALA C 1 37 ? 10.148 56.952 6.155 1.00 22.21 36 ALA C C 1
ATOM 4948 O O . ALA C 1 37 ? 10.271 57.080 4.917 1.00 21.89 36 ALA C O 1
ATOM 4950 N N . SER C 1 38 ? 9.279 56.118 6.708 1.00 22.70 37 SER C N 1
ATOM 4951 C CA . SER C 1 38 ? 8.365 55.346 5.873 1.00 25.17 37 SER C CA 1
ATOM 4952 C C . SER C 1 38 ? 7.353 56.228 5.102 1.00 30.25 37 SER C C 1
ATOM 4953 O O . SER C 1 38 ? 7.058 55.934 3.932 1.00 24.33 37 SER C O 1
ATOM 4956 N N . GLU C 1 39 ? 6.824 57.293 5.724 1.00 27.87 38 GLU C N 1
ATOM 4957 C CA . GLU C 1 39 ? 5.939 58.190 4.968 1.00 26.09 38 GLU C CA 1
ATOM 4958 C C . GLU C 1 39 ? 6.746 58.913 3.892 1.00 32.63 38 GLU C C 1
ATOM 4959 O O . GLU C 1 39 ? 6.343 58.931 2.725 1.00 27.37 38 GLU C O 1
ATOM 4965 N N . ILE C 1 40 ? 7.903 59.468 4.275 1.00 30.03 39 ILE C N 1
ATOM 4966 C CA . ILE C 1 40 ? 8.756 60.216 3.330 1.00 26.20 39 ILE C CA 1
ATOM 4967 C C . ILE C 1 40 ? 9.147 59.408 2.098 1.00 25.10 39 ILE C C 1
ATOM 4968 O O . ILE C 1 40 ? 9.116 59.927 0.962 1.00 19.85 39 ILE C O 1
ATOM 4973 N N . TYR C 1 41 ? 9.520 58.145 2.317 1.00 21.52 40 TYR C N 1
ATOM 4974 C CA . TYR C 1 41 ? 9.885 57.278 1.207 1.00 19.84 40 TYR C CA 1
ATOM 4975 C C . TYR C 1 41 ? 8.818 57.313 0.102 1.00 25.99 40 TYR C C 1
ATOM 4976 O O . TYR C 1 41 ? 9.144 57.237 -1.094 1.00 22.70 40 TYR C O 1
ATOM 4985 N N . LYS C 1 42 ? 7.553 57.390 0.537 1.00 23.42 41 LYS C N 1
ATOM 4986 C CA . LYS C 1 42 ? 6.378 57.451 -0.342 1.00 25.59 41 LYS C CA 1
ATOM 4987 C C . LYS C 1 42 ? 6.416 58.679 -1.231 1.00 28.67 41 LYS C C 1
ATOM 4988 O O . LYS C 1 42 ? 6.166 58.569 -2.428 1.00 30.96 41 LYS C O 1
ATOM 4994 N N . ILE C 1 43 ? 6.742 59.842 -0.665 1.00 19.95 42 ILE C N 1
ATOM 4995 C CA . ILE C 1 43 ? 6.949 61.013 -1.513 1.00 17.82 42 ILE C CA 1
ATOM 4996 C C . ILE C 1 43 ? 8.095 60.777 -2.476 1.00 23.60 42 ILE C C 1
ATOM 4997 O O . ILE C 1 43 ? 7.962 61.029 -3.687 1.00 32.43 42 ILE C O 1
ATOM 5002 N N . HIS C 1 44 ? 9.209 60.246 -1.980 1.00 19.72 43 HIS C N 1
ATOM 5003 C CA . HIS C 1 44 ? 10.310 59.835 -2.872 1.00 19.51 43 HIS C CA 1
ATOM 5004 C C . HIS C 1 44 ? 9.844 58.864 -3.932 1.00 21.50 43 HIS C C 1
ATOM 5005 O O . HIS C 1 44 ? 10.104 59.049 -5.117 1.00 28.67 43 HIS C O 1
ATOM 5012 N N . LYS C 1 45 ? 9.175 57.801 -3.499 1.00 28.87 44 LYS C N 1
ATOM 5013 C CA . LYS C 1 45 ? 8.715 56.774 -4.421 1.00 32.98 44 LYS C CA 1
ATOM 5014 C C . LYS C 1 45 ? 7.871 57.394 -5.532 1.00 34.18 44 LYS C C 1
ATOM 5015 O O . LYS C 1 45 ? 7.884 56.909 -6.652 1.00 32.88 44 LYS C O 1
ATOM 5021 N N . ALA C 1 46 ? 7.144 58.470 -5.229 1.00 33.30 45 ALA C N 1
ATOM 5022 C CA . ALA C 1 46 ? 6.197 59.032 -6.208 1.00 32.67 45 ALA C CA 1
ATOM 5023 C C . ALA C 1 46 ? 6.878 59.915 -7.247 1.00 37.81 45 ALA C C 1
ATOM 5024 O O . ALA C 1 46 ? 6.228 60.412 -8.182 1.00 32.84 45 ALA C O 1
ATOM 5026 N N . GLY C 1 47 ? 8.188 60.105 -7.084 1.00 27.33 46 GLY C N 1
ATOM 5027 C CA . GLY C 1 47 ? 8.985 60.772 -8.092 1.00 20.78 46 GLY C CA 1
ATOM 5028 C C . GLY C 1 47 ? 9.538 62.132 -7.716 1.00 19.26 46 GLY C C 1
ATOM 5029 O O . GLY C 1 47 ? 10.358 62.696 -8.448 1.00 21.92 46 GLY C O 1
ATOM 5030 N N . TYR C 1 48 ? 9.118 62.660 -6.573 1.00 22.84 47 TYR C N 1
ATOM 5031 C CA . TYR C 1 48 ? 9.621 63.964 -6.147 1.00 25.80 47 TYR C CA 1
ATOM 5032 C C . TYR C 1 48 ? 11.103 63.962 -5.755 1.00 21.51 47 TYR C C 1
ATOM 5033 O O . TYR C 1 48 ? 11.695 62.915 -5.409 1.00 21.42 47 TYR C O 1
ATOM 5042 N N . LYS C 1 49 ? 11.676 65.156 -5.830 1.00 17.87 48 LYS C N 1
ATOM 5043 C CA . LYS C 1 49 ? 12.970 65.447 -5.249 1.00 20.23 48 LYS C CA 1
ATOM 5044 C C . LYS C 1 49 ? 12.735 65.978 -3.830 1.00 20.14 48 LYS C C 1
ATOM 5045 O O . LYS C 1 49 ? 11.937 66.900 -3.623 1.00 22.54 48 LYS C O 1
ATOM 5051 N N . VAL C 1 50 ? 13.433 65.412 -2.856 1.00 21.07 49 VAL C N 1
ATOM 5052 C CA . VAL C 1 50 ? 13.135 65.737 -1.467 1.00 16.08 49 VAL C CA 1
ATOM 5053 C C . VAL C 1 50 ? 14.290 66.420 -0.769 1.00 19.02 49 VAL C C 1
ATOM 5054 O O . VAL C 1 50 ? 15.433 65.929 -0.784 1.00 17.05 49 VAL C O 1
ATOM 5058 N N . VAL C 1 51 ? 13.979 67.549 -0.131 1.00 22.91 50 VAL C N 1
ATOM 5059 C CA . VAL C 1 51 ? 14.840 68.154 0.885 1.00 15.36 50 VAL C CA 1
ATOM 5060 C C . VAL C 1 51 ? 14.059 68.062 2.173 1.00 22.01 50 VAL C C 1
ATOM 5061 O O . VAL C 1 51 ? 12.916 68.527 2.231 1.00 20.52 50 VAL C O 1
ATOM 5065 N N . LEU C 1 52 ? 14.667 67.449 3.189 1.00 15.64 51 LEU C N 1
ATOM 5066 C CA . LEU C 1 52 ? 14.052 67.256 4.493 1.00 18.83 51 LEU C CA 1
ATOM 5067 C C . LEU C 1 52 ? 14.781 68.106 5.511 1.00 17.48 51 LEU C C 1
ATOM 5068 O O . LEU C 1 52 ? 16.010 68.144 5.536 1.00 16.79 51 LEU C O 1
ATOM 5073 N N . THR C 1 53 ? 14.031 68.755 6.385 1.00 17.57 52 THR C N 1
ATOM 5074 C CA . THR C 1 53 ? 14.626 69.504 7.443 1.00 17.04 52 THR C CA 1
ATOM 5075 C C . THR C 1 53 ? 13.847 69.087 8.683 1.00 19.36 52 THR C C 1
ATOM 5076 O O . THR C 1 53 ? 12.930 68.272 8.571 1.00 18.83 52 THR C O 1
ATOM 5080 N N . SER C 1 54 ? 14.192 69.618 9.856 1.00 14.88 53 SER C N 1
ATOM 5081 C CA . SER C 1 54 ? 13.483 69.226 11.066 1.00 18.54 53 SER C CA 1
ATOM 5082 C C . SER C 1 54 ? 13.647 70.298 12.102 1.00 18.52 53 SER C C 1
ATOM 5083 O O . SER C 1 54 ? 14.373 71.261 11.860 1.00 16.59 53 SER C O 1
ATOM 5086 N N . GLY C 1 55 ? 12.927 70.159 13.225 1.00 16.82 54 GLY C N 1
ATOM 5087 C CA . GLY C 1 55 ? 13.224 70.906 14.444 1.00 21.23 54 GLY C CA 1
ATOM 5088 C C . GLY C 1 55 ? 14.306 70.183 15.239 1.00 19.70 54 GLY C C 1
ATOM 5089 O O . GLY C 1 55 ? 14.802 69.127 14.795 1.00 14.68 54 GLY C O 1
ATOM 5090 N N . ASN C 1 56 ? 14.690 70.746 16.389 1.00 19.42 55 ASN C N 1
ATOM 5091 C CA . ASN C 1 56 ? 15.681 70.130 17.280 1.00 19.66 55 ASN C CA 1
ATOM 5092 C C . ASN C 1 56 ? 15.464 70.527 18.739 1.00 24.15 55 ASN C C 1
ATOM 5093 O O . ASN C 1 56 ? 16.367 70.398 19.585 1.00 17.99 55 ASN C O 1
ATOM 5098 N N . GLY C 1 57 ? 14.265 71.011 19.034 1.00 23.10 56 GLY C N 1
ATOM 5099 C CA . GLY C 1 57 ? 14.037 71.659 20.322 1.00 22.23 56 GLY C CA 1
ATOM 5100 C C . GLY C 1 57 ? 14.353 70.737 21.481 1.00 17.44 56 GLY C C 1
ATOM 5101 O O . GLY C 1 57 ? 15.180 71.049 22.335 1.00 18.50 56 GLY C O 1
ATOM 5102 N N . PRO C 1 58 ? 13.684 69.587 21.527 1.00 19.98 57 PRO C N 1
ATOM 5103 C CA . PRO C 1 58 ? 13.953 68.653 22.621 1.00 23.35 57 PRO C CA 1
ATOM 5104 C C . PRO C 1 58 ? 15.423 68.134 22.627 1.00 20.25 57 PRO C C 1
ATOM 5105 O O . PRO C 1 58 ? 15.976 67.903 23.712 1.00 18.81 57 PRO C O 1
ATOM 5109 N N . GLN C 1 59 ? 16.034 67.996 21.453 1.00 15.17 58 GLN C N 1
ATOM 5110 C CA . GLN C 1 59 ? 17.388 67.432 21.277 1.00 17.12 58 GLN C CA 1
ATOM 5111 C C . GLN C 1 59 ? 18.544 68.405 21.587 1.00 16.56 58 GLN C C 1
ATOM 5112 O O . GLN C 1 59 ? 19.488 68.049 22.294 1.00 15.78 58 GLN C O 1
ATOM 5118 N N . VAL C 1 60 ? 18.477 69.621 21.053 1.00 13.04 59 VAL C N 1
ATOM 5119 C CA . VAL C 1 60 ? 19.424 70.629 21.451 1.00 15.03 59 VAL C CA 1
ATOM 5120 C C . VAL C 1 60 ? 19.188 70.934 22.935 1.00 18.34 59 VAL C C 1
ATOM 5121 O O . VAL C 1 60 ? 20.131 71.118 23.651 1.00 13.55 59 VAL C O 1
ATOM 5125 N N . GLY C 1 61 ? 17.943 70.912 23.405 1.00 18.04 60 GLY C N 1
ATOM 5126 C CA . GLY C 1 61 ? 17.696 71.136 24.829 1.00 15.90 60 GLY C CA 1
ATOM 5127 C C . GLY C 1 61 ? 18.487 70.168 25.719 1.00 22.98 60 GLY C C 1
ATOM 5128 O O . GLY C 1 61 ? 19.253 70.574 26.612 1.00 19.89 60 GLY C O 1
ATOM 5129 N N . ALA C 1 62 ? 18.305 68.878 25.474 1.00 16.00 61 ALA C N 1
ATOM 5130 C CA . ALA C 1 62 ? 19.086 67.867 26.154 1.00 14.51 61 ALA C CA 1
ATOM 5131 C C . ALA C 1 62 ? 20.592 68.120 26.096 1.00 18.53 61 ALA C C 1
ATOM 5132 O O . ALA C 1 62 ? 21.269 68.041 27.136 1.00 16.04 61 ALA C O 1
ATOM 5134 N N . ILE C 1 63 ? 21.130 68.397 24.897 1.00 11.69 62 ILE C N 1
ATOM 5135 C CA . ILE C 1 63 ? 22.589 68.532 24.747 1.00 13.34 62 ILE C CA 1
ATOM 5136 C C . ILE C 1 63 ? 23.198 69.658 25.591 1.00 20.57 62 ILE C C 1
ATOM 5137 O O . ILE C 1 63 ? 24.219 69.448 26.253 1.00 18.23 62 ILE C O 1
ATOM 5142 N N . LYS C 1 64 ? 22.562 70.835 25.590 1.00 18.33 63 LYS C N 1
ATOM 5143 C CA . LYS C 1 64 ? 22.973 71.940 26.473 1.00 21.21 63 LYS C CA 1
ATOM 5144 C C . LYS C 1 64 ? 22.817 71.582 27.946 1.00 20.59 63 LYS C C 1
ATOM 5145 O O . LYS C 1 64 ? 23.633 71.961 28.786 1.00 22.60 63 LYS C O 1
ATOM 5151 N N . LEU C 1 65 ? 21.732 70.891 28.259 1.00 18.09 64 LEU C N 1
ATOM 5152 C CA . LEU C 1 65 ? 21.516 70.392 29.628 1.00 24.76 64 LEU C CA 1
ATOM 5153 C C . LEU C 1 65 ? 22.687 69.493 30.085 1.00 22.27 64 LEU C C 1
ATOM 5154 O O . LEU C 1 65 ? 23.261 69.703 31.173 1.00 23.86 64 LEU C O 1
ATOM 5159 N N . GLN C 1 66 ? 23.084 68.531 29.245 1.00 21.71 65 GLN C N 1
ATOM 5160 C CA . GLN C 1 66 ? 24.203 67.638 29.590 1.00 19.30 65 GLN C CA 1
ATOM 5161 C C . GLN C 1 66 ? 25.467 68.447 29.741 1.00 24.73 65 GLN C C 1
ATOM 5162 O O . GLN C 1 66 ? 26.298 68.201 30.628 1.00 24.86 65 GLN C O 1
ATOM 5168 N N . ASN C 1 67 ? 25.631 69.429 28.872 1.00 20.46 66 ASN C N 1
ATOM 5169 C CA . ASN C 1 67 ? 26.830 70.256 28.937 1.00 17.97 66 ASN C CA 1
ATOM 5170 C C . ASN C 1 67 ? 26.916 71.045 30.249 1.00 18.79 66 ASN C C 1
ATOM 5171 O O . ASN C 1 67 ? 27.998 71.211 30.837 1.00 21.21 66 ASN C O 1
ATOM 5176 N N . GLN C 1 68 ? 25.777 71.522 30.701 1.00 20.53 67 GLN C N 1
ATOM 5177 C CA . GLN C 1 68 ? 25.731 72.205 31.986 1.00 26.92 67 GLN C CA 1
ATOM 5178 C C . GLN C 1 68 ? 25.931 71.251 33.145 1.00 24.40 67 GLN C C 1
ATOM 5179 O O . GLN C 1 68 ? 26.721 71.543 34.038 1.00 24.81 67 GLN C O 1
ATOM 5185 N N . ALA C 1 69 ? 25.231 70.111 33.140 1.00 24.53 68 ALA C N 1
ATOM 5186 C CA . ALA C 1 69 ? 25.343 69.173 34.270 1.00 22.49 68 ALA C CA 1
ATOM 5187 C C . ALA C 1 69 ? 26.777 68.630 34.401 1.00 28.37 68 ALA C C 1
ATOM 5188 O O . ALA C 1 69 ? 27.275 68.323 35.500 1.00 22.34 68 ALA C O 1
ATOM 5190 N N . ALA C 1 70 ? 27.459 68.513 33.270 1.00 20.23 69 ALA C N 1
ATOM 5191 C CA . ALA C 1 70 ? 28.799 67.952 33.307 1.00 17.58 69 ALA C CA 1
ATOM 5192 C C . ALA C 1 70 ? 29.900 69.008 33.220 1.00 16.38 69 ALA C C 1
ATOM 5193 O O . ALA C 1 70 ? 31.064 68.642 33.046 1.00 21.46 69 ALA C O 1
ATOM 5195 N N . ALA C 1 71 ? 29.559 70.297 33.349 1.00 15.50 70 ALA C N 1
ATOM 5196 C CA . ALA C 1 71 ? 30.554 71.384 33.250 1.00 19.40 70 ALA C CA 1
ATOM 5197 C C . ALA C 1 71 ? 31.750 71.293 34.195 1.00 18.95 70 ALA C C 1
ATOM 5198 O O . ALA C 1 71 ? 32.788 71.898 33.937 1.00 18.72 70 ALA C O 1
ATOM 5200 N N . GLY C 1 72 ? 31.609 70.575 35.299 1.00 22.38 71 GLY C N 1
ATOM 5201 C CA . GLY C 1 72 ? 32.705 70.434 36.238 1.00 20.90 71 GLY C CA 1
ATOM 5202 C C . GLY C 1 72 ? 33.709 69.400 35.781 1.00 21.87 71 GLY C C 1
ATOM 5203 O O . GLY C 1 72 ? 34.858 69.423 36.198 1.00 18.57 71 GLY C O 1
ATOM 5204 N N . VAL C 1 73 ? 33.286 68.478 34.926 1.00 19.14 72 VAL C N 1
ATOM 5205 C CA . VAL C 1 73 ? 34.166 67.360 34.589 1.00 18.35 72 VAL C CA 1
ATOM 5206 C C . VAL C 1 73 ? 34.642 67.397 33.113 1.00 18.61 72 VAL C C 1
ATOM 5207 O O . VAL C 1 73 ? 35.590 66.722 32.742 1.00 19.53 72 VAL C O 1
ATOM 5211 N N . SER C 1 74 ? 34.008 68.238 32.307 1.00 18.75 73 SER C N 1
ATOM 5212 C CA . SER C 1 74 ? 34.341 68.357 30.892 1.00 20.95 73 SER C CA 1
ATOM 5213 C C . SER C 1 74 ? 33.882 69.744 30.382 1.00 20.67 73 SER C C 1
ATOM 5214 O O . SER C 1 74 ? 32.824 70.241 30.789 1.00 20.63 73 SER C O 1
ATOM 5217 N N . PRO C 1 75 ? 34.658 70.372 29.480 1.00 19.77 74 PRO C N 1
ATOM 5218 C CA . PRO C 1 75 ? 34.301 71.775 29.198 1.00 18.43 74 PRO C CA 1
ATOM 5219 C C . PRO C 1 75 ? 32.931 71.929 28.568 1.00 22.42 74 PRO C C 1
ATOM 5220 O O . PRO C 1 75 ? 32.637 71.321 27.525 1.00 16.66 74 PRO C O 1
ATOM 5224 N N . GLU C 1 76 ? 32.110 72.763 29.200 1.00 23.17 75 GLU C N 1
ATOM 5225 C CA . GLU C 1 76 ? 30.797 73.127 28.687 1.00 26.57 75 GLU C CA 1
ATOM 5226 C C . GLU C 1 76 ? 30.842 73.820 27.297 1.00 19.11 75 GLU C C 1
ATOM 5227 O O . GLU C 1 76 ? 31.531 74.817 27.115 1.00 13.48 75 GLU C O 1
ATOM 5233 N N . MET C 1 77 ? 30.066 73.313 26.336 1.00 22.98 76 MET C N 1
ATOM 5234 C CA . MET C 1 77 ? 30.039 73.912 24.988 1.00 21.32 76 MET C CA 1
ATOM 5235 C C . MET C 1 77 ? 28.899 74.940 24.836 1.00 16.48 76 MET C C 1
ATOM 5236 O O . MET C 1 77 ? 27.824 74.788 25.444 1.00 16.00 76 MET C O 1
ATOM 5241 N N . PRO C 1 78 ? 29.124 75.986 24.025 1.00 20.38 77 PRO C N 1
ATOM 5242 C CA . PRO C 1 78 ? 28.055 76.982 23.859 1.00 22.64 77 PRO C CA 1
ATOM 5243 C C . PRO C 1 78 ? 26.833 76.416 23.136 1.00 20.28 77 PRO C C 1
ATOM 5244 O O . PRO C 1 78 ? 26.939 75.343 22.525 1.00 18.31 77 PRO C O 1
ATOM 5248 N N . LEU C 1 79 ? 25.713 77.144 23.176 1.00 20.82 78 LEU C N 1
ATOM 5249 C CA . LEU C 1 79 ? 24.474 76.718 22.518 1.00 18.74 78 LEU C CA 1
ATOM 5250 C C . LEU C 1 79 ? 24.620 76.471 21.009 1.00 15.30 78 LEU C C 1
ATOM 5251 O O . LEU C 1 79 ? 24.022 75.545 20.474 1.00 19.73 78 LEU C O 1
ATOM 5256 N N . HIS C 1 80 ? 25.369 77.297 20.299 1.00 17.59 79 HIS C N 1
ATOM 5257 C CA . HIS C 1 80 ? 25.459 77.061 18.847 1.00 17.73 79 HIS C CA 1
ATOM 5258 C C . HIS C 1 80 ? 26.165 75.744 18.564 1.00 20.46 79 HIS C C 1
ATOM 5259 O O . HIS C 1 80 ? 25.828 75.077 17.591 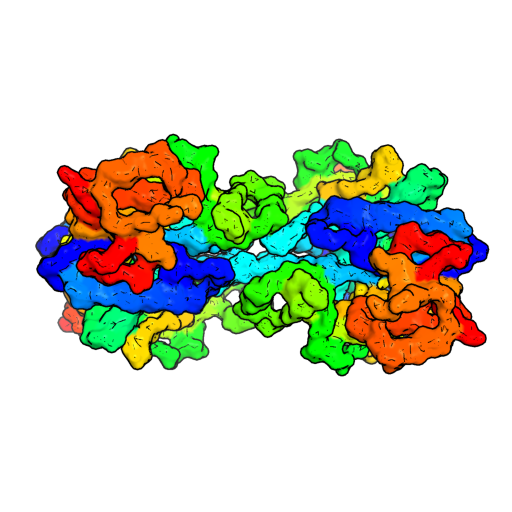1.00 19.34 79 HIS C O 1
ATOM 5266 N N . VAL C 1 81 ? 27.171 75.401 19.375 1.00 17.99 80 VAL C N 1
ATOM 5267 C CA . VAL C 1 81 ? 27.854 74.118 19.236 1.00 18.70 80 VAL C CA 1
ATOM 5268 C C . VAL C 1 81 ? 26.931 72.956 19.573 1.00 17.60 80 VAL C C 1
ATOM 5269 O O . VAL C 1 81 ? 26.924 71.934 18.874 1.00 21.72 80 VAL C O 1
ATOM 5273 N N . CYS C 1 82 ? 26.134 73.109 20.635 1.00 16.44 81 CYS C N 1
ATOM 5274 C CA . CYS C 1 82 ? 25.168 72.067 20.994 1.00 15.05 81 CYS C CA 1
ATOM 5275 C C . CYS C 1 82 ? 24.259 71.871 19.784 1.00 15.96 81 CYS C C 1
ATOM 5276 O O . CYS C 1 82 ? 23.819 70.768 19.473 1.00 13.93 81 CYS C O 1
ATOM 5279 N N . GLY C 1 83 ? 23.966 72.971 19.120 1.00 11.30 82 GLY C N 1
ATOM 5280 C CA . GLY C 1 83 ? 23.134 72.910 17.923 1.00 19.15 82 GLY C CA 1
ATOM 5281 C C . GLY C 1 83 ? 23.788 72.026 16.872 1.00 13.32 82 GLY C C 1
ATOM 5282 O O . GLY C 1 83 ? 23.146 71.143 16.305 1.00 15.01 82 GLY C O 1
ATOM 5283 N N . ALA C 1 84 ? 25.092 72.240 16.664 1.00 18.28 83 ALA C N 1
ATOM 5284 C CA . ALA C 1 84 ? 25.881 71.529 15.677 1.00 12.39 83 ALA C CA 1
ATOM 5285 C C . ALA C 1 84 ? 25.872 70.043 16.003 1.00 16.56 83 ALA C C 1
ATOM 5286 O O . ALA C 1 84 ? 25.787 69.190 15.112 1.00 13.99 83 ALA C O 1
ATOM 5288 N N . MET C 1 85 ? 26.035 69.739 17.290 1.00 16.65 84 MET C N 1
ATOM 5289 C CA . MET C 1 85 ? 25.920 68.372 17.792 1.00 14.17 84 MET C CA 1
ATOM 5290 C C . MET C 1 85 ? 24.560 67.756 17.526 1.00 11.12 84 MET C C 1
ATOM 5291 O O . MET C 1 85 ? 24.473 66.565 17.215 1.00 10.85 84 MET C O 1
ATOM 5296 N N . SER C 1 86 ? 23.495 68.543 17.683 1.00 13.23 85 SER C N 1
ATOM 5297 C CA . SER C 1 86 ? 22.141 67.996 17.479 1.00 19.12 85 SER C CA 1
ATOM 5298 C C . SER C 1 86 ? 21.942 67.621 16.021 1.00 15.38 85 SER C C 1
ATOM 5299 O O . SER C 1 86 ? 21.204 66.672 15.697 1.00 15.41 85 SER C O 1
ATOM 5302 N N . GLN C 1 87 ? 22.588 68.369 15.141 1.00 15.34 86 GLN C N 1
ATOM 5303 C CA . GLN C 1 87 ? 22.418 68.116 13.696 1.00 14.40 86 GLN C CA 1
ATOM 5304 C C . GLN C 1 87 ? 23.036 66.757 13.383 1.00 16.16 86 GLN C C 1
ATOM 5305 O O . GLN C 1 87 ? 22.444 65.924 12.697 1.00 16.67 86 GLN C O 1
ATOM 5311 N N . GLY C 1 88 ? 24.256 66.531 13.870 1.00 11.45 87 GLY C N 1
ATOM 5312 C CA . GLY C 1 88 ? 24.850 65.222 13.691 1.00 11.34 87 GLY C CA 1
ATOM 5313 C C . GLY C 1 88 ? 23.982 64.120 14.235 1.00 13.52 87 GLY C C 1
ATOM 5314 O O . GLY C 1 88 ? 23.844 63.078 13.601 1.00 13.37 87 GLY C O 1
ATOM 5315 N N . PHE C 1 89 ? 23.396 64.333 15.423 1.00 14.22 88 PHE C N 1
ATOM 5316 C CA . PHE C 1 89 ? 22.530 63.332 16.018 1.00 15.91 88 PHE C CA 1
ATOM 5317 C C . PHE C 1 89 ? 21.249 63.162 15.182 1.00 10.72 88 PHE C C 1
ATOM 5318 O O . PHE C 1 89 ? 20.921 62.066 14.779 1.00 13.82 88 PHE C O 1
ATOM 5326 N N . ILE C 1 90 ? 20.501 64.238 14.970 1.00 11.37 89 ILE C N 1
ATOM 5327 C CA . ILE C 1 90 ? 19.221 64.119 14.262 1.00 11.63 89 ILE C CA 1
ATOM 5328 C C . ILE C 1 90 ? 19.414 63.648 12.794 1.00 15.78 89 ILE C C 1
ATOM 5329 O O . ILE C 1 90 ? 18.707 62.767 12.326 1.00 19.44 89 ILE C O 1
ATOM 5334 N N . GLY C 1 91 ? 20.379 64.216 12.080 1.00 12.92 90 GLY C N 1
ATOM 5335 C CA . GLY C 1 91 ? 20.638 63.794 10.694 1.00 18.10 90 GLY C CA 1
ATOM 5336 C C . GLY C 1 91 ? 21.216 62.384 10.542 1.00 18.39 90 GLY C C 1
ATOM 5337 O O . GLY C 1 91 ? 21.137 61.741 9.477 1.00 19.42 90 GLY C O 1
ATOM 5338 N N . TYR C 1 92 ? 21.867 61.906 11.589 1.00 16.31 91 TYR C N 1
ATOM 5339 C CA . TYR C 1 92 ? 22.313 60.521 11.586 1.00 15.96 91 TYR C CA 1
ATOM 5340 C C . TYR C 1 92 ? 21.060 59.630 11.635 1.00 16.81 91 TYR C C 1
ATOM 5341 O O . TYR C 1 92 ? 20.898 58.747 10.798 1.00 15.42 91 TYR C O 1
ATOM 5350 N N . MET C 1 93 ? 20.160 59.862 12.607 1.00 17.09 92 MET C N 1
ATOM 5351 C CA . MET C 1 93 ? 18.960 59.048 12.680 1.00 15.58 92 MET C CA 1
ATOM 5352 C C . MET C 1 93 ? 18.143 59.110 11.381 1.00 14.21 92 MET C C 1
ATOM 5353 O O . MET C 1 93 ? 17.672 58.091 10.894 1.00 8.47 92 MET C O 1
ATOM 5358 N N . MET C 1 94 ? 17.955 60.315 10.860 1.00 11.44 93 MET C N 1
ATOM 5359 C CA . MET C 1 94 ? 17.141 60.516 9.666 1.00 16.59 93 MET C CA 1
ATOM 5360 C C . MET C 1 94 ? 17.781 59.894 8.405 1.00 12.64 93 MET C C 1
ATOM 5361 O O . MET C 1 94 ? 17.081 59.290 7.608 1.00 11.62 93 MET C O 1
ATOM 5366 N N . SER C 1 95 ? 19.104 60.012 8.250 1.00 15.89 94 SER C N 1
ATOM 5367 C CA . SER C 1 95 ? 19.827 59.381 7.125 1.00 13.68 94 SER C CA 1
ATOM 5368 C C . SER C 1 95 ? 19.733 57.877 7.207 1.00 13.48 94 SER C C 1
ATOM 5369 O O . SER C 1 95 ? 19.593 57.191 6.188 1.00 11.49 94 SER C O 1
ATOM 5372 N N . GLN C 1 96 ? 19.927 57.342 8.411 1.00 14.39 95 GLN C N 1
ATOM 5373 C CA . GLN C 1 96 ? 19.965 55.888 8.540 1.00 13.81 95 GLN C CA 1
ATOM 5374 C C . GLN C 1 96 ? 18.593 55.287 8.339 1.00 16.20 95 GLN C C 1
ATOM 5375 O O . GLN C 1 96 ? 18.455 54.256 7.651 1.00 13.60 95 GLN C O 1
ATOM 5381 N N . ALA C 1 97 ? 17.589 55.903 8.978 1.00 16.73 96 ALA C N 1
ATOM 5382 C CA . ALA C 1 97 ? 16.201 55.478 8.778 1.00 16.78 96 ALA C CA 1
ATOM 5383 C C . ALA C 1 97 ? 15.878 55.523 7.289 1.00 22.47 96 ALA C C 1
ATOM 5384 O O . ALA C 1 97 ? 15.245 54.592 6.764 1.00 21.57 96 ALA C O 1
ATOM 5386 N N . MET C 1 98 ? 16.304 56.579 6.592 1.00 15.24 97 MET C N 1
ATOM 5387 C CA . MET C 1 98 ? 15.965 56.657 5.175 1.00 18.51 97 MET C CA 1
ATOM 5388 C C . MET C 1 98 ? 16.727 55.648 4.317 1.00 21.40 97 MET C C 1
ATOM 5389 O O . MET C 1 98 ? 16.151 55.069 3.394 1.00 20.07 97 MET C O 1
ATOM 5394 N N . ASP C 1 99 ? 18.020 55.458 4.585 1.00 19.35 98 ASP C N 1
ATOM 5395 C CA . ASP C 1 99 ? 18.765 54.390 3.905 1.00 23.93 98 ASP C CA 1
ATOM 5396 C C . ASP C 1 99 ? 18.080 53.037 4.107 1.00 21.56 98 ASP C C 1
ATOM 5397 O O . ASP C 1 99 ? 17.927 52.247 3.161 1.00 24.70 98 ASP C O 1
ATOM 5402 N N . ASN C 1 100 ? 17.635 52.775 5.322 1.00 15.36 99 ASN C N 1
ATOM 5403 C CA . ASN C 1 100 ? 16.967 51.501 5.582 1.00 21.17 99 ASN C CA 1
ATOM 5404 C C . ASN C 1 100 ? 15.661 51.262 4.799 1.00 24.40 99 ASN C C 1
ATOM 5405 O O . ASN C 1 100 ? 15.439 50.152 4.315 1.00 22.49 99 ASN C O 1
ATOM 5410 N N . VAL C 1 101 ? 14.782 52.268 4.700 1.00 21.60 100 VAL C N 1
ATOM 5411 C CA . VAL C 1 101 ? 13.547 52.074 3.921 1.00 21.56 100 VAL C CA 1
ATOM 5412 C C . VAL C 1 101 ? 13.845 51.972 2.407 1.00 24.60 100 VAL C C 1
ATOM 5413 O O . VAL C 1 101 ? 13.214 51.198 1.704 1.00 26.46 100 VAL C O 1
ATOM 5417 N N . PHE C 1 102 ? 14.838 52.705 1.908 1.00 23.31 101 PHE C N 1
ATOM 5418 C CA . PHE C 1 102 ? 15.278 52.462 0.530 1.00 24.32 101 PHE C CA 1
ATOM 5419 C C . PHE C 1 102 ? 15.636 50.985 0.338 1.00 30.90 101 PHE C C 1
ATOM 5420 O O . PHE C 1 102 ? 15.293 50.386 -0.677 1.00 29.31 101 PHE C O 1
ATOM 5428 N N . CYS C 1 103 ? 16.354 50.409 1.304 1.00 28.87 102 CYS C N 1
ATOM 5429 C CA . CYS C 1 103 ? 16.928 49.074 1.127 1.00 23.97 102 CYS C CA 1
ATOM 5430 C C . CYS C 1 103 ? 15.845 48.026 1.269 1.00 29.46 102 CYS C C 1
ATOM 5431 O O . CYS C 1 103 ? 15.861 46.990 0.586 1.00 32.07 102 CYS C O 1
ATOM 5434 N N . ALA C 1 104 ? 14.897 48.307 2.157 1.00 27.82 103 ALA C N 1
ATOM 5435 C CA . ALA C 1 104 ? 13.728 47.451 2.325 1.00 33.30 103 ALA C CA 1
ATOM 5436 C C . ALA C 1 104 ? 13.003 47.306 0.999 1.00 36.48 103 ALA C C 1
ATOM 5437 O O . ALA C 1 104 ? 12.385 46.272 0.750 1.00 39.13 103 ALA C O 1
ATOM 5439 N N . ASN C 1 105 ? 13.080 48.354 0.173 1.00 31.93 104 ASN C N 1
ATOM 5440 C CA . ASN C 1 105 ? 12.390 48.431 -1.120 1.00 39.55 104 ASN C CA 1
ATOM 5441 C C . ASN C 1 105 ? 13.339 48.188 -2.316 1.00 40.76 104 ASN C C 1
ATOM 5442 O O . ASN C 1 105 ? 13.067 48.632 -3.432 1.00 44.44 104 ASN C O 1
ATOM 5447 N N . ASN C 1 106 ? 14.443 47.478 -2.078 1.00 36.55 105 ASN C N 1
ATOM 5448 C CA . ASN C 1 106 ? 15.477 47.255 -3.090 1.00 32.83 105 ASN C CA 1
ATOM 5449 C C . ASN C 1 106 ? 15.922 48.483 -3.899 1.00 39.73 105 ASN C C 1
ATOM 5450 O O . ASN C 1 106 ? 16.174 48.397 -5.108 1.00 39.54 105 ASN C O 1
ATOM 5455 N N . GLU C 1 107 ? 16.040 49.624 -3.238 1.00 34.87 106 GLU C N 1
ATOM 5456 C CA . GLU C 1 107 ? 16.539 50.820 -3.900 1.00 30.28 106 GLU C CA 1
ATOM 5457 C C . GLU C 1 107 ? 17.843 51.223 -3.235 1.00 33.51 106 GLU C C 1
ATOM 5458 O O . GLU C 1 107 ? 17.895 51.377 -2.005 1.00 34.01 106 GLU C O 1
ATOM 5464 N N . PRO C 1 108 ? 18.903 51.392 -4.049 1.00 33.28 107 PRO C N 1
ATOM 5465 C CA . PRO C 1 108 ? 20.225 51.772 -3.557 1.00 33.33 107 PRO C CA 1
ATOM 5466 C C . PRO C 1 108 ? 20.167 53.153 -2.919 1.00 34.85 107 PRO C C 1
ATOM 5467 O O . PRO C 1 108 ? 19.563 54.082 -3.461 1.00 31.98 107 PRO C O 1
ATOM 5471 N N . ALA C 1 109 ? 20.823 53.275 -1.772 1.00 31.67 108 ALA C N 1
ATOM 5472 C CA . ALA C 1 109 ? 20.783 54.494 -0.986 1.00 32.73 108 ALA C CA 1
ATOM 5473 C C . ALA C 1 109 ? 21.466 55.669 -1.685 1.00 26.52 108 ALA C C 1
ATOM 5474 O O . ALA C 1 109 ? 22.581 55.555 -2.185 1.00 32.16 108 ALA C O 1
ATOM 5476 N N . ASN C 1 110 ? 20.778 56.809 -1.680 1.00 31.71 109 ASN C N 1
ATOM 5477 C CA . ASN C 1 110 ? 21.303 58.079 -2.173 1.00 21.39 109 ASN C CA 1
ATOM 5478 C C . ASN C 1 110 ? 20.658 59.150 -1.274 1.00 21.17 109 ASN C C 1
ATOM 5479 O O . ASN C 1 110 ? 19.635 59.764 -1.614 1.00 18.60 109 ASN C O 1
ATOM 5484 N N . CYS C 1 111 ? 21.245 59.322 -0.090 1.00 17.95 110 CYS C N 1
ATOM 5485 C CA . CYS C 1 111 ? 20.724 60.205 0.935 1.00 15.33 110 CYS C CA 1
ATOM 5486 C C . CYS C 1 111 ? 21.914 60.651 1.770 1.00 20.04 110 CYS C C 1
ATOM 5487 O O . CYS C 1 111 ? 22.823 59.857 2.050 1.00 12.13 110 CYS C O 1
ATOM 5490 N N . VAL C 1 112 ? 21.925 61.915 2.179 1.00 19.32 111 VAL C N 1
ATOM 5491 C CA . VAL C 1 112 ? 22.997 62.367 3.066 1.00 14.19 111 VAL C CA 1
ATOM 5492 C C . VAL C 1 112 ? 22.443 63.440 3.982 1.00 19.85 111 VAL C C 1
ATOM 5493 O O . VAL C 1 112 ? 21.483 64.110 3.619 1.00 18.84 111 VAL C O 1
ATOM 5497 N N . THR C 1 113 ? 23.001 63.570 5.192 1.00 16.03 112 THR C N 1
ATOM 5498 C CA . THR C 1 113 ? 22.768 64.763 5.972 1.00 12.92 112 THR C CA 1
ATOM 5499 C C . THR C 1 113 ? 23.949 65.717 5.837 1.00 18.38 112 THR C C 1
ATOM 5500 O O . THR C 1 113 ? 25.127 65.289 5.889 1.00 16.13 112 THR C O 1
ATOM 5504 N N . CYS C 1 114 ? 23.630 67.007 5.679 1.00 14.49 113 CYS C N 1
ATOM 5505 C CA . CYS C 1 114 ? 24.627 68.066 5.542 1.00 10.96 113 CYS C CA 1
ATOM 5506 C C . CYS C 1 114 ? 24.566 68.928 6.777 1.00 16.90 113 CYS C C 1
ATOM 5507 O O . CYS C 1 114 ? 23.461 69.342 7.190 1.00 20.50 113 CYS C O 1
ATOM 5510 N N . VAL C 1 115 ? 25.716 69.220 7.374 1.00 15.93 114 VAL C N 1
ATOM 5511 C CA . VAL C 1 115 ? 25.723 70.095 8.548 1.00 20.90 114 VAL C CA 1
ATOM 5512 C C . VAL C 1 115 ? 25.391 71.462 8.012 1.00 21.04 114 VAL C C 1
ATOM 5513 O O . VAL C 1 115 ? 25.897 71.838 6.932 1.00 20.71 114 VAL C O 1
ATOM 5517 N N . THR C 1 116 ? 24.566 72.215 8.741 1.00 13.84 115 THR C N 1
ATOM 5518 C CA . THR C 1 116 ? 24.065 73.478 8.189 1.00 22.27 115 THR C CA 1
ATOM 5519 C C . THR C 1 116 ? 24.149 74.698 9.098 1.00 21.74 115 THR C C 1
ATOM 5520 O O . THR C 1 116 ? 23.704 74.652 10.247 1.00 17.87 115 THR C O 1
ATOM 5524 N N . GLN C 1 117 ? 24.687 75.790 8.547 1.00 18.02 116 GLN C N 1
ATOM 5525 C CA . GLN C 1 117 ? 24.855 77.077 9.252 1.00 17.72 116 GLN C CA 1
ATOM 5526 C C . GLN C 1 117 ? 23.843 78.103 8.770 1.00 22.39 116 GLN C C 1
ATOM 5527 O O . GLN C 1 117 ? 23.634 78.251 7.544 1.00 17.88 116 GLN C O 1
ATOM 5533 N N . THR C 1 118 ? 23.224 78.824 9.708 1.00 20.23 117 THR C N 1
ATOM 5534 C CA . THR C 1 118 ? 22.262 79.890 9.346 1.00 22.67 117 THR C CA 1
ATOM 5535 C C . THR C 1 118 ? 22.617 81.299 9.880 1.00 24.33 117 THR C C 1
ATOM 5536 O O . THR C 1 118 ? 22.598 81.563 11.093 1.00 22.35 117 THR C O 1
ATOM 5540 N N . LEU C 1 119 ? 22.907 82.201 8.949 1.00 23.21 118 LEU C N 1
ATOM 5541 C CA . LEU C 1 119 ? 23.164 83.617 9.270 1.00 25.34 118 LEU C CA 1
ATOM 5542 C C . LEU C 1 119 ? 21.963 84.317 9.908 1.00 28.37 118 LEU C C 1
ATOM 5543 O O . LEU C 1 119 ? 20.865 84.380 9.314 1.00 31.11 118 LEU C O 1
ATOM 5548 N N . VAL C 1 120 ? 22.164 84.819 11.125 1.00 28.41 119 VAL C N 1
ATOM 5549 C CA . VAL C 1 120 ? 21.166 85.652 11.806 1.00 28.88 119 VAL C CA 1
ATOM 5550 C C . VAL C 1 120 ? 21.702 87.070 12.117 1.00 34.80 119 VAL C C 1
ATOM 5551 O O . VAL C 1 120 ? 22.908 87.311 12.047 1.00 28.35 119 VAL C O 1
ATOM 5555 N N . ASP C 1 121 ? 20.806 88.009 12.436 1.00 28.53 120 ASP C N 1
ATOM 5556 C CA . ASP C 1 121 ? 21.236 89.320 12.921 1.00 34.82 120 ASP C CA 1
ATOM 5557 C C . ASP C 1 121 ? 21.545 89.231 14.405 1.00 35.55 120 ASP C C 1
ATOM 5558 O O . ASP C 1 121 ? 20.651 88.879 15.196 1.00 35.48 120 ASP C O 1
ATOM 5563 N N . PRO C 1 122 ? 22.792 89.568 14.791 1.00 28.77 121 PRO C N 1
ATOM 5564 C CA . PRO C 1 122 ? 23.367 89.490 16.152 1.00 27.72 121 PRO C CA 1
ATOM 5565 C C . PRO C 1 122 ? 22.758 90.413 17.218 1.00 41.17 121 PRO C C 1
ATOM 5566 O O . PRO C 1 122 ? 23.047 90.243 18.413 1.00 36.86 121 PRO C O 1
ATOM 5570 N N . LYS C 1 123 ? 21.962 91.393 16.800 1.00 41.26 122 LYS C N 1
ATOM 5571 C CA . LYS C 1 123 ? 21.351 92.312 17.748 1.00 44.44 122 LYS C CA 1
ATOM 5572 C C . LYS C 1 123 ? 19.828 92.324 17.603 1.00 51.17 122 LYS C C 1
ATOM 5573 O O . LYS C 1 123 ? 19.152 93.283 18.022 1.00 51.07 122 LYS C O 1
ATOM 5579 N N . ASP C 1 124 ? 19.285 91.264 17.005 1.00 51.30 123 ASP C N 1
ATOM 5580 C CA . ASP C 1 124 ? 17.842 91.059 17.045 1.00 44.73 123 ASP C CA 1
ATOM 5581 C C . ASP C 1 124 ? 17.506 90.896 18.527 1.00 48.79 123 ASP C C 1
ATOM 5582 O O . ASP C 1 124 ? 18.330 90.384 19.296 1.00 40.52 123 ASP C O 1
ATOM 5587 N N . GLN C 1 125 ? 16.322 91.344 18.945 1.00 56.02 124 GLN C N 1
ATOM 5588 C CA . GLN C 1 125 ? 16.031 91.394 20.381 1.00 48.10 124 GLN C CA 1
ATOM 5589 C C . GLN C 1 125 ? 15.890 90.002 20.989 1.00 56.17 124 GLN C C 1
ATOM 5590 O O . GLN C 1 125 ? 15.742 89.859 22.219 1.00 56.29 124 GLN C O 1
ATOM 5596 N N . ALA C 1 126 ? 15.941 88.979 20.136 1.00 45.04 125 ALA C N 1
ATOM 5597 C CA . ALA C 1 126 ? 15.837 87.607 20.615 1.00 31.93 125 ALA C CA 1
ATOM 5598 C C . ALA C 1 126 ? 16.912 87.302 21.638 1.00 41.60 125 ALA C C 1
ATOM 5599 O O . ALA C 1 126 ? 16.596 86.805 22.727 1.00 44.28 125 ALA C O 1
ATOM 5601 N N . PHE C 1 127 ? 18.172 87.600 21.302 1.00 40.22 126 PHE C N 1
ATOM 5602 C CA . PHE C 1 127 ? 19.305 87.356 22.214 1.00 40.48 126 PHE C CA 1
ATOM 5603 C C . PHE C 1 127 ? 19.145 88.062 23.558 1.00 44.80 126 PHE C C 1
ATOM 5604 O O . PHE C 1 127 ? 19.570 87.549 24.604 1.00 41.66 126 PHE C O 1
ATOM 5612 N N . THR C 1 128 ? 18.537 89.247 23.511 1.00 50.91 127 THR C N 1
ATOM 5613 C CA . THR C 1 128 ? 18.234 90.028 24.713 1.00 54.83 127 THR C CA 1
ATOM 5614 C C . THR C 1 128 ? 17.281 89.256 25.630 1.00 48.43 127 THR C C 1
ATOM 5615 O O . THR C 1 128 ? 17.576 89.020 26.816 1.00 40.11 127 THR C O 1
ATOM 5619 N N . ASN C 1 129 ? 16.155 88.858 25.029 1.00 41.09 128 ASN C N 1
ATOM 5620 C CA . ASN C 1 129 ? 15.023 88.206 25.674 1.00 37.93 128 ASN C CA 1
ATOM 5621 C C . ASN C 1 129 ? 14.695 86.899 24.936 1.00 41.96 128 ASN C C 1
ATOM 5622 O O . ASN C 1 129 ? 14.054 86.916 23.866 1.00 36.87 128 ASN C O 1
ATOM 5627 N N . PRO C 1 130 ? 15.140 85.765 25.494 1.00 33.37 129 PRO C N 1
ATOM 5628 C CA . PRO C 1 130 ? 14.903 84.437 24.913 1.00 28.45 129 PRO C CA 1
ATOM 5629 C C . PRO C 1 130 ? 13.409 84.064 24.898 1.00 36.23 129 PRO C C 1
ATOM 5630 O O . PRO C 1 130 ? 12.751 84.111 25.942 1.00 33.93 129 PRO C O 1
ATOM 5634 N N . THR C 1 131 ? 12.901 83.694 23.721 1.00 32.61 130 THR C N 1
ATOM 5635 C CA . THR C 1 131 ? 11.496 83.330 23.503 1.00 34.38 130 THR C CA 1
ATOM 5636 C C . THR C 1 131 ? 11.273 81.840 23.224 1.00 35.34 130 THR C C 1
ATOM 5637 O O . THR C 1 131 ? 10.125 81.362 23.186 1.00 39.66 130 THR C O 1
ATOM 5641 N N . LYS C 1 132 ? 12.340 81.113 22.937 1.00 28.72 131 LYS C N 1
ATOM 5642 C CA . LYS C 1 132 ? 12.145 79.830 22.287 1.00 30.30 131 LYS C CA 1
ATOM 5643 C C . LYS C 1 132 ? 12.360 78.672 23.237 1.00 30.70 131 LYS C C 1
ATOM 5644 O O . LYS C 1 132 ? 13.461 78.476 23.765 1.00 31.39 131 LYS C O 1
ATOM 5650 N N . PRO C 1 133 ? 11.297 77.897 23.476 1.00 31.44 132 PRO C N 1
ATOM 5651 C CA . PRO C 1 133 ? 11.378 76.794 24.442 1.00 30.46 132 PRO C CA 1
ATOM 5652 C C . PRO C 1 133 ? 12.139 75.568 23.895 1.00 32.81 132 PRO C C 1
ATOM 5653 O O . PRO C 1 133 ? 11.968 75.206 22.722 1.00 28.21 132 PRO C O 1
ATOM 5657 N N . VAL C 1 134 ? 12.979 74.956 24.732 1.00 26.59 133 VAL C N 1
ATOM 5658 C CA . VAL C 1 134 ? 13.730 73.764 24.357 1.00 23.51 133 VAL C CA 1
ATOM 5659 C C . VAL C 1 134 ? 13.862 72.799 25.543 1.00 29.05 133 VAL C C 1
ATOM 5660 O O . VAL C 1 134 ? 13.607 73.167 26.676 1.00 30.97 133 VAL C O 1
ATOM 5664 N N . GLY C 1 135 ? 14.311 71.574 25.279 1.00 30.64 134 GLY C N 1
ATOM 5665 C CA . GLY C 1 135 ? 14.473 70.601 26.335 1.00 23.83 134 GLY C CA 1
ATOM 5666 C C . GLY C 1 135 ? 13.148 70.111 26.874 1.00 31.58 134 GLY C C 1
ATOM 5667 O O . GLY C 1 135 ? 12.116 70.210 26.213 1.00 28.93 134 GLY C O 1
ATOM 5668 N N . ARG C 1 136 ? 13.194 69.597 28.099 1.00 36.16 135 ARG C N 1
ATOM 5669 C CA . ARG C 1 136 ? 12.070 68.950 28.771 1.00 37.80 135 ARG C CA 1
ATOM 5670 C C . ARG C 1 136 ? 11.244 69.957 29.555 1.00 38.77 135 ARG C C 1
ATOM 5671 O O . ARG C 1 136 ? 11.630 71.121 29.678 1.00 40.03 135 ARG C O 1
ATOM 5679 N N . PHE C 1 137 ? 10.132 69.494 30.125 1.00 36.94 136 PHE C N 1
ATOM 5680 C CA . PHE C 1 137 ? 9.305 70.314 31.009 1.00 34.82 136 PHE C CA 1
ATOM 5681 C C . PHE C 1 137 ? 9.715 70.136 32.485 1.00 41.31 136 PHE C C 1
ATOM 5682 O O . PHE C 1 137 ? 9.906 69.008 32.956 1.00 39.82 136 PHE C O 1
ATOM 5690 N N . TYR C 1 138 ? 9.854 71.248 33.205 1.00 42.84 137 TYR C N 1
ATOM 5691 C CA . TYR C 1 138 ? 10.114 71.206 34.646 1.00 45.39 137 TYR C CA 1
ATOM 5692 C C . TYR C 1 138 ? 8.905 71.703 35.445 1.00 46.85 137 TYR C C 1
ATOM 5693 O O . TYR C 1 138 ? 8.035 72.399 34.912 1.00 45.04 137 TYR C O 1
ATOM 5702 N N . THR C 1 139 ? 8.857 71.342 36.723 1.00 46.62 138 THR C N 1
ATOM 5703 C CA . THR C 1 139 ? 7.871 71.903 37.633 1.00 47.28 138 THR C CA 1
ATOM 5704 C C . THR C 1 139 ? 8.220 73.364 37.900 1.00 47.85 138 THR C C 1
ATOM 5705 O O . THR C 1 139 ? 9.395 73.754 37.865 1.00 50.20 138 THR C O 1
ATOM 5709 N N . GLU C 1 140 ? 7.192 74.168 38.142 1.00 48.87 139 GLU C N 1
ATOM 5710 C CA . GLU C 1 140 ? 7.369 75.539 38.591 1.00 48.13 139 GLU C CA 1
ATOM 5711 C C . GLU C 1 140 ? 8.469 75.541 39.641 1.00 51.89 139 GLU C C 1
ATOM 5712 O O . GLU C 1 140 ? 9.342 76.417 39.657 1.00 52.85 139 GLU C O 1
ATOM 5718 N N . GLN C 1 141 ? 8.436 74.531 40.529 1.00 50.24 140 GLN C N 1
ATOM 5719 C CA . GLN C 1 141 ? 9.468 74.324 41.564 1.00 54.76 140 GLN C CA 1
ATOM 5720 C C . GLN C 1 141 ? 10.867 74.134 40.996 1.00 53.83 140 GLN C C 1
ATOM 5721 O O . GLN C 1 141 ? 11.802 74.866 41.341 1.00 50.27 140 GLN C O 1
ATOM 5727 N N . GLU C 1 142 ? 11.004 73.122 40.139 1.00 56.78 141 GLU C N 1
ATOM 5728 C CA . GLU C 1 142 ? 12.282 72.764 39.536 1.00 51.63 141 GLU C CA 1
ATOM 5729 C C . GLU C 1 142 ? 12.902 73.981 38.854 1.00 50.46 141 GLU C C 1
ATOM 5730 O O . GLU C 1 142 ? 14.104 74.208 38.967 1.00 50.64 141 GLU C O 1
ATOM 5736 N N . ALA C 1 143 ? 12.071 74.789 38.182 1.00 57.28 142 ALA C N 1
ATOM 5737 C CA . ALA C 1 143 ? 12.570 75.967 37.454 1.00 51.63 142 ALA C CA 1
ATOM 5738 C C . ALA C 1 143 ? 13.210 77.000 38.393 1.00 56.11 142 ALA C C 1
ATOM 5739 O O . ALA C 1 143 ? 14.343 77.485 38.157 1.00 49.76 142 ALA C O 1
ATOM 5741 N N . LYS C 1 144 ? 12.487 77.326 39.464 1.00 53.20 143 LYS C N 1
ATOM 5742 C CA . LYS C 1 144 ? 13.010 78.201 40.513 1.00 48.74 143 LYS C CA 1
ATOM 5743 C C . LYS C 1 144 ? 14.408 77.754 40.949 1.00 49.75 143 LYS C C 1
ATOM 5744 O O . LYS C 1 144 ? 15.251 78.584 41.284 1.00 55.23 143 LYS C O 1
ATOM 5750 N N . ASP C 1 145 ? 14.647 76.442 40.911 1.00 51.58 144 ASP C N 1
ATOM 5751 C CA . ASP C 1 145 ? 15.876 75.842 41.434 1.00 52.70 144 ASP C CA 1
ATOM 5752 C C . ASP C 1 145 ? 16.982 75.550 40.409 1.00 62.65 144 ASP C C 1
ATOM 5753 O O . ASP C 1 145 ? 18.129 75.284 40.791 1.00 57.09 144 ASP C O 1
ATOM 5758 N N . LEU C 1 146 ? 16.640 75.586 39.119 1.00 62.29 145 LEU C N 1
ATOM 5759 C CA . LEU C 1 146 ? 17.609 75.286 38.056 1.00 56.49 145 LEU C CA 1
ATOM 5760 C C . LEU C 1 146 ? 18.179 76.569 37.444 1.00 60.32 145 LEU C C 1
ATOM 5761 O O . LEU C 1 146 ? 18.604 76.592 36.285 1.00 62.81 145 LEU C O 1
ATOM 5766 N N . MET C 1 147 ? 18.188 77.635 38.237 1.00 57.98 146 MET C N 1
ATOM 5767 C CA . MET C 1 147 ? 18.545 78.964 37.755 1.00 58.89 146 MET C CA 1
ATOM 5768 C C . MET C 1 147 ? 18.974 79.777 38.974 1.00 57.02 146 MET C C 1
ATOM 5769 O O . MET C 1 147 ? 19.592 80.839 38.855 1.00 54.50 146 MET C O 1
ATOM 5774 N N . ALA C 1 148 ? 18.623 79.267 40.152 1.00 59.07 147 ALA C N 1
ATOM 5775 C CA . ALA C 1 148 ? 19.248 79.710 41.389 1.00 56.85 147 ALA C CA 1
ATOM 5776 C C . ALA C 1 148 ? 20.584 78.996 41.455 1.00 61.04 147 ALA C C 1
ATOM 5777 O O . ALA C 1 148 ? 21.279 79.031 42.468 1.00 63.17 147 ALA C O 1
ATOM 5779 N N . ALA C 1 149 ? 20.927 78.333 40.355 1.00 63.27 148 ALA C N 1
ATOM 5780 C CA . ALA C 1 149 ? 22.165 77.574 40.270 1.00 63.73 148 ALA C CA 1
ATOM 5781 C C . ALA C 1 149 ? 23.045 78.128 39.158 1.00 59.25 148 ALA C C 1
ATOM 5782 O O . ALA C 1 149 ? 24.209 78.452 39.395 1.00 56.93 148 ALA C O 1
ATOM 5784 N N . ASN C 1 150 ? 22.464 78.246 37.960 1.00 58.73 149 ASN C N 1
ATOM 5785 C CA . ASN C 1 150 ? 23.166 78.650 36.740 1.00 53.15 149 ASN C CA 1
ATOM 5786 C C . ASN C 1 150 ? 22.752 80.031 36.251 1.00 58.38 149 ASN C C 1
ATOM 5787 O O . ASN C 1 150 ? 22.231 80.157 35.142 1.00 57.62 149 ASN C O 1
ATOM 5792 N N . PRO C 1 151 ? 23.002 81.075 37.069 1.00 59.22 150 PRO C N 1
ATOM 5793 C CA . PRO C 1 151 ? 22.451 82.435 36.939 1.00 59.86 150 PRO C CA 1
ATOM 5794 C C . PRO C 1 151 ? 22.493 83.073 35.547 1.00 55.71 150 PRO C C 1
ATOM 5795 O O . PRO C 1 151 ? 22.181 84.256 35.405 1.00 59.21 150 PRO C O 1
ATOM 5799 N N . GLY C 1 152 ? 22.864 82.302 34.536 1.00 60.02 151 GLY C N 1
ATOM 5800 C CA . GLY C 1 152 ? 22.840 82.783 33.166 1.00 62.80 151 GLY C CA 1
ATOM 5801 C C . GLY C 1 152 ? 21.957 81.861 32.353 1.00 61.20 151 GLY C C 1
ATOM 5802 O O . GLY C 1 152 ? 22.399 81.252 31.362 1.00 54.17 151 GLY C O 1
ATOM 5803 N N . LYS C 1 153 ? 20.699 81.779 32.781 1.00 55.54 152 LYS C N 1
ATOM 5804 C CA . LYS C 1 153 ? 19.794 80.712 32.377 1.00 52.47 152 LYS C CA 1
ATOM 5805 C C . LYS C 1 153 ? 18.366 81.102 32.725 1.00 56.56 152 LYS C C 1
ATOM 5806 O O . LYS C 1 153 ? 18.116 81.622 33.816 1.00 54.29 152 LYS C O 1
ATOM 5812 N N . ILE C 1 154 ? 17.434 80.844 31.805 1.00 49.14 153 ILE C N 1
ATOM 5813 C CA . ILE C 1 154 ? 16.033 81.217 32.005 1.00 43.58 153 ILE C CA 1
ATOM 5814 C C . ILE C 1 154 ? 15.037 80.174 31.506 1.00 45.63 153 ILE C C 1
ATOM 5815 O O . ILE C 1 154 ? 15.215 79.595 30.426 1.00 41.42 153 ILE C O 1
ATOM 5820 N N . LEU C 1 155 ? 13.982 79.960 32.293 1.00 42.64 154 LEU C N 1
ATOM 5821 C CA . LEU C 1 155 ? 12.926 79.022 31.938 1.00 40.59 154 LEU C CA 1
ATOM 5822 C C . LEU C 1 155 ? 11.588 79.730 31.869 1.00 41.46 154 LEU C C 1
ATOM 5823 O O . LEU C 1 155 ? 11.363 80.719 32.564 1.00 44.79 154 LEU C O 1
ATOM 5828 N N . ARG C 1 156 ? 10.702 79.236 31.016 1.00 40.09 155 ARG C N 1
ATOM 5829 C CA . ARG C 1 156 ? 9.375 79.817 30.910 1.00 43.47 155 ARG C CA 1
ATOM 5830 C C . ARG C 1 156 ? 8.301 78.732 30.887 1.00 47.23 155 ARG C C 1
ATOM 5831 O O . ARG C 1 156 ? 8.525 77.650 30.343 1.00 45.24 155 ARG C O 1
ATOM 5839 N N . GLU C 1 157 ? 7.154 79.011 31.516 1.00 54.05 156 GLU C N 1
ATOM 5840 C CA . GLU C 1 157 ? 5.993 78.120 31.446 1.00 50.41 156 GLU C CA 1
ATOM 5841 C C . GLU C 1 157 ? 5.607 77.978 29.973 1.00 53.51 156 GLU C C 1
ATOM 5842 O O . GLU C 1 157 ? 5.109 78.934 29.375 1.00 47.39 156 GLU C O 1
ATOM 5848 N N . ASP C 1 158 ? 5.854 76.795 29.399 1.00 53.99 157 ASP C N 1
ATOM 5849 C CA . ASP C 1 158 ? 5.705 76.552 27.952 1.00 55.60 157 ASP C CA 1
ATOM 5850 C C . ASP C 1 158 ? 4.296 76.097 27.528 1.00 56.15 157 ASP C C 1
ATOM 5851 O O . ASP C 1 158 ? 4.008 74.899 27.467 1.00 50.85 157 ASP C O 1
ATOM 5856 N N . ALA C 1 159 ? 3.423 77.058 27.240 1.00 55.33 158 ALA C N 1
ATOM 5857 C CA . ALA C 1 159 ? 2.119 76.753 26.651 1.00 61.50 158 ALA C CA 1
ATOM 5858 C C . ALA C 1 159 ? 1.310 75.721 27.439 1.00 64.40 158 ALA C C 1
ATOM 5859 O O . ALA C 1 159 ? 0.707 74.816 26.847 1.00 61.43 158 ALA C O 1
ATOM 5861 N N . GLY C 1 160 ? 1.291 75.859 28.764 1.00 57.26 159 GLY C N 1
ATOM 5862 C CA . GLY C 1 160 ? 0.509 74.967 29.600 1.00 56.42 159 GLY C CA 1
ATOM 5863 C C . GLY C 1 160 ? 0.862 73.497 29.432 1.00 65.15 159 GLY C C 1
ATOM 5864 O O . GLY C 1 160 ? 0.030 72.690 29.002 1.00 70.04 159 GLY C O 1
ATOM 5865 N N . ARG C 1 161 ? 2.109 73.155 29.742 1.00 59.14 160 ARG C N 1
ATOM 5866 C CA . ARG C 1 161 ? 2.492 71.767 29.973 1.00 58.13 160 ARG C CA 1
ATOM 5867 C C . ARG C 1 161 ? 3.645 71.739 30.956 1.00 54.53 160 ARG C C 1
ATOM 5868 O O . ARG C 1 161 ? 4.156 70.669 31.290 1.00 60.78 160 ARG C O 1
ATOM 5876 N N . GLY C 1 162 ? 4.060 72.923 31.410 1.00 52.85 161 GLY C N 1
ATOM 5877 C CA . GLY C 1 162 ? 5.134 73.029 32.388 1.00 51.90 161 GLY C CA 1
ATOM 5878 C C . GLY C 1 162 ? 6.151 74.133 32.146 1.00 44.61 161 GLY C C 1
ATOM 5879 O O . GLY C 1 162 ? 5.929 75.039 31.338 1.00 42.44 161 GLY C O 1
ATOM 5880 N N . TRP C 1 163 ? 7.273 74.053 32.856 1.00 39.40 162 TRP C N 1
ATOM 5881 C CA . TRP C 1 163 ? 8.337 75.049 32.730 1.00 45.30 162 TRP C CA 1
ATOM 5882 C C . TRP C 1 163 ? 9.444 74.566 31.800 1.00 38.61 162 TRP C C 1
ATOM 5883 O O . TRP C 1 163 ? 9.994 73.481 31.997 1.00 39.47 162 TRP C O 1
ATOM 5894 N N . ARG C 1 164 ? 9.765 75.363 30.785 1.00 30.31 163 ARG C N 1
ATOM 5895 C CA . ARG C 1 164 ? 10.876 75.000 29.905 1.00 40.26 163 ARG C CA 1
ATOM 5896 C C . ARG C 1 164 ? 11.941 76.079 29.758 1.00 35.88 163 ARG C C 1
ATOM 5897 O O . ARG C 1 164 ? 11.642 77.275 29.820 1.00 33.34 163 ARG C O 1
ATOM 5905 N N . VAL C 1 165 ? 13.187 75.635 29.573 1.00 27.68 164 VAL C N 1
ATOM 5906 C CA . VAL C 1 165 ? 14.281 76.520 29.190 1.00 31.73 164 VAL C CA 1
ATOM 5907 C C . VAL C 1 165 ? 13.946 77.278 27.915 1.00 36.65 164 VAL C C 1
ATOM 5908 O O . VAL C 1 165 ? 13.407 76.705 26.956 1.00 34.71 164 VAL C O 1
ATOM 5912 N N . VAL C 1 166 ? 14.282 78.563 27.887 1.00 31.04 165 VAL C N 1
ATOM 5913 C CA . VAL C 1 166 ? 13.879 79.407 26.774 1.00 30.18 165 VAL C CA 1
ATOM 5914 C C . VAL C 1 166 ? 15.146 80.029 26.213 1.00 33.32 165 VAL C C 1
ATOM 5915 O O . VAL C 1 166 ? 15.974 80.478 26.977 1.00 24.41 165 VAL C O 1
ATOM 5919 N N . VAL C 1 167 ? 15.302 80.023 24.883 1.00 31.86 166 VAL C N 1
ATOM 5920 C CA . VAL C 1 167 ? 16.530 80.470 24.216 1.00 27.72 166 VAL C CA 1
ATOM 5921 C C . VAL C 1 167 ? 16.249 81.523 23.133 1.00 23.28 166 VAL C C 1
ATOM 5922 O O . VAL C 1 167 ? 15.109 81.667 22.679 1.00 29.34 166 VAL C O 1
ATOM 5926 N N . PRO C 1 168 ? 17.277 82.301 22.740 1.00 30.81 167 PRO C N 1
ATOM 5927 C CA . PRO C 1 168 ? 17.015 83.303 21.695 1.00 29.63 167 PRO C CA 1
ATOM 5928 C C . PRO C 1 168 ? 16.670 82.670 20.354 1.00 30.55 167 PRO C C 1
ATOM 5929 O O . PRO C 1 168 ? 17.190 81.613 19.993 1.00 29.07 167 PRO C O 1
ATOM 5933 N N . SER C 1 169 ? 15.805 83.338 19.603 1.00 33.20 168 SER C N 1
ATOM 5934 C CA . SER C 1 169 ? 15.304 82.785 18.364 1.00 30.62 168 SER C CA 1
ATOM 5935 C C . SER C 1 169 ? 15.177 83.878 17.286 1.00 33.31 168 SER C C 1
ATOM 5936 O O . SER C 1 169 ? 14.075 84.214 16.854 1.00 31.23 168 SER C O 1
ATOM 5939 N N . PRO C 1 170 ? 16.324 84.415 16.827 1.00 37.32 169 PRO C N 1
ATOM 5940 C CA . PRO C 1 170 ? 16.328 85.488 15.829 1.00 31.15 169 PRO C CA 1
ATOM 5941 C C . PRO C 1 170 ? 15.847 84.954 14.474 1.00 32.46 169 PRO C C 1
ATOM 5942 O O . PRO C 1 170 ? 15.765 83.732 14.295 1.00 31.26 169 PRO C O 1
ATOM 5946 N N . ARG C 1 171 ? 15.554 85.851 13.534 1.00 31.58 170 ARG C N 1
ATOM 5947 C CA . ARG C 1 171 ? 15.104 85.455 12.201 1.00 27.32 170 ARG C CA 1
ATOM 5948 C C . ARG C 1 171 ? 16.265 84.979 11.351 1.00 31.29 170 ARG C C 1
ATOM 5949 O O . ARG C 1 171 ? 17.392 85.491 11.479 1.00 29.24 170 ARG C O 1
ATOM 5957 N N . PRO C 1 172 ? 16.005 83.980 10.487 1.00 27.10 171 PRO C N 1
ATOM 5958 C CA . PRO C 1 172 ? 17.055 83.449 9.624 1.00 26.58 171 PRO C CA 1
ATOM 5959 C C . PRO C 1 172 ? 17.245 84.348 8.390 1.00 31.24 171 PRO C C 1
ATOM 5960 O O . PRO C 1 172 ? 16.245 84.777 7.833 1.00 33.93 171 PRO C O 1
ATOM 5964 N N . LEU C 1 173 ? 18.485 84.598 7.962 1.00 29.64 172 LEU C N 1
ATOM 5965 C CA . LEU C 1 173 ? 18.741 85.428 6.780 1.00 32.11 172 LEU C CA 1
ATOM 5966 C C . LEU C 1 173 ? 19.323 84.659 5.598 1.00 28.02 172 LEU C C 1
ATOM 5967 O O . LEU C 1 173 ? 18.978 84.920 4.445 1.00 26.80 172 LEU C O 1
ATOM 5972 N N . GLU C 1 174 ? 20.256 83.748 5.872 1.00 24.87 173 GLU C N 1
ATOM 5973 C CA . GLU C 1 174 ? 20.911 83.005 4.786 1.00 28.12 173 GLU C CA 1
ATOM 5974 C C . GLU C 1 174 ? 21.285 81.586 5.183 1.00 25.22 173 GLU C C 1
ATOM 5975 O O . GLU C 1 174 ? 21.822 81.364 6.275 1.00 26.75 173 GLU C O 1
ATOM 5981 N N . ILE C 1 175 ? 20.983 80.638 4.300 1.00 18.38 174 ILE C N 1
ATOM 5982 C CA . ILE C 1 175 ? 21.491 79.282 4.441 1.00 22.71 174 ILE C CA 1
ATOM 5983 C C . ILE C 1 175 ? 22.885 79.252 3.766 1.00 28.11 174 ILE C C 1
ATOM 5984 O O . ILE C 1 175 ? 23.036 79.309 2.512 1.00 22.65 174 ILE C O 1
ATOM 5989 N N . VAL C 1 176 ? 23.914 79.205 4.601 1.00 20.65 175 VAL C N 1
ATOM 5990 C CA . VAL C 1 176 ? 25.265 79.235 4.076 1.00 18.07 175 VAL C CA 1
ATOM 5991 C C . VAL C 1 176 ? 25.452 78.107 3.045 1.00 18.02 175 VAL C C 1
ATOM 5992 O O . VAL C 1 176 ? 26.017 78.333 1.972 1.00 21.62 175 VAL C O 1
ATOM 5996 N N . GLU C 1 177 ? 24.990 76.895 3.357 1.00 18.78 176 GLU C N 1
ATOM 5997 C CA . GLU C 1 177 ? 25.210 75.755 2.441 1.00 21.07 176 GLU C CA 1
ATOM 5998 C C . GLU C 1 177 ? 24.258 75.708 1.238 1.00 25.25 176 GLU C C 1
ATOM 5999 O O . GLU C 1 177 ? 24.283 74.738 0.480 1.00 19.27 176 GLU C O 1
ATOM 6005 N N . TYR C 1 178 ? 23.432 76.743 1.065 1.00 17.03 177 TYR C N 1
ATOM 6006 C CA . TYR C 1 178 ? 22.508 76.774 -0.068 1.00 26.04 177 TYR C CA 1
ATOM 6007 C C . TYR C 1 178 ? 23.075 76.153 -1.355 1.00 20.11 177 TYR C C 1
ATOM 6008 O O . TYR C 1 178 ? 22.482 75.234 -1.924 1.00 16.38 177 TYR C O 1
ATOM 6017 N N . GLY C 1 179 ? 24.225 76.672 -1.798 1.00 24.12 178 GLY C N 1
ATOM 6018 C CA . GLY C 1 179 ? 24.873 76.255 -3.042 1.00 21.18 178 GLY C CA 1
ATOM 6019 C C . GLY C 1 179 ? 25.121 74.747 -3.156 1.00 27.98 178 GLY C C 1
ATOM 6020 O O . GLY C 1 179 ? 25.000 74.160 -4.239 1.00 18.29 178 GLY C O 1
ATOM 6021 N N . VAL C 1 180 ? 25.477 74.107 -2.042 1.00 19.02 179 VAL C N 1
ATOM 6022 C CA . VAL C 1 180 ? 25.817 72.683 -2.083 1.00 19.50 179 VAL C CA 1
ATOM 6023 C C . VAL C 1 180 ? 24.541 71.850 -2.058 1.00 18.53 179 VAL C C 1
ATOM 6024 O O . VAL C 1 180 ? 24.448 70.787 -2.684 1.00 19.64 179 VAL C O 1
ATOM 6028 N N . ILE C 1 181 ? 23.555 72.335 -1.308 1.00 19.59 180 ILE C N 1
ATOM 6029 C CA . ILE C 1 181 ? 22.274 71.657 -1.262 1.00 18.44 180 ILE C CA 1
ATOM 6030 C C . ILE C 1 181 ? 21.698 71.672 -2.687 1.00 22.64 180 ILE C C 1
ATOM 6031 O O . ILE C 1 181 ? 21.328 70.633 -3.243 1.00 17.45 180 ILE C O 1
ATOM 6036 N N . LYS C 1 182 ? 21.676 72.833 -3.315 1.00 17.63 181 LYS C N 1
ATOM 6037 C CA . LYS C 1 182 ? 21.186 72.886 -4.690 1.00 22.72 181 LYS C CA 1
ATOM 6038 C C . LYS C 1 182 ? 21.808 71.800 -5.556 1.00 18.75 181 LYS C C 1
ATOM 6039 O O . LYS C 1 182 ? 21.132 71.016 -6.223 1.00 24.76 181 LYS C O 1
ATOM 6045 N N . THR C 1 183 ? 23.122 71.759 -5.545 1.00 25.27 182 THR C N 1
ATOM 6046 C CA . THR C 1 183 ? 23.884 70.782 -6.306 1.00 21.88 182 THR C CA 1
ATOM 6047 C C . THR C 1 183 ? 23.485 69.330 -5.992 1.00 20.46 182 THR C C 1
ATOM 6048 O O . THR C 1 183 ? 23.270 68.531 -6.887 1.00 21.68 182 THR C O 1
ATOM 6052 N N . LEU C 1 184 ? 23.400 68.972 -4.716 1.00 19.49 183 LEU C N 1
ATOM 6053 C CA . LEU C 1 184 ? 22.991 67.619 -4.374 1.00 21.07 183 LEU C CA 1
ATOM 6054 C C . LEU C 1 184 ? 21.608 67.306 -4.969 1.00 24.35 183 LEU C C 1
ATOM 6055 O O . LEU C 1 184 ? 21.404 66.269 -5.633 1.00 20.98 183 LEU C O 1
ATOM 6060 N N . ILE C 1 185 ? 20.652 68.206 -4.743 1.00 21.57 184 ILE C N 1
ATOM 6061 C CA . ILE C 1 185 ? 19.315 67.996 -5.297 1.00 21.16 184 ILE C CA 1
ATOM 6062 C C . ILE C 1 185 ? 19.315 67.982 -6.859 1.00 24.23 184 ILE C C 1
ATOM 6063 O O . ILE C 1 185 ? 18.636 67.154 -7.459 1.00 22.36 184 ILE C O 1
ATOM 6068 N N . ASP C 1 186 ? 20.080 68.868 -7.501 1.00 25.50 185 ASP C N 1
ATOM 6069 C CA . ASP C 1 186 ? 20.293 68.772 -8.968 1.00 24.20 185 ASP C CA 1
ATOM 6070 C C . ASP C 1 186 ? 20.742 67.369 -9.346 1.00 28.55 185 ASP C C 1
ATOM 6071 O O . ASP C 1 186 ? 20.472 66.881 -10.442 1.00 27.64 185 ASP C O 1
ATOM 6076 N N . ASN C 1 187 ? 21.461 66.721 -8.435 1.00 27.20 186 ASN C N 1
ATOM 6077 C CA . ASN C 1 187 ? 22.001 65.405 -8.729 1.00 27.55 186 ASN C CA 1
ATOM 6078 C C . ASN C 1 187 ? 21.154 64.258 -8.206 1.00 26.59 186 ASN C C 1
ATOM 6079 O O . ASN C 1 187 ? 21.585 63.092 -8.214 1.00 30.33 186 ASN C O 1
ATOM 6084 N N . ASN C 1 188 ? 19.945 64.602 -7.758 1.00 26.45 187 ASN C N 1
ATOM 6085 C CA . ASN C 1 188 ? 18.943 63.614 -7.356 1.00 23.50 187 ASN C CA 1
ATOM 6086 C C . ASN C 1 188 ? 19.285 62.897 -6.040 1.00 26.70 187 ASN C C 1
ATOM 6087 O O . ASN C 1 188 ? 18.848 61.768 -5.815 1.00 23.57 187 ASN C O 1
ATOM 6092 N N . VAL C 1 189 ? 20.077 63.542 -5.187 1.00 25.34 188 VAL C N 1
ATOM 6093 C CA . VAL C 1 189 ? 20.332 63.020 -3.838 1.00 25.53 188 VAL C CA 1
ATOM 6094 C C . VAL C 1 189 ? 19.229 63.434 -2.873 1.00 17.73 188 VAL C C 1
ATOM 6095 O O . VAL C 1 189 ? 18.812 64.596 -2.849 1.00 19.09 188 VAL C O 1
ATOM 6099 N N . LEU C 1 190 ? 18.716 62.498 -2.081 1.00 20.04 189 LEU C N 1
ATOM 6100 C CA . LEU C 1 190 ? 17.857 62.914 -0.962 1.00 18.66 189 LEU C CA 1
ATOM 6101 C C . LEU C 1 190 ? 18.704 63.589 0.151 1.00 19.43 189 LEU C C 1
ATOM 6102 O O . LEU C 1 190 ? 19.406 62.926 0.927 1.00 23.73 189 LEU C O 1
ATOM 6107 N N . VAL C 1 191 ? 18.594 64.920 0.218 1.00 17.98 190 VAL C N 1
ATOM 6108 C CA . VAL C 1 191 ? 19.290 65.761 1.186 1.00 15.79 190 VAL C CA 1
ATOM 6109 C C . VAL C 1 191 ? 18.576 66.019 2.521 1.00 18.45 190 VAL C C 1
ATOM 6110 O O . VAL C 1 191 ? 17.443 66.520 2.553 1.00 14.90 190 VAL C O 1
ATOM 6114 N N . ILE C 1 192 ? 19.250 65.710 3.625 1.00 20.72 191 ILE C N 1
ATOM 6115 C CA . ILE C 1 192 ? 18.751 66.101 4.949 1.00 11.74 191 ILE C CA 1
ATOM 6116 C C . ILE C 1 192 ? 19.599 67.297 5.399 1.00 14.14 191 ILE C C 1
ATOM 6117 O O . ILE C 1 192 ? 20.821 67.272 5.278 1.00 16.98 191 ILE C O 1
ATOM 6122 N N . CYS C 1 193 ? 18.975 68.385 5.840 1.00 17.75 192 CYS C N 1
ATOM 6123 C CA . CYS C 1 193 ? 19.764 69.599 6.193 1.00 16.59 192 CYS C CA 1
ATOM 6124 C C . CYS C 1 193 ? 18.959 70.583 7.023 1.00 12.88 192 CYS C C 1
ATOM 6125 O O . CYS C 1 193 ? 17.784 70.352 7.316 1.00 12.71 192 CYS C O 1
ATOM 6128 N N . THR C 1 194 ? 19.586 71.670 7.445 1.00 20.44 193 THR C N 1
ATOM 6129 C CA . THR C 1 194 ? 18.863 72.621 8.292 1.00 18.11 193 THR C CA 1
ATOM 6130 C C . THR C 1 194 ? 18.170 71.962 9.471 1.00 18.38 193 THR C C 1
ATOM 6131 O O . THR C 1 194 ? 17.095 72.400 9.911 1.00 21.88 193 THR C O 1
ATOM 6135 N N . ASN C 1 195 ? 18.760 70.898 10.003 1.00 18.60 194 ASN C N 1
ATOM 6136 C CA . ASN C 1 195 ? 18.120 70.233 11.131 1.00 14.34 194 ASN C CA 1
ATOM 6137 C C . ASN C 1 195 ? 18.076 71.140 12.380 1.00 16.93 194 ASN C C 1
ATOM 6138 O O . ASN C 1 195 ? 19.105 71.432 12.993 1.00 26.17 194 ASN C O 1
ATOM 6143 N N . GLY C 1 196 ? 16.892 71.572 12.768 1.00 14.52 195 GLY C N 1
ATOM 6144 C CA . GLY C 1 196 ? 16.766 72.564 13.828 1.00 20.49 195 GLY C CA 1
ATOM 6145 C C . GLY C 1 196 ? 16.941 73.997 13.345 1.00 18.28 195 GLY C C 1
ATOM 6146 O O . GLY C 1 196 ? 17.111 74.928 14.138 1.00 17.84 195 GLY C O 1
ATOM 6147 N N . GLY C 1 197 ? 16.935 74.187 12.031 1.00 22.04 196 GLY C N 1
ATOM 6148 C CA . GLY C 1 197 ? 16.874 75.537 11.497 1.00 21.25 196 GLY C CA 1
ATOM 6149 C C . GLY C 1 197 ? 18.224 76.082 11.115 1.00 20.09 196 GLY C C 1
ATOM 6150 O O . GLY C 1 197 ? 18.341 77.221 10.643 1.00 22.21 196 GLY C O 1
ATOM 6151 N N .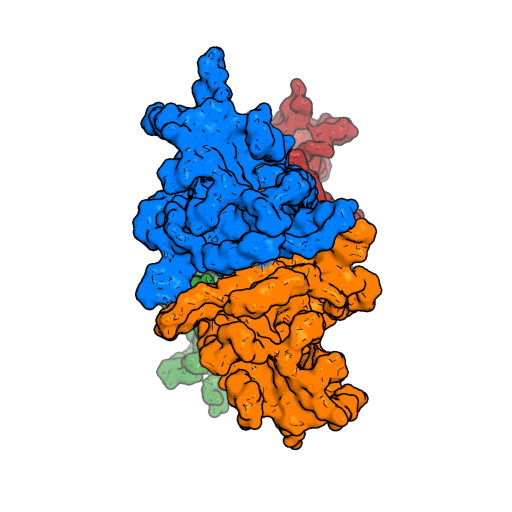 GLY C 1 198 ? 19.246 75.254 11.308 1.00 23.33 197 GLY C N 1
ATOM 6152 C CA . GLY C 1 198 ? 20.613 75.613 11.009 1.00 15.51 197 GLY C CA 1
ATOM 6153 C C . GLY C 1 198 ? 21.288 76.072 12.281 1.00 23.88 197 GLY C C 1
ATOM 6154 O O . GLY C 1 198 ? 20.613 76.551 13.196 1.00 19.66 197 GLY C O 1
ATOM 6155 N N . ILE C 1 199 ? 22.610 75.888 12.339 1.00 20.89 198 ILE C N 1
ATOM 6156 C CA . ILE C 1 199 ? 23.477 76.476 13.361 1.00 21.82 198 ILE C CA 1
ATOM 6157 C C . ILE C 1 199 ? 23.563 78.010 13.205 1.00 23.74 198 ILE C C 1
ATOM 6158 O O . ILE C 1 199 ? 24.183 78.525 12.263 1.00 19.58 198 ILE C O 1
ATOM 6163 N N . PRO C 1 200 ? 22.941 78.751 14.125 1.00 24.37 199 PRO C N 1
ATOM 6164 C CA . PRO C 1 200 ? 22.928 80.218 13.972 1.00 18.29 199 PRO C CA 1
ATOM 6165 C C . PRO C 1 200 ? 24.313 80.840 14.027 1.00 23.57 199 PRO C C 1
ATOM 6166 O O . PRO C 1 200 ? 25.093 80.602 14.970 1.00 22.97 199 PRO C O 1
ATOM 6170 N N . CYS C 1 201 ? 24.594 81.648 13.008 1.00 20.46 200 CYS C N 1
ATOM 6171 C CA . CYS C 1 201 ? 25.852 82.339 12.847 1.00 23.22 200 CYS C CA 1
ATOM 6172 C C . CYS C 1 201 ? 25.623 83.792 12.418 1.00 24.46 200 CYS C C 1
ATOM 6173 O O . CYS C 1 201 ? 24.522 84.174 12.047 1.00 24.75 200 CYS C O 1
ATOM 6176 N N . LYS C 1 202 ? 26.677 84.595 12.463 1.00 26.70 201 LYS C N 1
ATOM 6177 C CA . LYS C 1 202 ? 26.612 85.928 11.899 1.00 23.30 201 LYS C CA 1
ATOM 6178 C C . LYS C 1 202 ? 27.814 86.062 10.983 1.00 24.35 201 LYS C C 1
ATOM 6179 O O . LYS C 1 202 ? 28.829 85.382 11.174 1.00 27.02 201 LYS C O 1
ATOM 6185 N N . ARG C 1 203 ? 27.722 86.941 9.998 1.00 26.12 202 ARG C N 1
ATOM 6186 C CA . ARG C 1 203 ? 28.867 87.247 9.181 1.00 32.12 202 ARG C CA 1
ATOM 6187 C C . ARG C 1 203 ? 29.207 88.708 9.441 1.00 33.95 202 ARG C C 1
ATOM 6188 O O . ARG C 1 203 ? 28.363 89.578 9.221 1.00 27.55 202 ARG C O 1
ATOM 6196 N N . GLU C 1 204 ? 30.415 88.961 9.951 1.00 26.09 203 GLU C N 1
ATOM 6197 C CA . GLU C 1 204 ? 30.936 90.314 10.099 1.00 31.42 203 GLU C CA 1
ATOM 6198 C C . GLU C 1 204 ? 32.176 90.457 9.205 1.00 35.81 203 GLU C C 1
ATOM 6199 O O . GLU C 1 204 ? 33.139 89.704 9.333 1.00 32.49 203 GLU C O 1
ATOM 6205 N N . ASN C 1 205 ? 32.158 91.427 8.305 1.00 38.72 204 ASN C N 1
ATOM 6206 C CA . ASN C 1 205 ? 33.311 91.640 7.453 1.00 42.48 204 ASN C CA 1
ATOM 6207 C C . ASN C 1 205 ? 33.951 90.308 7.035 1.00 41.29 204 ASN C C 1
ATOM 6208 O O . ASN C 1 205 ? 35.111 90.022 7.365 1.00 41.77 204 ASN C O 1
ATOM 6213 N N . LYS C 1 206 ? 33.161 89.480 6.356 1.00 41.89 205 LYS C N 1
ATOM 6214 C CA . LYS C 1 206 ? 33.677 88.275 5.717 1.00 42.54 205 LYS C CA 1
ATOM 6215 C C . LYS C 1 206 ? 33.855 87.085 6.660 1.00 40.35 205 LYS C C 1
ATOM 6216 O O . LYS C 1 206 ? 34.171 85.982 6.205 1.00 40.36 205 LYS C O 1
ATOM 6222 N N . VAL C 1 207 ? 33.687 87.312 7.964 1.00 33.52 206 VAL C N 1
ATOM 6223 C CA . VAL C 1 207 ? 33.953 86.284 8.973 1.00 30.54 206 VAL C CA 1
ATOM 6224 C C . VAL C 1 207 ? 32.669 85.697 9.553 1.00 34.43 206 VAL C C 1
ATOM 6225 O O . VAL C 1 207 ? 31.858 86.421 10.139 1.00 27.26 206 VAL C O 1
ATOM 6229 N N . ILE C 1 208 ? 32.499 84.384 9.377 1.00 28.30 207 ILE C N 1
ATOM 6230 C CA . ILE C 1 208 ? 31.395 83.628 9.950 1.00 23.35 207 ILE C CA 1
ATOM 6231 C C . ILE C 1 208 ? 31.808 83.163 11.364 1.00 24.27 207 ILE C C 1
ATOM 6232 O O . ILE C 1 208 ? 32.858 82.525 11.542 1.00 24.81 207 ILE C O 1
ATOM 6237 N N . SER C 1 209 ? 31.016 83.549 12.360 1.00 19.49 208 SER C N 1
ATOM 6238 C CA . SER C 1 209 ? 31.169 83.059 13.727 1.00 27.03 208 SER C CA 1
ATOM 6239 C C . SER C 1 209 ? 29.808 82.634 14.332 1.00 25.96 208 SER C C 1
ATOM 6240 O O . SER C 1 209 ? 28.746 83.083 13.889 1.00 20.51 208 SER C O 1
ATOM 6243 N N . GLY C 1 210 ? 29.856 81.748 15.332 1.00 26.59 209 GLY C N 1
ATOM 6244 C CA . GLY C 1 210 ? 28.650 81.191 15.910 1.00 22.03 209 GLY C CA 1
ATOM 6245 C C . GLY C 1 210 ? 27.918 82.092 16.903 1.00 27.36 209 GLY C C 1
ATOM 6246 O O . GLY C 1 210 ? 28.545 82.860 17.629 1.00 19.95 209 GLY C O 1
ATOM 6247 N N . VAL C 1 211 ? 26.586 81.991 16.945 1.00 19.97 210 VAL C N 1
ATOM 6248 C CA . VAL C 1 211 ? 25.828 82.729 17.938 1.00 25.76 210 VAL C CA 1
ATOM 6249 C C . VAL C 1 211 ? 24.964 81.784 18.733 1.00 24.97 210 VAL C C 1
ATOM 6250 O O . VAL C 1 211 ? 24.613 80.703 18.254 1.00 24.67 210 VAL C O 1
ATOM 6254 N N . ASP C 1 212 ? 24.676 82.174 19.972 1.00 21.39 211 ASP C N 1
ATOM 6255 C CA . ASP C 1 212 ? 23.946 81.317 20.891 1.00 21.52 211 ASP C CA 1
ATOM 6256 C C . ASP C 1 212 ? 22.432 81.555 20.798 1.00 24.48 211 ASP C C 1
ATOM 6257 O O . ASP C 1 212 ? 21.841 82.418 21.464 1.00 27.25 211 ASP C O 1
ATOM 6262 N N . ALA C 1 213 ? 21.806 80.775 19.938 1.00 20.62 212 ALA C N 1
ATOM 6263 C CA . ALA C 1 213 ? 20.386 80.931 19.667 1.00 17.61 212 ALA C CA 1
ATOM 6264 C C . ALA C 1 213 ? 19.900 79.587 19.164 1.00 20.53 212 ALA C C 1
ATOM 6265 O O . ALA C 1 213 ? 20.726 78.700 18.891 1.00 24.02 212 ALA C O 1
ATOM 6267 N N . VAL C 1 214 ? 18.580 79.443 19.032 1.00 18.87 213 VAL C N 1
ATOM 6268 C CA . VAL C 1 214 ? 17.985 78.428 18.170 1.00 19.16 213 VAL C CA 1
ATOM 6269 C C . VAL C 1 214 ? 16.931 79.072 17.277 1.00 29.16 213 VAL C C 1
ATOM 6270 O O . VAL C 1 214 ? 16.033 79.777 17.760 1.00 26.82 213 VAL C O 1
ATOM 6274 N N . ILE C 1 215 ? 17.063 78.823 15.972 1.00 27.92 214 ILE C N 1
ATOM 6275 C CA . ILE C 1 215 ? 16.222 79.415 14.940 1.00 26.35 214 ILE C CA 1
ATOM 6276 C C . ILE C 1 215 ? 14.945 78.627 14.795 1.00 24.66 214 ILE C C 1
ATOM 6277 O O . ILE C 1 215 ? 14.965 77.387 14.919 1.00 16.73 214 ILE C O 1
ATOM 6282 N N . ASP C 1 216 ? 13.866 79.333 14.437 1.00 21.00 215 ASP C N 1
ATOM 6283 C CA . ASP C 1 216 ? 12.600 78.695 14.065 1.00 23.14 215 ASP C CA 1
ATOM 6284 C C . ASP C 1 216 ? 12.766 77.823 12.815 1.00 20.13 215 ASP C C 1
ATOM 6285 O O . ASP C 1 216 ? 13.088 78.310 11.715 1.00 22.39 215 ASP C O 1
ATOM 6290 N N . LYS C 1 217 ? 12.544 76.524 12.991 1.00 19.17 216 LYS C N 1
ATOM 6291 C CA . LYS C 1 217 ? 12.750 75.549 11.920 1.00 20.58 216 LYS C CA 1
ATOM 6292 C C . LYS C 1 217 ? 11.867 75.813 10.703 1.00 18.59 216 LYS C C 1
ATOM 6293 O O . LYS C 1 217 ? 12.264 75.555 9.555 1.00 26.21 216 LYS C O 1
ATOM 6299 N N . ASP C 1 218 ? 10.673 76.325 10.940 1.00 21.62 217 ASP C N 1
ATOM 6300 C CA . ASP C 1 218 ? 9.727 76.560 9.839 1.00 23.85 217 ASP C CA 1
ATOM 6301 C C . ASP C 1 218 ? 10.079 77.804 9.055 1.00 17.08 217 ASP C C 1
ATOM 6302 O O . ASP C 1 218 ? 10.020 77.798 7.824 1.00 22.43 217 ASP C O 1
ATOM 6307 N N . LEU C 1 219 ? 10.459 78.868 9.762 1.00 18.69 218 LEU C N 1
ATOM 6308 C CA . LEU C 1 219 ? 10.982 80.069 9.105 1.00 22.51 218 LEU C CA 1
ATOM 6309 C C . LEU C 1 219 ? 12.236 79.761 8.277 1.00 21.90 218 LEU C C 1
ATOM 6310 O O . LEU C 1 219 ? 12.354 80.200 7.138 1.00 22.08 218 LEU C O 1
ATOM 6315 N N . ALA C 1 220 ? 13.166 78.994 8.842 1.00 25.96 219 ALA C N 1
ATOM 6316 C CA . ALA C 1 220 ? 14.382 78.634 8.108 1.00 20.63 219 ALA C CA 1
ATOM 6317 C C . ALA C 1 220 ? 14.071 77.723 6.935 1.00 22.15 219 ALA C C 1
ATOM 6318 O O . ALA C 1 220 ? 14.706 77.819 5.892 1.00 20.95 219 ALA C O 1
ATOM 6320 N N . THR C 1 221 ? 13.124 76.810 7.102 1.00 19.24 220 THR C N 1
ATOM 6321 C CA . THR C 1 221 ? 12.842 75.915 5.986 1.00 20.78 220 THR C CA 1
ATOM 6322 C C . THR C 1 221 ? 12.166 76.687 4.860 1.00 20.63 220 THR C C 1
ATOM 6323 O O . THR C 1 221 ? 12.341 76.366 3.693 1.00 21.91 220 THR C O 1
ATOM 6327 N N . SER C 1 222 ? 11.402 77.716 5.206 1.00 17.86 221 SER C N 1
ATOM 6328 C CA . SER C 1 222 ? 10.698 78.462 4.181 1.00 21.49 221 SER C CA 1
ATOM 6329 C C . SER C 1 222 ? 11.696 79.259 3.389 1.00 26.27 221 SER C C 1
ATOM 6330 O O . SER C 1 222 ? 11.662 79.290 2.151 1.00 28.60 221 SER C O 1
ATOM 6333 N N . LEU C 1 223 ? 12.605 79.916 4.095 1.00 26.47 222 LEU C N 1
ATOM 6334 C CA . LEU C 1 223 ? 13.732 80.608 3.437 1.00 20.31 222 LEU C CA 1
ATOM 6335 C C . LEU C 1 223 ? 14.552 79.692 2.512 1.00 25.62 222 LEU C C 1
ATOM 6336 O O . LEU C 1 223 ? 14.829 80.001 1.320 1.00 22.23 222 LEU C O 1
ATOM 6341 N N . LEU C 1 224 ? 14.971 78.558 3.057 1.00 20.16 223 LEU C N 1
ATOM 6342 C CA . LEU C 1 224 ? 15.647 77.563 2.211 1.00 25.89 223 LEU C CA 1
ATOM 6343 C C . LEU C 1 224 ? 14.867 77.255 0.917 1.00 22.27 223 LEU C C 1
ATOM 6344 O O . LEU C 1 224 ? 15.449 77.190 -0.202 1.00 26.12 223 LEU C O 1
ATOM 6349 N N . ALA C 1 225 ? 13.560 77.027 1.089 1.00 15.54 224 ALA C N 1
ATOM 6350 C CA . ALA C 1 225 ? 12.668 76.607 -0.014 1.00 23.76 224 ALA C CA 1
ATOM 6351 C C . ALA C 1 225 ? 12.561 77.698 -1.065 1.00 20.73 224 ALA C C 1
ATOM 6352 O O . ALA C 1 225 ? 12.630 77.445 -2.284 1.00 17.59 224 ALA C O 1
ATOM 6354 N N . LYS C 1 226 ? 12.404 78.934 -0.598 1.00 23.69 225 LYS C N 1
ATOM 6355 C CA . LYS C 1 226 ? 12.292 80.057 -1.527 1.00 29.14 225 LYS C CA 1
ATOM 6356 C C . LYS C 1 226 ? 13.587 80.266 -2.366 1.00 30.28 225 LYS C C 1
ATOM 6357 O O . LYS C 1 226 ? 13.532 80.524 -3.579 1.00 29.03 225 LYS C O 1
ATOM 6363 N N . THR C 1 227 ? 14.750 80.101 -1.739 1.00 31.65 226 THR C N 1
ATOM 6364 C CA . THR C 1 227 ? 16.020 80.276 -2.452 1.00 28.60 226 THR C CA 1
ATOM 6365 C C . THR C 1 227 ? 16.257 79.130 -3.430 1.00 31.46 226 THR C C 1
ATOM 6366 O O . THR C 1 227 ? 16.658 79.347 -4.572 1.00 34.46 226 THR C O 1
ATOM 6370 N N . LEU C 1 228 ? 16.005 77.909 -2.974 1.00 24.74 227 LEU C N 1
ATOM 6371 C CA . LEU C 1 228 ? 16.045 76.724 -3.833 1.00 23.48 227 LEU C CA 1
ATOM 6372 C C . LEU C 1 228 ? 15.000 76.826 -4.962 1.00 33.58 227 LEU C C 1
ATOM 6373 O O . LEU C 1 228 ? 15.023 76.048 -5.921 1.00 38.03 227 LEU C O 1
ATOM 6378 N N . ASN C 1 229 ? 14.064 77.773 -4.826 1.00 25.44 228 ASN C N 1
ATOM 6379 C CA . ASN C 1 229 ? 12.988 77.935 -5.801 1.00 34.49 228 ASN C CA 1
ATOM 6380 C C . ASN C 1 229 ? 12.221 76.621 -5.978 1.00 31.52 228 ASN C C 1
ATOM 6381 O O . ASN C 1 229 ? 12.002 76.136 -7.085 1.00 24.51 228 ASN C O 1
ATOM 6386 N N . SER C 1 230 ? 11.809 76.026 -4.872 1.00 29.10 229 SER C N 1
ATOM 6387 C CA . SER C 1 230 ? 11.241 74.700 -4.989 1.00 21.86 229 SER C CA 1
ATOM 6388 C C . SER C 1 230 ? 9.771 74.808 -5.336 1.00 22.85 229 SER C C 1
ATOM 6389 O O . SER C 1 230 ? 9.160 75.890 -5.257 1.00 25.78 229 SER C O 1
ATOM 6392 N N . ASP C 1 231 ? 9.187 73.680 -5.704 1.00 23.60 230 ASP C N 1
ATOM 6393 C CA . ASP C 1 231 ? 7.824 73.669 -6.214 1.00 28.43 230 ASP C CA 1
ATOM 6394 C C . ASP C 1 231 ? 6.800 73.603 -5.059 1.00 26.07 230 ASP C C 1
ATOM 6395 O O . ASP C 1 231 ? 5.633 74.026 -5.189 1.00 28.80 230 ASP C O 1
ATOM 6400 N N . TYR C 1 232 ? 7.258 73.080 -3.927 1.00 21.98 231 TYR C N 1
ATOM 6401 C CA . TYR C 1 232 ? 6.418 72.920 -2.734 1.00 20.52 231 TYR C CA 1
ATOM 6402 C C . TYR C 1 232 ? 7.230 73.215 -1.493 1.00 19.88 231 TYR C C 1
ATOM 6403 O O . TYR C 1 232 ? 8.416 72.887 -1.450 1.00 23.85 231 TYR C O 1
ATOM 6412 N N . LEU C 1 233 ? 6.601 73.863 -0.515 1.00 24.03 232 LEU C N 1
ATOM 6413 C CA . LEU C 1 233 ? 7.049 73.882 0.883 1.00 19.86 232 LEU C CA 1
ATOM 6414 C C . LEU C 1 233 ? 6.009 73.111 1.693 1.00 23.61 232 LEU C C 1
ATOM 6415 O O . LEU C 1 233 ? 4.804 73.424 1.643 1.00 23.12 232 LEU C O 1
ATOM 6420 N N . MET C 1 234 ? 6.463 72.106 2.432 1.00 20.00 233 MET C N 1
ATOM 6421 C CA . MET C 1 234 ? 5.556 71.280 3.227 1.00 20.45 233 MET C CA 1
ATOM 6422 C C . MET C 1 234 ? 6.005 71.302 4.677 1.00 21.76 233 MET C C 1
ATOM 6423 O O . MET C 1 234 ? 7.169 70.988 4.947 1.00 16.42 233 MET C O 1
ATOM 6428 N N . ILE C 1 235 ? 5.112 71.680 5.593 1.00 18.21 234 ILE C N 1
ATOM 6429 C CA . ILE C 1 235 ? 5.392 71.663 7.037 1.00 23.08 234 ILE C CA 1
ATOM 6430 C C . ILE C 1 235 ? 4.548 70.581 7.660 1.00 24.31 234 ILE C C 1
ATOM 6431 O O . ILE C 1 235 ? 3.309 70.652 7.629 1.00 22.48 234 ILE C O 1
ATOM 6436 N N . LEU C 1 236 ? 5.195 69.541 8.173 1.00 27.20 235 LEU C N 1
ATOM 6437 C CA . LEU C 1 236 ? 4.439 68.431 8.739 1.00 26.66 235 LEU C CA 1
ATOM 6438 C C . LEU C 1 236 ? 4.228 68.687 10.207 1.00 28.88 235 LEU C C 1
ATOM 6439 O O . LEU C 1 236 ? 5.159 68.883 10.946 1.00 27.47 235 LEU C O 1
ATOM 6444 N N . THR C 1 237 ? 2.979 68.732 10.628 1.00 32.45 236 THR C N 1
ATOM 6445 C CA . THR C 1 237 ? 2.720 68.955 12.033 1.00 35.51 236 THR C CA 1
ATOM 6446 C C . THR C 1 237 ? 2.007 67.733 12.556 1.00 37.35 236 THR C C 1
ATOM 6447 O O . THR C 1 237 ? 1.873 66.742 11.842 1.00 41.85 236 THR C O 1
ATOM 6451 N N . ASP C 1 238 ? 1.569 67.779 13.803 1.00 35.41 237 ASP C N 1
ATOM 6452 C CA . ASP C 1 238 ? 0.919 66.613 14.361 1.00 44.14 237 ASP C CA 1
ATOM 6453 C C . ASP C 1 238 ? -0.592 66.647 14.119 1.00 47.87 237 ASP C C 1
ATOM 6454 O O . ASP C 1 238 ? -1.271 65.650 14.340 1.00 51.61 237 ASP C O 1
ATOM 6459 N N . VAL C 1 239 ? -1.111 67.785 13.653 1.00 43.22 238 VAL C N 1
ATOM 6460 C CA . VAL C 1 239 ? -2.538 67.894 13.330 1.00 52.05 238 VAL C CA 1
ATOM 6461 C C . VAL C 1 239 ? -2.789 67.718 11.823 1.00 52.09 238 VAL C C 1
ATOM 6462 O O . VAL C 1 239 ? -1.910 68.002 11.000 1.00 45.58 238 VAL C O 1
ATOM 6466 N N . LEU C 1 240 ? -3.978 67.234 11.462 1.00 58.62 239 LEU C N 1
ATOM 6467 C CA . LEU C 1 240 ? -4.332 67.049 10.044 1.00 52.00 239 LEU C CA 1
ATOM 6468 C C . LEU C 1 240 ? -4.400 68.378 9.293 1.00 51.16 239 LEU C C 1
ATOM 6469 O O . LEU C 1 240 ? -3.776 68.556 8.233 1.00 47.12 239 LEU C O 1
ATOM 6474 N N . ASN C 1 241 ? -5.190 69.297 9.837 1.00 48.94 240 ASN C N 1
ATOM 6475 C CA . ASN C 1 241 ? -5.297 70.633 9.283 1.00 48.16 240 ASN C CA 1
ATOM 6476 C C . ASN C 1 241 ? -5.042 71.675 10.361 1.00 50.48 240 ASN C C 1
ATOM 6477 O O . ASN C 1 241 ? -5.105 71.376 11.554 1.00 53.71 240 ASN C O 1
ATOM 6482 N N . ALA C 1 242 ? -4.722 72.894 9.939 1.00 51.67 241 ALA C N 1
ATOM 6483 C CA . ALA C 1 242 ? -4.859 74.035 10.825 1.00 53.95 241 ALA C CA 1
ATOM 6484 C C . ALA C 1 242 ? -6.341 74.394 10.829 1.00 55.86 241 ALA C C 1
ATOM 6485 O O . ALA C 1 242 ? -7.044 74.160 9.838 1.00 52.55 241 ALA C O 1
ATOM 6487 N N . CYS C 1 243 ? -6.811 74.946 11.944 1.00 58.98 242 CYS C N 1
ATOM 6488 C CA . CYS C 1 243 ? -8.201 75.376 12.077 1.00 62.05 242 CYS C CA 1
ATOM 6489 C C . CYS C 1 243 ? -8.258 76.856 12.450 1.00 65.58 242 CYS C C 1
ATOM 6490 O O . CYS C 1 243 ? -7.246 77.465 12.808 1.00 64.12 242 CYS C O 1
ATOM 6493 N N . ILE C 1 244 ? -9.441 77.443 12.349 1.00 65.07 243 ILE C N 1
ATOM 6494 C CA . ILE C 1 244 ? -9.721 78.662 13.093 1.00 64.71 243 ILE C CA 1
ATOM 6495 C C . ILE C 1 244 ? -10.704 78.251 14.178 1.00 63.90 243 ILE C C 1
ATOM 6496 O O . ILE C 1 244 ? -11.740 77.656 13.876 1.00 61.11 243 ILE C O 1
ATOM 6501 N N . ASN C 1 245 ? -10.351 78.532 15.434 1.00 72.00 244 ASN C N 1
ATOM 6502 C CA . ASN C 1 245 ? -11.065 78.010 16.608 1.00 67.33 244 ASN C CA 1
ATOM 6503 C C . ASN C 1 245 ? -10.572 76.609 16.976 1.00 73.44 244 ASN C C 1
ATOM 6504 O O . ASN C 1 245 ? -11.090 75.970 17.893 1.00 77.03 244 ASN C O 1
ATOM 6509 N N . GLU C 1 251 ? -15.364 76.881 13.790 1.00 62.90 250 GLU C N 1
ATOM 6510 C CA . GLU C 1 251 ? -14.228 76.074 13.363 1.00 62.59 250 GLU C CA 1
ATOM 6511 C C . GLU C 1 251 ? -14.301 75.745 11.879 1.00 63.84 250 GLU C C 1
ATOM 6512 O O . GLU C 1 251 ? -14.847 74.703 11.502 1.00 59.71 250 GLU C O 1
ATOM 6518 N N . ARG C 1 252 ? -13.780 76.638 11.040 1.00 61.63 251 ARG C N 1
ATOM 6519 C CA . ARG C 1 252 ? -13.424 76.268 9.677 1.00 58.38 251 ARG C CA 1
ATOM 6520 C C . ARG C 1 252 ? -12.054 75.624 9.822 1.00 59.27 251 ARG C C 1
ATOM 6521 O O . ARG C 1 252 ? -11.148 76.210 10.425 1.00 54.86 251 ARG C O 1
ATOM 6529 N N . LYS C 1 253 ? -11.920 74.390 9.351 1.00 60.40 252 LYS C N 1
ATOM 6530 C CA . LYS C 1 253 ? -10.599 73.819 9.188 1.00 54.82 252 LYS C CA 1
ATOM 6531 C C . LYS C 1 253 ? -10.183 74.395 7.846 1.00 53.41 252 LYS C C 1
ATOM 6532 O O . LYS C 1 253 ? -10.999 74.459 6.918 1.00 48.80 252 LYS C O 1
ATOM 6538 N N . LEU C 1 254 ? -8.947 74.867 7.743 1.00 47.66 253 LEU C N 1
ATOM 6539 C CA . LEU C 1 254 ? -8.521 75.497 6.509 1.00 42.07 253 LEU C CA 1
ATOM 6540 C C . LEU C 1 254 ? -8.060 74.406 5.554 1.00 40.22 253 LEU C C 1
ATOM 6541 O O . LEU C 1 254 ? -7.127 73.643 5.848 1.00 32.24 253 LEU C O 1
ATOM 6546 N N . GLU C 1 255 ? -8.744 74.308 4.425 1.00 33.48 254 GLU C N 1
ATOM 6547 C CA . GLU C 1 255 ? -8.386 73.324 3.424 1.00 39.22 254 GLU C CA 1
ATOM 6548 C C . GLU C 1 255 ? -7.523 74.000 2.387 1.00 35.49 254 GLU C C 1
ATOM 6549 O O . GLU C 1 255 ? -6.486 74.560 2.724 1.00 34.39 254 GLU C O 1
ATOM 6555 N N . GLU C 1 256 ? -7.918 73.941 1.131 1.00 28.74 255 GLU C N 1
ATOM 6556 C CA . GLU C 1 256 ? -7.176 74.696 0.141 1.00 35.38 255 GLU C CA 1
ATOM 6557 C C . GLU C 1 256 ? -7.594 76.144 0.309 1.00 34.15 255 GLU C C 1
ATOM 6558 O O . GLU C 1 256 ? -8.790 76.462 0.290 1.00 42.84 255 GLU C O 1
ATOM 6564 N N . ILE C 1 257 ? -6.622 77.024 0.492 1.00 36.43 256 ILE C N 1
ATOM 6565 C CA . ILE C 1 257 ? -6.936 78.422 0.760 1.00 34.44 256 ILE C CA 1
ATOM 6566 C C . ILE C 1 257 ? -6.045 79.405 -0.006 1.00 41.25 256 ILE C C 1
ATOM 6567 O O . ILE C 1 257 ? -4.835 79.175 -0.213 1.00 33.97 256 ILE C O 1
ATOM 6572 N N . LYS C 1 258 ? -6.670 80.492 -0.453 1.00 37.47 257 LYS C N 1
ATOM 6573 C CA . LYS C 1 258 ? -5.991 81.509 -1.251 1.00 38.34 257 LYS C CA 1
ATOM 6574 C C . LYS C 1 258 ? -5.113 82.396 -0.356 1.00 37.09 257 LYS C C 1
ATOM 6575 O O . LYS C 1 258 ? -5.491 82.746 0.766 1.00 37.01 257 LYS C O 1
ATOM 6581 N N . LEU C 1 259 ? -3.931 82.740 -0.853 1.00 40.10 258 LEU C N 1
ATOM 6582 C CA . LEU C 1 259 ? -2.985 83.544 -0.088 1.00 39.31 258 LEU C CA 1
ATOM 6583 C C . LEU C 1 259 ? -3.680 84.695 0.640 1.00 43.35 258 LEU C C 1
ATOM 6584 O O . LEU C 1 259 ? -3.450 84.912 1.842 1.00 35.30 258 LEU C O 1
ATOM 6589 N N . SER C 1 260 ? -4.544 85.408 -0.088 1.00 36.24 259 SER C N 1
ATOM 6590 C CA . SER C 1 260 ? -5.254 86.581 0.444 1.00 45.55 259 SER C CA 1
ATOM 6591 C C . SER C 1 260 ? -6.134 86.278 1.661 1.00 37.80 259 SER C C 1
ATOM 6592 O O . SER C 1 260 ? -6.238 87.083 2.600 1.00 35.54 259 SER C O 1
ATOM 6595 N N . GLU C 1 261 ? -6.779 85.120 1.630 1.00 32.00 260 GLU C N 1
ATOM 6596 C CA . GLU C 1 261 ? -7.711 84.756 2.672 1.00 38.95 260 GLU C CA 1
ATOM 6597 C C . GLU C 1 261 ? -6.947 84.507 3.959 1.00 40.43 260 GLU C C 1
ATOM 6598 O O . GLU C 1 261 ? -7.271 85.069 5.000 1.00 37.89 260 GLU C O 1
ATOM 6604 N N . ILE C 1 262 ? -5.925 83.660 3.891 1.00 34.10 261 ILE C N 1
ATOM 6605 C CA . ILE C 1 262 ? -5.194 83.309 5.101 1.00 35.70 261 ILE C CA 1
ATOM 6606 C C . ILE C 1 262 ? -4.443 84.522 5.699 1.00 32.24 261 ILE C C 1
ATOM 6607 O O . ILE C 1 262 ? -4.408 84.704 6.922 1.00 37.52 261 ILE C O 1
ATOM 6612 N N . LEU C 1 263 ? -3.897 85.367 4.830 1.00 37.50 262 LEU C N 1
ATOM 6613 C CA . LEU C 1 263 ? -3.222 86.617 5.224 1.00 42.50 262 LEU C CA 1
ATOM 6614 C C . LEU C 1 263 ? -4.145 87.486 6.072 1.00 43.52 262 LEU C C 1
ATOM 6615 O O . LEU C 1 263 ? -3.760 87.985 7.143 1.00 43.69 262 LEU C O 1
ATOM 6620 N N . ALA C 1 264 ? -5.374 87.675 5.589 1.00 45.42 263 ALA C N 1
ATOM 6621 C CA . ALA C 1 264 ? -6.357 88.452 6.349 1.00 47.45 263 ALA C CA 1
ATOM 6622 C C . ALA C 1 264 ? -6.646 87.745 7.653 1.00 37.98 263 ALA C C 1
ATOM 6623 O O . ALA C 1 264 ? -6.920 88.390 8.669 1.00 40.35 263 ALA C O 1
ATOM 6625 N N . LEU C 1 265 ? -6.599 86.415 7.628 1.00 35.06 264 LEU C N 1
ATOM 6626 C CA . LEU C 1 265 ? -6.945 85.651 8.830 1.00 37.40 264 LEU C CA 1
ATOM 6627 C C . LEU C 1 265 ? -5.832 85.832 9.854 1.00 43.16 264 LEU C C 1
ATOM 6628 O O . LEU C 1 265 ? -6.080 86.063 11.042 1.00 40.94 264 LEU C O 1
ATOM 6633 N N . GLU C 1 266 ? -4.599 85.741 9.380 1.00 38.32 265 GLU C N 1
ATOM 6634 C CA . GLU C 1 266 ? -3.465 85.904 10.267 1.00 42.33 265 GLU C CA 1
ATOM 6635 C C . GLU C 1 266 ? -3.569 87.253 10.974 1.00 42.78 265 GLU C C 1
ATOM 6636 O O . GLU C 1 266 ? -3.512 87.321 12.208 1.00 41.66 265 GLU C O 1
ATOM 6642 N N . LYS C 1 267 ? -3.752 88.316 10.185 1.00 46.21 266 LYS C N 1
ATOM 6643 C CA . LYS C 1 267 ? -3.944 89.668 10.721 1.00 44.60 266 LYS C CA 1
ATOM 6644 C C . LYS C 1 267 ? -5.152 89.786 11.687 1.00 51.58 266 LYS C C 1
ATOM 6645 O O . LYS C 1 267 ? -5.122 90.604 12.615 1.00 47.43 266 LYS C O 1
ATOM 6651 N N . ASP C 1 268 ? -6.196 88.969 11.486 1.00 44.51 267 ASP C N 1
ATOM 6652 C CA . ASP C 1 268 ? -7.342 88.961 12.405 1.00 49.02 267 ASP C CA 1
ATOM 6653 C C . ASP C 1 268 ? -6.970 88.307 13.733 1.00 54.68 267 ASP C C 1
ATOM 6654 O O . ASP C 1 268 ? -7.775 88.299 14.681 1.00 50.71 267 ASP C O 1
ATOM 6659 N N . GLY C 1 269 ? -5.761 87.739 13.788 1.00 50.58 268 GLY C N 1
ATOM 6660 C CA . GLY C 1 269 ? -5.216 87.222 15.030 1.00 38.35 268 GLY C CA 1
ATOM 6661 C C . GLY C 1 269 ? -5.410 85.747 15.339 1.00 44.41 268 GLY C C 1
ATOM 6662 O O . GLY C 1 269 ? -5.012 85.288 16.409 1.00 53.15 268 GLY C O 1
ATOM 6663 N N . HIS C 1 270 ? -5.993 84.993 14.412 1.00 46.56 269 HIS C N 1
ATOM 6664 C CA . HIS C 1 270 ? -6.361 83.590 14.664 1.00 46.04 269 HIS C CA 1
ATOM 6665 C C . HIS C 1 270 ? -5.207 82.608 14.951 1.00 47.94 269 HIS C C 1
ATOM 6666 O O . HIS C 1 270 ? -5.459 81.536 15.497 1.00 51.12 269 HIS C O 1
ATOM 6673 N N . PHE C 1 271 ? -3.968 82.941 14.574 1.00 40.28 270 PHE C N 1
ATOM 6674 C CA . PHE C 1 271 ? -2.847 81.988 14.692 1.00 46.48 270 PHE C CA 1
ATOM 6675 C C . PHE C 1 271 ? -1.792 82.342 15.768 1.00 53.91 270 PHE C C 1
ATOM 6676 O O . PHE C 1 271 ? -0.721 81.733 15.810 1.00 50.51 270 PHE C O 1
ATOM 6684 N N . ALA C 1 272 ? -2.090 83.310 16.636 1.00 57.11 271 ALA C N 1
ATOM 6685 C CA . ALA C 1 272 ? -1.086 83.821 17.589 1.00 53.51 271 ALA C CA 1
ATOM 6686 C C . ALA C 1 272 ? -1.029 83.025 18.887 1.00 52.79 271 ALA C C 1
ATOM 6687 O O . ALA C 1 272 ? 0.023 82.936 19.526 1.00 53.58 271 ALA C O 1
ATOM 6689 N N . ALA C 1 273 ? -2.168 82.468 19.287 1.00 60.74 272 ALA C N 1
ATOM 6690 C CA . ALA C 1 273 ? -2.182 81.483 20.350 1.00 55.93 272 ALA C CA 1
ATOM 6691 C C . ALA C 1 273 ? -1.794 80.177 19.677 1.00 62.28 272 ALA C C 1
ATOM 6692 O O . ALA C 1 273 ? -2.577 79.617 18.902 1.00 59.11 272 ALA C O 1
ATOM 6694 N N . GLY C 1 274 ? -0.568 79.717 19.916 1.00 65.70 273 GLY C N 1
ATOM 6695 C CA . GLY C 1 274 ? -0.156 78.447 19.354 1.00 54.85 273 GLY C CA 1
ATOM 6696 C C . GLY C 1 274 ? 1.019 78.401 18.394 1.00 52.32 273 GLY C C 1
ATOM 6697 O O . GLY C 1 274 ? 1.426 79.399 17.763 1.00 46.04 273 GLY C O 1
ATOM 6698 N N . SER C 1 275 ? 1.546 77.186 18.296 1.00 47.07 274 SER C N 1
ATOM 6699 C CA . SER C 1 275 ? 2.664 76.836 17.444 1.00 47.23 274 SER C CA 1
ATOM 6700 C C . SER C 1 275 ? 2.373 77.071 15.964 1.00 42.27 274 SER C C 1
ATOM 6701 O O . SER C 1 275 ? 3.310 77.186 15.146 1.00 40.21 274 SER C O 1
ATOM 6704 N N . MET C 1 276 ? 1.092 77.143 15.604 1.00 40.09 275 MET C N 1
ATOM 6705 C CA . MET C 1 276 ? 0.754 77.236 14.179 1.00 38.66 275 MET C CA 1
ATOM 6706 C C . MET C 1 276 ? 1.057 78.617 13.612 1.00 35.08 275 MET C C 1
ATOM 6707 O O . MET C 1 276 ? 1.204 78.781 12.395 1.00 32.56 275 MET C O 1
ATOM 6712 N N . GLY C 1 277 ? 1.180 79.608 14.490 1.00 33.38 276 GLY C N 1
ATOM 6713 C CA . GLY C 1 277 ? 1.561 80.946 14.062 1.00 30.91 276 GLY C CA 1
ATOM 6714 C C . GLY C 1 277 ? 2.736 80.970 13.089 1.00 31.12 276 GLY C C 1
ATOM 6715 O O . GLY C 1 277 ? 2.588 81.354 11.927 1.00 28.76 276 GLY C O 1
ATOM 6716 N N . PRO C 1 278 ? 3.926 80.568 13.559 1.00 30.55 277 PRO C N 1
ATOM 6717 C CA . PRO C 1 278 ? 5.114 80.666 12.697 1.00 29.18 277 PRO C CA 1
ATOM 6718 C C . PRO C 1 278 ? 5.032 79.787 11.457 1.00 25.46 277 PRO C C 1
ATOM 6719 O O . PRO C 1 278 ? 5.622 80.118 10.414 1.00 24.05 277 PRO C O 1
ATOM 6723 N N . LYS C 1 279 ? 4.314 78.674 11.570 1.00 27.97 278 LYS C N 1
ATOM 6724 C CA . LYS C 1 279 ? 4.113 77.791 10.427 1.00 28.91 278 LYS C CA 1
ATOM 6725 C C . LYS C 1 279 ? 3.314 78.501 9.336 1.00 32.03 278 LYS C C 1
ATOM 6726 O O . LYS C 1 279 ? 3.678 78.449 8.144 1.00 25.02 278 LYS C O 1
ATOM 6732 N N . VAL C 1 280 ? 2.238 79.175 9.746 1.00 27.28 279 VAL C N 1
ATOM 6733 C CA . VAL C 1 280 ? 1.454 79.955 8.807 1.00 28.27 279 VAL C CA 1
ATOM 6734 C C . VAL C 1 280 ? 2.294 81.099 8.273 1.00 27.37 279 VAL C C 1
ATOM 6735 O O . VAL C 1 280 ? 2.364 81.309 7.064 1.00 25.59 279 VAL C O 1
ATOM 6739 N N . ARG C 1 281 ? 2.932 81.838 9.174 1.00 25.68 280 ARG C N 1
ATOM 6740 C CA . ARG C 1 281 ? 3.879 82.868 8.751 1.00 29.30 280 ARG C CA 1
ATOM 6741 C C . ARG C 1 281 ? 4.826 82.272 7.700 1.00 27.49 280 ARG C C 1
ATOM 6742 O O . ARG C 1 281 ? 5.065 82.868 6.650 1.00 24.06 280 ARG C O 1
ATOM 6750 N N . ALA C 1 282 ? 5.347 81.077 7.975 1.00 29.83 281 ALA C N 1
ATOM 6751 C CA . ALA C 1 282 ? 6.314 80.443 7.071 1.00 27.55 281 ALA C CA 1
ATOM 6752 C C . ALA C 1 282 ? 5.723 80.096 5.702 1.00 26.70 281 ALA C C 1
ATOM 6753 O O . ALA C 1 282 ? 6.340 80.363 4.663 1.00 24.13 281 ALA C O 1
ATOM 6755 N N . ALA C 1 283 ? 4.527 79.503 5.703 1.00 30.97 282 ALA C N 1
ATOM 6756 C CA . ALA C 1 283 ? 3.853 79.133 4.450 1.00 28.08 282 ALA C CA 1
ATOM 6757 C C . ALA C 1 283 ? 3.519 80.364 3.602 1.00 28.71 282 ALA C C 1
ATOM 6758 O O . ALA C 1 283 ? 3.822 80.402 2.398 1.00 29.05 282 ALA C O 1
ATOM 6760 N N . ILE C 1 284 ? 2.902 81.371 4.224 1.00 27.68 283 ILE C N 1
ATOM 6761 C CA . ILE C 1 284 ? 2.599 82.623 3.513 1.00 29.69 283 ILE C CA 1
ATOM 6762 C C . ILE C 1 284 ? 3.837 83.212 2.817 1.00 28.47 283 ILE C C 1
ATOM 6763 O O . ILE C 1 284 ? 3.830 83.447 1.599 1.00 29.49 283 ILE C O 1
ATOM 6768 N N . GLU C 1 285 ? 4.910 83.421 3.576 1.00 27.01 284 GLU C N 1
ATOM 6769 C CA . GLU C 1 285 ? 6.125 83.999 3.004 1.00 30.24 284 GLU C CA 1
ATOM 6770 C C . GLU C 1 285 ? 6.623 83.240 1.781 1.00 27.06 284 GLU C C 1
ATOM 6771 O O . GLU C 1 285 ? 7.069 83.853 0.810 1.00 26.02 284 GLU C O 1
ATOM 6777 N N . PHE C 1 286 ? 6.560 81.912 1.833 1.00 22.46 285 PHE C N 1
ATOM 6778 C CA . PHE C 1 286 ? 6.940 81.093 0.682 1.00 27.17 285 PHE C CA 1
ATOM 6779 C C . PHE C 1 286 ? 6.023 81.350 -0.510 1.00 28.57 285 PHE C C 1
ATOM 6780 O O . PHE C 1 286 ? 6.498 81.571 -1.625 1.00 27.43 285 PHE C O 1
ATOM 6788 N N . THR C 1 287 ? 4.708 81.287 -0.273 1.00 29.71 286 THR C N 1
ATOM 6789 C CA . THR C 1 287 ? 3.735 81.398 -1.362 1.00 30.90 286 THR C CA 1
ATOM 6790 C C . THR C 1 287 ? 3.774 82.841 -1.904 1.00 30.28 286 THR C C 1
ATOM 6791 O O . THR C 1 287 ? 3.880 83.039 -3.121 1.00 32.03 286 THR C O 1
ATOM 6795 N N . GLN C 1 288 ? 3.761 83.824 -0.990 1.00 33.85 287 GLN C N 1
ATOM 6796 C CA . GLN C 1 288 ? 3.959 85.248 -1.311 1.00 32.03 287 GLN C CA 1
ATOM 6797 C C . GLN C 1 288 ? 5.165 85.440 -2.229 1.00 41.53 287 GLN C C 1
ATOM 6798 O O . GLN C 1 288 ? 5.044 85.936 -3.359 1.00 39.31 287 GLN C O 1
ATOM 6804 N N . ALA C 1 289 ? 6.334 85.025 -1.741 1.00 29.38 288 ALA C N 1
ATOM 6805 C CA . ALA C 1 289 ? 7.577 85.184 -2.486 1.00 33.59 288 ALA C CA 1
ATOM 6806 C C . ALA C 1 289 ? 7.564 84.473 -3.832 1.00 28.37 288 ALA C C 1
ATOM 6807 O O . ALA C 1 289 ? 8.077 85.007 -4.799 1.00 36.28 288 ALA C O 1
ATOM 6809 N N . THR C 1 290 ? 7.004 83.265 -3.893 1.00 28.16 289 THR C N 1
ATOM 6810 C CA . THR C 1 290 ? 7.224 82.396 -5.056 1.00 30.56 289 THR C CA 1
ATOM 6811 C C . THR C 1 290 ? 6.006 82.082 -5.917 1.00 31.54 289 THR C C 1
ATOM 6812 O O . THR C 1 290 ? 6.162 81.591 -7.036 1.00 29.91 289 THR C O 1
ATOM 6816 N N . GLY C 1 291 ? 4.804 82.321 -5.395 1.00 27.78 290 GLY C N 1
ATOM 6817 C CA . GLY C 1 291 ? 3.608 81.910 -6.104 1.00 29.75 290 GLY C CA 1
ATOM 6818 C C . GLY C 1 291 ? 3.351 80.401 -6.148 1.00 35.90 290 GLY C C 1
ATOM 6819 O O . GLY C 1 291 ? 2.473 79.948 -6.904 1.00 32.67 290 GLY C O 1
ATOM 6820 N N . LYS C 1 292 ? 4.082 79.615 -5.343 1.00 27.39 291 LYS C N 1
ATOM 6821 C CA . LYS C 1 292 ? 3.872 78.159 -5.340 1.00 25.19 291 LYS C CA 1
ATOM 6822 C C . LYS C 1 292 ? 3.228 77.668 -4.053 1.00 28.20 291 LYS C C 1
ATOM 6823 O O . LYS C 1 292 ? 3.343 78.299 -2.997 1.00 32.93 291 LYS C O 1
ATOM 6829 N N . MET C 1 293 ? 2.559 76.523 -4.165 1.00 24.89 292 MET C N 1
ATOM 6830 C CA . MET C 1 293 ? 1.777 75.954 -3.086 1.00 26.77 292 MET C CA 1
ATOM 6831 C C . MET C 1 293 ? 2.572 75.659 -1.820 1.00 25.62 292 MET C C 1
ATOM 6832 O O . MET C 1 293 ? 3.584 74.966 -1.872 1.00 23.24 292 MET C O 1
ATOM 6837 N N . SER C 1 294 ? 2.111 76.177 -0.689 1.00 25.41 293 SER C N 1
ATOM 6838 C CA . SER C 1 294 ? 2.642 75.734 0.591 1.00 26.75 293 SER C CA 1
ATOM 6839 C C . SER C 1 294 ? 1.602 74.887 1.306 1.00 28.39 293 SER C C 1
ATOM 6840 O O . SER C 1 294 ? 0.401 75.047 1.084 1.00 25.83 293 SER C O 1
ATOM 6843 N N . ILE C 1 295 ? 2.074 73.994 2.171 1.00 30.41 294 ILE C N 1
ATOM 6844 C CA . ILE C 1 295 ? 1.245 72.944 2.761 1.00 21.66 294 ILE C CA 1
ATOM 6845 C C . ILE C 1 295 ? 1.538 72.722 4.234 1.00 23.89 294 ILE C C 1
ATOM 6846 O O . ILE C 1 295 ? 2.670 72.471 4.626 1.00 21.51 294 ILE C O 1
ATOM 6851 N N . ILE C 1 296 ? 0.506 72.778 5.051 1.00 21.75 295 ILE C N 1
ATOM 6852 C CA . ILE C 1 296 ? 0.626 72.372 6.450 1.00 23.50 295 ILE C CA 1
ATOM 6853 C C . ILE C 1 296 ? -0.254 71.148 6.619 1.00 28.00 295 ILE C C 1
ATOM 6854 O O . ILE C 1 296 ? -1.480 71.229 6.409 1.00 27.62 295 ILE C O 1
ATOM 6859 N N . THR C 1 297 ? 0.362 70.005 6.925 1.00 20.63 296 THR C N 1
ATOM 6860 C CA . THR C 1 297 ? -0.396 68.775 7.134 1.00 33.21 296 THR C CA 1
ATOM 6861 C C . THR C 1 297 ? 0.240 67.905 8.190 1.00 32.66 296 THR C C 1
ATOM 6862 O O . THR C 1 297 ? 1.284 68.252 8.757 1.00 28.18 296 THR C O 1
ATOM 6866 N N . SER C 1 298 ? -0.393 66.757 8.428 1.00 33.38 297 SER C N 1
ATOM 6867 C CA . SER C 1 298 ? 0.165 65.738 9.307 1.00 29.81 297 SER C CA 1
ATOM 6868 C C . SER C 1 298 ? 1.088 64.846 8.508 1.00 33.13 297 SER C C 1
ATOM 6869 O O . SER C 1 298 ? 0.822 64.539 7.343 1.00 36.91 297 SER C O 1
ATOM 6872 N N . LEU C 1 299 ? 2.200 64.464 9.128 1.00 36.38 298 LEU C N 1
ATOM 6873 C CA . LEU C 1 299 ? 3.103 63.480 8.551 1.00 37.61 298 LEU C CA 1
ATOM 6874 C C . LEU C 1 299 ? 2.320 62.338 7.919 1.00 34.32 298 LEU C C 1
ATOM 6875 O O . LEU C 1 299 ? 2.599 61.932 6.802 1.00 33.33 298 LEU C O 1
ATOM 6880 N N . SER C 1 300 ? 1.311 61.832 8.617 1.00 42.21 299 SER C N 1
ATOM 6881 C CA . SER C 1 300 ? 0.604 60.642 8.126 1.00 35.97 299 SER C CA 1
ATOM 6882 C C . SER C 1 300 ? -0.238 60.838 6.868 1.00 41.43 299 SER C C 1
ATOM 6883 O O . SER C 1 300 ? -0.806 59.872 6.355 1.00 46.18 299 SER C O 1
ATOM 6886 N N . THR C 1 301 ? -0.335 62.068 6.364 1.00 43.67 300 THR C N 1
ATOM 6887 C CA . THR C 1 301 ? -1.088 62.303 5.118 1.00 36.96 300 THR C CA 1
ATOM 6888 C C . THR C 1 301 ? -0.343 63.189 4.134 1.00 35.50 300 THR C C 1
ATOM 6889 O O . THR C 1 301 ? -0.965 63.871 3.307 1.00 34.44 300 THR C O 1
ATOM 6893 N N . ALA C 1 302 ? 0.986 63.141 4.216 1.00 34.01 301 ALA C N 1
ATOM 6894 C CA . ALA C 1 302 ? 1.867 63.942 3.374 1.00 28.96 301 ALA C CA 1
ATOM 6895 C C . ALA C 1 302 ? 1.671 63.683 1.887 1.00 29.80 301 ALA C C 1
ATOM 6896 O O . ALA C 1 302 ? 1.674 64.623 1.083 1.00 24.59 301 ALA C O 1
ATOM 6898 N N . VAL C 1 303 ? 1.521 62.412 1.516 1.00 28.60 302 VAL C N 1
ATOM 6899 C CA . VAL C 1 303 ? 1.360 62.060 0.123 1.00 26.71 302 VAL C CA 1
ATOM 6900 C C . VAL C 1 303 ? 0.020 62.597 -0.339 1.00 29.57 302 VAL C C 1
ATOM 6901 O O . VAL C 1 303 ? -0.056 63.302 -1.334 1.00 28.84 302 VAL C O 1
ATOM 6905 N N . ASP C 1 304 ? -1.039 62.249 0.389 1.00 35.36 303 ASP C N 1
ATOM 6906 C CA . ASP C 1 304 ? -2.387 62.711 0.053 1.00 32.20 303 ASP C CA 1
ATOM 6907 C C . ASP C 1 304 ? -2.368 64.217 -0.226 1.00 31.86 303 ASP C C 1
ATOM 6908 O O . ASP C 1 304 ? -2.765 64.664 -1.300 1.00 34.52 303 ASP C O 1
ATOM 6913 N N . ALA C 1 305 ? -1.895 64.995 0.751 1.00 37.65 304 ALA C N 1
ATOM 6914 C CA . ALA C 1 305 ? -1.877 66.461 0.653 1.00 28.42 304 ALA C CA 1
ATOM 6915 C C . ALA C 1 305 ? -1.178 66.947 -0.601 1.00 33.70 304 ALA C C 1
ATOM 6916 O O . ALA C 1 305 ? -1.525 67.995 -1.143 1.00 28.24 304 ALA C O 1
ATOM 6918 N N . LEU C 1 306 ? -0.172 66.189 -1.034 1.00 30.62 305 LEU C N 1
ATOM 6919 C CA . LEU C 1 306 ? 0.579 66.478 -2.237 1.00 29.79 305 LEU C CA 1
ATOM 6920 C C . LEU C 1 306 ? -0.260 66.068 -3.445 1.00 31.56 305 LEU C C 1
ATOM 6921 O O . LEU C 1 306 ? -0.259 66.742 -4.469 1.00 36.34 305 LEU C O 1
ATOM 6926 N N . ASN C 1 307 ? -0.982 64.961 -3.303 1.00 29.09 306 ASN C N 1
ATOM 6927 C CA . ASN C 1 307 ? -1.914 64.471 -4.310 1.00 34.11 306 ASN C CA 1
ATOM 6928 C C . ASN C 1 307 ? -3.260 65.233 -4.363 1.00 40.75 306 ASN C C 1
ATOM 6929 O O . ASN C 1 307 ? -4.223 64.776 -4.998 1.00 35.76 306 ASN C O 1
ATOM 6934 N N . GLY C 1 308 ? -3.329 66.376 -3.678 1.00 40.46 307 GLY C N 1
ATOM 6935 C CA . GLY C 1 308 ? -4.497 67.247 -3.718 1.00 39.31 307 GLY C CA 1
ATOM 6936 C C . GLY C 1 308 ? -5.626 66.852 -2.776 1.00 38.09 307 GLY C C 1
ATOM 6937 O O . GLY C 1 308 ? -6.671 67.494 -2.748 1.00 42.21 307 GLY C O 1
ATOM 6938 N N . LYS C 1 309 ? -5.407 65.810 -1.984 1.00 35.79 308 LYS C N 1
ATOM 6939 C CA . LYS C 1 309 ? -6.492 65.133 -1.280 1.00 33.57 308 LYS C CA 1
ATOM 6940 C C . LYS C 1 309 ? -6.881 65.741 0.069 1.00 39.61 308 LYS C C 1
ATOM 6941 O O . LYS C 1 309 ? -7.969 65.459 0.589 1.00 32.65 308 LYS C O 1
ATOM 6947 N N . CYS C 1 310 ? -6.002 66.562 0.636 1.00 37.22 309 CYS C N 1
ATOM 6948 C CA . CYS C 1 310 ? -6.210 67.042 2.006 1.00 32.16 309 CYS C CA 1
ATOM 6949 C C . CYS C 1 310 ? -5.176 68.080 2.434 1.00 31.03 309 CYS C C 1
ATOM 6950 O O . CYS C 1 310 ? -4.307 68.493 1.649 1.00 26.45 309 CYS C O 1
ATOM 6953 N N . GLY C 1 311 ? -5.278 68.462 3.700 1.00 30.46 310 GLY C N 1
ATOM 6954 C CA . GLY C 1 311 ? -4.307 69.317 4.349 1.00 31.33 310 GLY C CA 1
ATOM 6955 C C . GLY C 1 311 ? -4.614 70.767 4.061 1.00 31.43 310 GLY C C 1
ATOM 6956 O O . GLY C 1 311 ? -5.326 71.081 3.098 1.00 28.06 310 GLY C O 1
ATOM 6957 N N . THR C 1 312 ? -4.107 71.652 4.908 1.00 24.72 311 THR C N 1
ATOM 6958 C CA . THR C 1 312 ? -4.141 73.065 4.587 1.00 24.01 311 THR C CA 1
ATOM 6959 C C . THR C 1 312 ? -3.187 73.341 3.432 1.00 27.63 311 THR C C 1
ATOM 6960 O O . THR C 1 312 ? -1.970 73.151 3.557 1.00 33.35 311 THR C O 1
ATOM 6964 N N . ARG C 1 313 ? -3.749 73.768 2.308 1.00 27.63 312 ARG C N 1
ATOM 6965 C CA . ARG C 1 313 ? -2.991 74.074 1.090 1.00 31.20 312 ARG C CA 1
ATOM 6966 C C . ARG C 1 313 ? -3.181 75.533 0.684 1.00 31.75 312 ARG C C 1
ATOM 6967 O O . ARG C 1 313 ? -4.288 75.954 0.322 1.00 32.44 312 ARG C O 1
ATOM 6975 N N . ILE C 1 314 ? -2.095 76.296 0.742 1.00 31.43 313 ILE C N 1
ATOM 6976 C CA . ILE C 1 314 ? -2.151 77.739 0.540 1.00 31.57 313 ILE C CA 1
ATOM 6977 C C . ILE C 1 314 ? -1.624 78.045 -0.849 1.00 29.58 313 ILE C C 1
ATOM 6978 O O . ILE C 1 314 ? -0.580 77.549 -1.228 1.00 32.95 313 ILE C O 1
ATOM 6983 N N . ILE C 1 315 ? -2.360 78.837 -1.620 1.00 33.49 314 ILE C N 1
ATOM 6984 C CA . ILE C 1 315 ? -1.977 79.136 -3.000 1.00 35.28 314 ILE C CA 1
ATOM 6985 C C . ILE C 1 315 ? -2.271 80.583 -3.411 1.00 35.44 314 ILE C C 1
ATOM 6986 O O . ILE C 1 315 ? -3.073 81.277 -2.785 1.00 40.06 314 ILE C O 1
ATOM 6991 N N . LYS C 1 316 ? -1.625 81.026 -4.486 1.00 36.54 315 LYS C N 1
ATOM 6992 C CA . LYS C 1 316 ? -1.864 82.364 -5.028 1.00 45.43 315 LYS C CA 1
ATOM 6993 C C . LYS C 1 316 ? -3.352 82.636 -5.340 1.00 47.52 315 LYS C C 1
ATOM 6994 O O . LYS C 1 316 ? -4.032 81.813 -5.979 1.00 44.56 315 LYS C O 1
ATOM 7000 N N . ASP C 1 317 ? -3.854 83.784 -4.888 1.00 44.46 316 ASP C N 1
ATOM 7001 C CA . ASP C 1 317 ? -5.159 84.257 -5.356 1.00 48.72 316 ASP C CA 1
ATOM 7002 C C . ASP C 1 317 ? -5.018 84.551 -6.839 1.00 48.25 316 ASP C C 1
ATOM 7003 O O . ASP C 1 317 ? -5.931 84.335 -7.629 1.00 59.85 316 ASP C O 1
ATOM 7009 N N . MET D 1 2 ? 37.366 74.680 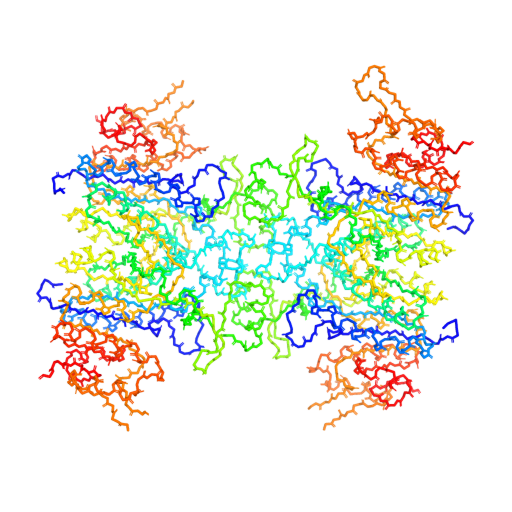-10.044 1.00 45.92 1 MET D N 1
ATOM 7010 C CA . MET D 1 2 ? 38.179 74.145 -11.139 1.00 49.32 1 MET D CA 1
ATOM 7011 C C . MET D 1 2 ? 38.025 72.615 -11.286 1.00 45.20 1 MET D C 1
ATOM 7012 O O . MET D 1 2 ? 38.469 71.820 -10.433 1.00 40.90 1 MET D O 1
ATOM 7017 N N . SER D 1 3 ? 37.383 72.221 -12.382 1.00 39.63 2 SER D N 1
ATOM 7018 C CA . SER D 1 3 ? 37.028 70.830 -12.639 1.00 38.63 2 SER D CA 1
ATOM 7019 C C . SER D 1 3 ? 38.215 69.988 -13.102 1.00 28.32 2 SER D C 1
ATOM 7020 O O . SER D 1 3 ? 38.071 68.794 -13.370 1.00 32.91 2 SER D O 1
ATOM 7023 N N . ALA D 1 4 ? 39.385 70.592 -13.216 1.00 26.90 3 ALA D N 1
ATOM 7024 C CA . ALA D 1 4 ? 40.501 69.861 -13.813 1.00 30.07 3 ALA D CA 1
ATOM 7025 C C . ALA D 1 4 ? 41.392 69.129 -12.804 1.00 26.85 3 ALA D C 1
ATOM 7026 O O . ALA D 1 4 ? 42.202 68.275 -13.183 1.00 28.81 3 ALA D O 1
ATOM 7028 N N . GLY D 1 5 ? 41.232 69.456 -11.526 1.00 23.99 4 GLY D N 1
ATOM 7029 C CA . GLY D 1 5 ? 42.171 69.040 -10.500 1.00 23.28 4 GLY D CA 1
ATOM 7030 C C . GLY D 1 5 ? 42.157 67.547 -10.213 1.00 21.32 4 GLY D C 1
ATOM 7031 O O . GLY D 1 5 ? 41.128 66.877 -10.327 1.00 22.32 4 GLY D O 1
ATOM 7032 N N . LYS D 1 6 ? 43.324 67.036 -9.859 1.00 18.70 5 LYS D N 1
ATOM 7033 C CA . LYS D 1 6 ? 43.467 65.736 -9.234 1.00 24.16 5 LYS D CA 1
ATOM 7034 C C . LYS D 1 6 ? 42.818 65.729 -7.851 1.00 20.19 5 LYS D C 1
ATOM 7035 O O . LYS D 1 6 ? 42.559 66.777 -7.260 1.00 15.90 5 LYS D O 1
ATOM 7041 N N . THR D 1 7 ? 42.584 64.540 -7.322 1.00 19.29 6 THR D N 1
ATOM 7042 C CA . THR D 1 7 ? 41.881 64.459 -6.051 1.00 19.61 6 THR D CA 1
ATOM 7043 C C . THR D 1 7 ? 42.809 64.031 -4.924 1.00 19.17 6 THR D C 1
ATOM 7044 O O . THR D 1 7 ? 43.531 63.027 -5.036 1.00 19.32 6 THR D O 1
ATOM 7048 N N . VAL D 1 8 ? 42.793 64.792 -3.837 1.00 19.72 7 VAL D N 1
ATOM 7049 C CA . VAL D 1 8 ? 43.591 64.437 -2.654 1.00 16.21 7 VAL D CA 1
ATOM 7050 C C . VAL D 1 8 ? 42.694 64.180 -1.458 1.00 17.39 7 VAL D C 1
ATOM 7051 O O . VAL D 1 8 ? 41.963 65.067 -1.039 1.00 19.51 7 VAL D O 1
ATOM 7055 N N . VAL D 1 9 ? 42.720 62.970 -0.913 1.00 15.35 8 VAL D N 1
ATOM 7056 C CA . VAL D 1 9 ? 41.979 62.719 0.314 1.00 14.05 8 VAL D CA 1
ATOM 7057 C C . VAL D 1 9 ? 42.886 62.900 1.540 1.00 15.81 8 VAL D C 1
ATOM 7058 O O . VAL D 1 9 ? 43.925 62.257 1.643 1.00 17.43 8 VAL D O 1
ATOM 7062 N N . ILE D 1 10 ? 42.491 63.785 2.453 1.00 13.67 9 ILE D N 1
ATOM 7063 C CA . ILE D 1 10 ? 43.386 64.261 3.519 1.00 14.58 9 ILE D CA 1
ATOM 7064 C C . ILE D 1 10 ? 42.831 63.917 4.912 1.00 16.50 9 ILE D C 1
ATOM 7065 O O . ILE D 1 10 ? 41.682 64.257 5.222 1.00 17.37 9 ILE D O 1
ATOM 7070 N N . ALA D 1 11 ? 43.620 63.219 5.735 1.00 15.65 10 ALA D N 1
ATOM 7071 C CA . ALA D 1 11 ? 43.212 62.894 7.108 1.00 20.55 10 ALA D CA 1
ATOM 7072 C C . ALA D 1 11 ? 43.875 63.800 8.139 1.00 23.61 10 ALA D C 1
ATOM 7073 O O . ALA D 1 11 ? 45.081 63.687 8.409 1.00 16.07 10 ALA D O 1
ATOM 7075 N N . LEU D 1 12 ? 43.095 64.731 8.684 1.00 16.07 11 LEU D N 1
ATOM 7076 C CA . LEU D 1 12 ? 43.634 65.575 9.745 1.00 24.31 11 LEU D CA 1
ATOM 7077 C C . LEU D 1 12 ? 43.804 64.726 11.003 1.00 21.65 11 LEU D C 1
ATOM 7078 O O . LEU D 1 12 ? 43.115 63.723 11.166 1.00 26.48 11 LEU D O 1
ATOM 7083 N N . GLY D 1 13 ? 44.674 65.142 11.913 1.00 25.36 12 GLY D N 1
ATOM 7084 C CA . GLY D 1 13 ? 44.862 64.402 13.156 1.00 20.68 12 GLY D CA 1
ATOM 7085 C C . GLY D 1 13 ? 44.530 65.260 14.350 1.00 25.63 12 GLY D C 1
ATOM 7086 O O . GLY D 1 13 ? 43.948 66.331 14.172 1.00 22.11 12 GLY D O 1
ATOM 7087 N N . GLY D 1 14 ? 44.916 64.815 15.556 1.00 23.19 13 GLY D N 1
ATOM 7088 C CA . GLY D 1 14 ? 44.460 65.447 16.789 1.00 23.16 13 GLY D CA 1
ATOM 7089 C C . GLY D 1 14 ? 44.696 66.948 16.778 1.00 23.01 13 GLY D C 1
ATOM 7090 O O . GLY D 1 14 ? 43.875 67.751 17.248 1.00 24.51 13 GLY D O 1
ATOM 7091 N N . ASN D 1 15 ? 45.818 67.323 16.188 1.00 24.07 14 ASN D N 1
ATOM 7092 C CA . ASN D 1 15 ? 46.366 68.670 16.302 1.00 27.83 14 ASN D CA 1
ATOM 7093 C C . ASN D 1 15 ? 45.700 69.670 15.343 1.00 32.52 14 ASN D C 1
ATOM 7094 O O . ASN D 1 15 ? 45.990 70.887 15.354 1.00 28.61 14 ASN D O 1
ATOM 7099 N N . ALA D 1 16 ? 44.813 69.146 14.500 1.00 31.95 15 ALA D N 1
ATOM 7100 C CA . ALA D 1 16 ? 43.825 70.002 13.848 1.00 33.38 15 ALA D CA 1
ATOM 7101 C C . ALA D 1 16 ? 42.969 70.752 14.886 1.00 31.66 15 ALA D C 1
ATOM 7102 O O . ALA D 1 16 ? 42.605 71.921 14.674 1.00 27.99 15 ALA D O 1
ATOM 7104 N N . MET D 1 17 ? 42.651 70.084 16.001 1.00 28.46 16 MET D N 1
ATOM 7105 C CA . MET D 1 17 ? 41.724 70.647 16.991 1.00 23.71 16 MET D CA 1
ATOM 7106 C C . MET D 1 17 ? 42.333 70.789 18.389 1.00 23.67 16 MET D C 1
ATOM 7107 O O . MET D 1 17 ? 41.906 71.650 19.159 1.00 21.73 16 MET D O 1
ATOM 7112 N N . LEU D 1 18 ? 43.319 69.948 18.714 1.00 28.30 17 LEU D N 1
ATOM 7113 C CA . LEU D 1 18 ? 44.142 70.096 19.948 1.00 32.38 17 LEU D CA 1
ATOM 7114 C C . LEU D 1 18 ? 45.667 69.882 19.766 1.00 32.66 17 LEU D C 1
ATOM 7115 O O . LEU D 1 18 ? 46.107 68.907 19.134 1.00 29.41 17 LEU D O 1
ATOM 7120 N N . GLN D 1 19 ? 46.439 70.805 20.346 1.00 32.23 18 GLN D N 1
ATOM 7121 C CA . GLN D 1 19 ? 47.877 70.673 20.574 1.00 29.43 18 GLN D CA 1
ATOM 7122 C C . GLN D 1 19 ? 48.143 70.009 21.931 1.00 35.31 18 GLN D C 1
ATOM 7123 O O . GLN D 1 19 ? 47.241 69.896 22.762 1.00 40.13 18 GLN D O 1
ATOM 7129 N N . ALA D 1 20 ? 49.386 69.600 22.173 1.00 44.23 19 ALA D N 1
ATOM 7130 C CA . ALA D 1 20 ? 49.714 68.825 23.373 1.00 36.64 19 ALA D CA 1
ATOM 7131 C C . ALA D 1 20 ? 49.289 69.478 24.703 1.00 42.82 19 ALA D C 1
ATOM 7132 O O . ALA D 1 20 ? 49.522 70.671 24.941 1.00 42.29 19 ALA D O 1
ATOM 7134 N N . LYS D 1 21 ? 48.665 68.674 25.565 1.00 40.55 20 LYS D N 1
ATOM 7135 C CA . LYS D 1 21 ? 48.252 69.113 26.889 1.00 43.10 20 LYS D CA 1
ATOM 7136 C C . LYS D 1 21 ? 47.157 70.209 26.944 1.00 47.94 20 LYS D C 1
ATOM 7137 O O . LYS D 1 21 ? 46.762 70.637 28.043 1.00 41.42 20 LYS D O 1
ATOM 7143 N N . GLU D 1 22 ? 46.634 70.632 25.790 1.00 42.87 21 GLU D N 1
ATOM 7144 C CA . GLU D 1 22 ? 45.604 71.680 25.782 1.00 37.08 21 GLU D CA 1
ATOM 7145 C C . GLU D 1 22 ? 44.252 71.249 26.381 1.00 33.81 21 GLU D C 1
ATOM 7146 O O . GLU D 1 22 ? 43.901 70.067 26.397 1.00 36.09 21 GLU D O 1
ATOM 7152 N N . LYS D 1 23 ? 43.507 72.214 26.906 1.00 28.13 22 LYS D N 1
ATOM 7153 C CA . LYS D 1 23 ? 42.175 71.919 27.399 1.00 38.70 22 LYS D CA 1
ATOM 7154 C C . LYS D 1 23 ? 41.178 71.987 26.235 1.00 24.11 22 LYS D C 1
ATOM 7155 O O . LYS D 1 23 ? 41.318 72.822 25.340 1.00 28.92 22 LYS D O 1
ATOM 7161 N N . GLY D 1 24 ? 40.188 71.091 26.246 1.00 26.26 23 GLY D N 1
ATOM 7162 C CA . GLY D 1 24 ? 39.230 70.960 25.155 1.00 21.28 23 GLY D CA 1
ATOM 7163 C C . GLY D 1 24 ? 38.088 71.959 25.114 1.00 17.72 23 GLY D C 1
ATOM 7164 O O . GLY D 1 24 ? 36.951 71.592 24.791 1.00 23.62 23 GLY D O 1
ATOM 7165 N N . ASP D 1 25 ? 38.333 73.224 25.437 1.00 19.69 24 ASP D N 1
ATOM 7166 C CA . ASP D 1 25 ? 37.238 74.174 25.264 1.00 19.05 24 ASP D CA 1
ATOM 7167 C C . ASP D 1 25 ? 36.981 74.468 23.793 1.00 23.39 24 ASP D C 1
ATOM 7168 O O . ASP D 1 25 ? 37.736 74.051 22.922 1.00 24.61 24 ASP D O 1
ATOM 7173 N N . TYR D 1 26 ? 35.903 75.190 23.520 1.00 22.37 25 TYR D N 1
ATOM 7174 C CA . TYR D 1 26 ? 35.529 75.497 22.146 1.00 19.95 25 TYR D CA 1
ATOM 7175 C C . TYR D 1 26 ? 36.510 76.469 21.500 1.00 27.90 25 TYR D C 1
ATOM 7176 O O . TYR D 1 26 ? 37.002 76.222 20.373 1.00 26.87 25 TYR D O 1
ATOM 7185 N N . ASP D 1 27 ? 36.814 77.574 22.184 1.00 22.28 26 ASP D N 1
ATOM 7186 C CA . ASP D 1 27 ? 37.698 78.575 21.566 1.00 26.98 26 ASP D CA 1
ATOM 7187 C C . ASP D 1 27 ? 39.056 77.981 21.254 1.00 25.29 26 ASP D C 1
ATOM 7188 O O . ASP D 1 27 ? 39.688 78.322 20.254 1.00 28.43 26 ASP D O 1
ATOM 7193 N N . THR D 1 28 ? 39.538 77.120 22.138 1.00 24.64 27 THR D N 1
ATOM 7194 C CA . THR D 1 28 ? 40.831 76.516 21.887 1.00 23.37 27 THR D CA 1
ATOM 7195 C C . THR D 1 28 ? 40.726 75.692 20.595 1.00 21.00 27 THR D C 1
ATOM 7196 O O . THR D 1 28 ? 41.583 75.790 19.726 1.00 15.49 27 THR D O 1
ATOM 7200 N N . GLN D 1 29 ? 39.680 74.877 20.474 1.00 13.54 28 GLN D N 1
ATOM 7201 C CA . GLN D 1 29 ? 39.581 74.018 19.305 1.00 19.35 28 GLN D CA 1
ATOM 7202 C C . GLN D 1 29 ? 39.355 74.807 18.002 1.00 20.26 28 GLN D C 1
ATOM 7203 O O . GLN D 1 29 ? 40.027 74.529 17.002 1.00 14.22 28 GLN D O 1
ATOM 7209 N N . ARG D 1 30 ? 38.466 75.804 18.032 1.00 16.43 29 ARG D N 1
ATOM 7210 C CA . ARG D 1 30 ? 38.272 76.731 16.890 1.00 19.57 29 ARG D CA 1
ATOM 7211 C C . ARG D 1 30 ? 39.579 77.330 16.407 1.00 24.50 29 ARG D C 1
ATOM 7212 O O . ARG D 1 30 ? 39.862 77.360 15.179 1.00 23.11 29 ARG D O 1
ATOM 7220 N N . LYS D 1 31 ? 40.393 77.815 17.348 1.00 20.84 30 LYS D N 1
ATOM 7221 C CA . LYS D 1 31 ? 41.647 78.448 16.930 1.00 25.01 30 LYS D CA 1
ATOM 7222 C C . LYS D 1 31 ? 42.571 77.439 16.228 1.00 24.81 30 LYS D C 1
ATOM 7223 O O . LYS D 1 31 ? 43.172 77.751 15.191 1.00 27.32 30 LYS D O 1
ATOM 7229 N N . ASN D 1 32 ? 42.657 76.224 16.769 1.00 19.28 31 ASN D N 1
ATOM 7230 C CA . ASN D 1 32 ? 43.403 75.153 16.103 1.00 20.17 31 ASN D CA 1
ATOM 7231 C C . ASN D 1 32 ? 42.860 74.783 14.738 1.00 16.03 31 ASN D C 1
ATOM 7232 O O . ASN D 1 32 ? 43.617 74.474 13.819 1.00 17.66 31 ASN D O 1
ATOM 7237 N N . VAL D 1 33 ? 41.548 74.822 14.580 1.00 18.91 32 VAL D N 1
ATOM 7238 C CA . VAL D 1 33 ? 40.984 74.458 13.279 1.00 20.16 32 VAL D CA 1
ATOM 7239 C C . VAL D 1 33 ? 41.225 75.562 12.197 1.00 16.37 32 VAL D C 1
ATOM 7240 O O . VAL D 1 33 ? 41.429 75.282 11.005 1.00 21.12 32 VAL D O 1
ATOM 7244 N N . GLU D 1 34 ? 41.176 76.817 12.606 1.00 18.01 33 GLU D N 1
ATOM 7245 C CA . GLU D 1 34 ? 41.405 77.903 11.676 1.00 19.28 33 GLU D CA 1
ATOM 7246 C C . GLU D 1 34 ? 42.832 77.794 11.163 1.00 18.12 33 GLU D C 1
ATOM 7247 O O . GLU D 1 34 ? 43.105 78.011 9.981 1.00 18.68 33 GLU D O 1
ATOM 7253 N N . ILE D 1 35 ? 43.754 77.421 12.041 1.00 18.23 34 ILE D N 1
ATOM 7254 C CA . ILE D 1 35 ? 45.123 77.175 11.570 1.00 20.50 34 ILE D CA 1
ATOM 7255 C C . ILE D 1 35 ? 45.191 76.063 10.520 1.00 22.43 34 ILE D C 1
ATOM 7256 O O . ILE D 1 35 ? 45.790 76.230 9.441 1.00 18.89 34 ILE D O 1
ATOM 7261 N N . ALA D 1 36 ? 44.572 74.924 10.819 1.00 14.90 35 ALA D N 1
ATOM 7262 C CA . ALA D 1 36 ? 44.596 73.827 9.856 1.00 19.73 35 ALA D CA 1
ATOM 7263 C C . ALA D 1 36 ? 43.889 74.246 8.552 1.00 26.12 35 ALA D C 1
ATOM 7264 O O . ALA D 1 36 ? 44.358 73.904 7.464 1.00 22.45 35 ALA D O 1
ATOM 7266 N N . ALA D 1 37 ? 42.775 74.994 8.650 1.00 23.60 36 ALA D N 1
ATOM 7267 C CA . ALA D 1 37 ? 42.072 75.467 7.431 1.00 17.43 36 ALA D CA 1
ATOM 7268 C C . ALA D 1 37 ? 42.944 76.332 6.516 1.00 22.66 36 ALA D C 1
ATOM 7269 O O . ALA D 1 37 ? 42.844 76.239 5.281 1.00 20.51 36 ALA D O 1
ATOM 7271 N N . SER D 1 38 ? 43.793 77.179 7.103 1.00 19.66 37 SER D N 1
ATOM 7272 C CA . SER D 1 38 ? 44.686 78.003 6.295 1.00 24.96 37 SER D CA 1
ATOM 7273 C C . SER D 1 38 ? 45.676 77.179 5.457 1.00 28.06 37 SER D C 1
ATOM 7274 O O . SER D 1 38 ? 45.966 77.520 4.299 1.00 26.18 37 SER D O 1
ATOM 7277 N N . GLU D 1 39 ? 46.203 76.097 6.027 1.00 32.21 38 GLU D N 1
ATOM 7278 C CA . GLU D 1 39 ? 47.103 75.228 5.263 1.00 28.83 38 GLU D CA 1
ATOM 7279 C C . GLU D 1 39 ? 46.313 74.447 4.213 1.00 28.42 38 GLU D C 1
ATOM 7280 O O . GLU D 1 39 ? 46.771 74.261 3.086 1.00 28.58 38 GLU D O 1
ATOM 7286 N N . ILE D 1 40 ? 45.114 74.001 4.571 1.00 23.07 39 ILE D N 1
ATOM 7287 C CA . ILE D 1 40 ? 44.320 73.205 3.632 1.00 20.14 39 ILE D CA 1
ATOM 7288 C C . ILE D 1 40 ? 43.948 74.051 2.427 1.00 22.13 39 ILE D C 1
ATOM 7289 O O . ILE D 1 40 ? 43.941 73.556 1.301 1.00 24.04 39 ILE D O 1
ATOM 7294 N N . TYR D 1 41 ? 43.645 75.329 2.664 1.00 16.66 40 TYR D N 1
ATOM 7295 C CA . TYR D 1 41 ? 43.199 76.211 1.599 1.00 19.75 40 TYR D CA 1
ATOM 7296 C C . TYR D 1 41 ? 44.256 76.331 0.513 1.00 27.35 40 TYR D C 1
ATOM 7297 O O . TYR D 1 41 ? 43.931 76.536 -0.664 1.00 25.19 40 TYR D O 1
ATOM 7306 N N . LYS D 1 42 ? 45.519 76.242 0.936 1.00 19.76 41 LYS D N 1
ATOM 7307 C CA . LYS D 1 42 ? 46.646 76.260 0.038 1.00 28.40 41 LYS D CA 1
ATOM 7308 C C . LYS D 1 42 ? 46.571 75.077 -0.923 1.00 28.64 41 LYS D C 1
ATOM 7309 O O . LYS D 1 42 ? 46.980 75.178 -2.087 1.00 22.00 41 LYS D O 1
ATOM 7315 N N . ILE D 1 43 ? 46.011 73.965 -0.448 1.00 22.17 42 ILE D N 1
ATOM 7316 C CA . ILE D 1 43 ? 45.911 72.782 -1.296 1.00 22.37 42 ILE D CA 1
ATOM 7317 C C . ILE D 1 43 ? 44.812 73.018 -2.319 1.00 24.86 42 ILE D C 1
ATOM 7318 O O . ILE D 1 43 ? 44.978 72.714 -3.499 1.00 19.79 42 ILE D O 1
ATOM 7323 N N . HIS D 1 44 ? 43.695 73.591 -1.866 1.00 20.51 43 HIS D N 1
ATOM 7324 C CA . HIS D 1 44 ? 42.615 73.975 -2.768 1.00 24.00 43 HIS D CA 1
ATOM 7325 C C . HIS D 1 44 ? 42.994 75.075 -3.756 1.00 22.73 43 HIS D C 1
ATOM 7326 O O . HIS D 1 44 ? 42.562 75.053 -4.915 1.00 25.21 43 HIS D O 1
ATOM 7333 N N . LYS D 1 45 ? 43.757 76.052 -3.285 1.00 21.75 44 LYS D N 1
ATOM 7334 C CA . LYS D 1 45 ? 44.226 77.164 -4.106 1.00 26.78 44 LYS D CA 1
ATOM 7335 C C . LYS D 1 45 ? 45.110 76.639 -5.262 1.00 27.51 44 LYS D C 1
ATOM 7336 O O . LYS D 1 45 ? 44.920 77.022 -6.419 1.00 30.11 44 LYS D O 1
ATOM 7342 N N . ALA D 1 46 ? 46.030 75.723 -4.965 1.00 29.65 45 ALA D N 1
ATOM 7343 C CA . ALA D 1 46 ? 46.878 75.129 -6.019 1.00 18.13 45 ALA D CA 1
ATOM 7344 C C . ALA D 1 46 ? 46.088 74.350 -7.071 1.00 25.96 45 ALA D C 1
ATOM 7345 O O . ALA D 1 46 ? 46.656 73.951 -8.089 1.00 28.68 45 ALA D O 1
ATOM 7347 N N . GLY D 1 47 ? 44.795 74.131 -6.828 1.00 24.36 46 GLY D N 1
ATOM 7348 C CA . GLY D 1 47 ? 43.899 73.528 -7.815 1.00 19.31 46 GLY D CA 1
ATOM 7349 C C . GLY D 1 47 ? 43.518 72.066 -7.566 1.00 19.60 46 GLY D C 1
ATOM 7350 O O . GLY D 1 47 ? 42.922 71.431 -8.424 1.00 22.23 46 GLY D O 1
ATOM 7351 N N . TYR D 1 48 ? 43.845 71.522 -6.390 1.00 23.24 47 TYR D N 1
ATOM 7352 C CA . TYR D 1 48 ? 43.435 70.145 -6.074 1.00 20.36 47 TYR D CA 1
ATOM 7353 C C . TYR D 1 48 ? 41.999 70.072 -5.610 1.00 18.30 47 TYR D C 1
ATOM 7354 O O . TYR D 1 48 ? 41.496 71.026 -5.021 1.00 26.61 47 TYR D O 1
ATOM 7363 N N . LYS D 1 49 ? 41.348 68.939 -5.884 1.00 17.07 48 LYS D N 1
ATOM 7364 C CA . LYS D 1 49 ? 40.039 68.636 -5.323 1.00 21.29 48 LYS D CA 1
ATOM 7365 C C . LYS D 1 49 ? 40.338 68.004 -3.987 1.00 13.34 48 LYS D C 1
ATOM 7366 O O . LYS D 1 49 ? 41.214 67.169 -3.900 1.00 24.16 48 LYS D O 1
ATOM 7372 N N . VAL D 1 50 ? 39.602 68.370 -2.956 1.00 20.72 49 VAL D N 1
ATOM 7373 C CA . VAL D 1 50 ? 39.965 67.955 -1.592 1.00 18.64 49 VAL D CA 1
ATOM 7374 C C . VAL D 1 50 ? 38.789 67.341 -0.881 1.00 21.75 49 VAL D C 1
ATOM 7375 O O . VAL D 1 50 ? 37.674 67.894 -0.853 1.00 15.85 49 VAL D O 1
ATOM 7379 N N . VAL D 1 51 ? 39.048 66.159 -0.342 1.00 17.41 50 VAL D N 1
ATOM 7380 C CA . VAL D 1 51 ? 38.129 65.510 0.553 1.00 14.57 50 VAL D CA 1
ATOM 7381 C C . VAL D 1 51 ? 38.830 65.556 1.904 1.00 20.20 50 VAL D C 1
ATOM 7382 O O . VAL D 1 51 ? 39.991 65.169 2.004 1.00 19.61 50 VAL D O 1
ATOM 7386 N N . LEU D 1 52 ? 38.161 66.083 2.918 1.00 13.93 51 LEU D N 1
ATOM 7387 C CA . LEU D 1 52 ? 38.811 66.257 4.216 1.00 20.22 51 LEU D CA 1
ATOM 7388 C C . LEU D 1 52 ? 38.162 65.351 5.213 1.00 13.32 51 LEU D C 1
ATOM 7389 O O . LEU D 1 52 ? 36.953 65.283 5.299 1.00 13.99 51 LEU D O 1
ATOM 7394 N N . THR D 1 53 ? 38.989 64.704 6.000 1.00 16.87 52 THR D N 1
ATOM 7395 C CA . THR D 1 53 ? 38.541 63.678 6.913 1.00 20.99 52 THR D CA 1
ATOM 7396 C C . THR D 1 53 ? 39.225 64.051 8.243 1.00 19.91 52 THR D C 1
ATOM 7397 O O . THR D 1 53 ? 40.164 64.854 8.235 1.00 15.21 52 THR D O 1
ATOM 7401 N N . SER D 1 54 ? 38.770 63.516 9.373 1.00 13.90 53 SER D N 1
ATOM 7402 C CA . SER D 1 54 ? 39.476 63.789 10.626 1.00 22.33 53 SER D CA 1
ATOM 7403 C C . SER D 1 54 ? 39.363 62.673 11.655 1.00 21.50 53 SER D C 1
ATOM 7404 O O . SER D 1 54 ? 38.582 61.732 11.487 1.00 17.97 53 SER D O 1
ATOM 7407 N N . GLY D 1 55 ? 40.180 62.778 12.711 1.00 22.30 54 GLY D N 1
ATOM 7408 C CA . GLY D 1 55 ? 39.943 62.031 13.941 1.00 24.76 54 GLY D CA 1
ATOM 7409 C C . GLY D 1 55 ? 38.825 62.674 14.761 1.00 20.05 54 GLY D C 1
ATOM 7410 O O . GLY D 1 55 ? 38.321 63.768 14.427 1.00 14.62 54 GLY D O 1
ATOM 7411 N N . ASN D 1 56 ? 38.446 62.011 15.855 1.00 18.49 55 ASN D N 1
ATOM 7412 C CA . ASN D 1 56 ? 37.499 62.582 16.798 1.00 15.20 55 ASN D CA 1
ATOM 7413 C C . ASN D 1 56 ? 37.725 62.082 18.238 1.00 16.12 55 ASN D C 1
ATOM 7414 O O . ASN D 1 56 ? 36.802 62.107 19.078 1.00 13.04 55 ASN D O 1
ATOM 7419 N N . GLY D 1 57 ? 38.943 61.620 18.501 1.00 16.35 56 GLY D N 1
ATOM 7420 C CA . GLY D 1 57 ? 39.275 60.905 19.730 1.00 21.05 56 GLY D CA 1
ATOM 7421 C C . GLY D 1 57 ? 38.946 61.754 20.933 1.00 16.81 56 GLY D C 1
ATOM 7422 O O . GLY D 1 57 ? 38.128 61.374 21.768 1.00 17.10 56 GLY D O 1
ATOM 7423 N N . PRO D 1 58 ? 39.543 62.950 21.003 1.00 15.64 57 PRO D N 1
ATOM 7424 C CA . PRO D 1 58 ? 39.224 63.779 22.174 1.00 22.63 57 PRO D CA 1
ATOM 7425 C C . PRO D 1 58 ? 37.755 64.257 22.273 1.00 16.91 57 PRO D C 1
ATOM 7426 O O . PRO D 1 58 ? 37.205 64.254 23.374 1.00 27.84 57 PRO D O 1
ATOM 7430 N N . GLN D 1 59 ? 37.169 64.709 21.164 1.00 19.12 58 GLN D N 1
ATOM 7431 C CA . GLN D 1 59 ? 35.764 65.160 21.077 1.00 16.91 58 GLN D CA 1
ATOM 7432 C C . GLN D 1 59 ? 34.768 64.061 21.415 1.00 16.84 58 GLN D C 1
ATOM 7433 O O . GLN D 1 59 ? 33.885 64.232 22.271 1.00 15.58 58 GLN D O 1
ATOM 7439 N N . VAL D 1 60 ? 34.888 62.914 20.754 1.00 15.89 59 VAL D N 1
ATOM 7440 C CA . VAL D 1 60 ? 33.946 61.847 21.049 1.00 15.29 59 VAL D CA 1
ATOM 7441 C C . VAL D 1 60 ? 34.083 61.363 22.506 1.00 10.33 59 VAL D C 1
ATOM 7442 O O . VAL D 1 60 ? 33.105 60.960 23.111 1.00 15.72 59 VAL D O 1
ATOM 7446 N N . GLY D 1 61 ? 35.276 61.430 23.073 1.00 19.06 60 GLY D N 1
ATOM 7447 C CA . GLY D 1 61 ? 35.472 61.015 24.457 1.00 15.21 60 GLY D CA 1
ATOM 7448 C C . GLY D 1 61 ? 34.832 62.005 25.411 1.00 14.11 60 GLY D C 1
ATOM 7449 O O . GLY D 1 61 ? 34.124 61.603 26.310 1.00 13.80 60 GLY D O 1
ATOM 7450 N N . ALA D 1 62 ? 35.060 63.297 25.192 1.00 12.03 61 ALA D N 1
ATOM 7451 C CA . ALA D 1 62 ? 34.344 64.326 25.942 1.00 13.92 61 ALA D CA 1
ATOM 7452 C C . ALA D 1 62 ? 32.796 64.145 25.907 1.00 21.70 61 ALA D C 1
ATOM 7453 O O . ALA D 1 62 ? 32.126 64.078 26.982 1.00 17.32 61 ALA D O 1
ATOM 7455 N N . ILE D 1 63 ? 32.211 64.027 24.702 1.00 10.63 62 ILE D N 1
ATOM 7456 C CA . ILE D 1 63 ? 30.776 63.792 24.633 1.00 11.18 62 ILE D CA 1
ATOM 7457 C C . ILE D 1 63 ? 30.397 62.568 25.417 1.00 13.91 62 ILE D C 1
ATOM 7458 O O . ILE D 1 63 ? 29.379 62.583 26.131 1.00 18.74 62 ILE D O 1
ATOM 7463 N N . LYS D 1 64 ? 31.142 61.478 25.246 1.00 12.31 63 LYS D N 1
ATOM 7464 C CA . LYS D 1 64 ? 30.804 60.225 25.947 1.00 15.45 63 LYS D CA 1
ATOM 7465 C C . LYS D 1 64 ? 30.869 60.488 27.462 1.00 19.53 63 LYS D C 1
ATOM 7466 O O . LYS D 1 64 ? 29.958 60.114 28.213 1.00 16.38 63 LYS D O 1
ATOM 7472 N N . LEU D 1 65 ? 31.919 61.177 27.887 1.00 15.19 64 LEU D N 1
ATOM 7473 C CA . LEU D 1 65 ? 32.071 61.561 29.308 1.00 22.21 64 LEU D CA 1
ATOM 7474 C C . LEU D 1 65 ? 30.867 62.371 29.771 1.00 21.70 64 LEU D C 1
ATOM 7475 O O . LEU D 1 65 ? 30.193 61.997 30.754 1.00 20.57 64 LEU D O 1
ATOM 7480 N N . GLN D 1 66 ? 30.552 63.464 29.056 1.00 22.89 65 GLN D N 1
ATOM 7481 C CA . GLN D 1 66 ? 29.338 64.247 29.380 1.00 19.35 65 GLN D CA 1
ATOM 7482 C C . GLN D 1 66 ? 28.101 63.354 29.518 1.00 18.45 65 GLN D C 1
ATOM 7483 O O . GLN D 1 66 ? 27.396 63.416 30.521 1.00 15.58 65 GLN D O 1
ATOM 7489 N N . ASN D 1 67 ? 27.843 62.497 28.535 1.00 15.78 66 ASN D N 1
ATOM 7490 C CA . ASN D 1 67 ? 26.650 61.647 28.592 1.00 12.21 66 ASN D CA 1
ATOM 7491 C C . ASN D 1 67 ? 26.595 60.707 29.823 1.00 23.35 66 ASN D C 1
ATOM 7492 O O . ASN D 1 67 ? 25.510 60.361 30.305 1.00 21.31 66 ASN D O 1
ATOM 7497 N N . GLN D 1 68 ? 27.759 60.306 30.326 1.00 21.11 67 GLN D N 1
ATOM 7498 C CA . GLN D 1 68 ? 27.822 59.461 31.513 1.00 26.06 67 GLN D CA 1
ATOM 7499 C C . GLN D 1 68 ? 27.563 60.287 32.770 1.00 21.46 67 GLN D C 1
ATOM 7500 O O . GLN D 1 68 ? 26.748 59.916 33.618 1.00 25.11 67 GLN D O 1
ATOM 7506 N N . ALA D 1 69 ? 28.281 61.403 32.874 1.00 19.99 68 ALA D N 1
ATOM 7507 C CA . ALA D 1 69 ? 28.140 62.351 33.976 1.00 19.33 68 ALA D CA 1
ATOM 7508 C C . ALA D 1 69 ? 26.702 62.814 34.155 1.00 23.02 68 ALA D C 1
ATOM 7509 O O . ALA D 1 69 ? 26.200 62.956 35.281 1.00 18.44 68 ALA D O 1
ATOM 7511 N N . ALA D 1 70 ? 26.031 63.058 33.038 1.00 21.81 69 ALA D N 1
ATOM 7512 C CA . ALA D 1 70 ? 24.721 63.675 33.106 1.00 18.97 69 ALA D CA 1
ATOM 7513 C C . ALA D 1 70 ? 23.612 62.634 33.050 1.00 24.64 69 ALA D C 1
ATOM 7514 O O . ALA D 1 70 ? 22.460 62.975 32.837 1.00 25.13 69 ALA D O 1
ATOM 7516 N N . ALA D 1 71 ? 23.945 61.365 33.270 1.00 23.84 70 ALA D N 1
ATOM 7517 C CA . ALA D 1 71 ? 22.949 60.301 33.097 1.00 20.44 70 ALA D CA 1
ATOM 7518 C C . ALA D 1 71 ? 21.730 60.466 34.010 1.00 27.66 70 ALA D C 1
ATOM 7519 O O . ALA D 1 71 ? 20.616 60.171 33.598 1.00 33.27 70 ALA D O 1
ATOM 7521 N N . GLY D 1 72 ? 21.935 60.930 35.247 1.00 24.31 71 GLY D N 1
ATOM 7522 C CA . GLY D 1 72 ? 20.815 61.164 36.142 1.00 34.78 71 GLY D CA 1
ATOM 7523 C C . GLY D 1 72 ? 19.965 62.398 35.861 1.00 33.12 71 GLY D C 1
ATOM 7524 O O . GLY D 1 72 ? 18.899 62.545 36.457 1.00 39.84 71 GLY D O 1
ATOM 7525 N N . VAL D 1 73 ? 20.419 63.292 34.979 1.00 25.49 72 VAL D N 1
ATOM 7526 C CA . VAL D 1 73 ? 19.606 64.458 34.611 1.00 26.81 72 VAL D CA 1
ATOM 7527 C C . VAL D 1 73 ? 19.098 64.388 33.140 1.00 29.19 72 VAL D C 1
ATOM 7528 O O . VAL D 1 73 ? 18.136 65.075 32.764 1.00 25.06 72 VAL D O 1
ATOM 7532 N N . SER D 1 74 ? 19.724 63.548 32.317 1.00 25.13 73 SER D N 1
ATOM 7533 C CA . SER D 1 74 ? 19.297 63.433 30.910 1.00 24.79 73 SER D CA 1
ATOM 7534 C C . SER D 1 74 ? 19.743 62.106 30.290 1.00 23.91 73 SER D C 1
ATOM 7535 O O . SER D 1 74 ? 20.829 61.623 30.607 1.00 23.51 73 SER D O 1
ATOM 7538 N N . PRO D 1 75 ? 18.920 61.524 29.381 1.00 20.22 74 PRO D N 1
ATOM 7539 C CA . PRO D 1 75 ? 19.195 60.126 29.012 1.00 21.49 74 PRO D CA 1
ATOM 7540 C C . PRO D 1 75 ? 20.598 60.001 28.430 1.00 19.99 74 PRO D C 1
ATOM 7541 O O . PRO D 1 75 ? 21.043 60.901 27.702 1.00 25.32 74 PRO D O 1
ATOM 7545 N N . GLU D 1 76 ? 21.318 58.936 28.759 1.00 21.61 75 GLU D N 1
ATOM 7546 C CA . GLU D 1 76 ? 22.668 58.765 28.212 1.00 17.96 75 GLU D CA 1
ATOM 7547 C C . GLU D 1 76 ? 22.614 58.253 26.774 1.00 18.62 75 GLU D C 1
ATOM 7548 O O . GLU D 1 76 ? 21.948 57.255 26.480 1.00 16.54 75 GLU D O 1
ATOM 7554 N N . MET D 1 77 ? 23.347 58.899 25.878 1.00 19.73 76 MET D N 1
ATOM 7555 C CA . MET D 1 77 ? 23.360 58.402 24.508 1.00 22.01 76 MET D CA 1
ATOM 7556 C C . MET D 1 77 ? 24.463 57.354 24.291 1.00 14.70 76 MET D C 1
ATOM 7557 O O . MET D 1 77 ? 25.583 57.496 24.772 1.00 16.27 76 MET D O 1
ATOM 7562 N N . PRO D 1 78 ? 24.128 56.304 23.532 1.00 19.90 77 PRO D N 1
ATOM 7563 C CA . PRO D 1 78 ? 25.081 55.226 23.335 1.00 19.48 77 PRO D CA 1
ATOM 7564 C C . PRO D 1 78 ? 26.231 55.765 22.475 1.00 24.31 77 PRO D C 1
ATOM 7565 O O . PRO D 1 78 ? 26.135 56.854 21.862 1.00 15.39 77 PRO D O 1
ATOM 7569 N N . LEU D 1 79 ? 27.330 55.037 22.510 1.00 14.45 78 LEU D N 1
ATOM 7570 C CA . LEU D 1 79 ? 28.566 55.490 21.906 1.00 17.79 78 LEU D CA 1
ATOM 7571 C C . LEU D 1 79 ? 28.445 55.890 20.417 1.00 16.96 78 LEU D C 1
ATOM 7572 O O . LEU D 1 79 ? 29.107 56.856 19.975 1.00 16.12 78 LEU D O 1
ATOM 7577 N N . HIS D 1 80 ? 27.640 55.164 19.641 1.00 16.01 79 HIS D N 1
ATOM 7578 C CA . HIS D 1 80 ? 27.547 55.507 18.204 1.00 17.28 79 HIS D CA 1
ATOM 7579 C C . HIS D 1 80 ? 26.860 56.864 18.028 1.00 17.77 79 HIS D C 1
ATOM 7580 O O . HIS D 1 80 ? 27.165 57.626 17.091 1.00 16.99 79 HIS D O 1
ATOM 7587 N N . VAL D 1 81 ? 25.978 57.214 18.958 1.00 13.24 80 VAL D N 1
ATOM 7588 C CA . VAL D 1 81 ? 25.323 58.505 18.836 1.00 15.74 80 VAL D CA 1
ATOM 7589 C C . VAL D 1 81 ? 26.278 59.648 19.146 1.00 16.25 80 VAL D C 1
ATOM 7590 O O . VAL D 1 81 ? 26.354 60.642 18.402 1.00 16.00 80 VAL D O 1
ATOM 7594 N N . CYS D 1 82 ? 27.031 59.483 20.236 1.00 21.32 81 CYS D N 1
ATOM 7595 C CA . CYS D 1 82 ? 28.058 60.430 20.607 1.00 15.13 81 CYS D CA 1
ATOM 7596 C C . CYS D 1 82 ? 28.938 60.667 19.390 1.00 13.55 81 CYS D C 1
ATOM 7597 O O . CYS D 1 82 ? 29.334 61.789 19.125 1.00 16.14 81 CYS D O 1
ATOM 7600 N N . GLY D 1 83 ? 29.313 59.596 18.699 1.00 11.88 82 GLY D N 1
ATOM 7601 C CA . GLY D 1 83 ? 30.061 59.729 17.456 1.00 12.09 82 GLY D CA 1
ATOM 7602 C C . GLY D 1 83 ? 29.317 60.623 16.459 1.00 11.79 82 GLY D C 1
ATOM 7603 O O . GLY D 1 83 ? 29.924 61.457 15.804 1.00 14.41 82 GLY D O 1
ATOM 7604 N N . ALA D 1 84 ? 27.996 60.486 16.350 1.00 12.59 83 ALA D N 1
ATOM 7605 C CA . ALA D 1 84 ? 27.251 61.344 15.397 1.00 14.95 83 ALA D CA 1
ATOM 7606 C C . ALA D 1 84 ? 27.336 62.806 15.840 1.00 16.94 83 ALA D C 1
ATOM 7607 O O . ALA D 1 84 ? 27.580 63.702 15.036 1.00 14.16 83 ALA D O 1
ATOM 7609 N N . MET D 1 85 ? 27.122 63.045 17.132 1.00 11.53 84 MET D N 1
ATOM 7610 C CA . MET D 1 85 ? 27.260 64.391 17.678 1.00 14.07 84 MET D CA 1
ATOM 7611 C C . MET D 1 85 ? 28.674 64.957 17.445 1.00 16.29 84 MET D C 1
ATOM 7612 O O . MET D 1 85 ? 28.853 66.139 17.132 1.00 19.34 84 MET D O 1
ATOM 7617 N N . SER D 1 86 ? 29.693 64.125 17.606 1.00 12.92 85 SER D N 1
ATOM 7618 C CA . SER D 1 86 ? 31.064 64.610 17.374 1.00 14.66 85 SER D CA 1
ATOM 7619 C C . SER D 1 86 ? 31.300 65.039 15.914 1.00 16.52 85 SER D C 1
ATOM 7620 O O . SER D 1 86 ? 32.041 65.996 15.658 1.00 16.72 85 SER D O 1
ATOM 7623 N N . GLN D 1 87 ? 30.709 64.343 14.941 1.00 17.76 86 GLN D N 1
ATOM 7624 C CA . GLN D 1 87 ? 30.843 64.800 13.537 1.00 13.80 86 GLN D CA 1
ATOM 7625 C C . GLN D 1 87 ? 30.092 66.122 13.352 1.00 13.61 86 GLN D C 1
ATOM 7626 O O . GLN D 1 87 ? 30.481 66.958 12.544 1.00 15.59 86 GLN D O 1
ATOM 7632 N N . GLY D 1 88 ? 28.973 66.288 14.055 1.00 10.58 87 GLY D N 1
ATOM 7633 C CA . GLY D 1 88 ? 28.243 67.544 13.980 1.00 12.97 87 GLY D CA 1
ATOM 7634 C C . GLY D 1 88 ? 29.128 68.682 14.435 1.00 13.13 87 GLY D C 1
ATOM 7635 O O . GLY D 1 88 ? 29.328 69.680 13.736 1.00 13.82 87 GLY D O 1
ATOM 7636 N N . PHE D 1 89 ? 29.640 68.535 15.650 1.00 13.93 88 PHE D N 1
ATOM 7637 C CA . PHE D 1 89 ? 30.517 69.524 16.219 1.00 16.56 88 PHE D CA 1
ATOM 7638 C C . PHE D 1 89 ? 31.746 69.780 15.345 1.00 14.12 88 PHE D C 1
ATOM 7639 O O . PHE D 1 89 ? 32.026 70.925 14.956 1.00 14.85 88 PHE D O 1
ATOM 7647 N N . ILE D 1 90 ? 32.505 68.723 15.080 1.00 14.57 89 ILE D N 1
ATOM 7648 C CA . ILE D 1 90 ? 33.766 68.823 14.325 1.00 16.39 89 ILE D CA 1
ATOM 7649 C C . ILE D 1 90 ? 33.557 69.287 12.875 1.00 18.59 89 ILE D C 1
ATOM 7650 O O . ILE D 1 90 ? 34.330 70.089 12.334 1.00 12.91 89 ILE D O 1
ATOM 7655 N N . GLY D 1 91 ? 32.529 68.744 12.239 1.00 16.14 90 GLY D N 1
ATOM 7656 C CA . GLY D 1 91 ? 32.171 69.124 10.871 1.00 14.91 90 GLY D CA 1
ATOM 7657 C C . GLY D 1 91 ? 31.854 70.621 10.762 1.00 17.03 90 GLY D C 1
ATOM 7658 O O . GLY D 1 91 ? 32.189 71.273 9.770 1.00 14.55 90 GLY D O 1
ATOM 7659 N N . TYR D 1 92 ? 31.226 71.159 11.803 1.00 14.38 91 TYR D N 1
ATOM 7660 C CA . TYR D 1 92 ? 30.812 72.571 11.850 1.00 17.98 91 TYR D CA 1
ATOM 7661 C C . TYR D 1 92 ? 32.013 73.503 11.946 1.00 14.42 91 TYR D C 1
ATOM 7662 O O . TYR D 1 92 ? 32.131 74.477 11.182 1.00 15.69 91 TYR D O 1
ATOM 7671 N N . MET D 1 93 ? 32.920 73.198 12.878 1.00 15.17 92 MET D N 1
ATOM 7672 C CA . MET D 1 93 ? 34.187 73.950 13.002 1.00 13.16 92 MET D CA 1
ATOM 7673 C C . MET D 1 93 ? 34.956 74.066 11.706 1.00 14.26 92 MET D C 1
ATOM 7674 O O . MET D 1 93 ? 35.370 75.172 11.296 1.00 15.18 92 MET D O 1
ATOM 7679 N N . MET D 1 94 ? 35.195 72.920 11.086 1.00 12.79 93 MET D N 1
ATOM 7680 C CA . MET D 1 94 ? 36.011 72.842 9.864 1.00 15.79 93 MET D CA 1
ATOM 7681 C C . MET D 1 94 ? 35.337 73.436 8.595 1.00 13.02 93 MET D C 1
ATOM 7682 O O . MET D 1 94 ? 35.998 74.051 7.766 1.00 15.47 93 MET D O 1
ATOM 7687 N N . SER D 1 95 ? 34.044 73.176 8.406 1.00 15.44 94 SER D N 1
ATOM 7688 C CA . SER D 1 95 ? 33.216 73.896 7.410 1.00 15.45 94 SER D CA 1
ATOM 7689 C C . SER D 1 95 ? 33.224 75.414 7.573 1.00 16.70 94 SER D C 1
ATOM 7690 O O . SER D 1 95 ? 33.405 76.165 6.604 1.00 19.71 94 SER D O 1
ATOM 7693 N N . GLN D 1 96 ? 32.965 75.866 8.791 1.00 15.51 95 GLN D N 1
ATOM 7694 C CA . GLN D 1 96 ? 32.959 77.295 9.093 1.00 17.37 95 GLN D CA 1
ATOM 7695 C C . GLN D 1 96 ? 34.345 77.906 8.863 1.00 19.59 95 GLN D C 1
ATOM 7696 O O . GLN D 1 96 ? 34.471 78.956 8.238 1.00 18.01 95 GLN D O 1
ATOM 7702 N N . ALA D 1 97 ? 35.376 77.250 9.399 1.00 15.41 96 ALA D N 1
ATOM 7703 C CA . ALA D 1 97 ? 36.745 77.684 9.203 1.00 20.48 96 ALA D CA 1
ATOM 7704 C C . ALA D 1 97 ? 37.116 77.736 7.687 1.00 20.29 96 ALA D C 1
ATOM 7705 O O . ALA D 1 97 ? 37.619 78.755 7.205 1.00 17.92 96 ALA D O 1
ATOM 7707 N N . MET D 1 98 ? 36.853 76.659 6.949 1.00 14.62 97 MET D N 1
ATOM 7708 C CA . MET D 1 98 ? 37.122 76.654 5.507 1.00 17.77 97 MET D CA 1
ATOM 7709 C C . MET D 1 98 ? 36.378 77.764 4.748 1.00 21.59 97 MET D C 1
ATOM 7710 O O . MET D 1 98 ? 36.993 78.507 3.970 1.00 21.54 97 MET D O 1
ATOM 7715 N N . ASP D 1 99 ? 35.074 77.906 4.982 1.00 18.01 98 ASP D N 1
ATOM 7716 C CA . ASP D 1 99 ? 34.319 79.014 4.394 1.00 24.19 98 ASP D CA 1
ATOM 7717 C C . ASP D 1 99 ? 34.945 80.382 4.618 1.00 26.42 98 ASP D C 1
ATOM 7718 O O . ASP D 1 99 ? 35.067 81.172 3.671 1.00 19.00 98 ASP D O 1
ATOM 7723 N N . ASN D 1 100 ? 35.329 80.659 5.867 1.00 25.13 99 ASN D N 1
ATOM 7724 C CA . ASN D 1 100 ? 35.966 81.934 6.200 1.00 25.05 99 ASN D CA 1
ATOM 7725 C C . ASN D 1 100 ? 37.252 82.147 5.410 1.00 25.92 99 ASN D C 1
ATOM 7726 O O . ASN D 1 100 ? 37.531 83.269 4.946 1.00 26.95 99 ASN D O 1
ATOM 7731 N N . VAL D 1 101 ? 38.033 81.085 5.217 1.00 22.23 100 VAL D N 1
ATOM 7732 C CA . VAL D 1 101 ? 39.313 81.270 4.508 1.00 21.46 100 VAL D CA 1
ATOM 7733 C C . VAL D 1 101 ? 39.131 81.418 2.993 1.00 25.98 100 VAL D C 1
ATOM 7734 O O . VAL D 1 101 ? 39.847 82.183 2.360 1.00 23.74 100 VAL D O 1
ATOM 7738 N N . PHE D 1 102 ? 38.148 80.724 2.418 1.00 22.68 101 PHE D N 1
ATOM 7739 C CA . PHE D 1 102 ? 37.758 80.984 1.024 1.00 24.78 101 PHE D CA 1
ATOM 7740 C C . PHE D 1 102 ? 37.330 82.454 0.899 1.00 27.15 101 PHE D C 1
ATOM 7741 O O . PHE D 1 102 ? 37.757 83.177 -0.003 1.00 21.27 101 PHE D O 1
ATOM 7749 N N . CYS D 1 103 ? 36.460 82.873 1.822 1.00 26.99 102 CYS D N 1
ATOM 7750 C CA . CYS D 1 103 ? 35.973 84.251 1.894 1.00 25.88 102 CYS D CA 1
ATOM 7751 C C . CYS D 1 103 ? 37.147 85.241 1.981 1.00 27.84 102 CYS D C 1
ATOM 7752 O O . CYS D 1 103 ? 37.228 86.185 1.206 1.00 28.12 102 CYS D O 1
ATOM 7755 N N . ALA D 1 104 ? 38.072 85.004 2.906 1.00 29.38 103 ALA D N 1
ATOM 7756 C CA . ALA D 1 104 ? 39.216 85.902 3.060 1.00 28.50 103 ALA D CA 1
ATOM 7757 C C . ALA D 1 104 ? 39.893 86.088 1.733 1.00 29.27 103 ALA D C 1
ATOM 7758 O O . ALA D 1 104 ? 40.405 87.167 1.457 1.00 32.50 103 ALA D O 1
ATOM 7760 N N . ASN D 1 105 ? 39.926 85.013 0.942 1.00 28.06 104 ASN D N 1
ATOM 7761 C CA . ASN D 1 105 ? 40.616 84.975 -0.345 1.00 24.79 104 ASN D CA 1
ATOM 7762 C C . ASN D 1 105 ? 39.698 85.305 -1.533 1.00 27.13 104 ASN D C 1
ATOM 7763 O O . ASN D 1 105 ? 40.028 85.009 -2.689 1.00 26.30 104 ASN D O 1
ATOM 7768 N N . ASN D 1 106 ? 38.536 85.886 -1.254 1.00 30.04 105 ASN D N 1
ATOM 7769 C CA . ASN D 1 106 ? 37.610 86.275 -2.319 1.00 25.98 105 ASN D CA 1
ATOM 7770 C C . ASN D 1 106 ? 37.046 85.108 -3.119 1.00 31.86 105 ASN D C 1
ATOM 7771 O O . ASN D 1 106 ? 36.737 85.244 -4.300 1.00 33.32 105 ASN D O 1
ATOM 7776 N N . GLU D 1 107 ? 36.922 83.959 -2.483 1.00 26.26 106 GLU D N 1
ATOM 7777 C CA . GLU D 1 107 ? 36.303 82.825 -3.113 1.00 24.51 106 GLU D CA 1
ATOM 7778 C C . GLU D 1 107 ? 34.949 82.576 -2.446 1.00 30.26 106 GLU D C 1
ATOM 7779 O O . GLU D 1 107 ? 34.843 82.577 -1.214 1.00 28.08 106 GLU D O 1
ATOM 7785 N N . PRO D 1 108 ? 33.897 82.383 -3.251 1.00 29.35 107 PRO D N 1
ATOM 7786 C CA . PRO D 1 108 ? 32.592 82.023 -2.676 1.00 32.33 107 PRO D CA 1
ATOM 7787 C C . PRO D 1 108 ? 32.638 80.644 -2.001 1.00 33.74 107 PRO D C 1
ATOM 7788 O O . PRO D 1 108 ? 33.043 79.656 -2.638 1.00 35.86 107 PRO D O 1
ATOM 7792 N N . ALA D 1 109 ? 32.264 80.581 -0.723 1.00 31.26 108 ALA D N 1
ATOM 7793 C CA . ALA D 1 109 ? 32.196 79.297 -0.020 1.00 36.10 108 ALA D CA 1
ATOM 7794 C C . ALA D 1 109 ? 31.629 78.191 -0.917 1.00 30.17 108 ALA D C 1
ATOM 7795 O O . ALA D 1 109 ? 30.603 78.387 -1.558 1.00 31.16 108 ALA D O 1
ATOM 7797 N N . ASN D 1 110 ? 32.285 77.029 -0.924 1.00 30.10 109 ASN D N 1
ATOM 7798 C CA . ASN D 1 110 ? 31.769 75.817 -1.565 1.00 26.56 109 ASN D CA 1
ATOM 7799 C C . ASN D 1 110 ? 32.276 74.615 -0.770 1.00 24.15 109 ASN D C 1
ATOM 7800 O O . ASN D 1 110 ? 33.239 73.950 -1.163 1.00 23.15 109 ASN D O 1
ATOM 7805 N N . CYS D 1 111 ? 31.654 74.364 0.375 1.00 23.77 110 CYS D N 1
ATOM 7806 C CA . CYS D 1 111 ? 32.209 73.407 1.330 1.00 22.68 110 CYS D CA 1
ATOM 7807 C C . CYS D 1 111 ? 31.092 72.877 2.186 1.00 22.67 110 CYS D C 1
ATOM 7808 O O . CYS D 1 111 ? 30.260 73.636 2.677 1.00 14.09 110 CYS D O 1
ATOM 7811 N N . VAL D 1 112 ? 31.074 71.567 2.372 1.00 20.11 111 VAL D N 1
ATOM 7812 C CA . VAL D 1 112 ? 30.026 70.962 3.165 1.00 18.65 111 VAL D CA 1
ATOM 7813 C C . VAL D 1 112 ? 30.560 69.783 3.959 1.00 20.51 111 VAL D C 1
ATOM 7814 O O . VAL D 1 112 ? 31.379 69.006 3.453 1.00 14.15 111 VAL D O 1
ATOM 7818 N N . THR D 1 113 ? 30.122 69.683 5.221 1.00 19.68 112 THR D N 1
ATOM 7819 C CA . THR D 1 113 ? 30.346 68.480 5.998 1.00 17.48 112 THR D CA 1
ATOM 7820 C C . THR D 1 113 ? 29.145 67.569 5.899 1.00 17.55 112 THR D C 1
ATOM 7821 O O . THR D 1 113 ? 28.025 67.993 6.191 1.00 15.05 112 THR D O 1
ATOM 7825 N N . CYS D 1 114 ? 29.420 66.306 5.566 1.00 15.81 113 CYS D N 1
ATOM 7826 C CA . CYS D 1 114 ? 28.437 65.256 5.449 1.00 15.80 113 CYS D CA 1
ATOM 7827 C C . CYS D 1 114 ? 28.499 64.316 6.657 1.00 13.66 113 CYS D C 1
ATOM 7828 O O . CYS D 1 114 ? 29.550 63.741 6.928 1.00 13.56 113 CYS D O 1
ATOM 7831 N N . VAL D 1 115 ? 27.392 64.117 7.361 1.00 14.67 114 VAL D N 1
ATOM 7832 C CA . VAL D 1 115 ? 27.347 63.041 8.350 1.00 14.82 114 VAL D CA 1
ATOM 7833 C C . VAL D 1 115 ? 27.587 61.723 7.636 1.00 15.79 114 VAL D C 1
ATOM 7834 O O . VAL D 1 115 ? 27.068 61.495 6.538 1.00 22.57 114 VAL D O 1
ATOM 7838 N N . THR D 1 116 ? 28.420 60.874 8.222 1.00 12.55 115 THR D N 1
ATOM 7839 C CA . THR D 1 116 ? 28.908 59.675 7.553 1.00 16.01 115 THR D CA 1
ATOM 7840 C C . THR D 1 116 ? 28.840 58.412 8.385 1.00 15.83 115 THR D C 1
ATOM 7841 O O . THR D 1 116 ? 29.306 58.371 9.546 1.00 19.05 115 THR D O 1
ATOM 7845 N N . GLN D 1 117 ? 28.321 57.354 7.784 1.00 17.55 116 GLN D N 1
ATOM 7846 C CA . GLN D 1 117 ? 28.194 56.061 8.480 1.00 16.07 116 GLN D CA 1
ATOM 7847 C C . GLN D 1 117 ? 29.171 55.097 7.879 1.00 20.66 116 GLN D C 1
ATOM 7848 O O . GLN D 1 117 ? 29.336 55.063 6.648 1.00 13.50 116 GLN D O 1
ATOM 7854 N N . THR D 1 118 ? 29.793 54.287 8.736 1.00 18.85 117 THR D N 1
ATOM 7855 C CA . THR D 1 118 ? 30.701 53.266 8.256 1.00 16.65 117 THR D CA 1
ATOM 7856 C C . THR D 1 118 ? 30.350 51.883 8.746 1.00 18.55 117 THR D C 1
ATOM 7857 O O . THR D 1 118 ? 30.198 51.643 9.950 1.00 18.12 117 THR D O 1
ATOM 7861 N N . LEU D 1 119 ? 30.223 50.964 7.799 1.00 19.82 118 LEU D N 1
ATOM 7862 C CA . LEU D 1 119 ? 29.909 49.579 8.140 1.00 19.94 118 LEU D CA 1
ATOM 7863 C C . LEU D 1 119 ? 31.118 48.842 8.718 1.00 19.69 118 LEU D C 1
ATOM 7864 O O . LEU D 1 119 ? 32.259 48.967 8.233 1.00 17.06 118 LEU D O 1
ATOM 7869 N N . VAL D 1 120 ? 30.849 48.076 9.769 1.00 18.47 119 VAL D N 1
ATOM 7870 C CA . VAL D 1 120 ? 31.848 47.186 10.323 1.00 17.48 119 VAL D CA 1
ATOM 7871 C C . VAL D 1 120 ? 31.207 45.823 10.553 1.00 20.16 119 VAL D C 1
ATOM 7872 O O . VAL D 1 120 ? 30.000 45.651 10.334 1.00 26.33 119 VAL D O 1
ATOM 7876 N N . ASP D 1 121 ? 32.019 44.845 10.950 1.00 22.52 120 ASP D N 1
ATOM 7877 C CA . ASP D 1 121 ? 31.516 43.536 11.354 1.00 21.01 120 ASP D CA 1
ATOM 7878 C C . ASP D 1 121 ? 31.316 43.523 12.876 1.00 25.97 120 ASP D C 1
ATOM 7879 O O . ASP D 1 121 ? 32.271 43.753 13.632 1.00 26.86 120 ASP D O 1
ATOM 7884 N N . PRO D 1 122 ? 30.073 43.264 13.332 1.00 23.78 121 PRO D N 1
ATOM 7885 C CA . PRO D 1 122 ? 29.732 43.251 14.766 1.00 27.45 121 PRO D CA 1
ATOM 7886 C C . PRO D 1 122 ? 30.350 42.070 15.538 1.00 29.97 121 PRO D C 1
ATOM 7887 O O . PRO D 1 122 ? 30.182 42.012 16.748 1.00 29.43 121 PRO D O 1
ATOM 7891 N N . LYS D 1 123 ? 31.030 41.157 14.840 1.00 32.35 122 LYS D N 1
ATOM 7892 C CA . LYS D 1 123 ? 31.682 39.997 15.447 1.00 33.84 122 LYS D CA 1
ATOM 7893 C C . LYS D 1 123 ? 33.198 40.223 15.486 1.00 35.93 122 LYS D C 1
ATOM 7894 O O . LYS D 1 123 ? 33.968 39.326 15.830 1.00 44.91 122 LYS D O 1
ATOM 7900 N N . ASP D 1 124 ? 33.618 41.421 15.101 1.00 33.75 123 ASP D N 1
ATOM 7901 C CA . ASP D 1 124 ? 35.014 41.821 15.169 1.00 32.23 123 ASP D CA 1
ATOM 7902 C C . ASP D 1 124 ? 35.567 41.539 16.577 1.00 34.54 123 ASP D C 1
ATOM 7903 O O . ASP D 1 124 ? 34.838 41.625 17.564 1.00 30.98 123 ASP D O 1
ATOM 7908 N N . GLN D 1 125 ? 36.845 41.180 16.685 1.00 30.58 124 GLN D N 1
ATOM 7909 C CA . GLN D 1 125 ? 37.399 40.895 18.010 1.00 34.76 124 GLN D CA 1
ATOM 7910 C C . GLN D 1 125 ? 37.446 42.151 18.870 1.00 32.30 124 GLN D C 1
ATOM 7911 O O . GLN D 1 125 ? 37.472 42.073 20.103 1.00 33.01 124 GLN D O 1
ATOM 7917 N N . ALA D 1 126 ? 37.464 43.303 18.196 1.00 29.28 125 ALA D N 1
ATOM 7918 C CA . ALA D 1 126 ? 37.500 44.606 18.847 1.00 28.64 125 ALA D CA 1
ATOM 7919 C C . ALA D 1 126 ? 36.544 44.677 20.026 1.00 26.75 125 ALA D C 1
ATOM 7920 O O . ALA D 1 126 ? 36.863 45.268 21.046 1.00 20.71 125 ALA D O 1
ATOM 7922 N N . PHE D 1 127 ? 35.372 44.070 19.873 1.00 30.91 126 PHE D N 1
ATOM 7923 C CA . PHE D 1 127 ? 34.307 44.257 20.817 1.00 30.72 126 PHE D CA 1
ATOM 7924 C C . PHE D 1 127 ? 34.544 43.537 22.133 1.00 32.35 126 PHE D C 1
ATOM 7925 O O . PHE D 1 127 ? 33.865 43.828 23.121 1.00 29.66 126 PHE D O 1
ATOM 7933 N N . THR D 1 128 ? 35.506 42.613 22.153 1.00 34.69 127 THR D N 1
ATOM 7934 C CA . THR D 1 128 ? 35.848 41.909 23.400 1.00 39.78 127 THR D CA 1
ATOM 7935 C C . THR D 1 128 ? 37.170 42.363 24.029 1.00 43.69 127 THR D C 1
ATOM 7936 O O . THR D 1 128 ? 37.473 42.007 25.174 1.00 45.18 127 THR D O 1
ATOM 7940 N N . ASN D 1 129 ? 37.950 43.146 23.283 1.00 35.83 128 ASN D N 1
ATOM 7941 C CA . ASN D 1 129 ? 39.022 43.956 23.884 1.00 32.60 128 ASN D CA 1
ATOM 7942 C C . ASN D 1 129 ? 39.136 45.319 23.200 1.00 31.90 128 ASN D C 1
ATOM 7943 O O . ASN D 1 129 ? 39.683 45.457 22.058 1.00 16.42 128 ASN D O 1
ATOM 7948 N N . PRO D 1 130 ? 38.592 46.334 23.889 1.00 27.48 129 PRO D N 1
ATOM 7949 C CA . PRO D 1 130 ? 38.682 47.709 23.385 1.00 29.39 129 PRO D CA 1
ATOM 7950 C C . PRO D 1 130 ? 40.128 48.224 23.474 1.00 26.89 129 PRO D C 1
ATOM 7951 O O . PRO D 1 130 ? 40.779 48.115 24.534 1.00 21.39 129 PRO D O 1
ATOM 7955 N N . THR D 1 131 ? 40.615 48.763 22.358 1.00 21.67 130 THR D N 1
ATOM 7956 C CA . THR D 1 131 ? 41.983 49.265 22.233 1.00 20.65 130 THR D CA 1
ATOM 7957 C C . THR D 1 131 ? 42.062 50.754 21.848 1.00 21.17 130 THR D C 1
ATOM 7958 O O . THR D 1 131 ? 43.118 51.368 21.916 1.00 20.56 130 THR D O 1
ATOM 7962 N N . LYS D 1 132 ? 40.955 51.338 21.420 1.00 22.93 131 LYS D N 1
ATOM 7963 C CA . LYS D 1 132 ? 41.010 52.701 20.871 1.00 23.65 131 LYS D CA 1
ATOM 7964 C C . LYS D 1 132 ? 40.873 53.770 21.965 1.00 22.56 131 LYS D C 1
ATOM 7965 O O . LYS D 1 132 ? 39.824 53.881 22.614 1.00 21.59 131 LYS D O 1
ATOM 7971 N N . PRO D 1 133 ? 41.941 54.548 22.182 1.00 22.40 132 PRO D N 1
ATOM 7972 C CA . PRO D 1 133 ? 41.963 55.603 23.210 1.00 29.46 132 PRO D CA 1
ATOM 7973 C C . PRO D 1 133 ? 41.005 56.755 22.881 1.00 22.64 132 PRO D C 1
ATOM 7974 O O . PRO D 1 133 ? 41.127 57.300 21.807 1.00 24.01 132 PRO D O 1
ATOM 7978 N N . VAL D 1 134 ? 40.088 57.130 23.771 1.00 27.50 133 VAL D N 1
ATOM 7979 C CA . VAL D 1 134 ? 39.319 58.380 23.579 1.00 21.53 133 VAL D CA 1
ATOM 7980 C C . VAL D 1 134 ? 39.459 59.399 24.742 1.00 24.49 133 VAL D C 1
ATOM 7981 O O . VAL D 1 134 ? 39.924 59.051 25.835 1.00 19.36 133 VAL D O 1
ATOM 7985 N N . GLY D 1 135 ? 39.062 60.647 24.494 1.00 18.92 134 GLY D N 1
ATOM 7986 C CA . GLY D 1 135 ? 38.975 61.646 25.550 1.00 23.54 134 GLY D CA 1
ATOM 7987 C C . GLY D 1 135 ? 40.283 62.144 26.172 1.00 21.46 134 GLY D C 1
ATOM 7988 O O . GLY D 1 135 ? 41.360 62.034 25.598 1.00 20.66 134 GLY D O 1
ATOM 7989 N N . ARG D 1 136 ? 40.164 62.711 27.368 1.00 20.87 135 ARG D N 1
ATOM 7990 C CA . ARG D 1 136 ? 41.278 63.346 28.043 1.00 28.23 135 ARG D CA 1
ATOM 7991 C C . ARG D 1 136 ? 42.110 62.304 28.786 1.00 23.72 135 ARG D C 1
ATOM 7992 O O . ARG D 1 136 ? 41.625 61.208 29.113 1.00 19.22 135 ARG D O 1
ATOM 8000 N N . PHE D 1 137 ? 43.353 62.683 29.062 1.00 21.75 136 PHE D N 1
ATOM 8001 C CA . PHE D 1 137 ? 44.317 61.855 29.781 1.00 25.48 136 PHE D CA 1
ATOM 8002 C C . PHE D 1 137 ? 44.110 61.881 31.280 1.00 24.65 136 PHE D C 1
ATOM 8003 O O . PHE D 1 137 ? 43.878 62.934 31.860 1.00 23.48 136 PHE D O 1
ATOM 8011 N N . TYR D 1 138 ? 44.182 60.714 31.904 1.00 26.80 137 TYR D N 1
ATOM 8012 C CA . TYR D 1 138 ? 44.186 60.639 33.361 1.00 24.17 137 TYR D CA 1
ATOM 8013 C C . TYR D 1 138 ? 45.546 60.124 33.821 1.00 33.50 137 TYR D C 1
ATOM 8014 O O . TYR D 1 138 ? 46.277 59.550 33.024 1.00 24.15 137 TYR D O 1
ATOM 8023 N N . THR D 1 139 ? 45.889 60.330 35.097 1.00 28.14 138 THR D N 1
ATOM 8024 C CA . THR D 1 139 ? 47.049 59.665 35.668 1.00 29.51 138 THR D CA 1
ATOM 8025 C C . THR D 1 139 ? 46.607 58.244 35.949 1.00 35.60 138 THR D C 1
ATOM 8026 O O . THR D 1 139 ? 45.404 57.973 36.050 1.00 35.56 138 THR D O 1
ATOM 8030 N N . GLU D 1 140 ? 47.573 57.347 36.116 1.00 37.09 139 GLU D N 1
ATOM 8031 C CA . GLU D 1 140 ? 47.287 55.953 36.426 1.00 31.38 139 GLU D CA 1
ATOM 8032 C C . GLU D 1 140 ? 46.418 55.784 37.676 1.00 38.66 139 GLU D C 1
ATOM 8033 O O . GLU D 1 140 ? 45.572 54.890 37.702 1.00 35.72 139 GLU D O 1
ATOM 8039 N N . GLN D 1 141 ? 46.633 56.594 38.737 1.00 33.72 140 GLN D N 1
ATOM 8040 C CA . GLN D 1 141 ? 45.787 56.496 39.960 1.00 37.93 140 GLN D CA 1
ATOM 8041 C C . GLN D 1 141 ? 44.359 57.051 39.748 1.00 36.12 140 GLN D C 1
ATOM 8042 O O . GLN D 1 141 ? 43.385 56.500 40.270 1.00 26.14 140 GLN D O 1
ATOM 8048 N N . GLU D 1 142 ? 44.233 58.134 38.977 1.00 40.46 141 GLU D N 1
ATOM 8049 C CA . GLU D 1 142 ? 42.918 58.678 38.575 1.00 32.61 141 GLU D CA 1
ATOM 8050 C C . GLU D 1 142 ? 42.081 57.639 37.804 1.00 28.90 141 GLU D C 1
ATOM 8051 O O . GLU D 1 142 ? 40.827 57.571 37.921 1.00 28.36 141 GLU D O 1
ATOM 8057 N N . ALA D 1 143 ? 42.805 56.815 37.045 1.00 30.78 142 ALA D N 1
ATOM 8058 C CA . ALA D 1 143 ? 42.234 55.734 36.230 1.00 37.04 142 ALA D CA 1
ATOM 8059 C C . ALA D 1 143 ? 41.689 54.592 37.074 1.00 33.85 142 ALA D C 1
ATOM 8060 O O . ALA D 1 143 ? 40.546 54.149 36.888 1.00 32.29 142 ALA D O 1
ATOM 8062 N N . LYS D 1 144 ? 42.504 54.109 38.007 1.00 34.95 143 LYS D N 1
ATOM 8063 C CA . LYS D 1 144 ? 42.050 53.053 38.910 1.00 37.02 143 LYS D CA 1
ATOM 8064 C C . LYS D 1 144 ? 40.770 53.493 39.646 1.00 33.13 143 LYS D C 1
ATOM 8065 O O . LYS D 1 144 ? 39.879 52.690 39.942 1.00 38.29 143 LYS D O 1
ATOM 8071 N N . ASP D 1 145 ? 40.673 54.787 39.920 1.00 35.15 144 ASP D N 1
ATOM 8072 C CA . ASP D 1 145 ? 39.528 55.333 40.644 1.00 35.67 144 ASP D CA 1
ATOM 8073 C C . ASP D 1 145 ? 38.235 55.351 39.853 1.00 37.21 144 ASP D C 1
ATOM 8074 O O . ASP D 1 145 ? 37.195 54.890 40.326 1.00 41.88 144 ASP D O 1
ATOM 8079 N N . LEU D 1 146 ? 38.300 55.911 38.652 1.00 40.18 145 LEU D N 1
ATOM 8080 C CA . LEU D 1 146 ? 37.125 56.029 37.796 1.00 34.07 145 LEU D CA 1
ATOM 8081 C C . LEU D 1 146 ? 36.581 54.646 37.458 1.00 36.51 145 LEU D C 1
ATOM 8082 O O . LEU D 1 146 ? 35.363 54.453 37.295 1.00 45.79 145 LEU D O 1
ATOM 8087 N N . MET D 1 147 ? 37.493 53.682 37.383 1.00 36.60 146 MET D N 1
ATOM 8088 C CA . MET D 1 147 ? 37.191 52.301 37.001 1.00 42.47 146 MET D CA 1
ATOM 8089 C C . MET D 1 147 ? 36.459 51.531 38.106 1.00 43.49 146 MET D C 1
ATOM 8090 O O . MET D 1 147 ? 35.771 50.551 37.835 1.00 43.84 146 MET D O 1
ATOM 8095 N N . ALA D 1 148 ? 36.631 51.968 39.353 1.00 46.32 147 ALA D N 1
ATOM 8096 C CA . ALA D 1 148 ? 35.868 51.432 40.487 1.00 45.43 147 ALA D CA 1
ATOM 8097 C C . ALA D 1 148 ? 34.562 52.204 40.669 1.00 47.61 147 ALA D C 1
ATOM 8098 O O . ALA D 1 148 ? 33.480 51.619 40.845 1.00 36.22 147 ALA D O 1
ATOM 8100 N N . ALA D 1 149 ? 34.693 53.530 40.636 1.00 44.97 148 ALA D N 1
ATOM 8101 C CA . ALA D 1 149 ? 33.563 54.444 40.731 1.00 37.45 148 ALA D CA 1
ATOM 8102 C C . ALA D 1 149 ? 32.542 54.121 39.654 1.00 47.82 148 ALA D C 1
ATOM 8103 O O . ALA D 1 149 ? 31.347 54.324 39.843 1.00 46.30 148 ALA D O 1
ATOM 8105 N N . ASN D 1 150 ? 33.021 53.624 38.513 1.00 46.51 149 ASN D N 1
ATOM 8106 C CA . ASN D 1 150 ? 32.142 53.322 37.395 1.00 45.51 149 ASN D CA 1
ATOM 8107 C C . ASN D 1 150 ? 32.492 51.972 36.789 1.00 51.18 149 ASN D C 1
ATOM 8108 O O . ASN D 1 150 ? 33.227 51.905 35.801 1.00 47.13 149 ASN D O 1
ATOM 8113 N N . PRO D 1 151 ? 31.976 50.885 37.389 1.00 53.07 150 PRO D N 1
ATOM 8114 C CA . PRO D 1 151 ? 32.245 49.542 36.855 1.00 52.02 150 PRO D CA 1
ATOM 8115 C C . PRO D 1 151 ? 31.686 49.397 35.439 1.00 50.71 150 PRO D C 1
ATOM 8116 O O . PRO D 1 151 ? 30.487 49.595 35.223 1.00 50.96 150 PRO D O 1
ATOM 8120 N N . GLY D 1 152 ? 32.553 49.057 34.487 1.00 43.74 151 GLY D N 1
ATOM 8121 C CA . GLY D 1 152 ? 32.135 48.934 33.103 1.00 46.71 151 GLY D CA 1
ATOM 8122 C C . GLY D 1 152 ? 32.764 50.014 32.245 1.00 48.36 151 GLY D C 1
ATOM 8123 O O . GLY D 1 152 ? 32.682 49.969 31.006 1.00 40.62 151 GLY D O 1
ATOM 8124 N N . LYS D 1 153 ? 33.383 50.994 32.907 1.00 42.98 152 LYS D N 1
ATOM 8125 C CA . LYS D 1 153 ? 34.190 51.986 32.211 1.00 34.90 152 LYS D CA 1
ATOM 8126 C C . LYS D 1 153 ? 35.601 51.422 32.172 1.00 34.52 152 LYS D C 1
ATOM 8127 O O . LYS D 1 153 ? 36.139 50.985 33.195 1.00 26.84 152 LYS D O 1
ATOM 8133 N N . ILE D 1 154 ? 36.181 51.389 30.979 1.00 26.14 153 ILE D N 1
ATOM 8134 C CA . ILE D 1 154 ? 37.473 50.741 30.790 1.00 32.08 153 ILE D CA 1
ATOM 8135 C C . ILE D 1 154 ? 38.528 51.746 30.356 1.00 32.70 153 ILE D C 1
ATOM 8136 O O . ILE D 1 154 ? 38.361 52.425 29.330 1.00 28.11 153 ILE D O 1
ATOM 8141 N N . LEU D 1 155 ? 39.585 51.846 31.156 1.00 26.59 154 LEU D N 1
ATOM 8142 C CA . LEU D 1 155 ? 40.730 52.695 30.857 1.00 25.83 154 LEU D CA 1
ATOM 8143 C C . LEU D 1 155 ? 41.992 51.848 30.811 1.00 30.62 154 LEU D C 1
ATOM 8144 O O . LEU D 1 155 ? 42.102 50.827 31.493 1.00 27.64 154 LEU D O 1
ATOM 8149 N N . ARG D 1 156 ? 42.933 52.293 29.984 1.00 34.00 155 ARG D N 1
ATOM 8150 C CA . ARG D 1 156 ? 44.143 51.568 29.667 1.00 31.06 155 ARG D CA 1
ATOM 8151 C C . ARG D 1 156 ? 45.179 52.639 29.456 1.00 25.71 155 ARG D C 1
ATOM 8152 O O . ARG D 1 156 ? 44.826 53.748 29.077 1.00 28.70 155 ARG D O 1
ATOM 8160 N N . GLU D 1 157 ? 46.444 52.321 29.719 1.00 28.12 156 GLU D N 1
ATOM 8161 C CA . GLU D 1 157 ? 47.521 53.305 29.624 1.00 31.19 156 GLU D CA 1
ATOM 8162 C C . GLU D 1 157 ? 47.844 53.607 28.156 1.00 37.39 156 GLU D C 1
ATOM 8163 O O . GLU D 1 157 ? 48.008 52.682 27.363 1.00 35.62 156 GLU D O 1
ATOM 8169 N N . ASP D 1 158 ? 47.940 54.891 27.804 1.00 37.84 157 ASP D N 1
ATOM 8170 C CA . ASP D 1 158 ? 47.993 55.311 26.398 1.00 42.57 157 ASP D CA 1
ATOM 8171 C C . ASP D 1 158 ? 49.285 56.049 26.025 1.00 43.44 157 ASP D C 1
ATOM 8172 O O . ASP D 1 158 ? 49.422 57.253 26.265 1.00 45.32 157 ASP D O 1
ATOM 8177 N N . ALA D 1 159 ? 50.228 55.306 25.446 1.00 53.50 158 ALA D N 1
ATOM 8178 C CA . ALA D 1 159 ? 51.460 55.866 24.865 1.00 54.59 158 ALA D CA 1
ATOM 8179 C C . ALA D 1 159 ? 52.455 56.471 25.872 1.00 55.24 158 ALA D C 1
ATOM 8180 O O . ALA D 1 159 ? 53.256 57.347 25.518 1.00 55.59 158 ALA D O 1
ATOM 8182 N N . GLY D 1 160 ? 52.429 55.990 27.113 1.00 51.77 159 GLY D N 1
ATOM 8183 C CA . GLY D 1 160 ? 53.291 56.559 28.135 1.00 52.13 159 GLY D CA 1
ATOM 8184 C C . GLY D 1 160 ? 52.949 58.026 28.304 1.00 55.38 159 GLY D C 1
ATOM 8185 O O . GLY D 1 160 ? 53.768 58.825 28.777 1.00 59.12 159 GLY D O 1
ATOM 8186 N N . ARG D 1 161 ? 51.730 58.372 27.891 1.00 52.58 160 ARG D N 1
ATOM 8187 C CA . ARG D 1 161 ? 51.193 59.717 28.039 1.00 47.12 160 ARG D CA 1
ATOM 8188 C C . ARG D 1 161 ? 50.249 59.788 29.251 1.00 49.06 160 ARG D C 1
ATOM 8189 O O . ARG D 1 161 ? 49.851 60.874 29.700 1.00 48.05 160 ARG D O 1
ATOM 8197 N N . GLY D 1 162 ? 49.899 58.623 29.786 1.00 47.16 161 GLY D N 1
ATOM 8198 C CA . GLY D 1 162 ? 48.898 58.535 30.835 1.00 42.46 161 GLY D CA 1
ATOM 8199 C C . GLY D 1 162 ? 47.775 57.602 30.420 1.00 37.84 161 GLY D C 1
ATOM 8200 O O . GLY D 1 162 ? 47.934 56.832 29.471 1.00 32.93 161 GLY D O 1
ATOM 8201 N N . TRP D 1 163 ? 46.638 57.681 31.110 1.00 28.89 162 TRP D N 1
ATOM 8202 C CA . TRP D 1 163 ? 45.563 56.701 30.952 1.00 28.26 162 TRP D CA 1
ATOM 8203 C C . TRP D 1 163 ? 44.322 57.330 30.306 1.00 27.57 162 TRP D C 1
ATOM 8204 O O . TRP D 1 163 ? 44.005 58.504 30.564 1.00 26.94 162 TRP D O 1
ATOM 8215 N N . ARG D 1 164 ? 43.608 56.548 29.498 1.00 24.12 163 ARG D N 1
ATOM 8216 C CA . ARG D 1 164 ? 42.437 57.064 28.779 1.00 24.96 163 ARG D CA 1
ATOM 8217 C C . ARG D 1 164 ? 41.348 56.017 28.610 1.00 20.56 163 ARG D C 1
ATOM 8218 O O . ARG D 1 164 ? 41.631 54.834 28.509 1.00 19.10 163 ARG D O 1
ATOM 8226 N N . VAL D 1 165 ? 40.099 56.455 28.586 1.00 18.36 164 VAL D N 1
ATOM 8227 C CA . VAL D 1 165 ? 39.033 55.540 28.265 1.00 22.17 164 VAL D CA 1
ATOM 8228 C C . VAL D 1 165 ? 39.377 54.957 26.904 1.00 23.23 164 VAL D C 1
ATOM 8229 O O . VAL D 1 165 ? 39.912 55.648 26.032 1.00 17.85 164 VAL D O 1
ATOM 8233 N N . VAL D 1 166 ? 39.048 53.685 26.743 1.00 19.15 165 VAL D N 1
ATOM 8234 C CA . VAL D 1 166 ? 39.409 52.919 25.572 1.00 18.88 165 VAL D CA 1
ATOM 8235 C C . VAL D 1 166 ? 38.091 52.299 25.039 1.00 21.95 165 VAL D C 1
ATOM 8236 O O . VAL D 1 166 ? 37.167 52.017 25.834 1.00 15.95 165 VAL D O 1
ATOM 8240 N N . VAL D 1 167 ? 37.972 52.129 23.716 1.00 16.83 166 VAL D N 1
ATOM 8241 C CA . VAL D 1 167 ? 36.760 51.574 23.098 1.00 21.87 166 VAL D CA 1
ATOM 8242 C C . VAL D 1 167 ? 37.032 50.612 21.934 1.00 18.90 166 VAL D C 1
ATOM 8243 O O . VAL D 1 167 ? 38.089 50.675 21.328 1.00 16.81 166 VAL D O 1
ATOM 8247 N N . PRO D 1 168 ? 36.061 49.727 21.621 1.00 15.03 167 PRO D N 1
ATOM 8248 C CA . PRO D 1 168 ? 36.201 48.836 20.468 1.00 21.99 167 PRO D CA 1
ATOM 8249 C C . PRO D 1 168 ? 36.515 49.627 19.207 1.00 22.94 167 PRO D C 1
ATOM 8250 O O . PRO D 1 168 ? 35.831 50.619 18.952 1.00 22.49 167 PRO D O 1
ATOM 8254 N N . SER D 1 169 ? 37.493 49.158 18.425 1.00 17.23 168 SER D N 1
ATOM 8255 C CA . SER D 1 169 ? 37.882 49.818 17.191 1.00 25.86 168 SER D CA 1
ATOM 8256 C C . SER D 1 169 ? 37.947 48.819 16.035 1.00 22.70 168 SER D C 1
ATOM 8257 O O . SER D 1 169 ? 39.028 48.442 15.575 1.00 23.30 168 SER D O 1
ATOM 8260 N N . PRO D 1 170 ? 36.778 48.391 15.561 1.00 18.49 169 PRO D N 1
ATOM 8261 C CA . PRO D 1 170 ? 36.696 47.370 14.508 1.00 28.06 169 PRO D CA 1
ATOM 8262 C C . PRO D 1 170 ? 37.070 47.959 13.158 1.00 21.47 169 PRO D C 1
ATOM 8263 O O . PRO D 1 170 ? 36.865 49.146 12.916 1.00 20.77 169 PRO D O 1
ATOM 8267 N N . ARG D 1 171 ? 37.683 47.129 12.327 1.00 17.75 170 ARG D N 1
ATOM 8268 C CA . ARG D 1 171 ? 38.033 47.471 10.961 1.00 21.80 170 ARG D CA 1
ATOM 8269 C C . ARG D 1 171 ? 36.822 47.964 10.149 1.00 23.75 170 ARG D C 1
ATOM 8270 O O . ARG D 1 171 ? 35.756 47.338 10.164 1.00 22.03 170 ARG D O 1
ATOM 8278 N N . PRO D 1 172 ? 36.979 49.089 9.438 1.00 19.09 171 PRO D N 1
ATOM 8279 C CA . PRO D 1 172 ? 35.900 49.638 8.618 1.00 20.43 171 PRO D CA 1
ATOM 8280 C C . PRO D 1 172 ? 35.769 48.893 7.306 1.00 27.14 171 PRO D C 1
ATOM 8281 O O . PRO D 1 172 ? 36.763 48.583 6.644 1.00 18.74 171 PRO D O 1
ATOM 8285 N N . LEU D 1 173 ? 34.535 48.641 6.900 1.00 19.41 172 LEU D N 1
ATOM 8286 C CA . LEU D 1 173 ? 34.335 47.800 5.746 1.00 20.56 172 LEU D CA 1
ATOM 8287 C C . LEU D 1 173 ? 33.780 48.565 4.551 1.00 21.95 172 LEU D C 1
ATOM 8288 O O . LEU D 1 173 ? 34.135 48.251 3.430 1.00 15.14 172 LEU D O 1
ATOM 8293 N N . GLU D 1 174 ? 32.879 49.529 4.789 1.00 22.82 173 GLU D N 1
ATOM 8294 C CA . GLU D 1 174 ? 32.332 50.328 3.681 1.00 20.99 173 GLU D CA 1
ATOM 8295 C C . GLU D 1 174 ? 31.845 51.703 4.128 1.00 15.89 173 GLU D C 1
ATOM 8296 O O . GLU D 1 174 ? 31.236 51.831 5.181 1.00 23.65 173 GLU D O 1
ATOM 8302 N N . ILE D 1 175 ? 32.154 52.752 3.380 1.00 13.18 174 ILE D N 1
ATOM 8303 C CA . ILE D 1 175 ? 31.514 54.037 3.650 1.00 13.57 174 ILE D CA 1
ATOM 8304 C C . ILE D 1 175 ? 30.065 54.110 3.068 1.00 21.87 174 ILE D C 1
ATOM 8305 O O . ILE D 1 175 ? 29.845 54.012 1.834 1.00 19.30 174 ILE D O 1
ATOM 8310 N N . VAL D 1 176 ? 29.060 54.260 3.927 1.00 16.41 175 VAL D N 1
ATOM 8311 C CA . VAL D 1 176 ? 27.684 54.210 3.403 1.00 19.63 175 VAL D CA 1
ATOM 8312 C C . VAL D 1 176 ? 27.439 55.342 2.421 1.00 17.57 175 VAL D C 1
ATOM 8313 O O . VAL D 1 176 ? 26.901 55.139 1.354 1.00 18.68 175 VAL D O 1
ATOM 8317 N N . GLU D 1 177 ? 27.887 56.541 2.739 1.00 16.16 176 GLU D N 1
ATOM 8318 C CA . GLU D 1 177 ? 27.560 57.646 1.860 1.00 17.56 176 GLU D CA 1
ATOM 8319 C C . GLU D 1 177 ? 28.576 57.855 0.731 1.00 17.02 176 GLU D C 1
ATOM 8320 O O . GLU D 1 177 ? 28.635 58.927 0.144 1.00 15.76 176 GLU D O 1
ATOM 8326 N N . TYR D 1 178 ? 29.395 56.859 0.434 1.00 18.93 177 TYR D N 1
ATOM 8327 C CA . TYR D 1 178 ? 30.418 57.061 -0.608 1.00 21.05 177 TYR D CA 1
ATOM 8328 C C . TYR D 1 178 ? 29.890 57.653 -1.963 1.00 16.94 177 TYR D C 1
ATOM 8329 O O . TYR D 1 178 ? 30.598 58.431 -2.619 1.00 16.10 177 TYR D O 1
ATOM 8338 N N . GLY D 1 179 ? 28.671 57.286 -2.369 1.00 22.92 178 GLY D N 1
ATOM 8339 C CA . GLY D 1 179 ? 28.122 57.672 -3.680 1.00 16.29 178 GLY D CA 1
ATOM 8340 C C . GLY D 1 179 ? 27.850 59.168 -3.706 1.00 19.25 178 GLY D C 1
ATOM 8341 O O . GLY D 1 179 ? 28.095 59.876 -4.707 1.00 15.65 178 GLY D O 1
ATOM 8342 N N . VAL D 1 180 ? 27.394 59.679 -2.566 1.00 17.77 179 VAL D N 1
ATOM 8343 C CA . VAL D 1 180 ? 27.129 61.099 -2.431 1.00 14.56 179 VAL D CA 1
ATOM 8344 C C . VAL D 1 180 ? 28.448 61.879 -2.345 1.00 15.81 179 VAL D C 1
ATOM 8345 O O . VAL D 1 180 ? 28.605 62.986 -2.886 1.00 16.42 179 VAL D O 1
ATOM 8349 N N . ILE D 1 181 ? 29.406 61.310 -1.637 1.00 15.85 180 ILE D N 1
ATOM 8350 C CA . ILE D 1 181 ? 30.708 61.986 -1.486 1.00 16.27 180 ILE D CA 1
ATOM 8351 C C . ILE D 1 181 ? 31.371 62.000 -2.848 1.00 15.00 180 ILE D C 1
ATOM 8352 O O . ILE D 1 181 ? 31.925 62.995 -3.259 1.00 14.04 180 ILE D O 1
ATOM 8357 N N . LYS D 1 182 ? 31.303 60.887 -3.555 1.00 13.78 181 LYS D N 1
ATOM 8358 C CA . LYS D 1 182 ? 31.748 60.872 -4.959 1.00 15.94 181 LYS D CA 1
ATOM 8359 C C . LYS D 1 182 ? 31.051 61.949 -5.810 1.00 16.84 181 LYS D C 1
ATOM 8360 O O . LYS D 1 182 ? 31.694 62.708 -6.537 1.00 23.78 181 LYS D O 1
ATOM 8366 N N . THR D 1 183 ? 29.734 62.016 -5.730 1.00 17.91 182 THR D N 1
ATOM 8367 C CA . THR D 1 183 ? 28.980 63.027 -6.468 1.00 18.98 182 THR D CA 1
ATOM 8368 C C . THR D 1 183 ? 29.443 64.452 -6.078 1.00 19.39 182 THR D C 1
ATOM 8369 O O . THR D 1 183 ? 29.586 65.339 -6.934 1.00 21.10 182 THR D O 1
ATOM 8373 N N . LEU D 1 184 ? 29.722 64.649 -4.790 1.00 18.12 183 LEU D N 1
ATOM 8374 C CA . LEU D 1 184 ? 30.197 65.936 -4.282 1.00 19.74 183 LEU D CA 1
ATOM 8375 C C . LEU D 1 184 ? 31.508 66.312 -4.930 1.00 18.57 183 LEU D C 1
ATOM 8376 O O . LEU D 1 184 ? 31.592 67.367 -5.565 1.00 21.93 183 LEU D O 1
ATOM 8381 N N . ILE D 1 185 ? 32.522 65.453 -4.823 1.00 20.07 184 ILE D N 1
ATOM 8382 C CA . ILE D 1 185 ? 33.818 65.776 -5.435 1.00 18.37 184 ILE D CA 1
ATOM 8383 C C . ILE D 1 185 ? 33.717 65.980 -6.969 1.00 20.86 184 ILE D C 1
ATOM 8384 O O . ILE D 1 185 ? 34.340 66.885 -7.496 1.00 19.16 184 ILE D O 1
ATOM 8389 N N . ASP D 1 186 ? 32.924 65.157 -7.669 1.00 22.31 185 ASP D N 1
ATOM 8390 C CA . ASP D 1 186 ? 32.735 65.326 -9.129 1.00 25.09 185 ASP D CA 1
ATOM 8391 C C . ASP D 1 186 ? 32.242 66.731 -9.433 1.00 27.59 185 ASP D C 1
ATOM 8392 O O . ASP D 1 186 ? 32.335 67.193 -10.566 1.00 25.08 185 ASP D O 1
ATOM 8397 N N . ASN D 1 187 ? 31.654 67.396 -8.440 1.00 27.75 186 ASN D N 1
ATOM 8398 C CA . ASN D 1 187 ? 31.142 68.746 -8.663 1.00 21.00 186 ASN D CA 1
ATOM 8399 C C . ASN D 1 187 ? 32.014 69.829 -8.019 1.00 26.04 186 ASN D C 1
ATOM 8400 O O . ASN D 1 187 ? 31.585 70.975 -7.854 1.00 29.47 186 ASN D O 1
ATOM 8405 N N . ASN D 1 188 ? 33.237 69.444 -7.652 1.00 18.11 187 ASN D N 1
ATOM 8406 C CA . ASN D 1 188 ? 34.250 70.384 -7.213 1.00 25.71 187 ASN D CA 1
ATOM 8407 C C . ASN D 1 188 ? 33.878 71.007 -5.858 1.00 23.26 187 ASN D C 1
ATOM 8408 O O . ASN D 1 188 ? 34.355 72.086 -5.495 1.00 25.49 187 ASN D O 1
ATOM 8413 N N . VAL D 1 189 ? 33.013 70.333 -5.108 1.00 22.33 188 VAL D N 1
ATOM 8414 C CA . VAL D 1 189 ? 32.774 70.710 -3.703 1.00 21.13 188 VAL D CA 1
ATOM 8415 C C . VAL D 1 189 ? 33.909 70.166 -2.801 1.00 18.54 188 VAL D C 1
ATOM 8416 O O . VAL D 1 189 ? 34.301 68.995 -2.883 1.00 15.76 188 VAL D O 1
ATOM 8420 N N . LEU D 1 190 ? 34.446 71.023 -1.942 1.00 21.77 189 LEU D N 1
ATOM 8421 C CA . LEU D 1 190 ? 35.337 70.567 -0.877 1.00 24.04 189 LEU D CA 1
ATOM 8422 C C . LEU D 1 190 ? 34.513 69.782 0.181 1.00 20.34 189 LEU D C 1
ATOM 8423 O O . LEU D 1 190 ? 33.709 70.358 0.910 1.00 18.82 189 LEU D O 1
ATOM 8428 N N . VAL D 1 191 ? 34.712 68.465 0.241 1.00 18.39 190 VAL D N 1
ATOM 8429 C CA . VAL D 1 191 ? 33.876 67.588 1.054 1.00 14.15 190 VAL D CA 1
ATOM 8430 C C . VAL D 1 191 ? 34.576 67.316 2.380 1.00 12.57 190 VAL D C 1
ATOM 8431 O O . VAL D 1 191 ? 35.722 66.880 2.373 1.00 18.36 190 VAL D O 1
ATOM 8435 N N . ILE D 1 192 ? 33.912 67.594 3.504 1.00 13.60 191 ILE D N 1
ATOM 8436 C CA . ILE D 1 192 ? 34.392 67.173 4.850 1.00 12.22 191 ILE D CA 1
ATOM 8437 C C . ILE D 1 192 ? 33.551 65.995 5.299 1.00 13.57 191 ILE D C 1
ATOM 8438 O O . ILE D 1 192 ? 32.337 66.107 5.328 1.00 15.11 191 ILE D O 1
ATOM 8443 N N . CYS D 1 193 ? 34.158 64.850 5.606 1.00 15.61 192 CYS D N 1
ATOM 8444 C CA . CYS D 1 193 ? 33.350 63.655 5.931 1.00 13.94 192 CYS D CA 1
ATOM 8445 C C . CYS D 1 193 ? 34.169 62.639 6.730 1.00 16.22 192 CYS D C 1
ATOM 8446 O O . CYS D 1 193 ? 35.347 62.854 6.978 1.00 16.67 192 CYS D O 1
ATOM 8449 N N . THR D 1 194 ? 33.546 61.550 7.182 1.00 14.87 193 THR D N 1
ATOM 8450 C CA . THR D 1 194 ? 34.346 60.515 7.837 1.00 16.02 193 THR D CA 1
ATOM 8451 C C . THR D 1 194 ? 35.057 61.083 9.076 1.00 15.68 193 THR D C 1
ATOM 8452 O O . THR D 1 194 ? 36.069 60.566 9.517 1.00 14.07 193 THR D O 1
ATOM 8456 N N . ASN D 1 195 ? 34.481 62.130 9.661 1.00 17.25 194 ASN D N 1
ATOM 8457 C CA . ASN D 1 195 ? 35.043 62.735 10.859 1.00 23.07 194 ASN D CA 1
ATOM 8458 C C . ASN D 1 195 ? 35.080 61.783 12.054 1.00 22.13 194 ASN D C 1
ATOM 8459 O O . ASN D 1 195 ? 34.078 61.620 12.784 1.00 29.10 194 ASN D O 1
ATOM 8464 N N . GLY D 1 196 ? 36.227 61.154 12.274 1.00 14.60 195 GLY D N 1
ATOM 8465 C CA . GLY D 1 196 ? 36.299 60.215 13.391 1.00 15.86 195 GLY D CA 1
ATOM 8466 C C . GLY D 1 196 ? 36.187 58.816 12.835 1.00 16.88 195 GLY D C 1
ATOM 8467 O O . GLY D 1 196 ? 35.996 57.848 13.581 1.00 19.80 195 GLY D O 1
ATOM 8468 N N . GLY D 1 197 ? 36.304 58.702 11.514 1.00 18.84 196 GLY D N 1
ATOM 8469 C CA . GLY D 1 197 ? 36.254 57.395 10.855 1.00 16.86 196 GLY D CA 1
ATOM 8470 C C . GLY D 1 197 ? 34.843 56.940 10.496 1.00 17.87 196 GLY D C 1
ATOM 8471 O O . GLY D 1 197 ? 34.648 55.862 9.898 1.00 18.70 196 GLY D O 1
ATOM 8472 N N . GLY D 1 198 ? 33.861 57.773 10.844 1.00 16.72 197 GLY D N 1
ATOM 8473 C CA . GLY D 1 198 ? 32.449 57.507 10.594 1.00 13.23 197 GLY D CA 1
ATOM 8474 C C . GLY D 1 198 ? 31.714 56.883 11.776 1.00 19.42 197 GLY D C 1
ATOM 8475 O O . GLY D 1 198 ? 32.357 56.322 12.691 1.00 13.31 197 GLY D O 1
ATOM 8476 N N . ILE D 1 199 ? 30.378 56.996 11.790 1.00 16.36 198 ILE D N 1
ATOM 8477 C CA . ILE D 1 199 ? 29.601 56.351 12.839 1.00 16.21 198 ILE D CA 1
ATOM 8478 C C . ILE D 1 199 ? 29.608 54.849 12.533 1.00 14.94 198 ILE D C 1
ATOM 8479 O O . ILE D 1 199 ? 29.214 54.442 11.452 1.00 15.95 198 ILE D O 1
ATOM 8484 N N . PRO D 1 200 ? 30.059 54.024 13.481 1.00 18.97 199 PRO D N 1
ATOM 8485 C CA . PRO D 1 200 ? 30.185 52.574 13.268 1.00 15.83 199 PRO D CA 1
ATOM 8486 C C . PRO D 1 200 ? 28.833 51.889 13.236 1.00 16.82 199 PRO D C 1
ATOM 8487 O O . PRO D 1 200 ? 28.017 52.059 14.163 1.00 16.13 199 PRO D O 1
ATOM 8491 N N . CYS D 1 201 ? 28.575 51.156 12.157 1.00 19.95 200 CYS D N 1
ATOM 8492 C CA . CYS D 1 201 ? 27.273 50.532 11.925 1.00 17.74 200 CYS D CA 1
ATOM 8493 C C . CYS D 1 201 ? 27.394 49.090 11.456 1.00 19.09 200 CYS D C 1
ATOM 8494 O O . CYS D 1 201 ? 28.446 48.664 10.987 1.00 24.02 200 CYS D O 1
ATOM 8497 N N . LYS D 1 202 ? 26.320 48.326 11.608 1.00 23.89 201 LYS D N 1
ATOM 8498 C CA . LYS D 1 202 ? 26.286 46.978 11.069 1.00 24.76 201 LYS D CA 1
ATOM 8499 C C . LYS D 1 202 ? 25.086 46.901 10.152 1.00 21.11 201 LYS D C 1
ATOM 8500 O O . LYS D 1 202 ? 24.116 47.608 10.343 1.00 24.27 201 LYS D O 1
ATOM 8506 N N . ARG D 1 203 ? 25.150 46.051 9.143 1.00 26.80 202 ARG D N 1
ATOM 8507 C CA . ARG D 1 203 ? 24.008 45.854 8.261 1.00 26.56 202 ARG D CA 1
ATOM 8508 C C . ARG D 1 203 ? 23.623 44.379 8.253 1.00 29.32 202 ARG D C 1
ATOM 8509 O O . ARG D 1 203 ? 24.351 43.546 7.713 1.00 31.84 202 ARG D O 1
ATOM 8517 N N . GLU D 1 204 ? 22.487 44.052 8.856 1.00 32.46 203 GLU D N 1
ATOM 8518 C CA . GLU D 1 204 ? 21.987 42.678 8.834 1.00 37.72 203 GLU D CA 1
ATOM 8519 C C . GLU D 1 204 ? 20.493 42.727 8.532 1.00 39.49 203 GLU D C 1
ATOM 8520 O O . GLU D 1 204 ? 19.834 43.699 8.899 1.00 35.29 203 GLU D O 1
ATOM 8526 N N . ASN D 1 205 ?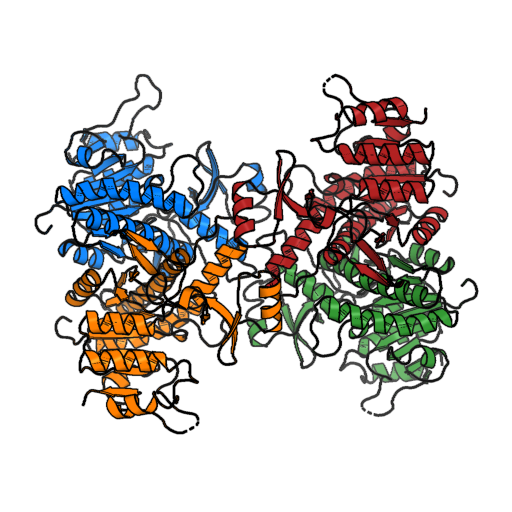 19.961 41.704 7.858 1.00 40.59 204 ASN D N 1
ATOM 8527 C CA . ASN D 1 205 ? 18.574 41.753 7.383 1.00 44.43 204 ASN D CA 1
ATOM 8528 C C . ASN D 1 205 ? 18.272 43.053 6.631 1.00 40.49 204 ASN D C 1
ATOM 8529 O O . ASN D 1 205 ? 17.159 43.567 6.709 1.00 49.12 204 ASN D O 1
ATOM 8534 N N . LYS D 1 206 ? 19.274 43.586 5.934 1.00 32.83 205 LYS D N 1
ATOM 8535 C CA . LYS D 1 206 ? 19.150 44.824 5.151 1.00 36.94 205 LYS D CA 1
ATOM 8536 C C . LYS D 1 206 ? 18.876 46.078 6.011 1.00 35.71 205 LYS D C 1
ATOM 8537 O O . LYS D 1 206 ? 18.597 47.163 5.483 1.00 30.71 205 LYS D O 1
ATOM 8543 N N . VAL D 1 207 ? 19.006 45.919 7.327 1.00 24.51 206 VAL D N 1
ATOM 8544 C CA . VAL D 1 207 ? 18.864 47.024 8.273 1.00 26.10 206 VAL D CA 1
ATOM 8545 C C . VAL D 1 207 ? 20.235 47.485 8.825 1.00 27.85 206 VAL D C 1
ATOM 8546 O O . VAL D 1 207 ? 20.990 46.694 9.429 1.00 24.61 206 VAL D O 1
ATOM 8550 N N . ILE D 1 208 ? 20.552 48.760 8.601 1.00 19.34 207 ILE D N 1
ATOM 8551 C CA . ILE D 1 208 ? 21.762 49.376 9.144 1.00 20.28 207 ILE D CA 1
ATOM 8552 C C . ILE D 1 208 ? 21.434 49.844 10.542 1.00 19.79 207 ILE D C 1
ATOM 8553 O O . ILE D 1 208 ? 20.426 50.537 10.726 1.00 20.77 207 ILE D O 1
ATOM 8558 N N . SER D 1 209 ? 22.281 49.491 11.515 1.00 18.15 208 SER D N 1
ATOM 8559 C CA . SER D 1 209 ? 22.148 49.976 12.880 1.00 17.22 208 SER D CA 1
ATOM 8560 C C . SER D 1 209 ? 23.479 50.255 13.546 1.00 19.37 208 SER D C 1
ATOM 8561 O O . SER D 1 209 ? 24.482 49.627 13.241 1.00 19.41 208 SER D O 1
ATOM 8564 N N . GLY D 1 210 ? 23.476 51.169 14.506 1.00 15.84 209 GLY D N 1
ATOM 8565 C CA . GLY D 1 210 ? 24.704 51.541 15.167 1.00 19.71 209 GLY D CA 1
ATOM 8566 C C . GLY D 1 210 ? 25.301 50.476 16.084 1.00 20.03 209 GLY D C 1
ATOM 8567 O O . GLY D 1 210 ? 24.580 49.642 16.646 1.00 15.43 209 GLY D O 1
ATOM 8568 N N . VAL D 1 211 ? 26.627 50.495 16.237 1.00 16.61 210 VAL D N 1
ATOM 8569 C CA . VAL D 1 211 ? 27.255 49.659 17.277 1.00 20.32 210 VAL D CA 1
ATOM 8570 C C . VAL D 1 211 ? 28.212 50.514 18.055 1.00 18.64 210 VAL D C 1
ATOM 8571 O O . VAL D 1 211 ? 28.695 51.526 17.542 1.00 22.87 210 VAL D O 1
ATOM 8575 N N . ASP D 1 212 ? 28.481 50.117 19.288 1.00 21.95 211 ASP D N 1
ATOM 8576 C CA . ASP D 1 212 ? 29.198 50.983 20.198 1.00 17.54 211 ASP D CA 1
ATOM 8577 C C . ASP D 1 212 ? 30.685 50.791 19.961 1.00 23.59 211 ASP D C 1
ATOM 8578 O O . ASP D 1 212 ? 31.312 49.858 20.478 1.00 23.80 211 ASP D O 1
ATOM 8583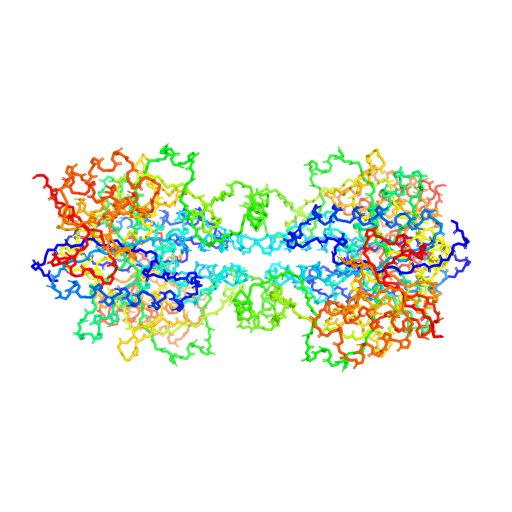 N N . ALA D 1 213 ? 31.228 51.660 19.105 1.00 18.16 212 ALA D N 1
ATOM 8584 C CA . ALA D 1 213 ? 32.610 51.587 18.705 1.00 15.53 212 ALA D CA 1
ATOM 8585 C C . ALA D 1 213 ? 33.093 52.959 18.230 1.00 21.22 212 ALA D C 1
ATOM 8586 O O . ALA D 1 213 ? 32.275 53.895 18.05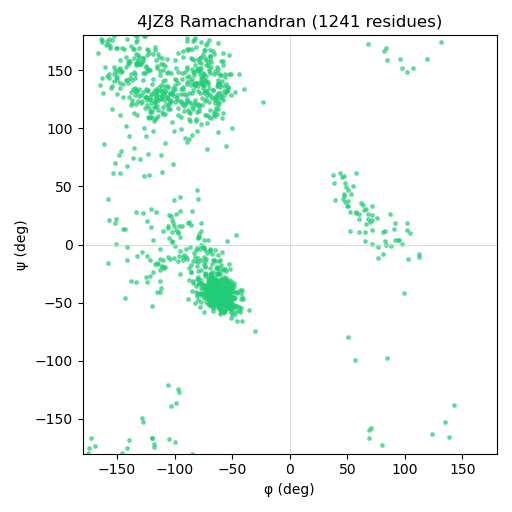0 1.00 16.92 212 ALA D O 1
ATOM 8588 N N . VAL D 1 214 ? 34.411 53.062 18.043 1.00 17.54 213 VAL D N 1
ATOM 8589 C CA . VAL D 1 214 ? 35.050 54.163 17.317 1.00 18.71 213 VAL D CA 1
ATOM 8590 C C . VAL D 1 214 ? 36.123 53.625 16.362 1.00 22.22 213 VAL D C 1
ATOM 8591 O O . VAL D 1 214 ? 37.140 53.094 16.810 1.00 22.21 213 VAL D O 1
ATOM 8595 N N . ILE D 1 215 ? 35.885 53.776 15.057 1.00 19.83 214 ILE D N 1
ATOM 8596 C CA . ILE D 1 215 ? 36.763 53.242 13.978 1.00 20.95 214 ILE D CA 1
ATOM 8597 C C . ILE D 1 215 ? 38.092 54.006 13.802 1.00 17.58 214 ILE D C 1
ATOM 8598 O O . ILE D 1 215 ? 38.148 55.237 13.915 1.00 13.95 214 ILE D O 1
ATOM 8603 N N . ASP D 1 216 ? 39.163 53.301 13.461 1.00 19.84 215 ASP D N 1
ATOM 8604 C CA . ASP D 1 216 ? 40.416 54.009 13.183 1.00 17.86 215 ASP D CA 1
ATOM 8605 C C . ASP D 1 216 ? 40.300 54.916 11.960 1.00 16.63 215 ASP D C 1
ATOM 8606 O O . ASP D 1 216 ? 40.137 54.442 10.831 1.00 20.41 215 ASP D O 1
ATOM 8611 N N . LYS D 1 217 ? 40.472 56.220 12.160 1.00 17.92 216 LYS D N 1
ATOM 8612 C CA . LYS D 1 217 ? 40.144 57.201 11.122 1.00 17.07 216 LYS D CA 1
ATOM 8613 C C . LYS D 1 217 ? 41.071 57.162 9.893 1.00 17.82 216 LYS D C 1
ATOM 8614 O O . LYS D 1 217 ? 40.686 57.550 8.779 1.00 18.52 216 LYS D O 1
ATOM 8620 N N . ASP D 1 218 ? 42.290 56.682 10.097 1.00 18.12 217 ASP D N 1
ATOM 8621 C CA . ASP D 1 218 ? 43.255 56.479 8.982 1.00 19.70 217 ASP D CA 1
ATOM 8622 C C . ASP D 1 218 ? 42.925 55.297 8.086 1.00 19.94 217 ASP D C 1
ATOM 8623 O O . ASP D 1 218 ? 42.894 55.423 6.843 1.00 16.11 217 ASP D O 1
ATOM 8628 N N . LEU D 1 219 ? 42.673 54.150 8.711 1.00 16.73 218 LEU D N 1
ATOM 8629 C CA . LEU D 1 219 ? 42.069 53.040 7.983 1.00 19.77 218 LEU D CA 1
ATOM 8630 C C . LEU D 1 219 ? 40.798 53.462 7.216 1.00 19.07 218 LEU D C 1
ATOM 8631 O O . LEU D 1 219 ? 40.672 53.249 5.990 1.00 21.46 218 LEU D O 1
ATOM 8636 N N . ALA D 1 220 ? 39.847 54.048 7.930 1.00 18.48 219 ALA D N 1
ATOM 8637 C CA . ALA D 1 220 ? 38.610 54.505 7.312 1.00 16.90 219 ALA D CA 1
ATOM 8638 C C . ALA D 1 220 ? 38.867 55.468 6.151 1.00 19.87 219 ALA D C 1
ATOM 8639 O O . ALA D 1 220 ? 38.170 55.428 5.144 1.00 20.58 219 ALA D O 1
ATOM 8641 N N . THR D 1 221 ? 39.858 56.340 6.282 1.00 17.45 220 THR D N 1
ATOM 8642 C CA . THR D 1 221 ? 40.110 57.314 5.235 1.00 15.24 220 THR D CA 1
ATOM 8643 C C . THR D 1 221 ? 40.812 56.646 4.068 1.00 22.50 220 THR D C 1
ATOM 8644 O O . THR D 1 221 ? 40.616 57.015 2.888 1.00 16.75 220 THR D O 1
ATOM 8648 N N . SER D 1 222 ? 41.654 55.665 4.391 1.00 20.25 221 SER D N 1
ATOM 8649 C CA . SER D 1 222 ? 42.308 54.873 3.346 1.00 22.00 221 SER D CA 1
ATOM 8650 C C . SER D 1 222 ? 41.232 54.144 2.498 1.00 19.96 221 SER D C 1
ATOM 8651 O O . SER D 1 222 ? 41.297 54.093 1.270 1.00 17.52 221 SER D O 1
ATOM 8654 N N . LEU D 1 223 ? 40.222 53.611 3.171 1.00 19.50 222 LEU D N 1
ATOM 8655 C CA . LEU D 1 223 ? 39.088 52.960 2.508 1.00 15.49 222 LEU D CA 1
ATOM 8656 C C . LEU D 1 223 ? 38.336 53.938 1.591 1.00 18.89 222 LEU D C 1
ATOM 8657 O O . LEU D 1 223 ? 37.949 53.604 0.469 1.00 15.11 222 LEU D O 1
ATOM 8662 N N . LEU D 1 224 ? 38.096 55.151 2.073 1.00 18.56 223 LEU D N 1
ATOM 8663 C CA . LEU D 1 224 ? 37.384 56.123 1.252 1.00 16.78 223 LEU D CA 1
ATOM 8664 C C . LEU D 1 224 ? 38.269 56.436 0.060 1.00 19.05 223 LEU D C 1
ATOM 8665 O O . LEU D 1 224 ? 37.832 56.373 -1.105 1.00 15.88 223 LEU D O 1
ATOM 8670 N N . ALA D 1 225 ? 39.546 56.712 0.331 1.00 20.06 224 ALA D N 1
ATOM 8671 C CA . ALA D 1 225 ? 40.415 57.161 -0.756 1.00 16.48 224 ALA D CA 1
ATOM 8672 C C . ALA D 1 225 ? 40.403 56.093 -1.812 1.00 18.85 224 ALA D C 1
ATOM 8673 O O . ALA D 1 225 ? 40.314 56.374 -3.022 1.00 16.66 224 ALA D O 1
ATOM 8675 N N . LYS D 1 226 ? 40.469 54.852 -1.341 1.00 15.75 225 LYS D N 1
ATOM 8676 C CA . LYS D 1 226 ? 40.526 53.684 -2.224 1.00 21.26 225 LYS D CA 1
ATOM 8677 C C . LYS D 1 226 ? 39.277 53.579 -3.065 1.00 23.79 225 LYS D C 1
ATOM 8678 O O . LYS D 1 226 ? 39.337 53.413 -4.291 1.00 23.19 225 LYS D O 1
ATOM 8684 N N . THR D 1 227 ? 38.133 53.630 -2.384 1.00 24.33 226 THR D N 1
ATOM 8685 C CA . THR D 1 227 ? 36.858 53.506 -3.054 1.00 21.74 226 THR D CA 1
ATOM 8686 C C . THR D 1 227 ? 36.714 54.633 -4.078 1.00 24.38 226 THR D C 1
ATOM 8687 O O . THR D 1 227 ? 36.179 54.418 -5.151 1.00 19.53 226 THR D O 1
ATOM 8691 N N . LEU D 1 228 ? 37.193 55.833 -3.738 1.00 22.66 227 LEU D N 1
ATOM 8692 C CA . LEU D 1 228 ? 37.097 56.996 -4.639 1.00 22.29 227 LEU D CA 1
ATOM 8693 C C . LEU D 1 228 ? 38.089 56.930 -5.828 1.00 24.31 227 LEU D C 1
ATOM 8694 O O . LEU D 1 228 ? 37.941 57.669 -6.806 1.00 21.63 227 LEU D O 1
ATOM 8699 N N . ASN D 1 229 ? 39.101 56.062 -5.717 1.00 22.51 228 ASN D N 1
ATOM 8700 C CA . ASN D 1 229 ? 40.295 56.098 -6.568 1.00 25.37 228 ASN D CA 1
ATOM 8701 C C . ASN D 1 229 ? 40.869 57.493 -6.638 1.00 26.73 228 ASN D C 1
ATOM 8702 O O . ASN D 1 229 ? 41.167 58.042 -7.710 1.00 19.25 228 ASN D O 1
ATOM 8707 N N . SER D 1 230 ? 41.030 58.064 -5.460 1.00 20.13 229 SER D N 1
ATOM 8708 C CA . SER D 1 230 ? 41.721 59.328 -5.302 1.00 20.58 229 SER D CA 1
ATOM 8709 C C . SER D 1 230 ? 43.080 59.244 -5.956 1.00 21.78 229 SER D C 1
ATOM 8710 O O . SER D 1 230 ? 43.593 58.153 -6.191 1.00 25.41 229 SER D O 1
ATOM 8713 N N . ASP D 1 231 ? 43.680 60.409 -6.200 1.00 18.33 230 ASP D N 1
ATOM 8714 C CA . ASP D 1 231 ? 45.017 60.499 -6.745 1.00 22.57 230 ASP D CA 1
ATOM 8715 C C . ASP D 1 231 ? 46.084 60.483 -5.670 1.00 22.99 230 ASP D C 1
ATOM 8716 O O . ASP D 1 231 ? 47.243 60.203 -5.962 1.00 18.65 230 ASP D O 1
ATOM 8721 N N . TYR D 1 232 ? 45.689 60.807 -4.439 1.00 19.54 231 TYR D N 1
ATOM 8722 C CA . TYR D 1 232 ? 46.602 60.758 -3.304 1.00 17.67 231 TYR D CA 1
ATOM 8723 C C . TYR D 1 232 ? 45.790 60.507 -2.050 1.00 17.94 231 TYR D C 1
ATOM 8724 O O . TYR D 1 232 ? 44.628 60.915 -1.948 1.00 16.41 231 TYR D O 1
ATOM 8733 N N . LEU D 1 233 ? 46.431 59.892 -1.074 1.00 20.12 232 LEU D N 1
ATOM 8734 C CA . LEU D 1 233 ? 45.910 59.849 0.290 1.00 17.10 232 LEU D CA 1
ATOM 8735 C C . LEU D 1 233 ? 46.920 60.566 1.184 1.00 17.24 232 LEU D C 1
ATOM 8736 O O . LEU D 1 233 ? 48.129 60.314 1.130 1.00 15.40 232 LEU D O 1
ATOM 8741 N N . MET D 1 234 ? 46.448 61.463 2.027 1.00 15.09 233 MET D N 1
ATOM 8742 C CA . MET D 1 234 ? 47.421 62.269 2.755 1.00 17.29 233 MET D CA 1
ATOM 8743 C C . MET D 1 234 ? 47.008 62.290 4.216 1.00 17.52 233 MET D C 1
ATOM 8744 O O . MET D 1 234 ? 45.900 62.670 4.509 1.00 15.23 233 MET D O 1
ATOM 8749 N N . ILE D 1 235 ? 47.883 61.824 5.102 1.00 18.72 234 ILE D N 1
ATOM 8750 C CA . ILE D 1 235 ? 47.594 61.727 6.546 1.00 19.34 234 ILE D CA 1
ATOM 8751 C C . ILE D 1 235 ? 48.404 62.802 7.252 1.00 19.12 234 ILE D C 1
ATOM 8752 O O . ILE D 1 235 ? 49.633 62.772 7.225 1.00 20.14 234 ILE D O 1
ATOM 8757 N N . LEU D 1 236 ? 47.730 63.800 7.806 1.00 21.52 235 LEU D N 1
ATOM 8758 C CA . LEU D 1 236 ? 48.444 64.936 8.380 1.00 25.77 235 LEU D CA 1
ATOM 8759 C C . LEU D 1 236 ? 48.631 64.688 9.842 1.00 23.58 235 LEU D C 1
ATOM 8760 O O . LEU D 1 236 ? 47.669 64.478 10.587 1.00 27.12 235 LEU D O 1
ATOM 8765 N N . THR D 1 237 ? 49.885 64.710 10.258 1.00 31.88 236 THR D N 1
ATOM 8766 C CA . THR D 1 237 ? 50.240 64.301 11.612 1.00 35.10 236 THR D CA 1
ATOM 8767 C C . THR D 1 237 ? 50.910 65.474 12.341 1.00 41.66 236 THR D C 1
ATOM 8768 O O . THR D 1 237 ? 50.827 66.624 11.878 1.00 39.45 236 THR D O 1
ATOM 8772 N N . ASP D 1 238 ? 51.538 65.197 13.486 1.00 37.37 237 ASP D N 1
ATOM 8773 C CA . ASP D 1 238 ? 52.254 66.235 14.231 1.00 47.78 237 ASP D CA 1
ATOM 8774 C C . ASP D 1 238 ? 53.790 66.110 14.099 1.00 48.77 237 ASP D C 1
ATOM 8775 O O . ASP D 1 238 ? 54.546 66.733 14.851 1.00 42.94 237 ASP D O 1
ATOM 8780 N N . VAL D 1 239 ? 54.239 65.306 13.136 1.00 45.43 238 VAL D N 1
ATOM 8781 C CA . VAL D 1 239 ? 55.664 65.192 12.812 1.00 41.82 238 VAL D CA 1
ATOM 8782 C C . VAL D 1 239 ? 55.908 65.235 11.298 1.00 44.01 238 VAL D C 1
ATOM 8783 O O . VAL D 1 239 ? 55.074 64.775 10.506 1.00 41.87 238 VAL D O 1
ATOM 8787 N N . LEU D 1 240 ? 57.042 65.804 10.892 1.00 46.26 239 LEU D N 1
ATOM 8788 C CA . LEU D 1 240 ? 57.326 65.995 9.465 1.00 46.48 239 LEU D CA 1
ATOM 8789 C C . LEU D 1 240 ? 57.353 64.671 8.696 1.00 47.36 239 LEU D C 1
ATOM 8790 O O . LEU D 1 240 ? 56.916 64.594 7.533 1.00 36.10 239 LEU D O 1
ATOM 8795 N N . ASN D 1 241 ? 57.879 63.639 9.358 1.00 45.30 240 ASN D N 1
ATOM 8796 C CA . ASN D 1 241 ? 58.002 62.305 8.774 1.00 46.19 240 ASN D CA 1
ATOM 8797 C C . ASN D 1 241 ? 57.618 61.239 9.788 1.00 42.46 240 ASN D C 1
ATOM 8798 O O . ASN D 1 241 ? 57.428 61.531 10.974 1.00 45.23 240 ASN D O 1
ATOM 8803 N N . ALA D 1 242 ? 57.519 60.007 9.294 1.00 37.94 241 ALA D N 1
ATOM 8804 C CA . ALA D 1 242 ? 57.605 58.799 10.107 1.00 45.01 241 ALA D CA 1
ATOM 8805 C C . ALA D 1 242 ? 59.070 58.344 10.210 1.00 47.96 241 ALA D C 1
ATOM 8806 O O . ALA D 1 242 ? 59.882 58.590 9.299 1.00 48.63 241 ALA D O 1
ATOM 8808 N N . CYS D 1 243 ? 59.395 57.654 11.300 1.00 52.36 242 CYS D N 1
ATOM 8809 C CA . CYS D 1 243 ? 60.786 57.324 11.616 1.00 56.80 242 CYS D CA 1
ATOM 8810 C C . CYS D 1 243 ? 61.053 55.862 12.007 1.00 55.56 242 CYS D C 1
ATOM 8811 O O . CYS D 1 243 ? 60.163 55.148 12.481 1.00 43.48 242 CYS D O 1
ATOM 8814 N N . ILE D 1 244 ? 62.301 55.438 11.799 1.00 55.69 243 ILE D N 1
ATOM 8815 C CA . ILE D 1 244 ? 62.854 54.276 12.490 1.00 59.15 243 ILE D CA 1
ATOM 8816 C C . ILE D 1 244 ? 64.072 54.688 13.340 1.00 59.33 243 ILE D C 1
ATOM 8817 O O . ILE D 1 244 ? 64.975 55.390 12.866 1.00 54.83 243 ILE D O 1
ATOM 8822 N N . ASN D 1 245 ? 64.060 54.278 14.608 1.00 57.57 244 ASN D N 1
ATOM 8823 C CA . ASN D 1 245 ? 65.182 54.507 15.522 1.00 63.63 244 ASN D CA 1
ATOM 8824 C C . ASN D 1 245 ? 65.614 55.965 15.721 1.00 67.30 244 ASN D C 1
ATOM 8825 O O . ASN D 1 245 ? 64.910 56.901 15.340 1.00 62.44 244 ASN D O 1
ATOM 8830 N N . GLU D 1 251 ? 70.023 56.709 12.484 1.00 66.42 250 GLU D N 1
ATOM 8831 C CA . GLU D 1 251 ? 68.781 55.961 12.313 1.00 57.80 250 GLU D CA 1
ATOM 8832 C C . GLU D 1 251 ? 68.280 56.044 10.878 1.00 63.60 250 GLU D C 1
ATOM 8833 O O . GLU D 1 251 ? 69.059 55.937 9.921 1.00 63.03 250 GLU D O 1
ATOM 8839 N N . ARG D 1 252 ? 66.966 56.231 10.742 1.00 62.55 251 ARG D N 1
ATOM 8840 C CA . ARG D 1 252 ? 66.355 56.504 9.445 1.00 57.99 251 ARG D CA 1
ATOM 8841 C C . ARG D 1 252 ? 65.033 57.272 9.550 1.00 58.22 251 ARG D C 1
ATOM 8842 O O . ARG D 1 252 ? 64.050 56.786 10.115 1.00 56.14 251 ARG D O 1
ATOM 8850 N N . LYS D 1 253 ? 65.034 58.482 9.000 1.00 54.76 252 LYS D N 1
ATOM 8851 C CA . LYS D 1 253 ? 63.808 59.185 8.665 1.00 51.36 252 LYS D CA 1
ATOM 8852 C C . LYS D 1 253 ? 63.313 58.701 7.294 1.00 46.39 252 LYS D C 1
ATOM 8853 O O . LYS D 1 253 ? 64.104 58.520 6.378 1.00 43.85 252 LYS D O 1
ATOM 8859 N N . LEU D 1 254 ? 62.005 58.512 7.160 1.00 41.27 253 LEU D N 1
ATOM 8860 C CA . LEU D 1 254 ? 61.423 57.960 5.938 1.00 43.11 253 LEU D CA 1
ATOM 8861 C C . LEU D 1 254 ? 60.917 59.082 5.018 1.00 38.52 253 LEU D C 1
ATOM 8862 O O . LEU D 1 254 ? 59.953 59.791 5.347 1.00 30.29 253 LEU D O 1
ATOM 8867 N N . GLU D 1 255 ? 61.596 59.252 3.886 1.00 30.98 254 GLU D N 1
ATOM 8868 C CA . GLU D 1 255 ? 61.191 60.216 2.870 1.00 35.21 254 GLU D CA 1
ATOM 8869 C C . GLU D 1 255 ? 60.375 59.475 1.815 1.00 35.82 254 GLU D C 1
ATOM 8870 O O . GLU D 1 255 ? 59.419 58.780 2.157 1.00 30.21 254 GLU D O 1
ATOM 8876 N N . GLU D 1 256 ? 60.751 59.610 0.544 1.00 30.62 255 GLU D N 1
ATOM 8877 C CA . GLU D 1 256 ? 60.196 58.755 -0.503 1.00 32.17 255 GLU D CA 1
ATOM 8878 C C . GLU D 1 256 ? 60.608 57.298 -0.307 1.00 34.55 255 GLU D C 1
ATOM 8879 O O . GLU D 1 256 ? 61.788 56.949 -0.420 1.00 41.11 255 GLU D O 1
ATOM 8885 N N . ILE D 1 257 ? 59.643 56.441 -0.003 1.00 36.17 256 ILE D N 1
ATOM 8886 C CA . ILE D 1 257 ? 59.925 55.020 0.205 1.00 35.24 256 ILE D CA 1
ATOM 8887 C C . ILE D 1 257 ? 59.077 54.169 -0.726 1.00 34.74 256 ILE D C 1
ATOM 8888 O O . ILE D 1 257 ? 57.956 54.541 -1.066 1.00 34.22 256 ILE D O 1
ATOM 8893 N N . LYS D 1 258 ? 59.602 53.014 -1.121 1.00 39.97 257 LYS D N 1
ATOM 8894 C CA . LYS D 1 258 ? 58.842 52.110 -1.970 1.00 35.20 257 LYS D CA 1
ATOM 8895 C C . LYS D 1 258 ? 58.049 51.135 -1.136 1.00 35.69 257 LYS D C 1
ATOM 8896 O O . LYS D 1 258 ? 58.459 50.762 -0.035 1.00 37.70 257 LYS D O 1
ATOM 8902 N N . LEU D 1 259 ? 56.903 50.737 -1.676 1.00 34.41 258 LEU D N 1
ATOM 8903 C CA . LEU D 1 259 ? 55.994 49.828 -0.994 1.00 35.83 258 LEU D CA 1
ATOM 8904 C C . LEU D 1 259 ? 56.730 48.594 -0.440 1.00 41.08 258 LEU D C 1
ATOM 8905 O O . LEU D 1 259 ? 56.525 48.197 0.723 1.00 37.17 258 LEU D O 1
ATOM 8910 N N . SER D 1 260 ? 57.604 47.995 -1.248 1.00 36.10 259 SER D N 1
ATOM 8911 C CA . SER D 1 260 ? 58.349 46.816 -0.783 1.00 42.66 259 SER D CA 1
ATOM 8912 C C . SER D 1 260 ? 59.147 47.055 0.510 1.00 35.25 259 SER D C 1
ATOM 8913 O O . SER D 1 260 ? 59.202 46.191 1.393 1.00 34.03 259 SER D O 1
ATOM 8916 N N . GLU D 1 261 ? 59.767 48.223 0.616 1.00 36.52 260 GLU D N 1
ATOM 8917 C CA . GLU D 1 261 ? 60.614 48.543 1.763 1.00 38.41 260 GLU D CA 1
ATOM 8918 C C . GLU D 1 261 ? 59.796 48.702 3.018 1.00 34.99 260 GLU D C 1
ATOM 8919 O O . GLU D 1 261 ? 60.088 48.110 4.075 1.00 37.70 260 GLU D O 1
ATOM 8925 N N . ILE D 1 262 ? 58.779 49.545 2.904 1.00 39.41 261 ILE D N 1
ATOM 8926 C CA . ILE D 1 262 ? 57.975 49.938 4.056 1.00 39.39 261 ILE D CA 1
ATOM 8927 C C . ILE D 1 262 ? 57.153 48.776 4.621 1.00 32.69 261 ILE D C 1
ATOM 8928 O O . ILE D 1 262 ? 56.941 48.692 5.849 1.00 31.25 261 ILE D O 1
ATOM 8933 N N . LEU D 1 263 ? 56.716 47.870 3.750 1.00 30.60 262 LEU D N 1
ATOM 8934 C CA . LEU D 1 263 ? 56.086 46.639 4.239 1.00 37.95 262 LEU D CA 1
ATOM 8935 C C . LEU D 1 263 ? 57.056 45.888 5.138 1.00 36.43 262 LEU D C 1
ATOM 8936 O O . LEU D 1 263 ? 56.680 45.428 6.223 1.00 41.51 262 LEU D O 1
ATOM 8941 N N . ALA D 1 264 ? 58.306 45.769 4.686 1.00 39.52 263 ALA D N 1
ATOM 8942 C CA . ALA D 1 264 ? 59.323 45.028 5.438 1.00 44.28 263 ALA D CA 1
ATOM 8943 C C . ALA D 1 264 ? 59.717 45.715 6.751 1.00 39.10 263 ALA D C 1
ATOM 8944 O O . ALA D 1 264 ? 60.065 45.043 7.725 1.00 42.18 263 ALA D O 1
ATOM 8946 N N . LEU D 1 265 ? 59.654 47.046 6.791 1.00 35.69 264 LEU D N 1
ATOM 8947 C CA . LEU D 1 265 ? 59.817 47.752 8.071 1.00 38.05 264 LEU D CA 1
ATOM 8948 C C . LEU D 1 265 ? 58.644 47.515 9.025 1.00 42.89 264 LEU D C 1
ATOM 8949 O O . LEU D 1 265 ? 58.836 47.424 10.240 1.00 45.11 264 LEU D O 1
ATOM 8954 N N . GLU D 1 266 ? 57.429 47.465 8.475 1.00 40.74 265 GLU D N 1
ATOM 8955 C CA . GLU D 1 266 ? 56.242 47.162 9.269 1.00 34.72 265 GLU D CA 1
ATOM 8956 C C . GLU D 1 266 ? 56.390 45.736 9.787 1.00 39.39 265 GLU D C 1
ATOM 8957 O O . GLU D 1 266 ? 56.120 45.458 10.954 1.00 38.06 265 GLU D O 1
ATOM 8963 N N . LYS D 1 267 ? 56.841 44.842 8.906 1.00 35.73 266 LYS D N 1
ATOM 8964 C CA . LYS D 1 267 ? 57.057 43.433 9.245 1.00 43.85 266 LYS D CA 1
ATOM 8965 C C . LYS D 1 267 ? 58.143 43.199 10.317 1.00 47.47 266 LYS D C 1
ATOM 8966 O O . LYS D 1 267 ? 58.123 42.171 11.000 1.00 46.64 266 LYS D O 1
ATOM 8972 N N . ASP D 1 268 ? 59.081 44.144 10.457 1.00 49.79 267 ASP D N 1
ATOM 8973 C CA . ASP D 1 268 ? 60.117 44.084 11.498 1.00 46.41 267 ASP D CA 1
ATOM 8974 C C . ASP D 1 268 ? 59.687 44.687 12.842 1.00 51.09 267 ASP D C 1
ATOM 8975 O O . ASP D 1 268 ? 60.469 44.681 13.801 1.00 47.02 267 ASP D O 1
ATOM 8980 N N . GLY D 1 269 ? 58.470 45.229 12.899 1.00 42.95 268 GLY D N 1
ATOM 8981 C CA . GLY D 1 269 ? 57.909 45.764 14.137 1.00 49.24 268 GLY D CA 1
ATOM 8982 C C . GLY D 1 269 ? 58.148 47.239 14.461 1.00 52.48 268 GLY D C 1
ATOM 8983 O O . GLY D 1 269 ? 57.888 47.687 15.589 1.00 48.34 268 GLY D O 1
ATOM 8984 N N . HIS D 1 270 ? 58.618 48.014 13.487 1.00 51.87 269 HIS D N 1
ATOM 8985 C CA . HIS D 1 270 ? 59.035 49.398 13.767 1.00 50.79 269 HIS D CA 1
ATOM 8986 C C . HIS D 1 270 ? 57.934 50.433 14.018 1.00 55.80 269 HIS D C 1
ATOM 8987 O O . HIS D 1 270 ? 58.237 51.594 14.337 1.00 53.11 269 HIS D O 1
ATOM 8994 N N . PHE D 1 271 ? 56.674 50.024 13.875 1.00 49.85 270 PHE D N 1
ATOM 8995 C CA . PHE D 1 271 ? 55.550 50.927 14.108 1.00 50.07 270 PHE D CA 1
ATOM 8996 C C . PHE D 1 271 ? 54.587 50.296 15.116 1.00 52.67 270 PHE D C 1
ATOM 8997 O O . PHE D 1 271 ? 53.415 50.093 14.817 1.00 44.07 270 PHE D O 1
ATOM 9005 N N . ALA D 1 272 ? 55.089 49.996 16.318 1.00 56.60 271 ALA D N 1
ATOM 9006 C CA . ALA D 1 272 ? 54.419 49.034 17.197 1.00 55.15 271 ALA D CA 1
ATOM 9007 C C . ALA D 1 272 ? 54.141 49.480 18.626 1.00 64.58 271 ALA D C 1
ATOM 9008 O O . ALA D 1 272 ? 53.506 48.750 19.395 1.00 70.56 271 ALA D O 1
ATOM 9010 N N . ALA D 1 273 ? 54.636 50.652 18.997 1.00 68.42 272 ALA D N 1
ATOM 9011 C CA . ALA D 1 273 ? 54.383 51.200 20.324 1.00 66.79 272 ALA D CA 1
ATOM 9012 C C . ALA D 1 273 ? 54.589 52.699 20.215 1.00 71.17 272 ALA D C 1
ATOM 9013 O O . ALA D 1 273 ? 55.149 53.343 21.109 1.00 75.03 272 ALA D O 1
ATOM 9015 N N . GLY D 1 274 ? 54.132 53.234 19.090 1.00 65.54 273 GLY D N 1
ATOM 9016 C CA . GLY D 1 274 ? 54.238 54.639 18.775 1.00 58.27 273 GLY D CA 1
ATOM 9017 C C . GLY D 1 274 ? 53.042 54.937 17.895 1.00 56.82 273 GLY D C 1
ATOM 9018 O O . GLY D 1 274 ? 52.358 54.009 17.448 1.00 49.22 273 GLY D O 1
ATOM 9019 N N . SER D 1 275 ? 52.785 56.216 17.644 1.00 55.47 274 SER D N 1
ATOM 9020 C CA . SER D 1 275 ? 51.530 56.648 17.033 1.00 54.72 274 SER D CA 1
ATOM 9021 C C . SER D 1 275 ? 51.293 56.164 15.585 1.00 48.08 274 SER D C 1
ATOM 9022 O O . SER D 1 275 ? 50.211 56.380 15.029 1.00 39.71 274 SER D O 1
ATOM 9025 N N . MET D 1 276 ? 52.289 55.493 15.006 1.00 31.71 275 MET D N 1
ATOM 9026 C CA . MET D 1 276 ? 52.449 55.394 13.554 1.00 34.86 275 MET D CA 1
ATOM 9027 C C . MET D 1 276 ? 51.850 54.115 12.935 1.00 33.94 275 MET D C 1
ATOM 9028 O O . MET D 1 276 ? 51.480 54.091 11.754 1.00 32.72 275 MET D O 1
ATOM 9033 N N . GLY D 1 277 ? 51.745 53.058 13.736 1.00 29.15 276 GLY D N 1
ATOM 9034 C CA . GLY D 1 277 ? 51.183 51.794 13.285 1.00 27.82 276 GLY D CA 1
ATOM 9035 C C . GLY D 1 277 ? 50.108 51.850 12.200 1.00 33.31 276 GLY D C 1
ATOM 9036 O O . GLY D 1 277 ? 50.352 51.504 11.046 1.00 26.25 276 GLY D O 1
ATOM 9037 N N . PRO D 1 278 ? 48.889 52.259 12.571 1.00 29.74 277 PRO D N 1
ATOM 9038 C CA . PRO D 1 278 ? 47.771 52.245 11.619 1.00 30.62 277 PRO D CA 1
ATOM 9039 C C . PRO D 1 278 ? 47.921 53.251 10.470 1.00 28.37 277 PRO D C 1
ATOM 9040 O O . PRO D 1 278 ? 47.209 53.149 9.465 1.00 24.94 277 PRO D O 1
ATOM 9044 N N . LYS D 1 279 ? 48.814 54.223 10.622 1.00 21.44 278 LYS D N 1
ATOM 9045 C CA . LYS D 1 279 ? 48.969 55.233 9.602 1.00 20.04 278 LYS D CA 1
ATOM 9046 C C . LYS D 1 279 ? 49.719 54.609 8.439 1.00 24.25 278 LYS D C 1
ATOM 9047 O O . LYS D 1 279 ? 49.358 54.784 7.267 1.00 22.06 278 LYS D O 1
ATOM 9053 N N . VAL D 1 280 ? 50.737 53.825 8.777 1.00 24.94 279 VAL D N 1
ATOM 9054 C CA . VAL D 1 280 ? 51.519 53.085 7.797 1.00 24.59 279 VAL D CA 1
ATOM 9055 C C . VAL D 1 280 ? 50.652 52.017 7.134 1.00 27.91 279 VAL D C 1
ATOM 9056 O O . VAL D 1 280 ? 50.583 51.912 5.891 1.00 30.58 279 VAL D O 1
ATOM 9060 N N . ARG D 1 281 ? 50.006 51.208 7.963 1.00 20.89 280 ARG D N 1
ATOM 9061 C CA . ARG D 1 281 ? 49.060 50.238 7.449 1.00 28.98 280 ARG D CA 1
ATOM 9062 C C . ARG D 1 281 ? 48.149 50.921 6.424 1.00 28.40 280 ARG D C 1
ATOM 9063 O O . ARG D 1 281 ? 47.974 50.471 5.288 1.00 27.68 280 ARG D O 1
ATOM 9071 N N . ALA D 1 282 ? 47.556 52.030 6.840 1.00 27.01 281 ALA D N 1
ATOM 9072 C CA . ALA D 1 282 ? 46.519 52.659 6.037 1.00 23.82 281 ALA D CA 1
ATOM 9073 C C . ALA D 1 282 ? 47.120 53.120 4.710 1.00 23.57 281 ALA D C 1
ATOM 9074 O O . ALA D 1 282 ? 46.494 52.971 3.642 1.00 21.21 281 ALA D O 1
ATOM 9076 N N . ALA D 1 283 ? 48.329 53.687 4.782 1.00 19.50 282 ALA D N 1
ATOM 9077 C CA . ALA D 1 283 ? 49.025 54.166 3.579 1.00 28.33 282 ALA D CA 1
ATOM 9078 C C . ALA D 1 283 ? 49.425 53.008 2.647 1.00 25.94 282 ALA D C 1
ATOM 9079 O O . ALA D 1 283 ? 49.288 53.109 1.432 1.00 24.95 282 ALA D O 1
ATOM 9081 N N . ILE D 1 284 ? 49.961 51.939 3.233 1.00 25.41 283 ILE D N 1
ATOM 9082 C CA . ILE D 1 284 ? 50.302 50.746 2.479 1.00 23.71 283 ILE D CA 1
ATOM 9083 C C . ILE D 1 284 ? 49.084 50.198 1.763 1.00 29.13 283 ILE D C 1
ATOM 9084 O O . ILE D 1 284 ? 49.153 49.851 0.582 1.00 23.33 283 ILE D O 1
ATOM 9089 N N . GLU D 1 285 ? 47.956 50.122 2.459 1.00 20.39 284 GLU D N 1
ATOM 9090 C CA . GLU D 1 285 ? 46.779 49.545 1.807 1.00 22.58 284 GLU D CA 1
ATOM 9091 C C . GLU D 1 285 ? 46.332 50.423 0.646 1.00 24.96 284 GLU D C 1
ATOM 9092 O O . GLU D 1 285 ? 45.953 49.917 -0.407 1.00 25.41 284 GLU D O 1
ATOM 9098 N N . PHE D 1 286 ? 46.420 51.742 0.819 1.00 20.46 285 PHE D N 1
ATOM 9099 C CA . PHE D 1 286 ? 46.027 52.628 -0.249 1.00 20.19 285 PHE D CA 1
ATOM 9100 C C . PHE D 1 286 ? 46.862 52.430 -1.491 1.00 22.02 285 PHE D C 1
ATOM 9101 O O . PHE D 1 286 ? 46.328 52.285 -2.581 1.00 22.97 285 PHE D O 1
ATOM 9109 N N . THR D 1 287 ? 48.181 52.430 -1.320 1.00 26.99 286 THR D N 1
ATOM 9110 C CA . THR D 1 287 ? 49.124 52.363 -2.440 1.00 23.73 286 THR D CA 1
ATOM 9111 C C . THR D 1 287 ? 49.108 51.001 -3.123 1.00 27.85 286 THR D C 1
ATOM 9112 O O . THR D 1 287 ? 49.148 50.914 -4.369 1.00 17.70 286 THR D O 1
ATOM 9116 N N . GLN D 1 288 ? 49.027 49.941 -2.321 1.00 21.05 287 GLN D N 1
ATOM 9117 C CA . GLN D 1 288 ? 48.891 48.577 -2.849 1.00 25.86 287 GLN D CA 1
ATOM 9118 C C . GLN D 1 288 ? 47.737 48.475 -3.828 1.00 28.74 287 GLN D C 1
ATOM 9119 O O . GLN D 1 288 ? 47.851 47.925 -4.940 1.00 26.99 287 GLN D O 1
ATOM 9125 N N . ALA D 1 289 ? 46.594 48.991 -3.392 1.00 28.12 288 ALA D N 1
ATOM 9126 C CA . ALA D 1 289 ? 45.383 48.800 -4.159 1.00 25.55 288 ALA D CA 1
ATOM 9127 C C . ALA D 1 289 ? 45.296 49.756 -5.328 1.00 28.15 288 ALA D C 1
ATOM 9128 O O . ALA D 1 289 ? 44.664 49.430 -6.331 1.00 26.72 288 ALA D O 1
ATOM 9130 N N . THR D 1 290 ? 45.913 50.938 -5.220 1.00 21.08 289 THR D N 1
ATOM 9131 C CA . THR D 1 290 ? 45.722 51.925 -6.277 1.00 25.47 289 THR D CA 1
ATOM 9132 C C . THR D 1 290 ? 46.938 52.150 -7.127 1.00 20.54 289 THR D C 1
ATOM 9133 O O . THR D 1 290 ? 46.791 52.685 -8.213 1.00 23.29 289 THR D O 1
ATOM 9137 N N . GLY D 1 291 ? 48.123 51.783 -6.627 1.00 29.57 290 GLY D N 1
ATOM 9138 C CA . GLY D 1 291 ? 49.394 52.155 -7.242 1.00 20.12 290 GLY D CA 1
ATOM 9139 C C . GLY D 1 291 ? 49.696 53.655 -7.066 1.00 30.50 290 GLY D C 1
ATOM 9140 O O . GLY D 1 291 ? 50.720 54.167 -7.540 1.00 27.62 290 GLY D O 1
ATOM 9141 N N . LYS D 1 292 ? 48.795 54.376 -6.397 1.00 28.58 291 LYS D N 1
ATOM 9142 C CA . LYS D 1 292 ? 48.972 55.820 -6.203 1.00 24.04 291 LYS D CA 1
ATOM 9143 C C . LYS D 1 292 ? 49.687 56.161 -4.897 1.00 24.39 291 LYS D C 1
ATOM 9144 O O . LYS D 1 292 ? 49.739 55.350 -3.972 1.00 25.36 291 LYS D O 1
ATOM 9150 N N . MET D 1 293 ? 50.228 57.372 -4.824 1.00 28.85 292 MET D N 1
ATOM 9151 C CA . MET D 1 293 ? 51.055 57.782 -3.691 1.00 26.61 292 MET D CA 1
ATOM 9152 C C . MET D 1 293 ? 50.244 58.054 -2.410 1.00 18.31 292 MET D C 1
ATOM 9153 O O . MET D 1 293 ? 49.251 58.754 -2.434 1.00 18.46 292 MET D O 1
ATOM 9158 N N . SER D 1 294 ? 50.707 57.494 -1.299 1.00 21.67 293 SER D N 1
ATOM 9159 C CA . SER D 1 294 ? 50.254 57.867 0.038 1.00 15.50 293 SER D CA 1
ATOM 9160 C C . SER D 1 294 ? 51.327 58.739 0.678 1.00 20.36 293 SER D C 1
ATOM 9161 O O . SER D 1 294 ? 52.530 58.584 0.409 1.00 21.06 293 SER D O 1
ATOM 9164 N N . ILE D 1 295 ? 50.898 59.675 1.515 1.00 19.90 294 ILE D N 1
ATOM 9165 C CA . ILE D 1 295 ? 51.816 60.639 2.104 1.00 23.51 294 ILE D CA 1
ATOM 9166 C C . ILE D 1 295 ? 51.536 60.775 3.589 1.00 21.25 294 ILE D C 1
ATOM 9167 O O . ILE D 1 295 ? 50.393 60.945 3.973 1.00 21.51 294 ILE D O 1
ATOM 9172 N N . ILE D 1 296 ? 52.573 60.718 4.421 1.00 19.88 295 ILE D N 1
ATOM 9173 C CA . ILE D 1 296 ? 52.410 60.995 5.859 1.00 20.14 295 ILE D CA 1
ATOM 9174 C C . ILE D 1 296 ? 53.306 62.174 6.222 1.00 23.85 295 ILE D C 1
ATOM 9175 O O . ILE D 1 296 ? 54.534 62.045 6.175 1.00 22.82 295 ILE D O 1
ATOM 9180 N N . THR D 1 297 ? 52.705 63.333 6.522 1.00 17.88 296 THR D N 1
ATOM 9181 C CA . THR D 1 297 ? 53.486 64.560 6.792 1.00 24.12 296 THR D CA 1
ATOM 9182 C C . THR D 1 297 ? 52.909 65.399 7.904 1.00 24.65 296 THR D C 1
ATOM 9183 O O . THR D 1 297 ? 51.819 65.115 8.389 1.00 30.71 296 THR D O 1
ATOM 9187 N N . SER D 1 298 ? 53.607 66.484 8.249 1.00 21.77 297 SER D N 1
ATOM 9188 C CA . SER D 1 298 ? 53.032 67.462 9.176 1.00 29.99 297 SER D CA 1
ATOM 9189 C C . SER D 1 298 ? 52.013 68.348 8.452 1.00 32.08 297 SER D C 1
ATOM 9190 O O . SER D 1 298 ? 52.089 68.586 7.228 1.00 25.33 297 SER D O 1
ATOM 9193 N N . LEU D 1 299 ? 51.035 68.795 9.220 1.00 30.93 298 LEU D N 1
ATOM 9194 C CA . LEU D 1 299 ? 50.088 69.804 8.765 1.00 36.40 298 LEU D CA 1
ATOM 9195 C C . LEU D 1 299 ? 50.782 71.024 8.155 1.00 36.43 298 LEU D C 1
ATOM 9196 O O . LEU D 1 299 ? 50.303 71.566 7.175 1.00 32.55 298 LEU D O 1
ATOM 9201 N N . SER D 1 300 ? 51.918 71.439 8.721 1.00 38.08 299 SER D N 1
ATOM 9202 C CA . SER D 1 300 ? 52.634 72.641 8.241 1.00 40.68 299 SER D CA 1
ATOM 9203 C C . SER D 1 300 ? 53.261 72.494 6.854 1.00 34.79 299 SER D C 1
ATOM 9204 O O . SER D 1 300 ? 53.490 73.485 6.161 1.00 34.33 299 SER D O 1
ATOM 9207 N N . THR D 1 301 ? 53.560 71.261 6.458 1.00 34.77 300 THR D N 1
ATOM 9208 C CA . THR D 1 301 ? 54.256 71.014 5.192 1.00 28.09 300 THR D CA 1
ATOM 9209 C C . THR D 1 301 ? 53.441 70.135 4.226 1.00 30.27 300 THR D C 1
ATOM 9210 O O . THR D 1 301 ? 54.009 69.381 3.427 1.00 35.15 300 THR D O 1
ATOM 9214 N N . ALA D 1 302 ? 52.118 70.229 4.311 1.00 30.89 301 ALA D N 1
ATOM 9215 C CA . ALA D 1 302 ? 51.232 69.438 3.467 1.00 28.64 301 ALA D CA 1
ATOM 9216 C C . ALA D 1 302 ? 51.463 69.767 2.013 1.00 27.90 301 ALA D C 1
ATOM 9217 O O . ALA D 1 302 ? 51.630 68.868 1.181 1.00 26.40 301 ALA D O 1
ATOM 9219 N N . VAL D 1 303 ? 51.464 71.060 1.698 1.00 26.95 302 VAL D N 1
ATOM 9220 C CA . VAL D 1 303 ? 51.531 71.489 0.298 1.00 29.45 302 VAL D CA 1
ATOM 9221 C C . VAL D 1 303 ? 52.879 71.133 -0.325 1.00 28.69 302 VAL D C 1
ATOM 9222 O O . VAL D 1 303 ? 52.934 70.627 -1.447 1.00 26.08 302 VAL D O 1
ATOM 9226 N N . ASP D 1 304 ? 53.954 71.388 0.429 1.00 34.41 303 ASP D N 1
ATOM 9227 C CA . ASP D 1 304 ? 55.304 70.959 0.067 1.00 31.59 303 ASP D CA 1
ATOM 9228 C C . ASP D 1 304 ? 55.373 69.455 -0.190 1.00 27.54 303 ASP D C 1
ATOM 9229 O O . ASP D 1 304 ? 56.096 69.005 -1.069 1.00 26.97 303 ASP D O 1
ATOM 9234 N N . ALA D 1 305 ? 54.683 68.656 0.615 1.00 25.91 304 ALA D N 1
ATOM 9235 C CA . ALA D 1 305 ? 54.829 67.209 0.437 1.00 26.29 304 ALA D CA 1
ATOM 9236 C C . ALA D 1 305 ? 54.198 66.778 -0.889 1.00 28.04 304 ALA D C 1
ATOM 9237 O O . ALA D 1 305 ? 54.600 65.794 -1.515 1.00 22.61 304 ALA D O 1
ATOM 9239 N N . LEU D 1 306 ? 53.194 67.542 -1.304 1.00 28.69 305 LEU D N 1
ATOM 9240 C CA . LEU D 1 306 ? 52.430 67.261 -2.514 1.00 29.44 305 LEU D CA 1
ATOM 9241 C C . LEU D 1 306 ? 53.272 67.721 -3.690 1.00 26.73 305 LEU D C 1
ATOM 9242 O O . LEU D 1 306 ? 53.233 67.134 -4.776 1.00 30.30 305 LEU D O 1
ATOM 9247 N N . ASN D 1 307 ? 54.039 68.788 -3.464 1.00 26.12 306 ASN D N 1
ATOM 9248 C CA . ASN D 1 307 ? 55.072 69.216 -4.416 1.00 32.56 306 ASN D CA 1
ATOM 9249 C C . ASN D 1 307 ? 56.388 68.381 -4.392 1.00 37.91 306 ASN D C 1
ATOM 9250 O O . ASN D 1 307 ? 57.437 68.835 -4.875 1.00 35.73 306 ASN D O 1
ATOM 9255 N N . GLY D 1 308 ? 56.335 67.170 -3.828 1.00 36.31 307 GLY D N 1
ATOM 9256 C CA . GLY D 1 308 ? 57.462 66.236 -3.876 1.00 34.02 307 GLY D CA 1
ATOM 9257 C C . GLY D 1 308 ? 58.740 66.699 -3.202 1.00 37.17 307 GLY D C 1
ATOM 9258 O O . GLY D 1 308 ? 59.844 66.384 -3.646 1.00 45.56 307 GLY D O 1
ATOM 9259 N N . LYS D 1 309 ? 58.598 67.426 -2.108 1.00 30.62 308 LYS D N 1
ATOM 9260 C CA . LYS D 1 309 ? 59.730 68.143 -1.537 1.00 35.41 308 LYS D CA 1
ATOM 9261 C C . LYS D 1 309 ? 59.993 67.784 -0.058 1.00 35.94 308 LYS D C 1
ATOM 9262 O O . LYS D 1 309 ? 61.032 68.160 0.498 1.00 33.51 308 LYS D O 1
ATOM 9268 N N . CYS D 1 310 ? 59.067 67.046 0.560 1.00 25.50 309 CYS D N 1
ATOM 9269 C CA . CYS D 1 310 ? 59.270 66.507 1.918 1.00 28.47 309 CYS D CA 1
ATOM 9270 C C . CYS D 1 310 ? 58.197 65.489 2.296 1.00 33.37 309 CYS D C 1
ATOM 9271 O O . CYS D 1 310 ? 57.351 65.108 1.461 1.00 24.29 309 CYS D O 1
ATOM 9274 N N . GLY D 1 311 ? 58.240 65.071 3.563 1.00 27.59 310 GLY D N 1
ATOM 9275 C CA . GLY D 1 311 ? 57.274 64.152 4.138 1.00 23.03 310 GLY D CA 1
ATOM 9276 C C . GLY D 1 311 ? 57.619 62.714 3.846 1.00 24.55 310 GLY D C 1
ATOM 9277 O O . GLY D 1 311 ? 58.524 62.456 3.041 1.00 31.07 310 GLY D O 1
ATOM 9278 N N . THR D 1 312 ? 56.938 61.774 4.497 1.00 22.87 311 THR D N 1
ATOM 9279 C CA . THR D 1 312 ? 57.070 60.359 4.129 1.00 22.80 311 THR D CA 1
ATOM 9280 C C . THR D 1 312 ? 56.147 60.077 2.936 1.00 22.86 311 THR D C 1
ATOM 9281 O O . THR D 1 312 ? 54.922 60.275 3.023 1.00 23.08 311 THR D O 1
ATOM 9285 N N . ARG D 1 313 ? 56.726 59.640 1.815 1.00 21.15 312 ARG D N 1
ATOM 9286 C CA . ARG D 1 313 ? 55.958 59.415 0.576 1.00 22.08 312 ARG D CA 1
ATOM 9287 C C . ARG D 1 313 ? 56.094 57.975 0.099 1.00 26.07 312 ARG D C 1
ATOM 9288 O O . ARG D 1 313 ? 57.153 57.542 -0.352 1.00 28.88 312 ARG D O 1
ATOM 9296 N N . ILE D 1 314 ? 55.013 57.221 0.225 1.00 27.36 313 ILE D N 1
ATOM 9297 C CA . ILE D 1 314 ? 55.018 55.813 -0.139 1.00 29.26 313 ILE D CA 1
ATOM 9298 C C . ILE D 1 314 ? 54.566 55.654 -1.602 1.00 28.10 313 ILE D C 1
ATOM 9299 O O . ILE D 1 314 ? 53.459 56.050 -1.963 1.00 22.65 313 ILE D O 1
ATOM 9304 N N . ILE D 1 315 ? 55.434 55.096 -2.451 1.00 32.38 314 ILE D N 1
ATOM 9305 C CA . ILE D 1 315 ? 55.106 54.925 -3.879 1.00 30.39 314 ILE D CA 1
ATOM 9306 C C . ILE D 1 315 ? 55.247 53.461 -4.304 1.00 33.02 314 ILE D C 1
ATOM 9307 O O . ILE D 1 315 ? 55.890 52.666 -3.617 1.00 33.44 314 ILE D O 1
ATOM 9312 N N . LYS D 1 316 ? 54.645 53.135 -5.446 1.00 32.43 315 LYS D N 1
ATOM 9313 C CA . LYS D 1 316 ? 54.614 51.775 -5.998 1.00 37.43 315 LYS D CA 1
ATOM 9314 C C . LYS D 1 316 ? 56.004 51.172 -6.236 1.00 32.29 315 LYS D C 1
ATOM 9315 O O . LYS D 1 316 ? 56.969 51.903 -6.426 1.00 38.07 315 LYS D O 1
ATOM 9321 N N . ASP D 1 317 ? 56.093 49.841 -6.227 1.00 33.05 316 ASP D N 1
ATOM 9322 C CA . ASP D 1 317 ? 57.345 49.141 -6.511 1.00 38.92 316 ASP D CA 1
ATOM 9323 C C . ASP D 1 317 ? 57.691 49.293 -7.998 1.00 45.22 316 ASP D C 1
ATOM 9324 O O . ASP D 1 317 ? 58.858 49.165 -8.395 1.00 47.89 316 ASP D O 1
#

Solvent-accessible surface area: 46625 Å² total; per-residue (Å²): 99,94,91,14,107,16,0,0,0,0,2,8,42,21,0,2,39,83,88,188,64,89,18,47,21,75,32,8,51,110,13,4,61,102,1,4,54,19,0,10,103,0,24,130,66,11,36,30,4,0,3,0,0,13,8,6,41,6,0,8,25,4,30,30,6,2,54,8,0,42,30,36,7,42,84,9,35,17,14,0,0,6,0,3,0,2,0,3,0,0,0,6,3,1,6,6,2,2,19,25,0,38,62,60,133,46,113,51,52,5,0,0,0,0,0,0,0,10,5,53,54,160,26,120,0,64,115,59,30,77,54,35,3,10,95,68,33,62,114,133,48,2,144,47,41,72,72,46,42,111,67,36,65,6,134,76,19,80,73,154,14,65,24,29,9,14,23,26,1,103,10,104,78,6,27,2,70,39,6,0,76,33,0,7,75,64,35,6,5,0,0,0,0,2,2,0,5,1,4,0,52,111,84,138,98,80,9,36,18,18,71,1,5,1,19,18,3,25,0,0,1,24,0,0,70,60,16,90,1,35,32,0,0,0,1,15,113,61,78,13,0,39,4,50,174,156,101,153,82,54,108,98,2,75,105,10,100,18,63,78,0,45,53,22,37,148,110,38,71,10,83,112,38,95,30,17,49,29,0,67,0,0,0,25,0,1,103,63,33,24,69,33,0,0,0,0,10,14,86,27,0,26,66,0,12,94,35,156,19,0,0,19,0,61,121,113,123,84,89,14,108,20,0,0,0,0,2,10,42,37,1,3,27,82,84,84,59,62,18,54,22,69,35,5,53,115,12,3,64,106,1,4,51,33,0,15,100,0,41,153,67,17,33,37,2,0,3,0,0,16,6,7,31,9,0,7,32,5,38,40,6,2,35,33,0,1,6,51,6,36,38,8,33,16,11,0,0,5,0,4,0,2,0,3,0,0,0,4,3,0,6,5,2,3,22,23,0,36,67,74,116,49,110,54,51,4,0,0,0,1,0,0,0,11,4,59,47,179,35,116,0,62,115,77,29,84,43,35,7,10,101,21,25,68,105,81,34,1,99,21,20,47,85,30,22,82,58,36,62,3,105,100,28,75,69,118,15,57,27,27,13,11,21,25,2,90,4,98,73,5,24,4,62,34,5,0,75,26,0,10,82,59,49,4,5,0,0,0,0,1,2,0,4,1,4,0,53,114,81,139,100,75,9,34,16,17,64,0,4,1,30,15,6,24,0,0,0,24,0,0,55,43,20,117,1,37,24,0,0,0,2,21,104,77,67,21,0,49,15,171,147,108,146,2,79,104,20,110,22,66,81,0,73,41,25,47,158,98,33,62,12,94,99,41,88,33,10,57,38,0,93,0,0,2,20,0,1,103,69,42,25,100,35,0,0,0,0,8,18,80,20,1,27,61,0,14,98,40,160,19,0,0,26,0,40,132,130,112,89,89,19,99,16,0,0,0,0,5,8,42,29,2,3,34,91,77,174,60,59,22,28,19,71,33,6,56,122,14,3,60,113,2,6,59,23,1,13,106,0,33,155,64,19,38,30,4,0,2,0,0,20,6,8,47,10,0,5,25,4,43,20,4,2,26,7,0,44,32,22,4,24,75,9,32,16,10,0,0,7,0,4,0,2,0,2,0,0,0,5,5,1,6,6,3,3,20,20,3,40,68,79,128,50,113,54,48,3,0,0,1,1,0,0,0,13,4,49,48,171,29,131,8,52,106,81,15,78,41,40,4,13,78,88,30,53,105,67,48,3,141,40,34,65,85,69,46,118,77,16,79,6,110,84,24,100,60,137,20,63,34,27,8,13,20,26,2,136,7,99,76,6,20,4,69,38,4,0,55,29,0,5,86,55,47,4,6,0,0,0,0,1,2,0,4,1,5,0,53,101,97,145,100,80,3,37,20,16,68,1,6,1,30,20,6,35,0,0,3,29,0,0,102,63,3,96,1,31,32,0,0,0,2,6,108,64,100,27,4,46,22,138,122,110,106,0,71,112,1,86,25,57,73,0,46,53,28,32,147,107,42,83,9,92,102,52,78,30,15,48,20,0,68,0,0,0,40,0,1,90,62,35,35,88,40,0,0,0,0,11,22,84,26,0,30,59,0,15,90,50,151,26,0,0,23,0,52,128,106,137,90,87,16,105,13,0,0,0,0,4,9,42,25,2,1,26,85,99,154,79,59,20,27,25,73,22,6,63,100,11,4,78,98,3,3,39,38,1,8,101,0,43,128,76,16,39,33,4,0,2,0,0,14,8,7,49,8,0,5,26,4,42,24,4,3,47,35,0,1,6,30,3,19,58,11,38,12,11,0,0,8,0,3,0,2,0,2,0,0,0,6,4,1,8,8,2,1,30,27,2,23,68,55,125,52,115,47,53,5,0,0,0,1,0,0,0,12,6,60,43,186,34,145,9,59,130,68,23,77,55,30,1,9,100,80,20,65,111,90,33,0,149,32,13,56,78,5,34,62,72,18,70,5,91,88,18,72,70,143,18,58,20,13,11,2,22,28,1,123,11,105,76,5,24,4,68,37,4,0,70,31,0,10,70,57,53,4,6,0,0,0,0,1,3,0,6,0,3,0,60,109,98,132,100,69,10,34,18,18,71,2,5,1,28,21,4,29,0,0,1,29,0,0,58,58,17,98,1,39,24,0,0,1,2,10,109,68,79,18,1,53,20,134,149,100,97,0,69,99,1,96,18,66,72,0,60,50,29,42,183,97,41,79,17,82,110,52,94,23,16,52,28,0,75,0,0,0,37,0,2,88,65,24,18,84,36,0,0,0,0,14,17,84,22,1,36,65,0,15,103,48,172,24,0,0,20,0,51,123,115

Organism: Giardia intestinalis (strain ATCC 50803 / WB clone C6) (NCBI:txid184922)

B-factor: mean 31.27, std 12.96, range [5.01, 84.59]